Protein AF-0000000080390796 (afdb_homodimer)

Structure (mmCIF, N/CA/C/O backbone):
data_AF-0000000080390796-model_v1
#
loop_
_entity.id
_entity.type
_entity.pdbx_description
1 polymer 'Nicotinic acid mononucleotide adenylyltransferase'
#
loop_
_atom_site.group_PDB
_atom_site.id
_atom_site.type_symbol
_atom_site.label_atom_id
_atom_site.label_alt_id
_atom_site.label_comp_id
_atom_site.label_asym_id
_atom_site.label_entity_id
_atom_site.label_seq_id
_atom_site.pdbx_PDB_ins_code
_atom_site.Cartn_x
_atom_site.Cartn_y
_atom_site.Cartn_z
_atom_site.occupancy
_atom_site.B_iso_or_equiv
_atom_site.auth_seq_id
_atom_site.auth_comp_id
_atom_site.auth_asym_id
_atom_site.auth_atom_id
_atom_site.pdbx_PDB_model_num
ATOM 1 N N . MET A 1 1 ? 29.656 5.441 10.047 1 86.12 1 MET A N 1
ATOM 2 C CA . MET A 1 1 ? 28.234 5.262 9.781 1 86.12 1 MET A CA 1
ATOM 3 C C . MET A 1 1 ? 27.703 4.027 10.492 1 86.12 1 MET A C 1
ATOM 5 O O . MET A 1 1 ? 26.578 4.035 10.992 1 86.12 1 MET A O 1
ATOM 9 N N . LYS A 1 2 ? 28.516 3.082 10.734 1 88.88 2 LYS A N 1
ATOM 10 C CA . LYS A 1 2 ? 28.094 1.852 11.398 1 88.88 2 LYS A CA 1
ATOM 11 C C . LYS A 1 2 ? 27.641 2.125 12.828 1 88.88 2 LYS A C 1
ATOM 13 O O . LYS A 1 2 ? 26.625 1.586 13.281 1 88.88 2 LYS A O 1
ATOM 18 N N . ASP A 1 3 ? 28.344 2.965 13.508 1 91.62 3 ASP A N 1
ATOM 19 C CA . ASP A 1 3 ? 28 3.297 14.883 1 91.62 3 ASP A CA 1
ATOM 20 C C . ASP A 1 3 ? 26.641 3.996 14.961 1 91.62 3 ASP A C 1
ATOM 22 O O . ASP A 1 3 ? 25.859 3.729 15.867 1 91.62 3 ASP A O 1
ATOM 26 N N . LYS A 1 4 ? 26.391 4.891 14.047 1 93.38 4 LYS A N 1
ATOM 27 C CA . LYS A 1 4 ? 25.109 5.59 13.992 1 93.38 4 LYS A CA 1
ATOM 28 C C . LYS A 1 4 ? 23.969 4.617 13.758 1 93.38 4 LYS A C 1
ATOM 30 O O . LYS A 1 4 ? 22.922 4.707 14.414 1 93.38 4 LYS A O 1
ATOM 35 N N . ILE A 1 5 ? 24.188 3.729 12.883 1 95 5 ILE A N 1
ATOM 36 C CA . ILE A 1 5 ? 23.172 2.75 12.531 1 95 5 ILE A CA 1
ATOM 37 C C . ILE A 1 5 ? 22.891 1.852 13.734 1 95 5 ILE A C 1
ATOM 39 O O . ILE A 1 5 ? 21.719 1.544 14.023 1 95 5 ILE A O 1
ATOM 43 N N . THR A 1 6 ? 23.953 1.432 14.422 1 94.5 6 THR A N 1
ATOM 44 C CA . THR A 1 6 ? 23.797 0.632 15.625 1 94.5 6 THR A CA 1
ATOM 45 C C . THR A 1 6 ? 22.969 1.386 16.672 1 94.5 6 THR A C 1
ATOM 47 O O . THR A 1 6 ? 22.078 0.806 17.297 1 94.5 6 THR A O 1
ATOM 50 N N . ASP A 1 7 ? 23.266 2.641 16.812 1 95.81 7 ASP A N 1
ATOM 51 C CA . ASP A 1 7 ? 22.531 3.473 17.75 1 95.81 7 ASP A CA 1
ATOM 52 C C . ASP A 1 7 ? 21.062 3.588 17.344 1 95.81 7 ASP A C 1
ATOM 54 O O . ASP A 1 7 ? 20.172 3.598 18.203 1 95.81 7 ASP A O 1
ATOM 58 N N . ILE A 1 8 ? 20.781 3.752 16.062 1 96.56 8 ILE A N 1
ATOM 59 C CA . ILE A 1 8 ? 19.406 3.811 15.555 1 96.56 8 ILE A CA 1
ATOM 60 C C . ILE A 1 8 ? 18.656 2.539 15.945 1 96.56 8 ILE A C 1
ATOM 62 O O . ILE A 1 8 ? 17.562 2.604 16.484 1 96.56 8 ILE A O 1
ATOM 66 N N . HIS A 1 9 ? 19.297 1.37 15.781 1 96.06 9 HIS A N 1
ATOM 67 C CA . HIS A 1 9 ? 18.641 0.089 16.031 1 96.06 9 HIS A CA 1
ATOM 68 C C . HIS A 1 9 ? 18.469 -0.163 17.516 1 96.06 9 HIS A C 1
ATOM 70 O O . HIS A 1 9 ? 17.641 -0.98 17.922 1 96.06 9 HIS A O 1
ATOM 76 N N . GLN A 1 10 ? 19.219 0.519 18.344 1 95.69 10 GLN A N 1
ATOM 77 C CA . GLN A 1 10 ? 19.125 0.366 19.797 1 95.69 10 GLN A CA 1
ATOM 78 C C . GLN A 1 10 ? 18.062 1.3 20.375 1 95.69 10 GLN A C 1
ATOM 80 O O . GLN A 1 10 ? 17.688 1.165 21.531 1 95.69 10 GLN A O 1
ATOM 85 N N . SER A 1 11 ? 17.641 2.246 19.609 1 96.12 11 SER A N 1
ATOM 86 C CA . SER A 1 11 ? 16.594 3.154 20.062 1 96.12 11 SER A CA 1
ATOM 87 C C . SER A 1 11 ? 15.234 2.461 20.109 1 96.12 11 SER A C 1
ATOM 89 O O . SER A 1 11 ? 15.055 1.407 19.484 1 96.12 11 SER A O 1
ATOM 91 N N . PRO A 1 12 ? 14.273 2.982 20.828 1 95.56 12 PRO A N 1
ATOM 92 C CA . PRO A 1 12 ? 12.961 2.35 20.922 1 95.56 12 PRO A CA 1
ATOM 93 C C . PRO A 1 12 ? 12.07 2.633 19.719 1 95.56 12 PRO A C 1
ATOM 95 O O . PRO A 1 12 ? 10.961 2.105 19.625 1 95.56 12 PRO A O 1
ATOM 98 N N . PHE A 1 13 ? 12.539 3.402 18.797 1 97.25 13 PHE A N 1
ATOM 99 C CA . PHE A 1 13 ? 11.688 3.873 17.703 1 97.25 13 PHE A CA 1
ATOM 100 C C . PHE A 1 13 ? 11.633 2.848 16.578 1 97.25 13 PHE A C 1
ATOM 102 O O . PHE A 1 13 ? 12.641 2.225 16.25 1 97.25 13 PHE A O 1
ATOM 109 N N . ARG A 1 14 ? 10.5 2.605 16.047 1 98 14 ARG A N 1
ATOM 110 C CA . ARG A 1 14 ? 10.258 1.878 14.812 1 98 14 ARG A CA 1
ATOM 111 C C . ARG A 1 14 ? 9.727 2.809 13.727 1 98 14 ARG A C 1
ATOM 113 O O . ARG A 1 14 ? 9.094 3.824 14.023 1 98 14 ARG A O 1
ATOM 120 N N . MET A 1 15 ? 10.008 2.504 12.453 1 98.5 15 MET A N 1
ATOM 121 C CA . MET A 1 15 ? 9.68 3.547 11.484 1 98.5 15 MET A CA 1
ATOM 122 C C . MET A 1 15 ? 9.289 2.941 10.141 1 98.5 15 MET A C 1
ATOM 124 O O . MET A 1 15 ? 9.594 1.778 9.867 1 98.5 15 MET A O 1
ATOM 128 N N . VAL A 1 16 ? 8.531 3.623 9.375 1 98.81 16 VAL A N 1
ATOM 129 C CA . VAL A 1 16 ? 8.273 3.414 7.957 1 98.81 16 VAL A CA 1
ATOM 130 C C . VAL A 1 16 ? 8.945 4.516 7.141 1 98.81 16 VAL A C 1
ATOM 132 O O . VAL A 1 16 ? 8.859 5.695 7.488 1 98.81 16 VAL A O 1
ATOM 135 N N . LEU A 1 17 ? 9.68 4.129 6.086 1 98.75 17 LEU A N 1
ATOM 136 C CA . LEU A 1 17 ? 10.398 5.062 5.223 1 98.75 17 LEU A CA 1
ATOM 137 C C . LEU A 1 17 ? 9.719 5.172 3.859 1 98.75 17 LEU A C 1
ATOM 139 O O . LEU A 1 17 ? 9.367 4.156 3.254 1 98.75 17 LEU A O 1
ATOM 143 N N . ALA A 1 18 ? 9.469 6.328 3.451 1 98.75 18 ALA A N 1
ATOM 144 C CA . ALA A 1 18 ? 9.078 6.617 2.074 1 98.75 18 ALA A CA 1
ATOM 145 C C . ALA A 1 18 ? 10.094 7.531 1.395 1 98.75 18 ALA A C 1
ATOM 147 O O . ALA A 1 18 ? 10.25 8.695 1.781 1 98.75 18 ALA A O 1
ATOM 148 N N . ILE A 1 19 ? 10.828 7.02 0.422 1 98.38 19 ILE A N 1
ATOM 149 C CA . ILE A 1 19 ? 11.914 7.754 -0.21 1 98.38 19 ILE A CA 1
ATOM 150 C C . ILE A 1 19 ? 11.742 7.734 -1.727 1 98.38 19 ILE A C 1
ATOM 152 O O . ILE A 1 19 ? 11.492 6.68 -2.314 1 98.38 19 ILE A O 1
ATOM 156 N N . THR A 1 20 ? 11.883 8.867 -2.367 1 96.5 20 THR A N 1
ATOM 157 C CA . THR A 1 20 ? 11.781 8.875 -3.822 1 96.5 20 THR A CA 1
ATOM 158 C C . THR A 1 20 ? 12.703 9.938 -4.422 1 96.5 20 THR A C 1
ATOM 160 O O . THR A 1 20 ? 13.125 10.867 -3.732 1 96.5 20 THR A O 1
ATOM 163 N N . GLY A 1 21 ? 13.102 9.758 -5.625 1 92.75 21 GLY A N 1
ATOM 164 C CA . GLY A 1 21 ? 13.906 10.711 -6.371 1 92.75 21 GLY A CA 1
ATOM 165 C C . GLY A 1 21 ? 15.398 10.57 -6.109 1 92.75 21 GLY A C 1
ATOM 166 O O . GLY A 1 21 ? 16.219 11.062 -6.887 1 92.75 21 GLY A O 1
ATOM 167 N N . GLY A 1 22 ? 15.766 9.992 -5.082 1 91.5 22 GLY A N 1
ATOM 168 C CA . GLY A 1 22 ? 17.141 9.805 -4.668 1 91.5 22 GLY A CA 1
ATOM 169 C C . GLY A 1 22 ? 17.281 9.375 -3.221 1 91.5 22 GLY A C 1
ATOM 170 O O . GLY A 1 22 ? 16.312 9.422 -2.461 1 91.5 22 GLY A O 1
ATOM 171 N N . GLY A 1 23 ? 18.5 8.914 -2.883 1 93.5 23 GLY A N 1
ATOM 172 C CA . GLY A 1 23 ? 18.781 8.578 -1.497 1 93.5 23 GLY A CA 1
ATOM 173 C C . GLY A 1 23 ? 18.312 7.188 -1.108 1 93.5 23 GLY A C 1
ATOM 174 O O . GLY A 1 23 ? 18.312 6.836 0.073 1 93.5 23 GLY A O 1
ATOM 175 N N . THR A 1 24 ? 17.891 6.418 -2.061 1 94.31 24 THR A N 1
ATOM 176 C CA . THR A 1 24 ? 17.328 5.102 -1.775 1 94.31 24 THR A CA 1
ATOM 177 C C . THR A 1 24 ? 18.391 4.176 -1.187 1 94.31 24 THR A C 1
ATOM 179 O O . THR A 1 24 ? 18.062 3.164 -0.564 1 94.31 24 THR A O 1
ATOM 182 N N . GLU A 1 25 ? 19.672 4.504 -1.34 1 94.31 25 GLU A N 1
ATOM 183 C CA . GLU A 1 25 ? 20.75 3.725 -0.76 1 94.31 25 GLU A CA 1
ATOM 184 C C . GLU A 1 25 ? 20.688 3.73 0.764 1 94.31 25 GLU A C 1
ATOM 186 O O . GLU A 1 25 ? 21.266 2.865 1.42 1 94.31 25 GLU A O 1
ATOM 191 N N . ALA A 1 26 ? 20.016 4.73 1.289 1 96 26 ALA A N 1
ATOM 192 C CA . ALA A 1 26 ? 19.859 4.824 2.738 1 96 26 ALA A CA 1
ATOM 193 C C . ALA A 1 26 ? 19.188 3.574 3.299 1 96 26 ALA A C 1
ATOM 195 O O . ALA A 1 26 ? 19.516 3.131 4.402 1 96 26 ALA A O 1
ATOM 196 N N . ILE A 1 27 ? 18.281 2.99 2.562 1 96.44 27 ILE A N 1
ATOM 197 C CA . ILE A 1 27 ? 17.547 1.804 3.008 1 96.44 27 ILE A CA 1
ATOM 198 C C . ILE A 1 27 ? 18.531 0.637 3.162 1 96.44 27 ILE A C 1
ATOM 200 O O . ILE A 1 27 ? 18.547 -0.031 4.199 1 96.44 27 ILE A O 1
ATOM 204 N N . GLY A 1 28 ? 19.344 0.444 2.121 1 94.25 28 GLY A N 1
ATOM 205 C CA . GLY A 1 28 ? 20.328 -0.625 2.172 1 94.25 28 GLY A CA 1
ATOM 206 C C . GLY A 1 28 ? 21.328 -0.453 3.289 1 94.25 28 GLY A C 1
ATOM 207 O O . GLY A 1 28 ? 21.688 -1.422 3.963 1 94.25 28 GLY A O 1
ATOM 208 N N . GLU A 1 29 ? 21.781 0.741 3.488 1 94.31 29 GLU A N 1
ATOM 209 C CA . GLU A 1 29 ? 22.75 1.026 4.547 1 94.31 29 GLU A CA 1
ATOM 210 C C . GLU A 1 29 ? 22.141 0.767 5.926 1 94.31 29 GLU A C 1
ATOM 212 O O . GLU A 1 29 ? 22.812 0.218 6.805 1 94.31 29 GLU A O 1
ATOM 217 N N . LEU A 1 30 ? 20.953 1.188 6.086 1 95.44 30 LEU A N 1
ATOM 218 C CA . LEU A 1 30 ? 20.266 1.019 7.355 1 95.44 30 LEU A CA 1
ATOM 219 C C . LEU A 1 30 ? 20.156 -0.457 7.727 1 95.44 30 LEU A C 1
ATOM 221 O O . LEU A 1 30 ? 20.219 -0.809 8.906 1 95.44 30 LEU A O 1
ATOM 225 N N . LEU A 1 31 ? 20.062 -1.331 6.734 1 93.75 31 LEU A N 1
ATOM 226 C CA . LEU A 1 31 ? 19.766 -2.738 6.98 1 93.75 31 LEU A CA 1
ATOM 227 C C . LEU A 1 31 ? 21.016 -3.592 6.824 1 93.75 31 LEU A C 1
ATOM 229 O O . LEU A 1 31 ? 20.984 -4.801 7.062 1 93.75 31 LEU A O 1
ATOM 233 N N . ARG A 1 32 ? 22.109 -2.98 6.453 1 90.81 32 ARG A N 1
ATOM 234 C CA . ARG A 1 32 ? 23.328 -3.66 6.039 1 90.81 32 ARG A CA 1
ATOM 235 C C . ARG A 1 32 ? 23.922 -4.477 7.184 1 90.81 32 ARG A C 1
ATOM 237 O O . ARG A 1 32 ? 24.469 -5.559 6.965 1 90.81 32 ARG A O 1
ATOM 244 N N . HIS A 1 33 ? 23.781 -4.043 8.43 1 87.94 33 HIS A N 1
ATOM 245 C CA . HIS A 1 33 ? 24.547 -4.613 9.531 1 87.94 33 HIS A CA 1
ATOM 246 C C . HIS A 1 33 ? 23.672 -5.488 10.414 1 87.94 33 HIS A C 1
ATOM 248 O O . HIS A 1 33 ? 24.094 -5.93 11.484 1 87.94 33 HIS A O 1
ATOM 254 N N . GLY A 1 34 ? 22.484 -5.715 10.047 1 85.88 34 GLY A N 1
ATOM 255 C CA . GLY A 1 34 ? 21.594 -6.52 10.859 1 85.88 34 GLY A CA 1
ATOM 256 C C . GLY A 1 34 ? 20.797 -5.703 11.859 1 85.88 34 GLY A C 1
ATOM 257 O O . GLY A 1 34 ? 20.984 -4.492 11.969 1 85.88 34 GLY A O 1
ATOM 258 N N . ARG A 1 35 ? 19.797 -6.352 12.5 1 89.19 35 ARG A N 1
ATOM 259 C CA . ARG A 1 35 ? 18.938 -5.77 13.523 1 89.19 35 ARG A CA 1
ATOM 260 C C . ARG A 1 35 ? 17.922 -4.797 12.914 1 89.19 35 ARG A C 1
ATOM 262 O O . ARG A 1 35 ? 17.328 -3.996 13.625 1 89.19 35 ARG A O 1
ATOM 269 N N . GLY A 1 36 ? 17.828 -4.812 11.625 1 91.69 36 GLY A N 1
ATOM 270 C CA . GLY A 1 36 ? 16.875 -3.941 10.953 1 91.69 36 GLY A CA 1
ATOM 271 C C . GLY A 1 36 ? 15.445 -4.129 11.438 1 91.69 36 GLY A C 1
ATOM 272 O O . GLY A 1 36 ? 14.648 -3.197 11.406 1 91.69 36 GLY A O 1
ATOM 273 N N . SER A 1 37 ? 15.141 -5.297 12.031 1 91.38 37 SER A N 1
ATOM 274 C CA . SER A 1 37 ? 13.789 -5.625 12.477 1 91.38 37 SER A CA 1
ATOM 275 C C . SER A 1 37 ? 13.414 -4.832 13.727 1 91.38 37 SER A C 1
ATOM 277 O O . SER A 1 37 ? 12.234 -4.707 14.055 1 91.38 37 SER A O 1
ATOM 279 N N . ASP A 1 38 ? 14.383 -4.316 14.406 1 94.06 38 ASP A N 1
ATOM 280 C CA . ASP A 1 38 ? 14.133 -3.512 15.602 1 94.06 38 ASP A CA 1
ATOM 281 C C . ASP A 1 38 ? 13.648 -2.113 15.234 1 94.06 38 ASP A C 1
ATOM 283 O O . ASP A 1 38 ? 13.109 -1.396 16.078 1 94.06 38 ASP A O 1
ATOM 287 N N . THR A 1 39 ? 13.875 -1.765 13.953 1 96.69 39 THR A N 1
ATOM 288 C CA . THR A 1 39 ? 13.664 -0.364 13.602 1 96.69 39 THR A CA 1
ATOM 289 C C . THR A 1 39 ? 12.719 -0.238 12.414 1 96.69 39 THR A C 1
ATOM 291 O O . THR A 1 39 ? 11.719 0.481 12.484 1 96.69 39 THR A O 1
ATOM 294 N N . LEU A 1 40 ? 13.039 -0.936 11.328 1 97.94 40 LEU A N 1
ATOM 295 C CA . LEU A 1 40 ? 12.32 -0.711 10.078 1 97.94 40 LEU A CA 1
ATOM 296 C C . LEU A 1 40 ? 11.102 -1.629 9.977 1 97.94 40 LEU A C 1
ATOM 298 O O . LEU A 1 40 ? 11.242 -2.854 10.016 1 97.94 40 LEU A O 1
ATOM 302 N N . LEU A 1 41 ? 9.906 -1.023 9.883 1 98.19 41 LEU A N 1
ATOM 303 C CA . LEU A 1 41 ? 8.688 -1.777 9.625 1 98.19 41 LEU A CA 1
ATOM 304 C C . LEU A 1 41 ? 8.5 -2.018 8.133 1 98.19 41 LEU A C 1
ATOM 306 O O . LEU A 1 41 ? 8.211 -3.141 7.711 1 98.19 41 LEU A O 1
ATOM 310 N N . GLU A 1 42 ? 8.695 -1.018 7.422 1 98.56 42 GLU A N 1
ATOM 311 C CA . GLU A 1 42 ? 8.484 -1.035 5.98 1 98.56 42 GLU A CA 1
ATOM 312 C C . GLU A 1 42 ? 9.188 0.141 5.305 1 98.56 42 GLU A C 1
ATOM 314 O O . GLU A 1 42 ? 9.297 1.221 5.887 1 98.56 42 GLU A O 1
ATOM 319 N N . ALA A 1 43 ? 9.75 -0.03 4.172 1 98.69 43 ALA A N 1
ATOM 320 C CA . ALA A 1 43 ? 10.219 1.054 3.314 1 98.69 43 ALA A CA 1
ATOM 321 C C . ALA A 1 43 ? 9.555 1.003 1.945 1 98.69 43 ALA A C 1
ATOM 323 O O . ALA A 1 43 ? 9.352 -0.077 1.385 1 98.69 43 ALA A O 1
ATOM 324 N N . ILE A 1 44 ? 9.172 2.111 1.458 1 98.62 44 ILE A N 1
ATOM 325 C CA . ILE A 1 44 ? 8.57 2.189 0.135 1 98.62 44 ILE A CA 1
ATOM 326 C C . ILE A 1 44 ? 9.289 3.242 -0.703 1 98.62 44 ILE A C 1
ATOM 328 O O . ILE A 1 44 ? 9.68 4.293 -0.189 1 98.62 44 ILE A O 1
ATOM 332 N N . VAL A 1 45 ? 9.562 2.941 -1.915 1 98.38 45 VAL A N 1
ATOM 333 C CA . VAL A 1 45 ? 10.133 3.846 -2.91 1 98.38 45 VAL A CA 1
ATOM 334 C C . VAL A 1 45 ? 9.117 4.078 -4.031 1 98.38 45 VAL A C 1
ATOM 336 O O . VAL A 1 45 ? 9.156 3.398 -5.062 1 98.38 45 VAL A O 1
ATOM 339 N N . PRO A 1 46 ? 8.227 5 -3.807 1 98.25 46 PRO A N 1
ATOM 340 C CA . PRO A 1 46 ? 7.246 5.316 -4.848 1 98.25 46 PRO A CA 1
ATOM 341 C C . PRO A 1 46 ? 7.855 6.094 -6.016 1 98.25 46 PRO A C 1
ATOM 343 O O . PRO A 1 46 ? 7.594 7.289 -6.168 1 98.25 46 PRO A O 1
ATOM 346 N N . TYR A 1 47 ? 8.492 5.422 -6.887 1 96.44 47 TYR A N 1
ATOM 347 C CA . TYR A 1 47 ? 9.383 6.066 -7.84 1 96.44 47 TYR A CA 1
ATOM 348 C C . TYR A 1 47 ? 8.602 6.66 -9.008 1 96.44 47 TYR A C 1
ATOM 350 O O . TYR A 1 47 ? 8.992 7.691 -9.562 1 96.44 47 TYR A O 1
ATOM 358 N N . SER A 1 48 ? 7.527 6.051 -9.5 1 96.38 48 SER A N 1
ATOM 359 C CA . SER A 1 48 ? 6.691 6.613 -10.555 1 96.38 48 SER A CA 1
ATOM 360 C C . SER A 1 48 ? 5.766 7.695 -10.008 1 96.38 48 SER A C 1
ATOM 362 O O . SER A 1 48 ? 5.465 7.719 -8.812 1 96.38 48 SER A O 1
ATOM 364 N N . LYS A 1 49 ? 5.324 8.586 -10.906 1 96.12 49 LYS A N 1
ATOM 365 C CA . LYS A 1 49 ? 4.395 9.633 -10.5 1 96.12 49 LYS A CA 1
ATOM 366 C C . LYS A 1 49 ? 3.104 9.039 -9.945 1 96.12 49 LYS A C 1
ATOM 368 O O . LYS A 1 49 ? 2.564 9.531 -8.953 1 96.12 49 LYS A O 1
ATOM 373 N N . GLU A 1 50 ? 2.643 7.973 -10.547 1 96.31 50 GLU A N 1
ATOM 374 C CA . GLU A 1 50 ? 1.396 7.328 -10.141 1 96.31 50 GLU A CA 1
ATOM 375 C C . GLU A 1 50 ? 1.515 6.727 -8.742 1 96.31 50 GLU A C 1
ATOM 377 O O . GLU A 1 50 ? 0.578 6.809 -7.945 1 96.31 50 GLU A O 1
ATOM 382 N N . SER A 1 51 ? 2.648 6.145 -8.484 1 97.69 51 SER A N 1
ATOM 383 C CA . SER A 1 51 ? 2.891 5.566 -7.168 1 97.69 51 SER A CA 1
ATOM 384 C C . SER A 1 51 ? 2.922 6.641 -6.086 1 97.69 51 SER A C 1
ATOM 386 O O . SER A 1 51 ? 2.312 6.48 -5.027 1 97.69 51 SER A O 1
ATOM 388 N N . LEU A 1 52 ? 3.604 7.723 -6.383 1 97.31 52 LEU A N 1
ATOM 389 C CA . LEU A 1 52 ? 3.691 8.82 -5.43 1 97.31 52 LEU A CA 1
ATOM 390 C C . LEU A 1 52 ? 2.322 9.453 -5.203 1 97.31 52 LEU A C 1
ATOM 392 O O . LEU A 1 52 ? 1.949 9.742 -4.062 1 97.31 52 LEU A O 1
ATOM 396 N N . HIS A 1 53 ? 1.582 9.68 -6.34 1 96.62 53 HIS A N 1
ATOM 397 C CA . HIS A 1 53 ? 0.238 10.234 -6.234 1 96.62 53 HIS A CA 1
ATOM 398 C C . HIS A 1 53 ? -0.63 9.398 -5.297 1 96.62 53 HIS A C 1
ATOM 400 O O . HIS A 1 53 ? -1.365 9.945 -4.473 1 96.62 53 HIS A O 1
ATOM 406 N N . GLU A 1 54 ? -0.558 8.156 -5.422 1 95.12 54 GLU A N 1
ATOM 407 C CA . GLU A 1 54 ? -1.358 7.266 -4.59 1 95.12 54 GLU A CA 1
ATOM 408 C C . GLU A 1 54 ? -0.899 7.312 -3.135 1 95.12 54 GLU A C 1
ATOM 410 O O . GLU A 1 54 ? -1.723 7.297 -2.217 1 95.12 54 GLU A O 1
ATOM 415 N N . LEU A 1 55 ? 0.397 7.328 -2.934 1 96.44 55 LEU A N 1
ATOM 416 C CA . LEU A 1 55 ? 0.937 7.355 -1.579 1 96.44 55 LEU A CA 1
ATOM 417 C C . LEU A 1 55 ? 0.435 8.578 -0.819 1 96.44 55 LEU A C 1
ATOM 419 O O . LEU A 1 55 ? 0.035 8.477 0.342 1 96.44 55 LEU A O 1
ATOM 423 N N . ILE A 1 56 ? 0.406 9.71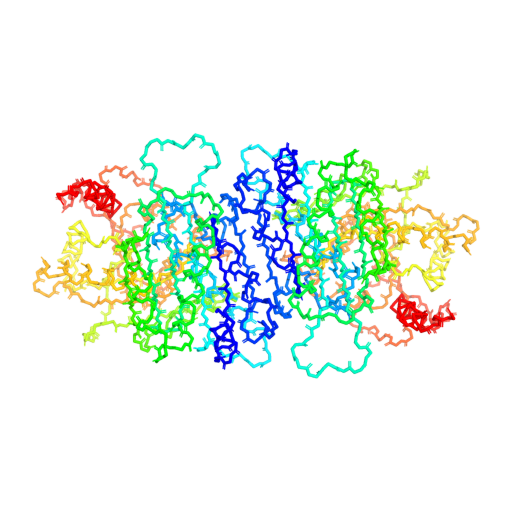9 -1.523 1 96.12 56 ILE A N 1
ATOM 424 C CA . ILE A 1 56 ? 0.085 10.945 -0.793 1 96.12 56 ILE A CA 1
ATOM 425 C C . ILE A 1 56 ? -1.341 11.383 -1.119 1 96.12 56 ILE A C 1
ATOM 427 O O . ILE A 1 56 ? -1.784 12.445 -0.689 1 96.12 56 ILE A O 1
ATOM 431 N N . GLY A 1 57 ? -2.072 10.664 -2.02 1 92.06 57 GLY A N 1
ATOM 432 C CA . GLY A 1 57 ? -3.494 10.844 -2.258 1 92.06 57 GLY A CA 1
ATOM 433 C C . GLY A 1 57 ? -3.799 11.984 -3.213 1 92.06 57 GLY A C 1
ATOM 434 O O . GLY A 1 57 ? -4.953 12.391 -3.355 1 92.06 57 GLY A O 1
ATOM 435 N N . LYS A 1 58 ? -2.783 12.609 -3.814 1 90.88 58 LYS A N 1
ATOM 436 C CA . LYS A 1 58 ? -2.967 13.742 -4.715 1 90.88 58 LYS A CA 1
ATOM 437 C C . LYS A 1 58 ? -1.752 13.93 -5.617 1 90.88 58 LYS A C 1
ATOM 439 O O . LYS A 1 58 ? -0.685 13.367 -5.355 1 90.88 58 LYS A O 1
ATOM 444 N N . LYS A 1 59 ? -1.978 14.664 -6.66 1 92.5 59 LYS A N 1
ATOM 445 C CA . LYS A 1 59 ? -0.848 15.195 -7.414 1 92.5 59 LYS A CA 1
ATOM 446 C C . LYS A 1 59 ? -0.206 16.375 -6.688 1 92.5 59 LYS A C 1
ATOM 448 O O . LYS A 1 59 ? -0.869 17.375 -6.414 1 92.5 59 LYS A O 1
ATOM 453 N N . PRO A 1 60 ? 1.021 16.266 -6.328 1 92.94 60 PRO A N 1
ATOM 454 C CA . PRO A 1 60 ? 1.647 17.375 -5.625 1 92.94 60 PRO A CA 1
ATOM 455 C C . PRO A 1 60 ? 1.892 18.578 -6.535 1 92.94 60 PRO A C 1
ATOM 457 O O . PRO A 1 60 ? 2.021 18.422 -7.75 1 92.94 60 PRO A O 1
ATOM 460 N N . ASP A 1 61 ? 1.913 19.766 -5.918 1 87.81 61 ASP A N 1
ATOM 461 C CA . ASP A 1 61 ? 2.258 20.969 -6.668 1 87.81 61 ASP A CA 1
ATOM 462 C C . ASP A 1 61 ? 3.686 20.891 -7.203 1 87.81 61 ASP A C 1
ATOM 464 O O . ASP A 1 61 ? 3.961 21.328 -8.32 1 87.81 61 ASP A O 1
ATOM 468 N N . SER A 1 62 ? 4.52 20.375 -6.332 1 91.62 62 SER A N 1
ATOM 469 C CA . SER A 1 62 ? 5.91 20.094 -6.676 1 91.62 62 SER A CA 1
ATOM 470 C C . SER A 1 62 ? 6.34 18.719 -6.148 1 91.62 62 SER A C 1
ATOM 472 O O . SER A 1 62 ? 6.117 18.406 -4.98 1 91.62 62 SER A O 1
ATOM 474 N N . TYR A 1 63 ? 6.969 17.984 -6.977 1 93.75 63 TYR A N 1
ATOM 475 C CA . TYR A 1 63 ? 7.355 16.625 -6.594 1 93.75 63 TYR A CA 1
ATOM 476 C C . TYR A 1 63 ? 8.492 16.656 -5.578 1 93.75 63 TYR A C 1
ATOM 478 O O . TYR A 1 63 ? 8.648 15.719 -4.789 1 93.75 63 TYR A O 1
ATOM 486 N N . VAL A 1 64 ? 9.305 17.703 -5.691 1 95.06 64 VAL A N 1
ATOM 487 C CA . VAL A 1 64 ? 10.406 17.875 -4.758 1 95.06 64 VAL A CA 1
ATOM 488 C C . VAL A 1 64 ? 10.219 19.156 -3.953 1 95.06 64 VAL A C 1
ATOM 490 O O . VAL A 1 64 ? 10.508 20.25 -4.438 1 95.06 64 VAL A O 1
ATOM 493 N N . SER A 1 65 ? 9.719 19.047 -2.773 1 94.81 65 SER A N 1
ATOM 494 C CA . SER A 1 65 ? 9.43 20.172 -1.9 1 94.81 65 SER A CA 1
ATOM 495 C C . SER A 1 65 ? 9.266 19.734 -0.451 1 94.81 65 SER A C 1
ATOM 497 O O . SER A 1 65 ? 9.117 18.547 -0.176 1 94.81 65 SER A O 1
ATOM 499 N N . ALA A 1 66 ? 9.344 20.688 0.395 1 96.44 66 ALA A N 1
ATOM 500 C CA . ALA A 1 66 ? 9.102 20.422 1.812 1 96.44 66 ALA A CA 1
ATOM 501 C C . ALA A 1 66 ? 7.691 19.891 2.039 1 96.44 66 ALA A C 1
ATOM 503 O O . ALA A 1 66 ? 7.488 18.984 2.855 1 96.44 66 ALA A O 1
ATOM 504 N N . GLU A 1 67 ? 6.746 20.406 1.328 1 95 67 GLU A N 1
ATOM 505 C CA . GLU A 1 67 ? 5.352 20 1.464 1 95 67 GLU A CA 1
ATOM 506 C C . GLU A 1 67 ? 5.164 18.531 1.071 1 95 67 GLU A C 1
ATOM 508 O O . GLU A 1 67 ? 4.52 17.766 1.794 1 95 67 GLU A O 1
ATOM 513 N N . THR A 1 68 ? 5.73 18.156 -0.065 1 96.94 68 THR A N 1
ATOM 514 C CA . THR A 1 68 ? 5.621 16.781 -0.523 1 96.94 68 THR A CA 1
ATOM 515 C C . THR A 1 68 ? 6.289 15.828 0.466 1 96.94 68 THR A C 1
ATOM 517 O O . THR A 1 68 ? 5.746 14.758 0.772 1 96.94 68 THR A O 1
ATOM 520 N N . ALA A 1 69 ? 7.43 16.234 0.982 1 98.38 69 ALA A N 1
ATOM 521 C CA . ALA A 1 69 ? 8.117 15.414 1.979 1 98.38 69 ALA A CA 1
ATOM 522 C C . ALA A 1 69 ? 7.246 15.203 3.213 1 98.38 69 ALA A C 1
ATOM 524 O O . ALA A 1 69 ? 7.18 14.094 3.748 1 98.38 69 ALA A O 1
ATOM 525 N N . LYS A 1 70 ? 6.59 16.219 3.641 1 98.12 70 LYS A N 1
ATOM 526 C CA . LYS A 1 70 ? 5.73 16.125 4.82 1 98.12 70 LYS A CA 1
ATOM 527 C C . LYS A 1 70 ? 4.52 15.242 4.547 1 98.12 70 LYS A C 1
ATOM 529 O O . LYS A 1 70 ? 4.117 14.453 5.406 1 98.12 70 LYS A O 1
ATOM 534 N N . ASP A 1 71 ? 3.967 15.414 3.354 1 97.62 71 ASP A N 1
ATOM 535 C CA . ASP A 1 71 ? 2.863 14.539 2.971 1 97.62 71 ASP A CA 1
ATOM 536 C C . ASP A 1 71 ? 3.291 13.07 3 1 97.62 71 ASP A C 1
ATOM 538 O O . ASP A 1 71 ? 2.553 12.219 3.49 1 97.62 71 ASP A O 1
ATOM 542 N N . MET A 1 72 ? 4.449 12.836 2.467 1 98.5 72 MET A N 1
ATOM 543 C CA . MET A 1 72 ? 4.984 11.477 2.459 1 98.5 72 MET A CA 1
ATOM 544 C C . MET A 1 72 ? 5.219 10.969 3.879 1 98.5 72 MET A C 1
ATOM 546 O O . MET A 1 72 ? 4.902 9.82 4.195 1 98.5 72 MET A O 1
ATOM 550 N N . ALA A 1 73 ? 5.758 11.82 4.723 1 98.75 73 ALA A N 1
ATOM 551 C CA . ALA A 1 73 ? 6.02 11.461 6.113 1 98.75 73 ALA A CA 1
ATOM 552 C C . ALA A 1 73 ? 4.727 11.109 6.844 1 98.75 73 ALA A C 1
ATOM 554 O O . ALA A 1 73 ? 4.68 10.141 7.605 1 98.75 73 ALA A O 1
ATOM 555 N N . MET A 1 74 ? 3.727 11.898 6.625 1 98.19 74 MET A N 1
ATOM 556 C CA . MET A 1 74 ? 2.438 11.648 7.262 1 98.19 74 MET A CA 1
ATOM 557 C C . MET A 1 74 ? 1.846 10.328 6.785 1 98.19 74 MET A C 1
ATOM 559 O O . MET A 1 74 ? 1.316 9.555 7.586 1 98.19 74 MET A O 1
ATOM 563 N N . SER A 1 75 ? 1.93 10.062 5.492 1 97.62 75 SER A N 1
ATOM 564 C CA . SER A 1 75 ? 1.465 8.789 4.957 1 97.62 75 SER A CA 1
ATOM 565 C C . SER A 1 75 ? 2.238 7.621 5.562 1 97.62 75 SER A C 1
ATOM 567 O O . SER A 1 75 ? 1.655 6.586 5.891 1 97.62 75 SER A O 1
ATOM 569 N N . ALA A 1 76 ? 3.541 7.812 5.668 1 98.56 76 ALA A N 1
ATOM 570 C CA . ALA A 1 76 ? 4.387 6.785 6.27 1 98.56 76 ALA A CA 1
ATOM 571 C C . ALA A 1 76 ? 4.023 6.562 7.734 1 98.56 76 ALA A C 1
ATOM 573 O O . ALA A 1 76 ? 4.004 5.426 8.211 1 98.56 76 ALA A O 1
ATOM 574 N N . TYR A 1 77 ? 3.748 7.645 8.469 1 98.5 77 TYR A N 1
ATOM 575 C CA . TYR A 1 77 ? 3.359 7.539 9.867 1 98.5 77 TYR A CA 1
ATOM 576 C C . TYR A 1 77 ? 2.045 6.781 10.016 1 98.5 77 TYR A C 1
ATOM 578 O O . TYR A 1 77 ? 1.918 5.91 10.875 1 98.5 77 TYR A O 1
ATOM 586 N N . ARG A 1 78 ? 1.092 7.137 9.18 1 97.31 78 ARG A N 1
ATOM 587 C CA . ARG A 1 78 ? -0.172 6.406 9.164 1 97.31 78 ARG A CA 1
ATOM 588 C C . ARG A 1 78 ? 0.056 4.918 8.938 1 97.31 78 ARG A C 1
ATOM 590 O O . ARG A 1 78 ? -0.55 4.082 9.609 1 97.31 78 ARG A O 1
ATOM 597 N N . ARG A 1 79 ? 0.885 4.605 7.98 1 97.88 79 ARG A N 1
ATOM 598 C CA . ARG A 1 79 ? 1.228 3.217 7.68 1 97.88 79 ARG A CA 1
ATOM 599 C C . ARG A 1 79 ? 1.865 2.539 8.891 1 97.88 79 ARG A C 1
ATOM 601 O O . ARG A 1 79 ? 1.561 1.383 9.188 1 97.88 79 ARG A O 1
ATOM 608 N N . ALA A 1 80 ? 2.771 3.227 9.555 1 98.44 80 ALA A N 1
ATOM 609 C CA . ALA A 1 80 ? 3.416 2.691 10.75 1 98.44 80 ALA A CA 1
ATOM 610 C C . ALA A 1 80 ? 2.385 2.352 11.828 1 98.44 80 ALA A C 1
ATOM 612 O O . ALA A 1 80 ? 2.457 1.292 12.453 1 98.44 80 ALA A O 1
ATOM 613 N N . LEU A 1 81 ? 1.453 3.26 12.023 1 97.62 81 LEU A N 1
ATOM 614 C CA . LEU A 1 81 ? 0.396 3.043 13 1 97.62 81 LEU A CA 1
ATOM 615 C C . LEU A 1 81 ? -0.433 1.813 12.648 1 97.62 81 LEU A C 1
ATOM 617 O O . LEU A 1 81 ? -0.781 1.019 13.523 1 97.62 81 LEU A O 1
ATOM 621 N N . LEU A 1 82 ? -0.734 1.7 11.391 1 97.12 82 LEU A N 1
ATOM 622 C CA . LEU A 1 82 ? -1.51 0.551 10.938 1 97.12 82 LEU A CA 1
ATOM 623 C C . LEU A 1 82 ? -0.771 -0.752 11.227 1 97.12 82 LEU A C 1
ATOM 625 O O . LEU A 1 82 ? -1.351 -1.688 11.781 1 97.12 82 LEU A O 1
ATOM 629 N N . LEU A 1 83 ? 0.498 -0.836 10.82 1 97.56 83 LEU A N 1
ATOM 630 C CA . LEU A 1 83 ? 1.295 -2.041 11.023 1 97.56 83 LEU A CA 1
ATOM 631 C C . LEU A 1 83 ? 1.455 -2.342 12.516 1 97.56 83 LEU A C 1
ATOM 633 O O . LEU A 1 83 ? 1.381 -3.5 12.93 1 97.56 83 LEU A O 1
ATOM 637 N N . ASP A 1 84 ? 1.644 -1.31 13.258 1 96.5 84 ASP A N 1
ATOM 638 C CA . ASP A 1 84 ? 1.799 -1.452 14.703 1 96.5 84 ASP A CA 1
ATOM 639 C C . ASP A 1 84 ? 0.537 -2.035 15.336 1 96.5 84 ASP A C 1
ATOM 641 O O . ASP A 1 84 ? 0.618 -2.852 16.25 1 96.5 84 ASP A O 1
ATOM 645 N N . SER A 1 85 ? -0.626 -1.582 14.875 1 95.25 85 SER A N 1
ATOM 646 C CA . SER A 1 85 ? -1.9 -2.02 15.438 1 95.25 85 SER A CA 1
ATOM 647 C C . SER A 1 85 ? -2.113 -3.514 15.227 1 95.25 85 SER A C 1
ATOM 649 O O . SER A 1 85 ? -2.945 -4.129 15.898 1 95.25 85 SER A O 1
ATOM 651 N N . ARG A 1 86 ? -1.368 -4.137 14.312 1 94 86 ARG A N 1
ATOM 652 C CA . ARG A 1 86 ? -1.521 -5.551 13.984 1 94 86 ARG A CA 1
ATOM 653 C C . ARG A 1 86 ? -0.57 -6.41 14.812 1 94 86 ARG A C 1
ATOM 655 O O . ARG A 1 86 ? -0.602 -7.641 14.727 1 94 86 ARG A O 1
ATOM 662 N N . THR A 1 87 ? 0.26 -5.762 15.562 1 92.62 87 THR A N 1
ATOM 663 C CA . THR A 1 87 ? 1.171 -6.488 16.438 1 92.62 87 THR A CA 1
ATOM 664 C C . THR A 1 87 ? 0.495 -6.828 17.766 1 92.62 87 THR A C 1
ATOM 666 O O . THR A 1 87 ? -0.576 -6.301 18.062 1 92.62 87 THR A O 1
ATOM 669 N N . GLU A 1 88 ? 1.081 -7.742 18.531 1 89.75 88 GLU A N 1
ATOM 670 C CA . GLU A 1 88 ? 0.543 -8.141 19.828 1 89.75 88 GLU A CA 1
ATOM 671 C C . GLU A 1 88 ? 0.641 -7.004 20.844 1 89.75 88 GLU A C 1
ATOM 673 O O . GLU A 1 88 ? -0.25 -6.832 21.672 1 89.75 88 GLU A O 1
ATOM 678 N N . LYS A 1 89 ? 1.736 -6.316 20.781 1 90.81 89 LYS A N 1
ATOM 679 C CA . LYS A 1 89 ? 1.939 -5.188 21.703 1 90.81 89 LYS A CA 1
ATOM 680 C C . LYS A 1 89 ? 2.172 -3.895 20.922 1 90.81 89 LYS A C 1
ATOM 682 O O . LYS A 1 89 ? 3.314 -3.533 20.641 1 90.81 89 LYS A O 1
ATOM 687 N N . ALA A 1 90 ? 1.106 -3.156 20.75 1 91.75 90 ALA A N 1
ATOM 688 C CA . ALA A 1 90 ? 1.197 -1.905 20 1 91.75 90 ALA A CA 1
ATOM 689 C C . ALA A 1 90 ? 1.853 -0.811 20.828 1 91.75 90 ALA A C 1
ATOM 691 O O . ALA A 1 90 ? 1.59 -0.695 22.031 1 91.75 90 ALA A O 1
ATOM 692 N N . GLU A 1 91 ? 2.76 -0.034 20.312 1 94.44 91 GLU A N 1
ATOM 693 C CA . GLU A 1 91 ? 3.43 1.108 20.922 1 94.44 91 GLU A CA 1
ATOM 694 C C . GLU A 1 91 ? 3.381 2.332 20.016 1 94.44 91 GLU A C 1
ATOM 696 O O . GLU A 1 91 ? 4.418 2.785 19.516 1 94.44 91 GLU A O 1
ATOM 701 N N . PRO A 1 92 ? 2.275 2.975 19.938 1 94.06 92 PRO A N 1
ATOM 702 C CA . PRO A 1 92 ? 2.092 4.055 18.953 1 94.06 92 PRO A CA 1
ATOM 703 C C . PRO A 1 92 ? 2.961 5.273 19.266 1 94.06 92 PRO A C 1
ATOM 705 O O . PRO A 1 92 ? 3.203 6.102 18.375 1 94.06 92 PRO A O 1
ATOM 708 N N . LEU A 1 93 ? 3.457 5.445 20.5 1 95 93 LEU A N 1
ATOM 709 C CA . LEU A 1 93 ? 4.23 6.621 20.891 1 95 93 LEU A CA 1
ATOM 710 C C . LEU A 1 93 ? 5.664 6.523 20.375 1 95 93 LEU A C 1
ATOM 712 O O . LEU A 1 93 ? 6.395 7.516 20.359 1 95 93 LEU A O 1
ATOM 716 N N . ASN A 1 94 ? 6.109 5.336 19.938 1 96.88 94 ASN A N 1
ATOM 717 C CA . ASN A 1 94 ? 7.48 5.129 19.484 1 96.88 94 ASN A CA 1
ATOM 718 C C . ASN A 1 94 ? 7.543 4.875 17.984 1 96.88 94 ASN A C 1
ATOM 720 O O . ASN A 1 94 ? 8.367 4.086 17.516 1 96.88 94 ASN A O 1
ATOM 724 N N . LEU A 1 95 ? 6.641 5.426 17.266 1 98.25 95 LEU A N 1
ATOM 725 C CA . LEU A 1 95 ? 6.617 5.262 15.812 1 98.25 95 LEU A CA 1
ATOM 726 C C . LEU A 1 95 ? 7.004 6.559 15.109 1 98.25 95 LEU A C 1
ATOM 728 O O . LEU A 1 95 ? 6.68 7.648 15.594 1 98.25 95 LEU A O 1
ATOM 732 N N . ILE A 1 96 ? 7.699 6.438 14.023 1 98.56 96 ILE A N 1
ATOM 733 C CA . ILE A 1 96 ? 8.078 7.59 13.219 1 98.56 96 ILE A CA 1
ATOM 734 C C . ILE A 1 96 ? 7.789 7.301 11.742 1 98.56 96 ILE A C 1
ATOM 736 O O . ILE A 1 96 ? 8.094 6.215 11.242 1 98.56 96 ILE A O 1
ATOM 740 N N . GLY A 1 97 ? 7.094 8.172 11.047 1 98.75 97 GLY A N 1
ATOM 741 C CA . GLY A 1 97 ? 7.016 8.18 9.602 1 98.75 97 GLY A CA 1
ATOM 742 C C . GLY A 1 97 ? 8.008 9.133 8.953 1 98.75 97 GLY A C 1
ATOM 743 O O . GLY A 1 97 ? 8.125 10.289 9.375 1 98.75 97 GLY A O 1
ATOM 744 N N . ILE A 1 98 ? 8.727 8.664 7.961 1 98.81 98 ILE A N 1
ATOM 745 C CA . ILE A 1 98 ? 9.734 9.492 7.309 1 98.81 98 ILE A CA 1
ATOM 746 C C . ILE A 1 98 ? 9.414 9.617 5.82 1 98.81 98 ILE A C 1
ATOM 748 O O . ILE A 1 98 ? 9.086 8.625 5.168 1 98.81 98 ILE A O 1
ATOM 752 N N . GLY A 1 99 ? 9.445 10.82 5.324 1 98.81 99 GLY A N 1
ATOM 753 C CA . GLY A 1 99 ? 9.281 11.117 3.91 1 98.81 99 GLY A CA 1
ATOM 754 C C . GLY A 1 99 ? 10.445 11.898 3.322 1 98.81 99 GLY A C 1
ATOM 755 O O . GLY A 1 99 ? 10.852 12.922 3.873 1 98.81 99 GLY A O 1
ATOM 756 N N . VAL A 1 100 ? 11.023 11.383 2.209 1 98.56 100 VAL A N 1
ATOM 757 C CA . VAL A 1 100 ? 12.156 12.047 1.566 1 98.56 100 VAL A CA 1
ATOM 758 C C . VAL A 1 100 ? 11.891 12.18 0.068 1 98.56 100 VAL A C 1
ATOM 760 O O . VAL A 1 100 ? 11.492 11.219 -0.588 1 98.56 100 VAL A O 1
ATOM 763 N N . THR A 1 101 ? 12.07 13.305 -0.453 1 97.56 101 THR A N 1
ATOM 764 C CA . THR A 1 101 ? 12 13.539 -1.891 1 97.56 101 THR A CA 1
ATOM 765 C C . THR A 1 101 ? 13.219 14.328 -2.369 1 97.56 101 THR A C 1
ATOM 767 O O . THR A 1 101 ? 13.695 15.219 -1.674 1 97.56 101 THR A O 1
ATOM 770 N N . CYS A 1 102 ? 13.742 13.93 -3.506 1 94.56 102 CYS A N 1
ATOM 771 C CA . CYS A 1 102 ? 15.016 14.461 -3.982 1 94.56 102 CYS A CA 1
ATOM 772 C C . CYS A 1 102 ? 14.945 14.789 -5.469 1 94.56 102 CYS A C 1
ATOM 774 O O . CYS A 1 102 ? 14.195 14.156 -6.215 1 94.56 102 CYS A O 1
ATOM 776 N N . LYS A 1 103 ? 15.625 15.773 -5.789 1 91 103 LYS A N 1
ATOM 777 C CA . LYS A 1 103 ? 15.992 16.094 -7.164 1 91 103 LYS A CA 1
ATOM 778 C C . LYS A 1 103 ? 17.516 16.094 -7.34 1 91 103 LYS A C 1
ATOM 780 O O . LYS A 1 103 ? 18.203 17 -6.875 1 91 103 LYS A O 1
ATOM 785 N N . LEU A 1 104 ? 18.016 15.062 -8 1 89.38 104 LEU A N 1
ATOM 786 C CA . LEU A 1 104 ? 19.453 14.914 -8.148 1 89.38 104 LEU A CA 1
ATOM 787 C C . LEU A 1 104 ? 19.875 15.094 -9.602 1 89.38 104 LEU A C 1
ATOM 789 O O . LEU A 1 104 ? 19.031 15.32 -10.477 1 89.38 104 LEU A O 1
ATOM 793 N N . ALA A 1 105 ? 21.125 15.07 -9.781 1 81.62 105 ALA A N 1
ATOM 794 C CA . ALA A 1 105 ? 21.688 15.266 -11.117 1 81.62 105 ALA A CA 1
ATOM 795 C C . ALA A 1 105 ? 21.203 14.18 -12.078 1 81.62 105 ALA A C 1
ATOM 797 O O . ALA A 1 105 ? 20.969 13.039 -11.672 1 81.62 105 ALA A O 1
ATOM 798 N N . LYS A 1 106 ? 20.938 14.664 -13.336 1 75.69 106 LYS A N 1
ATOM 799 C CA . LYS A 1 106 ? 20.547 13.727 -14.391 1 75.69 106 LYS A CA 1
ATOM 800 C C . LYS A 1 106 ? 21.75 13.297 -15.219 1 75.69 106 LYS A C 1
ATOM 802 O O . LYS A 1 106 ? 22.734 14.031 -15.312 1 75.69 106 LYS A O 1
ATOM 807 N N . GLN A 1 107 ? 21.578 11.969 -15.617 1 67.38 107 GLN A N 1
ATOM 808 C CA . GLN A 1 107 ? 22.609 11.547 -16.562 1 67.38 107 GLN A CA 1
ATOM 809 C C . GLN A 1 107 ? 22.484 12.289 -17.891 1 67.38 107 GLN A C 1
ATOM 811 O O . GLN A 1 107 ? 21.391 12.375 -18.453 1 67.38 107 GLN A O 1
ATOM 816 N N . GLY A 1 108 ? 23.516 12.883 -18.281 1 63.53 108 GLY A N 1
ATOM 817 C CA . GLY A 1 108 ? 23.547 13.602 -19.531 1 63.53 108 GLY A CA 1
ATOM 818 C C . GLY A 1 108 ? 23.375 15.102 -19.375 1 63.53 108 GLY A C 1
ATOM 819 O O . GLY A 1 108 ? 23.859 15.68 -18.406 1 63.53 108 GLY A O 1
ATOM 820 N N . ASP A 1 109 ? 22.594 15.758 -20.438 1 63.78 109 ASP A N 1
ATOM 821 C CA . ASP A 1 109 ? 22.453 17.203 -20.5 1 63.78 109 ASP A CA 1
ATOM 822 C C . ASP A 1 109 ? 21.391 17.703 -19.531 1 63.78 109 ASP A C 1
ATOM 824 O O . ASP A 1 109 ? 20.25 17.25 -19.562 1 63.78 109 ASP A O 1
ATOM 828 N N . GLU A 1 110 ? 21.906 18.219 -18.547 1 70.44 110 GLU A N 1
ATOM 829 C CA . GLU A 1 110 ? 20.953 18.844 -17.641 1 70.44 110 GLU A CA 1
ATOM 830 C C . GLU A 1 110 ? 20.719 20.312 -18 1 70.44 110 GLU A C 1
ATOM 832 O O . GLU A 1 110 ? 21.656 21 -18.438 1 70.44 110 GLU A O 1
ATOM 837 N N . ARG A 1 111 ? 19.484 20.656 -18.016 1 62.09 111 ARG A N 1
ATOM 838 C CA . ARG A 1 111 ? 19.156 22.047 -18.281 1 62.09 111 ARG A CA 1
ATOM 839 C C . ARG A 1 111 ? 19.969 22.969 -17.375 1 62.09 111 ARG A C 1
ATOM 841 O O . ARG A 1 111 ? 20.188 22.656 -16.203 1 62.09 111 ARG A O 1
ATOM 848 N N . GLU A 1 112 ? 20.359 24 -17.969 1 64.56 112 GLU A N 1
ATOM 849 C CA . GLU A 1 112 ? 21.078 25.016 -17.203 1 64.56 112 GLU A CA 1
ATOM 850 C C . GLU A 1 112 ? 20.203 25.562 -16.078 1 64.56 112 GLU A C 1
ATOM 852 O O . GLU A 1 112 ? 19.016 25.828 -16.266 1 64.56 112 GLU A O 1
ATOM 857 N N . GLY A 1 113 ? 20.688 25.453 -14.742 1 64.19 113 GLY A N 1
ATOM 858 C CA . GLY A 1 113 ? 20 26.094 -13.625 1 64.19 113 GLY A CA 1
ATOM 859 C C . GLY A 1 113 ? 19.188 25.109 -12.805 1 64.19 113 GLY A C 1
ATOM 860 O O . GLY A 1 113 ? 18.516 25.5 -11.844 1 64.19 113 GLY A O 1
ATOM 861 N N . ARG A 1 114 ? 19.297 23.875 -13.203 1 75.81 114 ARG A N 1
ATOM 862 C CA . ARG A 1 114 ? 18.562 22.891 -12.406 1 75.81 114 ARG A CA 1
ATOM 863 C C . ARG A 1 114 ? 19.172 22.75 -11.016 1 75.81 114 ARG A C 1
ATOM 865 O O . ARG A 1 114 ? 20.359 22.484 -10.875 1 75.81 114 ARG A O 1
ATOM 872 N N . GLN A 1 115 ? 18.328 23.078 -10.008 1 81.25 115 GLN A N 1
ATOM 873 C CA . GLN A 1 115 ? 18.781 22.953 -8.625 1 81.25 115 GLN A CA 1
ATOM 874 C C . GLN A 1 115 ? 18.578 21.547 -8.102 1 81.25 115 GLN A C 1
ATOM 876 O O . GLN A 1 115 ? 17.562 20.906 -8.375 1 81.25 115 GLN A O 1
ATOM 881 N N . HIS A 1 116 ? 19.688 21.047 -7.543 1 90.25 116 HIS A N 1
ATOM 882 C CA . HIS A 1 116 ? 19.609 19.75 -6.871 1 90.25 116 HIS A CA 1
ATOM 883 C C . HIS A 1 116 ? 19.281 19.922 -5.391 1 90.25 116 HIS A C 1
ATOM 885 O O . HIS A 1 116 ? 19.984 20.625 -4.668 1 90.25 116 HIS A O 1
ATOM 891 N N . GLU A 1 117 ? 18.172 19.328 -4.992 1 92.88 117 GLU A N 1
ATOM 892 C CA . GLU A 1 117 ? 17.656 19.547 -3.641 1 92.88 117 GLU A CA 1
ATOM 893 C C . GLU A 1 117 ? 17.156 18.234 -3.029 1 92.88 117 GLU A C 1
ATOM 895 O O . GLU A 1 117 ? 16.734 17.328 -3.748 1 92.88 117 GLU A O 1
ATOM 900 N N . VAL A 1 118 ? 17.266 18.203 -1.704 1 94.94 118 VAL A N 1
ATOM 901 C CA . VAL A 1 118 ? 16.734 17.078 -0.928 1 94.94 118 VAL A CA 1
ATOM 902 C C . VAL A 1 118 ? 15.883 17.625 0.223 1 94.94 118 VAL A C 1
ATOM 904 O O . VAL A 1 118 ? 16.266 18.578 0.892 1 94.94 118 VAL A O 1
ATOM 907 N N . TYR A 1 119 ? 14.742 17.094 0.367 1 96.81 119 TYR A N 1
ATOM 908 C CA . TYR A 1 119 ? 13.883 17.422 1.497 1 96.81 119 TYR A CA 1
ATOM 909 C C . TYR A 1 119 ? 13.594 16.188 2.34 1 96.81 119 TYR A C 1
ATOM 911 O O . TYR A 1 119 ? 13.219 15.141 1.809 1 96.81 119 TYR A O 1
ATOM 919 N N . PHE A 1 120 ? 13.828 16.281 3.646 1 97.94 120 PHE A N 1
ATOM 920 C CA . PHE A 1 120 ? 13.586 15.258 4.648 1 97.94 120 PHE A CA 1
ATOM 921 C C . PHE A 1 120 ? 12.523 15.711 5.645 1 97.94 120 PHE A C 1
ATOM 923 O O . PHE A 1 120 ? 12.641 16.781 6.238 1 97.94 120 PHE A O 1
ATOM 930 N N . ALA A 1 121 ? 11.453 14.891 5.805 1 98.69 121 ALA A N 1
ATOM 931 C CA . ALA A 1 121 ? 10.422 15.195 6.793 1 98.69 121 ALA A CA 1
ATOM 932 C C . ALA A 1 121 ? 10.148 13.984 7.684 1 98.69 121 ALA A C 1
ATOM 934 O O . ALA A 1 121 ? 10.328 12.836 7.258 1 98.69 121 ALA A O 1
ATOM 935 N N . SER A 1 122 ? 9.789 14.227 8.898 1 98.69 122 SER A N 1
ATOM 936 C CA . SER A 1 122 ? 9.398 13.172 9.828 1 98.69 122 SER A CA 1
ATOM 937 C C . SER A 1 122 ? 8.117 13.523 10.562 1 98.69 122 SER A C 1
ATOM 939 O O . SER A 1 122 ? 7.832 14.703 10.797 1 98.69 122 SER A O 1
ATOM 941 N N . GLN A 1 123 ? 7.297 12.594 10.836 1 98.69 123 GLN A N 1
ATOM 942 C CA . GLN A 1 123 ? 6.094 12.719 11.656 1 98.69 123 GLN A CA 1
ATOM 943 C C . GLN A 1 123 ? 6.09 11.703 12.789 1 98.69 123 GLN A C 1
ATOM 945 O O . GLN A 1 123 ? 6.336 10.516 12.57 1 98.69 123 GLN A O 1
ATOM 950 N N . SER A 1 124 ? 5.988 12.086 13.977 1 97.88 124 SER A N 1
ATOM 951 C CA . SER A 1 124 ? 5.785 11.25 15.148 1 97.88 124 SER A CA 1
ATOM 952 C C . SER A 1 124 ? 4.559 11.695 15.938 1 97.88 124 SER A C 1
ATOM 954 O O . SER A 1 124 ? 3.814 12.57 15.5 1 97.88 124 SER A O 1
ATOM 956 N N . TYR A 1 125 ? 4.34 11.062 17.078 1 97.25 125 TYR A N 1
ATOM 957 C CA . TYR A 1 125 ? 3.166 11.359 17.891 1 97.25 125 TYR A CA 1
ATOM 958 C C . TYR A 1 125 ? 3.156 12.828 18.312 1 97.25 125 TYR A C 1
ATOM 960 O O . TYR A 1 125 ? 2.123 13.492 18.234 1 97.25 125 TYR A O 1
ATOM 968 N N . HIS A 1 126 ? 4.297 13.391 18.594 1 95.75 126 HIS A N 1
ATOM 969 C CA . HIS A 1 126 ? 4.297 14.711 19.219 1 95.75 126 HIS A CA 1
ATOM 970 C C . HIS A 1 126 ? 4.957 15.742 18.312 1 95.75 126 HIS A C 1
ATOM 972 O O . HIS A 1 126 ? 4.887 16.938 18.578 1 95.75 126 HIS A O 1
ATOM 978 N N . LYS A 1 127 ? 5.547 15.211 17.219 1 97.12 127 LYS A N 1
ATOM 979 C CA . LYS A 1 127 ? 6.43 16.172 16.547 1 97.12 127 LYS A CA 1
ATOM 980 C C . LYS A 1 127 ? 6.426 15.953 15.039 1 97.12 127 LYS A C 1
ATOM 982 O O . LYS A 1 127 ? 6.383 14.812 14.57 1 97.12 127 LYS A O 1
ATOM 987 N N . THR A 1 128 ? 6.422 17.062 14.305 1 98.25 128 THR A N 1
ATOM 988 C CA . THR A 1 128 ? 6.715 17.094 12.875 1 98.25 128 THR A CA 1
ATOM 989 C C . THR A 1 128 ? 8.008 17.844 12.609 1 98.25 128 THR A C 1
ATOM 991 O O . THR A 1 128 ? 8.258 18.891 13.211 1 98.25 128 THR A O 1
ATOM 994 N N . THR A 1 129 ? 8.906 17.328 11.789 1 97.62 129 THR A N 1
ATOM 995 C CA . THR A 1 129 ? 10.125 18.016 11.375 1 97.62 129 THR A CA 1
ATOM 996 C C . THR A 1 129 ? 10.25 18.031 9.859 1 97.62 129 THR A C 1
ATOM 998 O O . THR A 1 129 ? 9.719 17.141 9.172 1 97.62 129 THR A O 1
ATOM 1001 N N . VAL A 1 130 ? 10.891 19.031 9.32 1 97.38 130 VAL A N 1
ATOM 1002 C CA . VAL A 1 130 ? 11.219 19.094 7.902 1 97.38 130 VAL A CA 1
ATOM 1003 C C . VAL A 1 130 ? 12.547 19.812 7.703 1 97.38 130 VAL A C 1
ATOM 1005 O O . VAL A 1 130 ? 12.828 20.797 8.391 1 97.38 130 VAL A O 1
ATOM 1008 N N . SER A 1 131 ? 13.391 19.266 6.969 1 95.12 131 SER A N 1
ATOM 1009 C CA . SER A 1 131 ? 14.672 19.844 6.598 1 95.12 131 SER A CA 1
ATOM 1010 C C . SER A 1 131 ? 14.938 19.703 5.105 1 95.12 131 SER A C 1
ATOM 1012 O O . SER A 1 131 ? 14.578 18.688 4.5 1 95.12 131 SER A O 1
ATOM 1014 N N . GLY A 1 132 ? 15.453 20.734 4.543 1 93.69 132 GLY A N 1
ATOM 1015 C CA . GLY A 1 132 ? 15.797 20.734 3.129 1 93.69 132 GLY A CA 1
ATOM 1016 C C . GLY A 1 132 ? 17.172 21.297 2.852 1 93.69 132 GLY A C 1
ATOM 1017 O O . GLY A 1 132 ? 17.594 22.281 3.479 1 93.69 132 GLY A O 1
ATOM 1018 N N . VAL A 1 133 ? 17.938 20.688 1.979 1 90.88 133 VAL A N 1
ATOM 1019 C CA . VAL A 1 133 ? 19.281 21.156 1.617 1 90.88 133 VAL A CA 1
ATOM 1020 C C . VAL A 1 133 ? 19.406 21.219 0.097 1 90.88 133 VAL A C 1
ATOM 1022 O O . VAL A 1 133 ? 18.766 20.453 -0.623 1 90.88 133 VAL A O 1
ATOM 1025 N N . SER A 1 134 ? 20.109 22.141 -0.358 1 89.69 134 SER A N 1
ATOM 1026 C CA . SER A 1 134 ? 20.453 22.266 -1.769 1 89.69 134 SER A CA 1
ATOM 1027 C C . SER A 1 134 ? 21.922 21.969 -2.002 1 89.69 134 SER A C 1
ATOM 1029 O O . SER A 1 134 ? 22.781 22.312 -1.182 1 89.69 134 SER A O 1
ATOM 1031 N N . PHE A 1 135 ? 22.172 21.297 -3.131 1 86.06 135 PHE A N 1
ATOM 1032 C CA . PHE A 1 135 ? 23.547 21 -3.482 1 86.06 135 PHE A CA 1
ATOM 1033 C C . PHE A 1 135 ? 24.203 22.188 -4.164 1 86.06 135 PHE A C 1
ATOM 1035 O O . PHE A 1 135 ? 23.625 22.797 -5.062 1 86.06 135 PHE A O 1
ATOM 1042 N N . GLU A 1 136 ? 25.375 22.703 -3.703 1 76 136 GLU A N 1
ATOM 1043 C CA . GLU A 1 136 ? 26.094 23.844 -4.262 1 76 136 GLU A CA 1
ATOM 1044 C C . GLU A 1 136 ? 26.906 23.438 -5.48 1 76 136 GLU A C 1
ATOM 1046 O O . GLU A 1 136 ? 27.047 24.203 -6.434 1 76 136 GLU A O 1
ATOM 1051 N N . LYS A 1 137 ? 27.578 22.328 -5.309 1 68.44 137 LYS A N 1
ATOM 1052 C CA . LYS A 1 137 ? 28.438 21.906 -6.418 1 68.44 137 LYS A CA 1
ATOM 1053 C C . LYS A 1 137 ? 27.75 20.828 -7.258 1 68.44 137 LYS A C 1
ATOM 1055 O O . LYS A 1 137 ? 27.062 19.953 -6.723 1 68.44 137 LYS A O 1
ATOM 1060 N N . LYS A 1 138 ? 27.984 21.047 -8.555 1 66.81 138 LYS A N 1
ATOM 1061 C CA . LYS A 1 138 ? 27.484 20.062 -9.5 1 66.81 138 LYS A CA 1
ATOM 1062 C C . LYS A 1 138 ? 28.281 18.766 -9.406 1 66.81 138 LYS A C 1
ATOM 1064 O O . LYS A 1 138 ? 29.5 18.766 -9.508 1 66.81 138 LYS A O 1
ATOM 1069 N N . GLY A 1 139 ? 27.891 17.828 -8.625 1 77.12 139 GLY A N 1
ATOM 1070 C CA . GLY A 1 139 ? 28.484 16.5 -8.602 1 77.12 139 GLY A CA 1
ATOM 1071 C C . GLY A 1 139 ? 27.75 15.5 -9.461 1 77.12 139 GLY A C 1
ATOM 1072 O O . GLY A 1 139 ? 26.688 15.82 -10.023 1 77.12 139 GLY A O 1
ATOM 1073 N N . SER A 1 140 ? 28.484 14.414 -9.625 1 83.06 140 SER A N 1
ATOM 1074 C CA . SER A 1 140 ? 27.844 13.352 -10.398 1 83.06 140 SER A CA 1
ATOM 1075 C C . SER A 1 140 ? 26.609 12.812 -9.68 1 83.06 140 SER A C 1
ATOM 1077 O O . SER A 1 140 ? 26.453 13.023 -8.477 1 83.06 140 SER A O 1
ATOM 1079 N N . ARG A 1 141 ? 25.766 12.25 -10.398 1 85.38 141 ARG A N 1
ATOM 1080 C CA . ARG A 1 141 ? 24.578 11.609 -9.859 1 85.38 141 ARG A CA 1
ATOM 1081 C C . ARG A 1 141 ? 24.938 10.617 -8.758 1 85.38 141 ARG A C 1
ATOM 1083 O O . ARG A 1 141 ? 24.266 10.57 -7.719 1 85.38 141 ARG A O 1
ATOM 1090 N N . GLU A 1 142 ? 25.969 9.852 -8.875 1 86.56 142 GLU A N 1
ATOM 1091 C CA . GLU A 1 142 ? 26.406 8.852 -7.914 1 86.56 142 GLU A CA 1
ATOM 1092 C C . GLU A 1 142 ? 26.859 9.492 -6.609 1 86.56 142 GLU A C 1
ATOM 1094 O O . GLU A 1 142 ? 26.547 9.016 -5.523 1 86.56 142 GLU A O 1
ATOM 1099 N N . GLU A 1 143 ? 27.562 10.523 -6.781 1 87.12 143 GLU A N 1
ATOM 1100 C CA . GLU A 1 143 ? 28.047 11.25 -5.609 1 87.12 143 GLU A CA 1
ATOM 1101 C C . GLU A 1 143 ? 26.891 11.852 -4.812 1 87.12 143 GLU A C 1
ATOM 1103 O O . GLU A 1 143 ? 26.859 11.75 -3.584 1 87.12 143 GLU A O 1
ATOM 1108 N N . GLN A 1 144 ? 26 12.445 -5.516 1 88.88 144 GLN A N 1
ATOM 1109 C CA . GLN A 1 144 ? 24.875 13.078 -4.859 1 88.88 144 GLN A CA 1
ATOM 1110 C C . GLN A 1 144 ? 23.984 12.047 -4.172 1 88.88 144 GLN A C 1
ATOM 1112 O O . GLN A 1 144 ? 23.406 12.312 -3.117 1 88.88 144 GLN A O 1
ATOM 1117 N N . GLU A 1 145 ? 23.875 10.828 -4.762 1 90.56 145 GLU A N 1
ATOM 1118 C CA . GLU A 1 145 ? 23.141 9.727 -4.141 1 90.56 145 GLU A CA 1
ATOM 1119 C C . GLU A 1 145 ? 23.734 9.359 -2.785 1 90.56 145 GLU A C 1
ATOM 1121 O O . GLU A 1 145 ? 23.016 9.18 -1.807 1 90.56 145 GLU A O 1
ATOM 1126 N N . SER A 1 146 ? 25 9.25 -2.746 1 89.31 146 SER A N 1
ATOM 1127 C CA . SER A 1 146 ? 25.688 8.883 -1.518 1 89.31 146 SER A CA 1
ATOM 1128 C C . SER A 1 146 ? 25.531 9.961 -0.452 1 89.31 146 SER A C 1
ATOM 1130 O O . SER A 1 146 ? 25.281 9.656 0.715 1 89.31 146 SER A O 1
ATOM 1132 N N . ILE A 1 147 ? 25.703 11.195 -0.865 1 89.5 147 ILE A N 1
ATOM 1133 C CA . ILE A 1 147 ? 25.562 12.32 0.05 1 89.5 147 ILE A CA 1
ATOM 1134 C C . ILE A 1 147 ? 24.156 12.367 0.617 1 89.5 147 ILE A C 1
ATOM 1136 O O . ILE A 1 147 ? 23.969 12.578 1.817 1 89.5 147 ILE A O 1
ATOM 1140 N N . THR A 1 148 ? 23.188 12.164 -0.239 1 92.44 148 THR A N 1
ATOM 1141 C CA . THR A 1 148 ? 21.781 12.18 0.167 1 92.44 148 THR A CA 1
ATOM 1142 C C . THR A 1 148 ? 21.484 11.055 1.149 1 92.44 148 THR A C 1
ATOM 1144 O O . THR A 1 148 ? 20.812 11.258 2.16 1 92.44 148 THR A O 1
ATOM 1147 N N . ALA A 1 149 ? 21.984 9.844 0.854 1 94.12 149 ALA A N 1
ATOM 1148 C CA . ALA A 1 149 ? 21.797 8.711 1.754 1 94.12 149 ALA A CA 1
ATOM 1149 C C . ALA A 1 149 ? 22.359 9.008 3.141 1 94.12 149 ALA A C 1
ATOM 1151 O O . ALA A 1 149 ? 21.719 8.727 4.152 1 94.12 149 ALA A O 1
ATOM 1152 N N . ASN A 1 150 ? 23.531 9.602 3.145 1 92.25 150 ASN A N 1
ATOM 1153 C CA . ASN A 1 150 ? 24.172 9.969 4.41 1 92.25 150 ASN A CA 1
ATOM 1154 C C . ASN A 1 150 ? 23.344 11.023 5.152 1 92.25 150 ASN A C 1
ATOM 1156 O O . ASN A 1 150 ? 23.219 10.969 6.375 1 92.25 150 ASN A O 1
ATOM 1160 N N . PHE A 1 151 ? 22.891 11.992 4.375 1 92.44 151 PHE A N 1
ATOM 1161 C CA . PHE A 1 151 ? 22.047 13.031 4.945 1 92.44 151 PHE A CA 1
ATOM 1162 C C . PHE A 1 151 ? 20.828 12.422 5.621 1 92.44 151 PHE A C 1
ATOM 1164 O O . PHE A 1 151 ? 20.5 12.773 6.758 1 92.44 151 PHE A O 1
ATOM 1171 N N . ILE A 1 152 ? 20.141 11.484 4.984 1 95.94 152 ILE A N 1
ATOM 1172 C CA . ILE A 1 152 ? 18.938 10.82 5.477 1 95.94 152 ILE A CA 1
ATOM 1173 C C . ILE A 1 152 ? 19.266 10.055 6.762 1 95.94 152 ILE A C 1
ATOM 1175 O O . ILE A 1 152 ? 18.547 10.188 7.762 1 95.94 152 ILE A O 1
ATOM 1179 N N . LEU A 1 153 ? 20.344 9.312 6.762 1 96.12 153 LEU A N 1
ATOM 1180 C CA . LEU A 1 153 ? 20.703 8.484 7.91 1 96.12 153 LEU A CA 1
ATOM 1181 C C . LEU A 1 153 ? 21.078 9.352 9.102 1 96.12 153 LEU A C 1
ATOM 1183 O O . LEU A 1 153 ? 20.781 9.008 10.25 1 96.12 153 LEU A O 1
ATOM 1187 N N . ASN A 1 154 ? 21.75 10.445 8.859 1 94.12 154 ASN A N 1
ATOM 1188 C CA . ASN A 1 154 ? 22.078 11.375 9.93 1 94.12 154 ASN A CA 1
ATOM 1189 C C . ASN A 1 154 ? 20.828 11.953 10.578 1 94.12 154 ASN A C 1
ATOM 1191 O O . ASN A 1 154 ? 20.766 12.094 11.805 1 94.12 154 ASN A O 1
ATOM 1195 N N . ARG A 1 155 ? 19.906 12.344 9.75 1 95.06 155 ARG A N 1
ATOM 1196 C CA . ARG A 1 155 ? 18.656 12.883 10.266 1 95.06 155 ARG A CA 1
ATOM 1197 C C . ARG A 1 155 ? 17.906 11.844 11.086 1 95.06 155 ARG A C 1
ATOM 1199 O O . ARG A 1 155 ? 17.328 12.156 12.133 1 95.06 155 ARG A O 1
ATOM 1206 N N . ILE A 1 156 ? 17.891 10.586 10.625 1 97 156 ILE A N 1
ATOM 1207 C CA . ILE A 1 156 ? 17.25 9.5 11.359 1 97 156 ILE A CA 1
ATOM 1208 C C . ILE A 1 156 ? 17.938 9.305 12.703 1 97 156 ILE A C 1
ATOM 1210 O O . ILE A 1 156 ? 17.266 9.156 13.734 1 97 156 ILE A O 1
ATOM 1214 N N . ALA A 1 157 ? 19.281 9.328 12.672 1 96.31 157 ALA A N 1
ATOM 1215 C CA . ALA A 1 157 ? 20.047 9.18 13.906 1 96.31 157 ALA A CA 1
ATOM 1216 C C . ALA A 1 157 ? 19.703 10.289 14.898 1 96.31 157 ALA A C 1
ATOM 1218 O O . ALA A 1 157 ? 19.547 10.031 16.094 1 96.31 157 ALA A O 1
ATOM 1219 N N . SER A 1 158 ? 19.562 11.477 14.398 1 94.56 158 SER A N 1
ATOM 1220 C CA . SER A 1 158 ? 19.219 12.625 15.242 1 94.56 158 SER A CA 1
ATOM 1221 C C . SER A 1 158 ? 17.844 12.461 15.859 1 94.56 158 SER A C 1
ATOM 1223 O O . SER A 1 158 ? 17.609 12.906 16.984 1 94.56 158 SER A O 1
ATOM 1225 N N . LEU A 1 159 ? 16.906 11.891 15.188 1 95.12 159 LEU A N 1
ATOM 1226 C CA . LEU A 1 159 ? 15.562 11.648 15.703 1 95.12 159 LEU A CA 1
ATOM 1227 C C . LEU A 1 159 ? 15.578 10.586 16.797 1 95.12 159 LEU A C 1
ATOM 1229 O O . LEU A 1 159 ? 14.883 10.711 17.797 1 95.12 159 LEU A O 1
ATOM 1233 N N . CYS A 1 160 ? 16.406 9.555 16.594 1 95.44 160 CYS A N 1
ATOM 1234 C CA . CYS A 1 160 ? 16.422 8.398 17.484 1 95.44 160 CYS A CA 1
ATOM 1235 C C . CYS A 1 160 ? 17.234 8.68 18.75 1 95.44 160 CYS A C 1
ATOM 1237 O O . CYS A 1 160 ? 16.922 8.164 19.812 1 95.44 160 CYS A O 1
ATOM 1239 N N . LYS A 1 161 ? 18.297 9.492 18.594 1 94.44 161 LYS A N 1
ATOM 1240 C CA . LYS A 1 161 ? 19.156 9.867 19.719 1 94.44 161 LYS A CA 1
ATOM 1241 C C . LYS A 1 161 ? 19.578 11.336 19.625 1 94.44 161 LYS A C 1
ATOM 1243 O O . LYS A 1 161 ? 20.75 11.641 19.375 1 94.44 161 LYS A O 1
ATOM 1248 N N . PRO A 1 162 ? 18.672 12.18 19.969 1 91.5 162 PRO A N 1
ATOM 1249 C CA . PRO A 1 162 ? 18.953 13.609 19.797 1 91.5 162 PRO A CA 1
ATOM 1250 C C . PRO A 1 162 ? 20.109 14.086 20.688 1 91.5 162 PRO A C 1
ATOM 1252 O O . PRO A 1 162 ? 20.859 14.984 20.297 1 91.5 162 PRO A O 1
ATOM 1255 N N . GLU A 1 163 ? 20.266 13.555 21.875 1 91.25 163 GLU A N 1
ATOM 1256 C CA . GLU A 1 163 ? 21.312 13.992 22.797 1 91.25 163 GLU A CA 1
ATOM 1257 C C . GLU A 1 163 ? 22.703 13.781 22.203 1 91.25 163 GLU A C 1
ATOM 1259 O O . GLU A 1 163 ? 23.625 14.547 22.469 1 91.25 163 GLU A O 1
ATOM 1264 N N . LYS A 1 164 ? 22.781 12.844 21.312 1 91.62 164 LYS A N 1
ATOM 1265 C CA . LYS A 1 164 ? 24.094 12.484 20.766 1 91.62 164 LYS A CA 1
ATOM 1266 C C . LYS A 1 164 ? 24.297 13.094 19.391 1 91.62 164 LYS A C 1
ATOM 1268 O O . LYS A 1 164 ? 25.406 13.484 19.031 1 91.62 164 LYS A O 1
ATOM 1273 N N . TYR A 1 165 ? 23.203 13.203 18.531 1 90.75 165 TYR A N 1
ATOM 1274 C CA . TYR A 1 165 ? 23.406 13.453 17.109 1 90.75 165 TYR A CA 1
ATOM 1275 C C . TYR A 1 165 ? 22.75 14.758 16.688 1 90.75 165 TYR A C 1
ATOM 1277 O O . TYR A 1 165 ? 22.891 15.188 15.539 1 90.75 165 TYR A O 1
ATOM 1285 N N . ALA A 1 166 ? 22.062 15.406 17.531 1 80.25 166 ALA A N 1
ATOM 1286 C CA . ALA A 1 166 ? 21.344 16.609 17.141 1 80.25 166 ALA A CA 1
ATOM 1287 C C . ALA A 1 166 ? 22.297 17.703 16.688 1 80.25 166 ALA A C 1
ATOM 1289 O O . ALA A 1 166 ? 22.047 18.391 15.688 1 80.25 166 ALA A O 1
ATOM 1290 N N . LYS A 1 167 ? 23.406 17.922 17.375 1 75.5 167 LYS A N 1
ATOM 1291 C CA . LYS A 1 167 ? 24.391 18.953 17.047 1 75.5 167 LYS A CA 1
ATOM 1292 C C . LYS A 1 167 ? 25.094 18.609 15.734 1 75.5 167 LYS A C 1
ATOM 1294 O O . LYS A 1 167 ? 25.375 19.5 14.93 1 75.5 167 LYS A O 1
ATOM 1299 N N . ASP A 1 168 ? 25.328 17.328 15.477 1 66.62 168 ASP A N 1
ATOM 1300 C CA . ASP A 1 168 ? 26.016 16.859 14.281 1 66.62 168 ASP A CA 1
ATOM 1301 C C . ASP A 1 168 ? 25.188 17.109 13.031 1 66.62 168 ASP A C 1
ATOM 1303 O O . ASP A 1 168 ? 25.703 17.516 11.992 1 66.62 168 ASP A O 1
ATOM 1307 N N . ALA A 1 169 ? 23.922 16.891 13.125 1 62.09 169 ALA A N 1
ATOM 1308 C CA . ALA A 1 169 ? 23.031 17.016 11.969 1 62.09 169 ALA A CA 1
ATOM 1309 C C . ALA A 1 169 ? 23.016 18.438 11.445 1 62.09 169 ALA A C 1
ATOM 1311 O O . ALA A 1 169 ? 23.031 18.656 10.234 1 62.09 169 ALA A O 1
ATOM 1312 N N . ASN A 1 170 ? 23.141 19.344 12.281 1 57.91 170 ASN A N 1
ATOM 1313 C CA . ASN A 1 170 ? 23.156 20.75 11.922 1 57.91 170 ASN A CA 1
ATOM 1314 C C . ASN A 1 170 ? 24.484 21.156 11.289 1 57.91 170 ASN A C 1
ATOM 1316 O O . ASN A 1 170 ? 24.516 21.938 10.336 1 57.91 170 ASN A O 1
ATOM 1320 N N . LEU A 1 171 ? 25.469 20.578 11.812 1 52.94 171 LEU A N 1
ATOM 1321 C CA . LEU A 1 171 ? 26.812 20.938 11.367 1 52.94 171 LEU A CA 1
ATOM 1322 C C . LEU A 1 171 ? 27.125 20.312 10.008 1 52.94 171 LEU A C 1
ATOM 1324 O O . LEU A 1 171 ? 27.812 20.906 9.18 1 52.94 171 LEU A O 1
ATOM 1328 N N . GLU A 1 172 ? 26.672 19.156 9.867 1 56.28 172 GLU A N 1
ATOM 1329 C CA . GLU A 1 172 ? 26.984 18.422 8.641 1 56.28 172 GLU A CA 1
ATOM 1330 C C . GLU A 1 172 ? 26.188 18.984 7.461 1 56.28 172 GLU A C 1
ATOM 1332 O O . GLU A 1 172 ? 26.578 18.797 6.305 1 56.28 172 GLU A O 1
ATOM 1337 N N . ASP A 1 173 ? 25.156 19.656 7.691 1 53.09 173 ASP A N 1
ATOM 1338 C CA . ASP A 1 173 ? 24.312 20.188 6.617 1 53.09 173 ASP A CA 1
ATOM 1339 C C . ASP A 1 173 ? 24.969 21.391 5.949 1 53.09 173 ASP A C 1
ATOM 1341 O O . ASP A 1 173 ? 24.672 21.703 4.797 1 53.09 173 ASP A O 1
ATOM 1345 N N . ASN A 1 174 ? 25.938 22 6.711 1 52.22 174 ASN A N 1
ATOM 1346 C CA . ASN A 1 174 ? 26.672 23.125 6.137 1 52.22 174 ASN A CA 1
ATOM 1347 C C . ASN A 1 174 ? 28.047 22.703 5.641 1 52.22 174 ASN A C 1
ATOM 1349 O O . ASN A 1 174 ? 29.062 22.984 6.293 1 52.22 174 ASN A O 1
ATOM 1353 N N . THR A 1 175 ? 27.969 21.641 4.891 1 58.5 175 THR A N 1
ATOM 1354 C CA . THR A 1 175 ? 29.281 21.391 4.305 1 58.5 175 THR A CA 1
ATOM 1355 C C . THR A 1 175 ? 29.484 22.25 3.062 1 58.5 175 THR A C 1
ATOM 1357 O O . THR A 1 175 ? 28.531 22.844 2.547 1 58.5 175 THR A O 1
ATOM 1360 N N . LYS A 1 176 ? 30.734 22.609 2.689 1 60.88 176 LYS A N 1
ATOM 1361 C CA . LYS A 1 176 ? 31.109 23.344 1.487 1 60.88 176 LYS A CA 1
ATOM 1362 C C . LYS A 1 176 ? 30.25 22.938 0.299 1 60.88 176 LYS A C 1
ATOM 1364 O O . LYS A 1 176 ? 30.078 23.688 -0.656 1 60.88 176 LYS A O 1
ATOM 1369 N N . ASP A 1 177 ? 29.453 21.797 0.497 1 71.06 177 ASP A N 1
ATOM 1370 C CA . ASP A 1 177 ? 28.812 21.25 -0.696 1 71.06 177 ASP A CA 1
ATOM 1371 C C . ASP A 1 177 ? 27.297 21.391 -0.626 1 71.06 177 ASP A C 1
ATOM 1373 O O . ASP A 1 177 ? 26.609 21.156 -1.614 1 71.06 177 ASP A O 1
ATOM 1377 N N . ARG A 1 178 ? 26.766 21.906 0.595 1 79.38 178 ARG A N 1
ATOM 1378 C CA . ARG A 1 178 ? 25.328 21.969 0.729 1 79.38 178 ARG A CA 1
ATOM 1379 C C . ARG A 1 178 ? 24.906 23.234 1.474 1 79.38 178 ARG A C 1
ATOM 1381 O O . ARG A 1 178 ? 25.625 23.719 2.344 1 79.38 178 ARG A O 1
ATOM 1388 N N . THR A 1 179 ? 23.797 23.734 1.068 1 81.62 179 THR A N 1
ATOM 1389 C CA . THR A 1 179 ? 23.203 24.875 1.753 1 81.62 179 THR A CA 1
ATOM 1390 C C . THR A 1 179 ? 21.828 24.516 2.312 1 81.62 179 THR A C 1
ATOM 1392 O O . THR A 1 179 ? 21 23.906 1.615 1 81.62 179 THR A O 1
ATOM 1395 N N . LEU A 1 180 ? 21.656 24.828 3.518 1 84.25 180 LEU A N 1
ATOM 1396 C CA . LEU A 1 180 ? 20.359 24.594 4.16 1 84.25 180 LEU A CA 1
ATOM 1397 C C . LEU A 1 180 ? 19.297 25.516 3.598 1 84.25 180 LEU A C 1
ATOM 1399 O O . LEU A 1 180 ? 19.5 26.734 3.525 1 84.25 180 LEU A O 1
ATOM 1403 N N . ILE A 1 181 ? 18.234 24.938 3.188 1 84 181 ILE A N 1
ATOM 1404 C CA . ILE A 1 181 ? 17.109 25.672 2.617 1 84 181 ILE A CA 1
ATOM 1405 C C . ILE A 1 181 ? 16.031 25.891 3.682 1 84 181 ILE A C 1
ATOM 1407 O O . ILE A 1 181 ? 15.477 26.984 3.801 1 84 181 ILE A O 1
ATOM 1411 N N . ILE A 1 182 ? 15.773 24.891 4.395 1 89.38 182 ILE A N 1
ATOM 1412 C CA . ILE A 1 182 ? 14.703 24.922 5.383 1 89.38 182 ILE A CA 1
ATOM 1413 C C . ILE A 1 182 ? 15.016 23.969 6.527 1 89.38 182 ILE A C 1
ATOM 1415 O O . ILE A 1 182 ? 15.578 22.891 6.312 1 89.38 182 ILE A O 1
ATOM 1419 N N . ASP A 1 183 ? 14.773 24.297 7.703 1 92.75 183 ASP A N 1
ATOM 1420 C CA . ASP A 1 183 ? 14.859 23.484 8.914 1 92.75 183 ASP A CA 1
ATOM 1421 C C . ASP A 1 183 ? 13.812 23.906 9.938 1 92.75 183 ASP A C 1
ATOM 1423 O O . ASP A 1 183 ? 14.031 24.875 10.688 1 92.75 183 ASP A O 1
ATOM 1427 N N . LYS A 1 184 ? 12.742 23.234 9.922 1 94.94 184 LYS A N 1
ATOM 1428 C CA . LYS A 1 184 ? 11.625 23.594 10.789 1 94.94 184 LYS A CA 1
ATOM 1429 C C . LYS A 1 184 ? 11.164 22.391 11.602 1 94.94 184 LYS A C 1
ATOM 1431 O O . LYS A 1 184 ? 11.227 21.25 11.133 1 94.94 184 LYS A O 1
ATOM 1436 N N . GLU A 1 185 ? 10.766 22.547 12.789 1 95.81 185 GLU A N 1
ATOM 1437 C CA . GLU A 1 185 ? 10.164 21.531 13.648 1 95.81 185 GLU A CA 1
ATOM 1438 C C . GLU A 1 185 ? 9.047 22.125 14.5 1 95.81 185 GLU A C 1
ATOM 1440 O O . GLU A 1 185 ? 9.109 23.281 14.898 1 95.81 185 GLU A O 1
ATOM 1445 N N . THR A 1 186 ? 8 21.406 14.688 1 97.25 186 THR A N 1
ATOM 1446 C CA . THR A 1 186 ? 6.887 21.812 15.531 1 97.25 186 THR A CA 1
ATOM 1447 C C . THR A 1 186 ? 6.418 20.656 16.422 1 97.25 186 THR A C 1
ATOM 1449 O O . THR A 1 186 ? 6.27 19.531 15.945 1 97.25 186 THR A O 1
ATOM 1452 N N . GLU A 1 187 ? 6.215 20.938 17.672 1 96.5 187 GLU A N 1
ATOM 1453 C CA . GLU A 1 187 ? 5.648 19.984 18.609 1 96.5 187 GLU A CA 1
ATOM 1454 C C . GLU A 1 187 ? 4.188 20.312 18.922 1 96.5 187 GLU A C 1
ATOM 1456 O O . GLU A 1 187 ? 3.818 21.484 19.031 1 96.5 187 GLU A O 1
ATOM 1461 N N . ALA A 1 188 ? 3.408 19.328 18.969 1 95.25 188 ALA A N 1
ATOM 1462 C CA . ALA A 1 188 ? 1.997 19.5 19.312 1 95.25 188 ALA A CA 1
ATOM 1463 C C . ALA A 1 188 ? 1.741 19.203 20.781 1 95.25 188 ALA A C 1
ATOM 1465 O O . ALA A 1 188 ? 2.471 18.438 21.406 1 95.25 188 ALA A O 1
ATOM 1466 N N . ASP A 1 189 ? 0.707 19.875 21.328 1 93.94 189 ASP A N 1
ATOM 1467 C CA . ASP A 1 189 ? 0.305 19.594 22.703 1 93.94 189 ASP A CA 1
ATOM 1468 C C . ASP A 1 189 ? -0.424 18.25 22.797 1 93.94 189 ASP A C 1
ATOM 1470 O O . ASP A 1 189 ? -0.698 17.609 21.781 1 93.94 189 ASP A O 1
ATOM 1474 N N . GLY A 1 190 ? -0.706 17.828 23.984 1 94.06 190 GLY A N 1
ATOM 1475 C CA . GLY A 1 190 ? -1.271 16.516 24.219 1 94.06 190 GLY A CA 1
ATOM 1476 C C . GLY A 1 190 ? -2.617 16.312 23.562 1 94.06 190 GLY A C 1
ATOM 1477 O O . GLY A 1 190 ? -2.865 15.258 22.969 1 94.06 190 GLY A O 1
ATOM 1478 N N . GLU A 1 191 ? -3.471 17.281 23.625 1 94.56 191 GLU A N 1
ATOM 1479 C CA . GLU A 1 191 ? -4.812 17.156 23.047 1 94.56 191 GLU A CA 1
ATOM 1480 C C . GLU A 1 191 ? -4.762 17.062 21.531 1 94.56 191 GLU A C 1
ATOM 1482 O O . GLU A 1 191 ? -5.469 16.25 20.922 1 94.56 191 GLU A O 1
ATOM 1487 N N . THR A 1 192 ? -3.947 17.891 20.984 1 95.38 192 THR A N 1
ATOM 1488 C CA . THR A 1 192 ? -3.797 17.906 19.547 1 95.38 192 THR A CA 1
ATOM 1489 C C . THR A 1 192 ? -3.182 16.609 19.047 1 95.38 192 THR A C 1
ATOM 1491 O O . THR A 1 192 ? -3.629 16.031 18.047 1 95.38 192 THR A O 1
ATOM 1494 N N . SER A 1 193 ? -2.186 16.125 19.781 1 96.56 193 SER A N 1
ATOM 1495 C CA . SER A 1 193 ? -1.534 14.867 19.406 1 96.56 193 SER A CA 1
ATOM 1496 C C . SER A 1 193 ? -2.502 13.695 19.5 1 96.56 193 SER A C 1
ATOM 1498 O O . SER A 1 193 ? -2.506 12.82 18.625 1 96.56 193 SER A O 1
ATOM 1500 N N . LYS A 1 194 ? -3.285 13.727 20.531 1 95.69 194 LYS A N 1
ATOM 1501 C CA . LYS A 1 194 ? -4.293 12.688 20.688 1 95.69 194 LYS A CA 1
ATOM 1502 C C . LYS A 1 194 ? -5.324 12.734 19.578 1 95.69 194 LYS A C 1
ATOM 1504 O O . LYS A 1 194 ? -5.746 11.688 19.062 1 95.69 194 LYS A O 1
ATOM 1509 N N . LEU A 1 195 ? -5.727 13.914 19.188 1 95.75 195 LEU A N 1
ATOM 1510 C CA . LEU A 1 195 ? -6.684 14.078 18.109 1 95.75 195 LEU A CA 1
ATOM 1511 C C . LEU A 1 195 ? -6.125 13.531 16.797 1 95.75 195 LEU A C 1
ATOM 1513 O O . LEU A 1 195 ? -6.836 12.859 16.047 1 95.75 195 LEU A O 1
ATOM 1517 N N . LEU A 1 196 ? -4.891 13.859 16.531 1 95.06 196 LEU A N 1
ATOM 1518 C CA . LEU A 1 196 ? -4.27 13.359 15.312 1 95.06 196 LEU A CA 1
ATOM 1519 C C . LEU A 1 196 ? -4.207 11.836 15.312 1 95.06 196 LEU A C 1
ATOM 1521 O O . LEU A 1 196 ? -4.539 11.195 14.312 1 95.06 196 LEU A O 1
ATOM 1525 N N . LEU A 1 197 ? -3.795 11.258 16.438 1 95.12 197 LEU A N 1
ATOM 1526 C CA . LEU A 1 197 ? -3.734 9.805 16.562 1 95.12 197 LEU A CA 1
ATOM 1527 C C . LEU A 1 197 ? -5.098 9.18 16.281 1 95.12 197 LEU A C 1
ATOM 1529 O O . LEU A 1 197 ? -5.203 8.242 15.492 1 95.12 197 LEU A O 1
ATOM 1533 N N . ASN A 1 198 ? -6.098 9.734 16.891 1 93.38 198 ASN A N 1
ATOM 1534 C CA . ASN A 1 198 ? -7.453 9.219 16.703 1 93.38 198 ASN A CA 1
ATOM 1535 C C . ASN A 1 198 ? -7.906 9.359 15.25 1 93.38 198 ASN A C 1
ATOM 1537 O O . ASN A 1 198 ? -8.617 8.5 14.734 1 93.38 198 ASN A O 1
ATOM 1541 N N . THR A 1 199 ? -7.527 10.461 14.688 1 93.31 199 THR A N 1
ATOM 1542 C CA . THR A 1 199 ? -7.848 10.711 13.289 1 93.31 199 THR A CA 1
ATOM 1543 C C . THR A 1 199 ? -7.258 9.625 12.391 1 93.31 199 THR A C 1
ATOM 1545 O O . THR A 1 199 ? -7.965 9.023 11.578 1 93.31 199 THR A O 1
ATOM 1548 N N . LEU A 1 200 ? -6.016 9.305 12.594 1 94.12 200 LEU A N 1
ATOM 1549 C CA . LEU A 1 200 ? -5.309 8.336 11.766 1 94.12 200 LEU A CA 1
ATOM 1550 C C . LEU A 1 200 ? -5.836 6.926 12.016 1 94.12 200 LEU A C 1
ATOM 1552 O O . LEU A 1 200 ? -5.988 6.141 11.078 1 94.12 200 LEU A O 1
ATOM 1556 N N . GLU A 1 201 ? -6.141 6.637 13.203 1 91.88 201 GLU A N 1
ATOM 1557 C CA . GLU A 1 201 ? -6.719 5.336 13.531 1 91.88 201 GLU A CA 1
ATOM 1558 C C . GLU A 1 201 ? -8.094 5.168 12.891 1 91.88 201 GLU A C 1
ATOM 1560 O O . GLU A 1 201 ? -8.453 4.074 12.453 1 91.88 201 GLU A O 1
ATOM 1565 N N . SER A 1 202 ? -8.844 6.25 12.867 1 90.25 202 SER A N 1
ATOM 1566 C CA . SER A 1 202 ? -10.156 6.23 12.227 1 90.25 202 SER A CA 1
ATOM 1567 C C . SER A 1 202 ? -10.039 5.953 10.734 1 90.25 202 SER A C 1
ATOM 1569 O O . SER A 1 202 ? -10.797 5.156 10.18 1 90.25 202 SER A O 1
ATOM 1571 N N . ILE A 1 203 ? -9.117 6.574 10.164 1 88.38 203 ILE A N 1
ATOM 1572 C CA . ILE A 1 203 ? -8.883 6.379 8.742 1 88.38 203 ILE A CA 1
ATOM 1573 C C . ILE A 1 203 ? -8.492 4.926 8.477 1 88.38 203 ILE A C 1
ATOM 1575 O O . ILE A 1 203 ? -9.008 4.293 7.551 1 88.38 203 ILE A O 1
ATOM 1579 N N . ASN A 1 204 ? -7.66 4.352 9.266 1 90 204 ASN A N 1
ATOM 1580 C CA . ASN A 1 204 ? -7.164 2.99 9.094 1 90 204 ASN A CA 1
ATOM 1581 C C . ASN A 1 204 ? -8.273 1.961 9.305 1 90 204 ASN A C 1
ATOM 1583 O O . ASN A 1 204 ? -8.328 0.947 8.609 1 90 204 ASN A O 1
ATOM 1587 N N . SER A 1 205 ? -9.164 2.236 10.211 1 88 205 SER A N 1
ATOM 1588 C CA . SER A 1 205 ? -10.195 1.265 10.562 1 88 205 SER A CA 1
ATOM 1589 C C . SER A 1 205 ? -11.445 1.456 9.711 1 88 205 SER A C 1
ATOM 1591 O O . SER A 1 205 ? -12.297 0.565 9.633 1 88 205 SER A O 1
ATOM 1593 N N . GLY A 1 206 ? -11.602 2.619 9.188 1 83.38 206 GLY A N 1
ATOM 1594 C CA . GLY A 1 206 ? -12.82 2.939 8.453 1 83.38 206 GLY A CA 1
ATOM 1595 C C . GLY A 1 206 ? -13.977 3.328 9.359 1 83.38 206 GLY A C 1
ATOM 1596 O O . GLY A 1 206 ? -15.102 3.521 8.891 1 83.38 206 GLY A O 1
ATOM 1597 N N . LYS A 1 207 ? -13.75 3.346 10.688 1 82.56 207 LYS A N 1
ATOM 1598 C CA . LYS A 1 207 ? -14.766 3.738 11.664 1 82.56 207 LYS A CA 1
ATOM 1599 C C . LYS A 1 207 ? -14.5 5.145 12.203 1 82.56 207 LYS A C 1
ATOM 1601 O O . LYS A 1 207 ? -13.57 5.348 12.984 1 82.56 207 LYS A O 1
ATOM 1606 N N . ASN A 1 208 ? -15.273 6.055 11.75 1 80.19 208 ASN A N 1
ATOM 1607 C CA . ASN A 1 208 ? -15.047 7.445 12.117 1 80.19 208 ASN A CA 1
ATOM 1608 C C . ASN A 1 208 ? -15.828 7.836 13.359 1 80.19 208 ASN A C 1
ATOM 1610 O O . ASN A 1 208 ? -17.016 7.52 13.477 1 80.19 208 ASN A O 1
ATOM 1614 N N . SER A 1 209 ? -15.164 8.336 14.344 1 88.75 209 SER A N 1
ATOM 1615 C CA . SER A 1 209 ? -15.75 8.969 15.516 1 88.75 209 SER A CA 1
ATOM 1616 C C . SER A 1 209 ? -15.414 10.453 15.562 1 88.75 209 SER A C 1
ATOM 1618 O O . SER A 1 209 ? -14.297 10.828 15.922 1 88.75 209 SER A O 1
ATOM 1620 N N . PRO A 1 210 ? -16.422 11.234 15.32 1 93.12 210 PRO A N 1
ATOM 1621 C CA . PRO A 1 210 ? -16.125 12.672 15.289 1 93.12 210 PRO A CA 1
ATOM 1622 C C . PRO A 1 210 ? -15.641 13.203 16.641 1 93.12 210 PRO A C 1
ATOM 1624 O O . PRO A 1 210 ? -16.234 12.898 17.672 1 93.12 210 PRO A O 1
ATOM 1627 N N . GLN A 1 211 ? -14.523 13.914 16.625 1 95.06 211 GLN A N 1
ATOM 1628 C CA . GLN A 1 211 ? -13.922 14.539 17.797 1 95.06 211 GLN A CA 1
ATOM 1629 C C . GLN A 1 211 ? -13.445 15.953 17.484 1 95.06 211 GLN A C 1
ATOM 1631 O O . GLN A 1 211 ? -13.141 16.266 16.328 1 95.06 211 GLN A O 1
ATOM 1636 N N . LYS A 1 212 ? -13.406 16.797 18.547 1 94.12 212 LYS A N 1
ATOM 1637 C CA . LYS A 1 212 ? -12.898 18.156 18.375 1 94.12 212 LYS A CA 1
ATOM 1638 C C . LYS A 1 212 ? -12.078 18.594 19.594 1 94.12 212 LYS A C 1
ATOM 1640 O O . LYS A 1 212 ? -12.227 18.031 20.688 1 94.12 212 LYS A O 1
ATOM 1645 N N . VAL A 1 213 ? -11.195 19.484 19.391 1 93.62 213 VAL A N 1
ATOM 1646 C CA . VAL A 1 213 ? -10.383 20.141 20.406 1 93.62 213 VAL A CA 1
ATOM 1647 C C . VAL A 1 213 ? -10.547 21.656 20.312 1 93.62 213 VAL A C 1
ATOM 1649 O O . VAL A 1 213 ? -10.477 22.219 19.219 1 93.62 213 VAL A O 1
ATOM 1652 N N . ASN A 1 214 ? -10.883 22.25 21.391 1 93.69 214 ASN A N 1
ATOM 1653 C CA . ASN A 1 214 ? -10.984 23.703 21.453 1 93.69 214 ASN A CA 1
ATOM 1654 C C . ASN A 1 214 ? -9.648 24.344 21.812 1 93.69 214 ASN A C 1
ATOM 1656 O O . ASN A 1 214 ? -9.109 24.109 22.891 1 93.69 214 ASN A O 1
ATOM 1660 N N . LEU A 1 215 ? -9.125 25.141 20.891 1 90.62 215 LEU A N 1
ATOM 1661 C CA . LEU A 1 215 ? -7.844 25.797 21.125 1 90.62 215 LEU A CA 1
ATOM 1662 C C . LEU A 1 215 ? -8.031 27.109 21.875 1 90.62 215 LEU A C 1
ATOM 1664 O O . LEU A 1 215 ? -7.059 27.781 22.219 1 90.62 215 LEU A O 1
ATOM 1668 N N . GLY A 1 216 ? -9.305 27.484 21.969 1 83.06 216 GLY A N 1
ATOM 1669 C CA . GLY A 1 216 ? -9.609 28.734 22.641 1 83.06 216 GLY A CA 1
ATOM 1670 C C . GLY A 1 216 ? -9.922 28.562 24.109 1 83.06 216 GLY A C 1
ATOM 1671 O O . GLY A 1 216 ? -9.852 27.453 24.641 1 83.06 216 GLY A O 1
ATOM 1672 N N . LYS A 1 217 ? -10.086 29.75 24.797 1 74.31 217 LYS A N 1
ATOM 1673 C CA . LYS A 1 217 ? -10.32 29.781 26.234 1 74.31 217 LYS A CA 1
ATOM 1674 C C . LYS A 1 217 ? -11.773 30.109 26.547 1 74.31 217 LYS A C 1
ATOM 1676 O O . LYS A 1 217 ? -12.219 29.969 27.688 1 74.31 217 LYS A O 1
ATOM 1681 N N . ASN A 1 218 ? -12.477 30.453 25.422 1 75.19 218 ASN A N 1
ATOM 1682 C CA . ASN A 1 218 ? -13.852 30.875 25.672 1 75.19 218 ASN A CA 1
ATOM 1683 C C . ASN A 1 218 ? -14.797 29.672 25.75 1 75.19 218 ASN A C 1
ATOM 1685 O O . ASN A 1 218 ? -14.648 28.703 25.016 1 75.19 218 ASN A O 1
ATOM 1689 N N . SER A 1 219 ? -15.695 29.719 26.703 1 70.19 219 SER A N 1
ATOM 1690 C CA . SER A 1 219 ? -16.609 28.625 27 1 70.19 219 SER A CA 1
ATOM 1691 C C . SER A 1 219 ? -17.891 28.75 26.188 1 70.19 219 SER A C 1
ATOM 1693 O O . SER A 1 219 ? -18.828 27.969 26.375 1 70.19 219 SER A O 1
ATOM 1695 N N . ASN A 1 220 ? -17.859 29.656 25.281 1 77.25 220 ASN A N 1
ATOM 1696 C CA . ASN A 1 220 ? -19.094 29.844 24.516 1 77.25 220 ASN A CA 1
ATOM 1697 C C . ASN A 1 220 ? -19.438 28.594 23.703 1 77.25 220 ASN A C 1
ATOM 1699 O O . ASN A 1 220 ? -18.547 27.875 23.25 1 77.25 220 ASN A O 1
ATOM 1703 N N . LYS A 1 221 ? -20.797 28.359 23.688 1 85.94 221 LYS A N 1
ATOM 1704 C CA . LYS A 1 221 ? -21.281 27.297 22.812 1 85.94 221 LYS A CA 1
ATOM 1705 C C . LYS A 1 221 ? -21.141 27.703 21.344 1 85.94 221 LYS A C 1
ATOM 1707 O O . LYS A 1 221 ? -21.547 28.797 20.953 1 85.94 221 LYS A O 1
ATOM 1712 N N . PRO A 1 222 ? -20.516 26.891 20.578 1 88.75 222 PRO A N 1
ATOM 1713 C CA . PRO A 1 222 ? -20.406 27.234 19.156 1 88.75 222 PRO A CA 1
ATOM 1714 C C . PRO A 1 222 ? -21.766 27.281 18.453 1 88.75 222 PRO A C 1
ATOM 1716 O O . PRO A 1 222 ? -22.578 26.359 18.609 1 88.75 222 PRO A O 1
ATOM 1719 N N . CYS A 1 223 ? -21.969 28.359 17.719 1 93.31 223 CYS A N 1
ATOM 1720 C CA . CYS A 1 223 ? -23.25 28.547 17.031 1 93.31 223 CYS A CA 1
ATOM 1721 C C . CYS A 1 223 ? -23.016 28.875 15.562 1 93.31 223 CYS A C 1
ATOM 1723 O O . CYS A 1 223 ? -23.797 28.453 14.695 1 93.31 223 CYS A O 1
ATOM 1725 N N . ILE A 1 224 ? -22.047 29.719 15.297 1 96.56 224 ILE A N 1
ATOM 1726 C CA . ILE A 1 224 ? -21.656 30.062 13.93 1 96.56 224 ILE A CA 1
ATOM 1727 C C . ILE A 1 224 ? -20.25 29.562 13.664 1 96.56 224 ILE A C 1
ATOM 1729 O O . ILE A 1 224 ? -19.297 29.938 14.359 1 96.56 224 ILE A O 1
ATOM 1733 N N . ILE A 1 225 ? -20.141 28.734 12.641 1 97.25 225 ILE A N 1
ATOM 1734 C CA . ILE A 1 225 ? -18.875 28.062 12.422 1 97.25 225 ILE A CA 1
ATOM 1735 C C . ILE A 1 225 ? -18.375 28.344 11 1 97.25 225 ILE A C 1
ATOM 1737 O O . ILE A 1 225 ? -19.109 28.141 10.031 1 97.25 225 ILE A O 1
ATOM 1741 N N . MET A 1 226 ? -17.25 28.859 10.891 1 95.88 226 MET A N 1
ATOM 1742 C CA . MET A 1 226 ? -16.547 28.906 9.609 1 95.88 226 MET A CA 1
ATOM 1743 C C . MET A 1 226 ? -15.555 27.75 9.508 1 95.88 226 MET A C 1
ATOM 1745 O O . MET A 1 226 ? -14.5 27.766 10.148 1 95.88 226 MET A O 1
ATOM 1749 N N . SER A 1 227 ? -15.906 26.812 8.664 1 93.5 227 SER A N 1
ATOM 1750 C CA . SER A 1 227 ? -15.047 25.656 8.43 1 93.5 227 SER A CA 1
ATOM 1751 C C . SER A 1 227 ? -14.18 25.859 7.188 1 93.5 227 SER A C 1
ATOM 1753 O O . SER A 1 227 ? -14.672 26.281 6.145 1 93.5 227 SER A O 1
ATOM 1755 N N . GLY A 1 228 ? -12.891 25.641 7.348 1 90.44 228 GLY A N 1
ATOM 1756 C CA . GLY A 1 228 ? -12.008 25.812 6.207 1 90.44 228 GLY A CA 1
ATOM 1757 C C . GLY A 1 228 ? -10.633 25.203 6.422 1 90.44 228 GLY A C 1
ATOM 1758 O O . GLY A 1 228 ? -10.297 24.812 7.539 1 90.44 228 GLY A O 1
ATOM 1759 N N . SER A 1 229 ? -9.891 25.141 5.324 1 89.62 229 SER A N 1
ATOM 1760 C CA . SER A 1 229 ? -8.516 24.656 5.406 1 89.62 229 SER A CA 1
ATOM 1761 C C . SER A 1 229 ? -7.582 25.719 5.973 1 89.62 229 SER A C 1
ATOM 1763 O O . SER A 1 229 ? -6.566 25.406 6.594 1 89.62 229 SER A O 1
ATOM 1765 N N . PHE A 1 230 ? -7.926 27.016 5.73 1 93.88 230 PHE A N 1
ATOM 1766 C CA . PHE A 1 230 ? -7.191 28.188 6.203 1 93.88 230 PHE A CA 1
ATOM 1767 C C . PHE A 1 230 ? -5.699 28.047 5.926 1 93.88 230 PHE A C 1
ATOM 1769 O O . PHE A 1 230 ? -4.875 28.219 6.82 1 93.88 230 PHE A O 1
ATOM 1776 N N . ASN A 1 231 ? -5.418 27.703 4.77 1 90.94 231 ASN A N 1
ATOM 1777 C CA . ASN A 1 231 ? -4.039 27.484 4.34 1 90.94 231 ASN A CA 1
ATOM 1778 C C . ASN A 1 231 ? -3.568 28.578 3.391 1 90.94 231 ASN A C 1
ATOM 1780 O O . ASN A 1 231 ? -3.16 28.297 2.264 1 90.94 231 ASN A O 1
ATOM 1784 N N . PRO A 1 232 ? -3.568 29.812 3.518 1 92.88 232 PRO A N 1
ATOM 1785 C CA . PRO A 1 232 ? -3.848 30.422 4.824 1 92.88 232 PRO A CA 1
ATOM 1786 C C . PRO A 1 232 ? -5.223 31.078 4.891 1 92.88 232 PRO A C 1
ATOM 1788 O O . PRO A 1 232 ? -5.941 31.109 3.889 1 92.88 232 PRO A O 1
ATOM 1791 N N . CYS A 1 233 ? -5.574 31.484 6.062 1 93.5 233 CYS A N 1
ATOM 1792 C CA . CYS A 1 233 ? -6.707 32.375 6.234 1 93.5 233 CYS A CA 1
ATOM 1793 C C . CYS A 1 233 ? -6.445 33.719 5.562 1 93.5 233 CYS A C 1
ATOM 1795 O O . CYS A 1 233 ? -5.309 34.188 5.52 1 93.5 233 CYS A O 1
ATOM 1797 N N . HIS A 1 234 ? -7.473 34.312 4.992 1 90.44 234 HIS A N 1
ATOM 1798 C CA . HIS A 1 234 ? -7.297 35.594 4.277 1 90.44 234 HIS A CA 1
ATOM 1799 C C . HIS A 1 234 ? -8.508 36.5 4.457 1 90.44 234 HIS A C 1
ATOM 1801 O O . HIS A 1 234 ? -9.453 36.125 5.168 1 90.44 234 HIS A O 1
ATOM 1807 N N . LYS A 1 235 ? -8.445 37.594 3.816 1 88.81 235 LYS A N 1
ATOM 1808 C CA . LYS A 1 235 ? -9.383 38.688 4.059 1 88.81 235 LYS A CA 1
ATOM 1809 C C . LYS A 1 235 ? -10.812 38.25 3.734 1 88.81 235 LYS A C 1
ATOM 1811 O O . LYS A 1 235 ? -11.75 38.688 4.418 1 88.81 235 LYS A O 1
ATOM 1816 N N . ASN A 1 236 ? -11.008 37.531 2.684 1 88.69 236 ASN A N 1
ATOM 1817 C CA . ASN A 1 236 ? -12.359 37.125 2.309 1 88.69 236 ASN A CA 1
ATOM 1818 C C . ASN A 1 236 ? -13.008 36.25 3.381 1 88.69 236 ASN A C 1
ATOM 1820 O O . ASN A 1 236 ? -14.219 36.312 3.596 1 88.69 236 ASN A O 1
ATOM 1824 N N . HIS A 1 237 ? -12.219 35.438 4.02 1 91.5 237 HIS A N 1
ATOM 1825 C CA . HIS A 1 237 ? -12.734 34.656 5.141 1 91.5 237 HIS A CA 1
ATOM 1826 C C . HIS A 1 237 ? -13.266 35.562 6.242 1 91.5 237 HIS A C 1
ATOM 1828 O O . HIS A 1 237 ? -14.344 35.312 6.785 1 91.5 237 HIS A O 1
ATOM 1834 N N . ILE A 1 238 ? -12.531 36.594 6.453 1 91.19 238 ILE A N 1
ATOM 1835 C CA . ILE A 1 238 ? -12.859 37.5 7.535 1 91.19 238 ILE A CA 1
ATOM 1836 C C . ILE A 1 238 ? -14.133 38.281 7.191 1 91.19 238 ILE A C 1
ATOM 1838 O O . ILE A 1 238 ? -15 38.469 8.047 1 91.19 238 ILE A O 1
ATOM 1842 N N . GLU A 1 239 ? -14.164 38.656 5.996 1 89.81 239 GLU A N 1
ATOM 1843 C CA . GLU A 1 239 ? -15.352 39.406 5.559 1 89.81 239 GLU A CA 1
ATOM 1844 C C . GLU A 1 239 ? -16.609 38.531 5.699 1 89.81 239 GLU A C 1
ATOM 1846 O O . GLU A 1 239 ? -17.641 39.031 6.184 1 89.81 239 GLU A O 1
ATOM 1851 N N . MET A 1 240 ? -16.547 37.344 5.316 1 92.12 240 MET A N 1
ATOM 1852 C CA . MET A 1 240 ? -17.672 36.406 5.457 1 92.12 240 MET A CA 1
ATOM 1853 C C . MET A 1 240 ? -18.047 36.219 6.922 1 92.12 240 MET A C 1
ATOM 1855 O O . MET A 1 240 ? -19.219 36.25 7.277 1 92.12 240 MET A O 1
ATOM 1859 N N . ALA A 1 241 ? -17.047 36.031 7.699 1 93.94 241 ALA A N 1
ATOM 1860 C CA . ALA A 1 241 ? -17.266 35.812 9.125 1 93.94 241 ALA A CA 1
ATOM 1861 C C . ALA A 1 241 ? -17.922 37.031 9.781 1 93.94 241 ALA A C 1
ATOM 1863 O O . ALA A 1 241 ? -18.828 36.906 10.602 1 93.94 241 ALA A O 1
ATOM 1864 N N . MET A 1 242 ? -17.5 38.188 9.367 1 92.25 242 MET A N 1
ATOM 1865 C CA . MET A 1 242 ? -18.047 39.438 9.938 1 92.25 242 MET A CA 1
ATOM 1866 C C . MET A 1 242 ? -19.516 39.594 9.562 1 92.25 242 MET A C 1
ATOM 1868 O O . MET A 1 242 ? -20.328 39.969 10.406 1 92.25 242 MET A O 1
ATOM 1872 N N . ILE A 1 243 ? -19.781 39.375 8.367 1 91.31 243 ILE A N 1
ATOM 1873 C CA . ILE A 1 243 ? -21.156 39.469 7.898 1 91.31 243 ILE A CA 1
ATOM 1874 C C . ILE A 1 243 ? -22.047 38.469 8.648 1 91.31 243 ILE A C 1
ATOM 1876 O O . ILE A 1 243 ? -23.141 38.812 9.086 1 91.31 243 ILE A O 1
ATOM 1880 N N . ALA A 1 244 ? -21.562 37.281 8.789 1 93.94 244 ALA A N 1
ATOM 1881 C CA . ALA A 1 244 ? -22.312 36.281 9.516 1 93.94 244 ALA A CA 1
ATOM 1882 C C . ALA A 1 244 ? -22.516 36.656 10.977 1 93.94 244 ALA A C 1
ATOM 1884 O O . ALA A 1 244 ? -23.594 36.469 11.531 1 93.94 244 ALA A O 1
ATOM 1885 N N . SER A 1 245 ? -21.453 37.094 11.602 1 93.75 245 SER A N 1
ATOM 1886 C CA . SER A 1 245 ? -21.531 37.531 12.992 1 93.75 245 SER A CA 1
ATOM 1887 C C . SER A 1 245 ? -22.578 38.625 13.18 1 93.75 245 SER A C 1
ATOM 1889 O O . SER A 1 245 ? -23.344 38.625 14.148 1 93.75 245 SER A O 1
ATOM 1891 N N . GLU A 1 246 ? -22.594 39.562 12.32 1 91.44 246 GLU A N 1
ATOM 1892 C CA . GLU A 1 246 ? -23.547 40.656 12.367 1 91.44 246 GLU A CA 1
ATOM 1893 C C . GLU A 1 246 ? -24.969 40.156 12.164 1 91.44 246 GLU A C 1
ATOM 1895 O O . GLU A 1 246 ? -25.891 40.562 12.867 1 91.44 246 GLU A O 1
ATOM 1900 N N . LYS A 1 247 ? -25.141 39.375 11.258 1 91.56 247 LYS A N 1
ATOM 1901 C CA . LYS A 1 247 ? -26.453 38.844 10.914 1 91.56 247 LYS A CA 1
ATOM 1902 C C . LYS A 1 247 ? -27.062 38.094 12.102 1 91.56 247 LYS A C 1
ATOM 1904 O O . LYS A 1 247 ? -28.266 38.25 12.375 1 91.56 247 LYS A O 1
ATOM 1909 N N . TYR A 1 248 ? -26.219 37.312 12.805 1 93.19 248 TYR A N 1
ATOM 1910 C CA . TYR A 1 248 ? -26.766 36.438 13.836 1 93.19 248 TYR A CA 1
ATOM 1911 C C . TYR A 1 248 ? -26.469 37 15.227 1 93.19 248 TYR A C 1
ATOM 1913 O O . TYR A 1 248 ? -26.984 36.5 16.219 1 93.19 248 TYR A O 1
ATOM 1921 N N . GLY A 1 249 ? -25.672 37.969 15.383 1 91.5 249 GLY A N 1
ATOM 1922 C CA . GLY A 1 249 ? -25.359 38.594 16.656 1 91.5 249 GLY A CA 1
ATOM 1923 C C . GLY A 1 249 ? -24.531 37.719 17.578 1 91.5 249 GLY A C 1
ATOM 1924 O O . GLY A 1 249 ? -24.734 37.75 18.797 1 91.5 249 GLY A O 1
ATOM 1925 N N . MET A 1 250 ? -23.766 36.906 17.031 1 93 250 MET A N 1
ATOM 1926 C CA . MET A 1 250 ? -22.938 35.969 17.781 1 93 250 MET A CA 1
ATOM 1927 C C . MET A 1 250 ? -21.531 35.875 17.203 1 93 250 MET A C 1
ATOM 1929 O O . MET A 1 250 ? -21.328 36.188 16.031 1 93 250 MET A O 1
ATOM 1933 N N . PRO A 1 251 ? -20.578 35.5 18.016 1 94.12 251 PRO A N 1
ATOM 1934 C CA . PRO A 1 251 ? -19.234 35.344 17.484 1 94.12 251 PRO A CA 1
ATOM 1935 C C . PRO A 1 251 ? -19.125 34.125 16.531 1 94.12 251 PRO A C 1
ATOM 1937 O O . PRO A 1 251 ? -19.891 33.188 16.656 1 94.12 251 PRO A O 1
ATOM 1940 N N . VAL A 1 252 ? -18.141 34.219 15.641 1 95.69 252 VAL A N 1
ATOM 1941 C CA . VAL A 1 252 ? -17.906 33.125 14.68 1 95.69 252 VAL A CA 1
ATOM 1942 C C . VAL A 1 252 ? -16.734 32.281 15.148 1 95.69 252 VAL A C 1
ATOM 1944 O O . VAL A 1 252 ? -15.656 32.781 15.445 1 95.69 252 VAL A O 1
ATOM 1947 N N . ASP A 1 253 ? -16.969 31.016 15.312 1 96.12 253 ASP A N 1
ATOM 1948 C CA . ASP A 1 253 ? -15.906 30.062 15.586 1 96.12 253 ASP A CA 1
ATOM 1949 C C . ASP A 1 253 ? -15.297 29.531 14.289 1 96.12 253 ASP A C 1
ATOM 1951 O O . ASP A 1 253 ? -15.992 29.406 13.281 1 96.12 253 ASP A O 1
ATOM 1955 N N . PHE A 1 254 ? -14.008 29.266 14.352 1 96.19 254 PHE A N 1
ATOM 1956 C CA . PHE A 1 254 ? -13.289 28.719 13.211 1 96.19 254 PHE A CA 1
ATOM 1957 C C . PHE A 1 254 ? -12.938 27.25 13.438 1 96.19 254 PHE A C 1
ATOM 1959 O O . PHE A 1 254 ? -12.531 26.875 14.539 1 96.19 254 PHE A O 1
ATOM 1966 N N . GLU A 1 255 ? -13.164 26.469 12.43 1 96.38 255 GLU A N 1
ATOM 1967 C CA . GLU A 1 255 ? -12.891 25.047 12.562 1 96.38 255 GLU A CA 1
ATOM 1968 C C . GLU A 1 255 ? -11.953 24.562 11.469 1 96.38 255 GLU A C 1
ATOM 1970 O O . GLU A 1 255 ? -12.172 24.828 10.289 1 96.38 255 GLU A O 1
ATOM 1975 N N . ILE A 1 256 ? -10.875 23.875 11.875 1 95.94 256 ILE A N 1
ATOM 1976 C CA . ILE A 1 256 ? -9.914 23.234 10.977 1 95.94 256 ILE A CA 1
ATOM 1977 C C . ILE A 1 256 ? -9.961 21.719 11.164 1 95.94 256 ILE A C 1
ATOM 1979 O O . ILE A 1 256 ? -9.766 21.219 12.281 1 95.94 256 ILE A O 1
ATOM 1983 N N . SER A 1 257 ? -10.242 21.031 10.102 1 94.75 257 SER A N 1
ATOM 1984 C CA . SER A 1 257 ? -10.203 19.578 10.18 1 94.75 257 SER A CA 1
ATOM 1985 C C . SER A 1 257 ? -8.805 19.031 9.906 1 94.75 257 SER A C 1
ATOM 1987 O O . SER A 1 257 ? -8.195 19.375 8.883 1 94.75 257 SER A O 1
ATOM 1989 N N . LEU A 1 258 ? -8.359 18.172 10.797 1 94.69 258 LEU A N 1
ATOM 1990 C CA . LEU A 1 258 ? -7.07 17.531 10.562 1 94.69 258 LEU A CA 1
ATOM 1991 C C . LEU A 1 258 ? -7.156 16.547 9.398 1 94.69 258 LEU A C 1
ATOM 1993 O O . LEU A 1 258 ? -6.172 16.344 8.688 1 94.69 258 LEU A O 1
ATOM 1997 N N . ALA A 1 259 ? -8.258 15.969 9.305 1 91.31 259 ALA A N 1
ATOM 1998 C CA . ALA A 1 259 ? -8.469 14.969 8.266 1 91.31 259 ALA A CA 1
ATOM 1999 C C . ALA A 1 259 ? -8.961 15.609 6.973 1 91.31 259 ALA A C 1
ATOM 2001 O O . ALA A 1 259 ? -9.609 16.656 7 1 91.31 259 ALA A O 1
ATOM 2002 N N . ASN A 1 260 ? -8.586 15.055 5.918 1 82.5 260 ASN A N 1
ATOM 2003 C CA . ASN A 1 260 ? -9.078 15.367 4.582 1 82.5 260 ASN A CA 1
ATOM 2004 C C . ASN A 1 260 ? -9.523 14.109 3.836 1 82.5 260 ASN A C 1
ATOM 2006 O O . ASN A 1 260 ? -9.062 13.008 4.137 1 82.5 260 ASN A O 1
ATOM 2010 N N . VAL A 1 261 ? -10.445 14.172 2.924 1 72.69 261 VAL A N 1
ATOM 2011 C CA . VAL A 1 261 ? -11.008 13.023 2.227 1 72.69 261 VAL A CA 1
ATOM 2012 C C . VAL A 1 261 ? -9.945 12.406 1.312 1 72.69 261 VAL A C 1
ATOM 2014 O O . VAL A 1 261 ? -9.797 11.188 1.255 1 72.69 261 VAL A O 1
ATOM 2017 N N . ASP A 1 262 ? -9.172 13.109 0.726 1 73.62 262 ASP A N 1
ATOM 2018 C CA . ASP A 1 262 ? -8.352 12.57 -0.351 1 73.62 262 ASP A CA 1
ATOM 2019 C C . ASP A 1 262 ? -6.863 12.797 -0.072 1 73.62 262 ASP A C 1
ATOM 2021 O O . ASP A 1 262 ? -6.016 12.469 -0.906 1 73.62 262 ASP A O 1
ATOM 2025 N N . LYS A 1 263 ? -6.566 13.359 1.071 1 81.62 263 LYS A N 1
ATOM 2026 C CA . LYS A 1 263 ? -5.18 13.703 1.378 1 81.62 263 LYS A CA 1
ATOM 2027 C C . LYS A 1 263 ? -4.805 13.258 2.789 1 81.62 263 LYS A C 1
ATOM 2029 O O . LYS A 1 263 ? -5.676 13 3.617 1 81.62 263 LYS A O 1
ATOM 2034 N N . PRO A 1 264 ? -3.459 13.125 2.93 1 88.81 264 PRO A N 1
ATOM 2035 C CA . PRO A 1 264 ? -3.053 12.828 4.305 1 88.81 264 PRO A CA 1
ATOM 2036 C C . PRO A 1 264 ? -3.459 13.93 5.289 1 88.81 264 PRO A C 1
ATOM 2038 O O . PRO A 1 264 ? -3.646 15.078 4.891 1 88.81 264 PRO A O 1
ATOM 2041 N N . PRO A 1 265 ? -3.645 13.586 6.52 1 93.38 265 PRO A N 1
ATOM 2042 C CA . PRO A 1 265 ? -3.979 14.594 7.527 1 93.38 265 PRO A CA 1
ATOM 2043 C C . PRO A 1 265 ? -2.932 15.703 7.621 1 93.38 265 PRO A C 1
ATOM 2045 O O . PRO A 1 265 ? -1.801 15.531 7.164 1 93.38 265 PRO A O 1
ATOM 2048 N N . ILE A 1 266 ? -3.32 16.719 8.211 1 95.19 266 ILE A N 1
ATOM 2049 C CA . ILE A 1 266 ? -2.463 17.891 8.344 1 95.19 266 ILE A CA 1
ATOM 2050 C C . ILE A 1 266 ? -1.377 17.625 9.383 1 95.19 266 ILE A C 1
ATOM 2052 O O . ILE A 1 266 ? -1.667 17.156 10.484 1 95.19 266 ILE A O 1
ATOM 2056 N N . ASP A 1 267 ? -0.131 17.891 9.039 1 96.94 267 ASP A N 1
ATOM 2057 C CA . ASP A 1 267 ? 0.971 17.734 9.984 1 96.94 267 ASP A CA 1
ATOM 2058 C C . ASP A 1 267 ? 1.031 18.922 10.938 1 96.94 267 ASP A C 1
ATOM 2060 O O . ASP A 1 267 ? 0.339 19.922 10.742 1 96.94 267 ASP A O 1
ATOM 2064 N N . TYR A 1 268 ? 1.9 18.906 11.961 1 97.62 268 TYR A N 1
ATOM 2065 C CA . TYR A 1 268 ? 1.904 19.906 13.023 1 97.62 268 TYR A CA 1
ATOM 2066 C C . TYR A 1 268 ? 2.479 21.234 12.539 1 97.62 268 TYR A C 1
ATOM 2068 O O . TYR A 1 268 ? 2.084 22.297 13.008 1 97.62 268 TYR A O 1
ATOM 2076 N N . ILE A 1 269 ? 3.404 21.188 11.648 1 97 269 ILE A N 1
ATOM 2077 C CA . ILE A 1 269 ? 3.965 22.422 11.102 1 97 269 ILE A CA 1
ATOM 2078 C C . ILE A 1 269 ? 2.891 23.172 10.32 1 97 269 ILE A C 1
ATOM 2080 O O . ILE A 1 269 ? 2.656 24.359 10.562 1 97 269 ILE A O 1
ATOM 2084 N N . SER A 1 270 ? 2.25 22.484 9.43 1 95.88 270 SER A N 1
ATOM 2085 C CA . SER A 1 270 ? 1.183 23.078 8.625 1 95.88 270 SER A CA 1
ATOM 2086 C C . SER A 1 270 ? 0.024 23.531 9.508 1 95.88 270 SER A C 1
ATOM 2088 O O . SER A 1 270 ? -0.568 24.594 9.258 1 95.88 270 SER A O 1
ATOM 2090 N N . LEU A 1 271 ? -0.294 22.766 10.469 1 96.25 271 LEU A N 1
ATOM 2091 C CA . LEU A 1 271 ? -1.369 23.109 11.391 1 96.25 271 LEU A CA 1
ATOM 2092 C C . LEU A 1 271 ? -1.055 24.422 12.109 1 96.25 271 LEU A C 1
ATOM 2094 O O . LEU A 1 271 ? -1.906 25.312 12.195 1 96.25 271 LEU A O 1
ATOM 2098 N N . LYS A 1 272 ? 0.102 24.469 12.633 1 96.31 272 LYS A N 1
ATOM 2099 C CA . LYS A 1 272 ? 0.515 25.688 13.328 1 96.31 272 LYS A CA 1
ATOM 2100 C C . LYS A 1 272 ? 0.407 26.906 12.414 1 96.31 272 LYS A C 1
ATOM 2102 O O . LYS A 1 272 ? -0.046 27.969 12.844 1 96.31 272 LYS A O 1
ATOM 2107 N N . GLU A 1 273 ? 0.85 26.75 11.203 1 95 273 GLU A N 1
ATOM 2108 C CA . GLU A 1 273 ? 0.78 27.844 10.234 1 95 273 GLU A CA 1
ATOM 2109 C C . GLU A 1 273 ? -0.665 28.266 9.984 1 95 273 GLU A C 1
ATOM 2111 O O . GLU A 1 273 ? -0.962 29.453 9.898 1 95 273 GLU A O 1
ATOM 2116 N N . ARG A 1 274 ? -1.536 27.328 9.875 1 95.12 274 ARG A N 1
ATOM 2117 C CA . ARG A 1 274 ? -2.953 27.594 9.648 1 95.12 274 ARG A CA 1
ATOM 2118 C C . ARG A 1 274 ? -3.58 28.281 10.852 1 95.12 274 ARG A C 1
ATOM 2120 O O . ARG A 1 274 ? -4.273 29.297 10.695 1 95.12 274 ARG A O 1
ATOM 2127 N N . VAL A 1 275 ? -3.301 27.766 12 1 95.94 275 VAL A N 1
ATOM 2128 C CA . VAL A 1 275 ? -3.844 28.328 13.234 1 95.94 275 VAL A CA 1
ATOM 2129 C C . VAL A 1 275 ? -3.332 29.75 13.414 1 95.94 275 VAL A C 1
ATOM 2131 O O . VAL A 1 275 ? -4.102 30.656 13.742 1 95.94 275 VAL A O 1
ATOM 2134 N N . ASP A 1 276 ? -2.051 29.938 13.156 1 95.19 276 ASP A N 1
ATOM 2135 C CA . ASP A 1 276 ? -1.456 31.266 13.273 1 95.19 276 ASP A CA 1
ATOM 2136 C 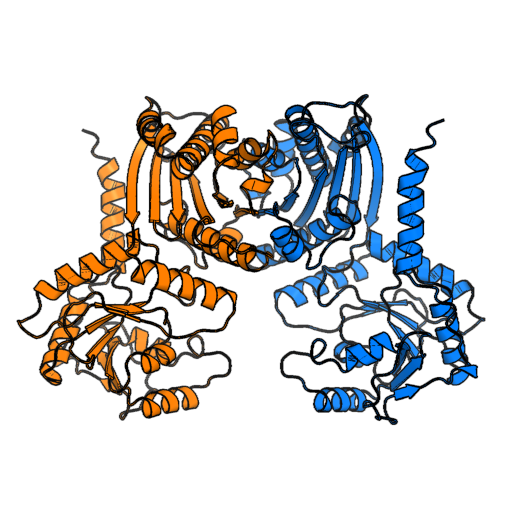C . ASP A 1 276 ? -2.1 32.25 12.289 1 95.19 276 ASP A C 1
ATOM 2138 O O . ASP A 1 276 ? -2.346 33.406 12.625 1 95.19 276 ASP A O 1
ATOM 2142 N N . SER A 1 277 ? -2.348 31.766 11.109 1 94.81 277 SER A N 1
ATOM 2143 C CA . SER A 1 277 ? -2.973 32.625 10.109 1 94.81 277 SER A CA 1
ATOM 2144 C C . SER A 1 277 ? -4.379 33.031 10.539 1 94.81 277 SER A C 1
ATOM 2146 O O . SER A 1 277 ? -4.785 34.188 10.328 1 94.81 277 SER A O 1
ATOM 2148 N N . VAL A 1 278 ? -5.121 32.156 11.117 1 95.12 278 VAL A N 1
ATOM 2149 C CA . VAL A 1 278 ? -6.457 32.438 11.617 1 95.12 278 VAL A CA 1
ATOM 2150 C C . VAL A 1 278 ? -6.363 33.469 12.758 1 95.12 278 VAL A C 1
ATOM 2152 O O . VAL A 1 278 ? -7.129 34.438 12.797 1 95.12 278 VAL A O 1
ATOM 2155 N N . ARG A 1 279 ? -5.41 33.281 13.617 1 94.19 279 ARG A N 1
ATOM 2156 C CA . ARG A 1 279 ? -5.23 34.156 14.758 1 94.19 279 ARG A CA 1
ATOM 2157 C C . ARG A 1 279 ? -4.91 35.562 14.312 1 94.19 279 ARG A C 1
ATOM 2159 O O . ARG A 1 279 ? -5.387 36.531 14.914 1 94.19 279 ARG A O 1
ATOM 2166 N N . VAL A 1 280 ? -4.168 35.625 13.312 1 93.12 280 VAL A N 1
ATOM 2167 C CA . VAL A 1 280 ? -3.822 36.906 12.773 1 93.12 280 VAL A CA 1
ATOM 2168 C C . VAL A 1 280 ? -5.059 37.562 12.141 1 93.12 280 VAL A C 1
ATOM 2170 O O . VAL A 1 280 ? -5.344 38.75 12.383 1 93.12 280 VAL A O 1
ATOM 2173 N N . CYS A 1 281 ? -5.797 36.781 11.422 1 91.56 281 CYS A N 1
ATOM 2174 C CA . CYS A 1 281 ? -6.953 37.281 10.68 1 91.56 281 CYS A CA 1
ATOM 2175 C C . CYS A 1 281 ? -8.07 37.688 11.633 1 91.56 281 CYS A C 1
ATOM 2177 O O . CYS A 1 281 ? -8.766 38.688 11.383 1 91.56 281 CYS A O 1
ATOM 2179 N N . ILE A 1 282 ? -8.227 37 12.68 1 90.75 282 ILE A N 1
ATOM 2180 C CA . ILE A 1 282 ? -9.344 37.25 13.578 1 90.75 282 ILE A CA 1
ATOM 2181 C C . ILE A 1 282 ? -9.117 38.594 14.305 1 90.75 282 ILE A C 1
ATOM 2183 O O . ILE A 1 282 ? -10.07 39.188 14.812 1 90.75 282 ILE A O 1
ATOM 2187 N N . GLN A 1 283 ? -7.867 39.031 14.367 1 89.81 283 GLN A N 1
ATOM 2188 C CA . GLN A 1 283 ? -7.562 40.312 14.977 1 89.81 283 GLN A CA 1
ATOM 2189 C C . GLN A 1 283 ? -8.188 41.469 14.18 1 89.81 283 GLN A C 1
ATOM 2191 O O . GLN A 1 283 ? -8.445 42.531 14.727 1 89.81 283 GLN A O 1
ATOM 2196 N N . ASP A 1 284 ? -8.414 41.188 12.969 1 88.56 284 ASP A N 1
ATOM 2197 C CA . ASP A 1 284 ? -8.992 42.219 12.102 1 88.56 284 ASP A CA 1
ATOM 2198 C C . ASP A 1 284 ? -10.516 42.219 12.203 1 88.56 284 ASP A C 1
ATOM 2200 O O . ASP A 1 284 ? -11.18 43.094 11.625 1 88.56 284 ASP A O 1
ATOM 2204 N N . MET A 1 285 ? -10.945 41.312 13 1 87.88 285 MET A N 1
ATOM 2205 C CA . MET A 1 285 ? -12.391 41.25 13.188 1 87.88 285 MET A CA 1
ATOM 2206 C C . MET A 1 285 ? -12.836 42.156 14.336 1 87.88 285 MET A C 1
ATOM 2208 O O . MET A 1 285 ? -12.062 42.438 15.25 1 87.88 285 MET A O 1
ATOM 2212 N N . GLY A 1 286 ? -14.047 42.781 14.203 1 80 286 GLY A N 1
ATOM 2213 C CA . GLY A 1 286 ? -14.57 43.625 15.258 1 80 286 GLY A CA 1
ATOM 2214 C C . GLY A 1 286 ? -14.641 42.906 16.609 1 80 286 GLY A C 1
ATOM 2215 O O . GLY A 1 286 ? -14.695 41.688 16.672 1 80 286 GLY A O 1
ATOM 2216 N N . LYS A 1 287 ? -14.547 43.688 17.688 1 80.75 287 LYS A N 1
ATOM 2217 C CA . LYS A 1 287 ? -14.625 43.156 19.047 1 80.75 287 LYS A CA 1
ATOM 2218 C C . LYS A 1 287 ? -15.867 42.281 19.219 1 80.75 287 LYS A C 1
ATOM 2220 O O . LYS A 1 287 ? -16.969 42.688 18.844 1 80.75 287 LYS A O 1
ATOM 2225 N N . GLY A 1 288 ? -15.75 41.062 19.594 1 83.06 288 GLY A N 1
ATOM 2226 C CA . GLY A 1 288 ? -16.875 40.188 19.891 1 83.06 288 GLY A CA 1
ATOM 2227 C C . GLY A 1 288 ? -17.297 39.344 18.703 1 83.06 288 GLY A C 1
ATOM 2228 O O . GLY A 1 288 ? -18.125 38.438 18.844 1 83.06 288 GLY A O 1
ATOM 2229 N N . SER A 1 289 ? -16.656 39.562 17.594 1 89.75 289 SER A N 1
ATOM 2230 C CA . SER A 1 289 ? -17.094 38.844 16.391 1 89.75 289 SER A CA 1
ATOM 2231 C C . SER A 1 289 ? -16.344 37.531 16.234 1 89.75 289 SER A C 1
ATOM 2233 O O . SER A 1 289 ? -16.797 36.625 15.516 1 89.75 289 SER A O 1
ATOM 2235 N N . ALA A 1 290 ? -15.219 37.469 16.828 1 90.88 290 ALA A N 1
ATOM 2236 C CA . ALA A 1 290 ? -14.414 36.281 16.703 1 90.88 290 ALA A CA 1
ATOM 2237 C C . ALA A 1 290 ? -14.609 35.344 17.906 1 90.88 290 ALA A C 1
ATOM 2239 O O . ALA A 1 290 ? -14.625 35.812 19.047 1 90.88 290 ALA A O 1
ATOM 2240 N N . GLY A 1 291 ? -14.836 34.094 17.609 1 92.06 291 GLY A N 1
ATOM 2241 C CA . GLY A 1 291 ? -14.938 33.062 18.656 1 92.06 291 GLY A CA 1
ATOM 2242 C C . GLY A 1 291 ? -13.664 32.25 18.812 1 92.06 291 GLY A C 1
ATOM 2243 O O . GLY A 1 291 ? -12.57 32.812 18.906 1 92.06 291 GLY A O 1
ATOM 2244 N N . ASN A 1 292 ? -13.867 30.953 18.969 1 94.38 292 ASN A N 1
ATOM 2245 C CA . ASN A 1 292 ? -12.75 30.047 19.219 1 94.38 292 ASN A CA 1
ATOM 2246 C C . ASN A 1 292 ? -12.273 29.391 17.938 1 94.38 292 ASN A C 1
ATOM 2248 O O . ASN A 1 292 ? -12.906 29.531 16.875 1 94.38 292 ASN A O 1
ATOM 2252 N N . ILE A 1 293 ? -11.109 28.797 18.047 1 95.62 293 ILE A N 1
ATOM 2253 C CA . ILE A 1 293 ? -10.594 27.938 16.984 1 95.62 293 ILE A CA 1
ATOM 2254 C C . ILE A 1 293 ? -10.719 26.484 17.406 1 95.62 293 ILE A C 1
ATOM 2256 O O . ILE A 1 293 ? -10.258 26.094 18.484 1 95.62 293 ILE A O 1
ATOM 2260 N N . TYR A 1 294 ? -11.375 25.719 16.578 1 96.19 294 TYR A N 1
ATOM 2261 C CA . TYR A 1 294 ? -11.562 24.297 16.844 1 96.19 294 TYR A CA 1
ATOM 2262 C C . TYR A 1 294 ? -10.781 23.453 15.852 1 96.19 294 TYR A C 1
ATOM 2264 O O . TYR A 1 294 ? -10.719 23.781 14.656 1 96.19 294 TYR A O 1
ATOM 2272 N N . LEU A 1 295 ? -10.172 22.422 16.391 1 96.81 295 LEU A N 1
ATOM 2273 C CA . LEU A 1 295 ? -9.648 21.359 15.562 1 96.81 295 LEU A CA 1
ATOM 2274 C C . LEU A 1 295 ? -10.57 20.141 15.578 1 96.81 295 LEU A C 1
ATOM 2276 O O . LEU A 1 295 ? -11.125 19.797 16.625 1 96.81 295 LEU A O 1
ATOM 2280 N N . SER A 1 296 ? -10.766 19.562 14.438 1 96.38 296 SER A N 1
ATOM 2281 C CA . SER A 1 296 ? -11.609 18.375 14.375 1 96.38 296 SER A CA 1
ATOM 2282 C C . SER A 1 296 ? -10.969 17.297 13.508 1 96.38 296 SER A C 1
ATOM 2284 O O . SER A 1 296 ? -9.938 17.531 12.875 1 96.38 296 SER A O 1
ATOM 2286 N N . ASN A 1 297 ? -11.531 16.078 13.539 1 94.19 297 ASN A N 1
ATOM 2287 C CA . ASN A 1 297 ? -11.133 14.992 12.648 1 94.19 297 ASN A CA 1
ATOM 2288 C C . ASN A 1 297 ? -12.195 14.711 11.594 1 94.19 297 ASN A C 1
ATOM 2290 O O . ASN A 1 297 ? -12.297 13.594 11.086 1 94.19 297 ASN A O 1
ATOM 2294 N N . SER A 1 298 ? -12.977 15.719 11.312 1 91.44 298 SER A N 1
ATOM 2295 C CA . SER A 1 298 ? -14.172 15.531 10.5 1 91.44 298 SER A CA 1
ATOM 2296 C C . SER A 1 298 ? -14.07 16.297 9.18 1 91.44 298 SER A C 1
ATOM 2298 O O . SER A 1 298 ? -14.438 17.469 9.109 1 91.44 298 SER A O 1
ATOM 2300 N N . PRO A 1 299 ? -13.734 15.523 8.164 1 88.19 299 PRO A N 1
ATOM 2301 C CA . PRO A 1 299 ? -13.648 16.219 6.871 1 88.19 299 PRO A CA 1
ATOM 2302 C C . PRO A 1 299 ? -15.016 16.453 6.238 1 88.19 299 PRO A C 1
ATOM 2304 O O . PRO A 1 299 ? -15.172 17.375 5.426 1 88.19 299 PRO A O 1
ATOM 2307 N N . LEU A 1 300 ? -16.031 15.773 6.609 1 88.69 300 LEU A N 1
ATOM 2308 C CA . LEU A 1 300 ? -17.375 15.875 6.023 1 88.69 300 LEU A CA 1
ATOM 2309 C C . LEU A 1 300 ? -18.297 16.688 6.918 1 88.69 300 LEU A C 1
ATOM 2311 O O . LEU A 1 300 ? -18.234 16.578 8.148 1 88.69 300 LEU A O 1
ATOM 2315 N N . PHE A 1 301 ? -19.172 17.391 6.273 1 90.81 301 PHE A N 1
ATOM 2316 C CA . PHE A 1 301 ? -20.094 18.234 7.031 1 90.81 301 PHE A CA 1
ATOM 2317 C C . PHE A 1 301 ? -21.078 17.375 7.824 1 90.81 301 PHE A C 1
ATOM 2319 O O . PHE A 1 301 ? -21.562 17.797 8.875 1 90.81 301 PHE A O 1
ATOM 2326 N N . ALA A 1 302 ? -21.344 16.141 7.344 1 89.69 302 ALA A N 1
ATOM 2327 C CA . ALA A 1 302 ? -22.188 15.242 8.109 1 89.69 302 ALA A CA 1
ATOM 2328 C C . ALA A 1 302 ? -21.594 14.969 9.492 1 89.69 302 ALA A C 1
ATOM 2330 O O . ALA A 1 302 ? -22.328 14.898 10.484 1 89.69 302 ALA A O 1
ATOM 2331 N N . ASP A 1 303 ? -20.344 14.812 9.516 1 92.38 303 ASP A N 1
ATOM 2332 C CA . ASP A 1 303 ? -19.656 14.586 10.781 1 92.38 303 ASP A CA 1
ATOM 2333 C C . ASP A 1 303 ? -19.562 15.875 11.586 1 92.38 303 ASP A C 1
ATOM 2335 O O . ASP A 1 303 ? -19.656 15.859 12.812 1 92.38 303 ASP A O 1
ATOM 2339 N N . LYS A 1 304 ? -19.391 16.984 10.906 1 94.25 304 LYS A N 1
ATOM 2340 C CA . LYS A 1 304 ? -19.312 18.266 11.594 1 94.25 304 LYS A CA 1
ATOM 2341 C C . LYS A 1 304 ? -20.641 18.609 12.273 1 94.25 304 LYS A C 1
ATOM 2343 O O . LYS A 1 304 ? -20.656 19.266 13.32 1 94.25 304 LYS A O 1
ATOM 2348 N N . ALA A 1 305 ? -21.688 18.125 11.664 1 94.44 305 ALA A N 1
ATOM 2349 C CA . ALA A 1 305 ? -23.016 18.344 12.25 1 94.44 305 ALA A CA 1
ATOM 2350 C C . ALA A 1 305 ? -23.109 17.719 13.633 1 94.44 305 ALA A C 1
ATOM 2352 O O . ALA A 1 305 ? -23.734 18.281 14.539 1 94.44 305 ALA A O 1
ATOM 2353 N N . ILE A 1 306 ? -22.5 16.609 13.75 1 95.12 306 ILE A N 1
ATOM 2354 C CA . ILE A 1 306 ? -22.5 15.898 15.023 1 95.12 306 ILE A CA 1
ATOM 2355 C C . ILE A 1 306 ? -21.688 16.672 16.047 1 95.12 306 ILE A C 1
ATOM 2357 O O . ILE A 1 306 ? -22.062 16.766 17.219 1 95.12 306 ILE A O 1
ATOM 2361 N N . LEU A 1 307 ? -20.625 17.281 15.656 1 95.69 307 LEU A N 1
ATOM 2362 C CA . LEU A 1 307 ? -19.703 18 16.547 1 95.69 307 LEU A CA 1
ATOM 2363 C C . LEU A 1 307 ? -20.281 19.344 16.953 1 95.69 307 LEU A C 1
ATOM 2365 O O . LEU A 1 307 ? -19.984 19.844 18.047 1 95.69 307 LEU A O 1
ATOM 2369 N N . PHE A 1 308 ? -21.031 19.938 16.031 1 96.62 308 PHE A N 1
ATOM 2370 C CA . PHE A 1 308 ? -21.547 21.281 16.25 1 96.62 308 PHE A CA 1
ATOM 2371 C C . PHE A 1 308 ? -23.047 21.344 16 1 96.62 308 PHE A C 1
ATOM 2373 O O . PHE A 1 308 ? -23.5 22.078 15.125 1 96.62 308 PHE A O 1
ATOM 2380 N N . PRO A 1 309 ? -23.828 20.641 16.844 1 96.31 309 PRO A N 1
ATOM 2381 C CA . PRO A 1 309 ? -25.281 20.719 16.641 1 96.31 309 PRO A CA 1
ATOM 2382 C C . PRO A 1 309 ? -25.828 22.125 16.844 1 96.31 309 PRO A C 1
ATOM 2384 O O . PRO A 1 309 ? -25.219 22.953 17.531 1 96.31 309 PRO A O 1
ATOM 2387 N N . ASP A 1 310 ? -26.938 22.453 16.234 1 96.19 310 ASP A N 1
ATOM 2388 C CA . ASP A 1 310 ? -27.625 23.734 16.344 1 96.19 310 ASP A CA 1
ATOM 2389 C C . ASP A 1 310 ? -26.766 24.875 15.82 1 96.19 310 ASP A C 1
ATOM 2391 O O . ASP A 1 310 ? -26.766 25.969 16.391 1 96.19 310 ASP A O 1
ATOM 2395 N N . SER A 1 311 ? -25.953 24.578 14.734 1 96.62 311 SER A N 1
ATOM 2396 C CA . SER A 1 311 ? -25.016 25.578 14.258 1 96.62 311 SER A CA 1
ATOM 2397 C C . SER A 1 311 ? -25.328 26 12.82 1 96.62 311 SER A C 1
ATOM 2399 O O . SER A 1 311 ? -26.016 25.266 12.094 1 96.62 311 SER A O 1
ATOM 2401 N N . VAL A 1 312 ? -24.828 27.156 12.508 1 96.31 312 VAL A N 1
ATOM 2402 C CA . VAL A 1 312 ? -24.797 27.672 11.133 1 96.31 312 VAL A CA 1
ATOM 2403 C C . VAL A 1 312 ? -23.375 27.594 10.586 1 96.31 312 VAL A C 1
ATOM 2405 O O . VAL A 1 312 ? -22.453 28.172 11.172 1 96.31 312 VAL A O 1
ATOM 2408 N N . PHE A 1 313 ? -23.25 26.891 9.492 1 96.69 313 PHE A N 1
ATOM 2409 C CA . PHE A 1 313 ? -21.938 26.828 8.836 1 96.69 313 PHE A CA 1
ATOM 2410 C C . PHE A 1 313 ? -21.844 27.859 7.727 1 96.69 313 PHE A C 1
ATOM 2412 O O . PHE A 1 313 ? -22.75 28 6.906 1 96.69 313 PHE A O 1
ATOM 2419 N N . ILE A 1 314 ? -20.75 28.578 7.742 1 95.12 314 ILE A N 1
ATOM 2420 C CA . ILE A 1 314 ? -20.453 29.531 6.684 1 95.12 314 ILE A CA 1
ATOM 2421 C C . ILE A 1 314 ? -19.703 28.844 5.547 1 95.12 314 ILE A C 1
ATOM 2423 O O . ILE A 1 314 ? -18.609 28.312 5.75 1 95.12 314 ILE A O 1
ATOM 2427 N N . ILE A 1 315 ? -20.25 28.844 4.316 1 89.69 315 ILE A N 1
ATOM 2428 C CA . ILE A 1 315 ? -19.578 28.156 3.219 1 89.69 315 ILE A CA 1
ATOM 2429 C C . ILE A 1 315 ? -19.688 29 1.948 1 89.69 315 ILE A C 1
ATOM 2431 O O . ILE A 1 315 ? -20.5 29.922 1.862 1 89.69 315 ILE A O 1
ATOM 2435 N N . GLY A 1 316 ? -18.719 28.781 1.071 1 84.94 316 GLY A N 1
ATOM 2436 C CA . GLY A 1 316 ? -18.812 29.344 -0.269 1 84.94 316 GLY A CA 1
ATOM 2437 C C . GLY A 1 316 ? -19.625 28.484 -1.213 1 84.94 316 GLY A C 1
ATOM 2438 O O . GLY A 1 316 ? -19.969 27.344 -0.888 1 84.94 316 GLY A O 1
ATOM 2439 N N . THR A 1 317 ? -19.875 29.016 -2.342 1 80.19 317 THR A N 1
ATOM 2440 C CA . THR A 1 317 ? -20.656 28.328 -3.354 1 80.19 317 THR A CA 1
ATOM 2441 C C . THR A 1 317 ? -19.953 27.047 -3.801 1 80.19 317 THR A C 1
ATOM 2443 O O . THR A 1 317 ? -20.609 26.047 -4.102 1 80.19 317 THR A O 1
ATOM 2446 N N . ASP A 1 318 ? -18.656 27.109 -3.848 1 77.12 318 ASP A N 1
ATOM 2447 C CA . ASP A 1 318 ? -17.891 25.938 -4.246 1 77.12 318 ASP A CA 1
ATOM 2448 C C . ASP A 1 318 ? -18.109 24.781 -3.266 1 77.12 318 ASP A C 1
ATOM 2450 O O . ASP A 1 318 ? -18.234 23.625 -3.674 1 77.12 318 ASP A O 1
ATOM 2454 N N . THR A 1 319 ? -18.078 25.062 -2.031 1 82.06 319 THR A N 1
ATOM 2455 C CA . THR A 1 319 ? -18.297 24.062 -0.997 1 82.06 319 THR A CA 1
ATOM 2456 C C . THR A 1 319 ? -19.734 23.547 -1.038 1 82.06 319 THR A C 1
ATOM 2458 O O . THR A 1 319 ? -19.984 22.344 -0.842 1 82.06 319 THR A O 1
ATOM 2461 N N . LEU A 1 320 ? -20.641 24.453 -1.287 1 79.88 320 LEU A N 1
ATOM 2462 C CA . LEU A 1 320 ? -22.047 24.047 -1.409 1 79.88 320 LEU A CA 1
ATOM 2463 C C . LEU A 1 320 ? -22.219 23.031 -2.535 1 79.88 320 LEU A C 1
ATOM 2465 O O . LEU A 1 320 ? -22.922 22.031 -2.375 1 79.88 320 LEU A O 1
ATOM 2469 N N . ASN A 1 321 ? -21.578 23.328 -3.627 1 76.62 321 ASN A N 1
ATOM 2470 C CA . ASN A 1 321 ? -21.656 22.422 -4.77 1 76.62 321 ASN A CA 1
ATOM 2471 C C . ASN A 1 321 ? -21.078 21.047 -4.445 1 76.62 321 ASN A C 1
ATOM 2473 O O . ASN A 1 321 ? -21.594 20.031 -4.91 1 76.62 321 ASN A O 1
ATOM 2477 N N . ARG A 1 322 ? -20.047 21.062 -3.652 1 76.81 322 ARG A N 1
ATOM 2478 C CA . ARG A 1 322 ? -19.406 19.812 -3.264 1 76.81 322 ARG A CA 1
ATOM 2479 C C . ARG A 1 322 ? -20.266 19.047 -2.246 1 76.81 322 ARG A C 1
ATOM 2481 O O . ARG A 1 322 ? -20.281 17.812 -2.238 1 76.81 322 ARG A O 1
ATOM 2488 N N . LEU A 1 323 ? -20.875 19.719 -1.399 1 77.62 323 LEU A N 1
ATOM 2489 C CA . LEU A 1 323 ? -21.719 19.141 -0.359 1 77.62 323 LEU A CA 1
ATOM 2490 C C . LEU A 1 323 ? -22.812 18.266 -0.968 1 77.62 323 LEU A C 1
ATOM 2492 O O . LEU A 1 323 ? -23.156 17.234 -0.414 1 77.62 323 LEU A O 1
ATOM 2496 N N . PHE A 1 324 ? -23.266 18.672 -2.02 1 72.31 324 PHE A N 1
ATOM 2497 C CA . PHE A 1 324 ? -24.375 17.938 -2.602 1 72.31 324 PHE A CA 1
ATOM 2498 C C . PHE A 1 324 ? -23.906 17.094 -3.777 1 72.31 324 PHE A C 1
ATOM 2500 O O . PHE A 1 324 ? -24.719 16.625 -4.586 1 72.31 324 PHE A O 1
ATOM 2507 N N . ASN A 1 325 ? -22.625 17.062 -3.799 1 68.75 325 ASN A N 1
ATOM 2508 C CA . ASN A 1 325 ? -21.984 16.078 -4.68 1 68.75 325 ASN A CA 1
ATOM 2509 C C . ASN A 1 325 ? -21.812 14.734 -3.984 1 68.75 325 ASN A C 1
ATOM 2511 O O . ASN A 1 325 ? -21.266 14.664 -2.881 1 68.75 325 ASN A O 1
ATOM 2515 N N . VAL A 1 326 ? -22.219 13.703 -4.629 1 60.09 326 VAL A N 1
ATOM 2516 C CA . VAL A 1 326 ? -22.328 12.352 -4.082 1 60.09 326 VAL A CA 1
ATOM 2517 C C . VAL A 1 326 ? -20.969 11.891 -3.578 1 60.09 326 VAL A C 1
ATOM 2519 O O . VAL A 1 326 ? -20.875 11.133 -2.609 1 60.09 326 VAL A O 1
ATOM 2522 N N . ASN A 1 327 ? -19.844 12.414 -4.117 1 57.78 327 ASN A N 1
ATOM 2523 C CA . ASN A 1 327 ? -18.5 12 -3.756 1 57.78 327 ASN A CA 1
ATOM 2524 C C . ASN A 1 327 ? -18.172 12.383 -2.316 1 57.78 327 ASN A C 1
ATOM 2526 O O . ASN A 1 327 ? -17.219 11.852 -1.735 1 57.78 327 ASN A O 1
ATOM 2530 N N . TYR A 1 328 ? -19.031 13.18 -1.823 1 60.19 328 TYR A N 1
ATOM 2531 C CA . TYR A 1 328 ? -18.719 13.688 -0.492 1 60.19 328 TYR A CA 1
ATOM 2532 C C . TYR A 1 328 ? -19.719 13.172 0.535 1 60.19 328 TYR A C 1
ATOM 2534 O O . TYR A 1 328 ? -19.828 13.734 1.63 1 60.19 328 TYR A O 1
ATOM 2542 N N . TYR A 1 329 ? -20.438 12.094 0.04 1 64.81 329 TYR A N 1
ATOM 2543 C CA . TYR A 1 329 ? -21.359 11.453 0.966 1 64.81 329 TYR A CA 1
ATOM 2544 C C . TYR A 1 329 ? -20.703 10.273 1.67 1 64.81 329 TYR A C 1
ATOM 2546 O O . TYR A 1 329 ? -19.734 9.695 1.157 1 64.81 329 TYR A O 1
ATOM 2554 N N . ARG A 1 330 ? -21.172 10.016 2.785 1 65.62 330 ARG A N 1
ATOM 2555 C CA . ARG A 1 330 ? -20.781 8.766 3.432 1 65.62 330 ARG A CA 1
ATOM 2556 C C . ARG A 1 330 ? -21.203 7.559 2.607 1 65.62 330 ARG A C 1
ATOM 2558 O O . ARG A 1 330 ? -22.141 7.652 1.805 1 65.62 330 ARG A O 1
ATOM 2565 N N . GLU A 1 331 ? -20.453 6.512 2.826 1 60.38 331 GLU A N 1
ATOM 2566 C CA . GLU A 1 331 ? -20.812 5.289 2.109 1 60.38 331 GLU A CA 1
ATOM 2567 C C . GLU A 1 331 ? -22.281 4.918 2.35 1 60.38 331 GLU A C 1
ATOM 2569 O O . GLU A 1 331 ? -22.734 4.871 3.494 1 60.38 331 GLU A O 1
ATOM 2574 N N . GLY A 1 332 ? -23.016 4.754 1.355 1 64.62 332 GLY A N 1
ATOM 2575 C CA . GLY A 1 332 ? -24.406 4.316 1.449 1 64.62 332 GLY A CA 1
ATOM 2576 C C . GLY A 1 332 ? -25.375 5.465 1.624 1 64.62 332 GLY A C 1
ATOM 2577 O O . GLY A 1 332 ? -26.594 5.258 1.64 1 64.62 332 GLY A O 1
ATOM 2578 N N . GLU A 1 333 ? -24.828 6.703 1.759 1 69.75 333 GLU A N 1
ATOM 2579 C CA . GLU A 1 333 ? -25.688 7.855 2.002 1 69.75 333 GLU A CA 1
ATOM 2580 C C . GLU A 1 333 ? -26.141 8.492 0.691 1 69.75 333 GLU A C 1
ATOM 2582 O O . GLU A 1 333 ? -25.422 8.438 -0.311 1 69.75 333 GLU A O 1
ATOM 2587 N N . ASP A 1 334 ? -27.391 8.984 0.703 1 78.31 334 ASP A N 1
ATOM 2588 C CA . ASP A 1 334 ? -27.891 9.758 -0.426 1 78.31 334 ASP A CA 1
ATOM 2589 C C . ASP A 1 334 ? -28.266 11.18 0.004 1 78.31 334 ASP A C 1
ATOM 2591 O O . ASP A 1 334 ? -28.078 11.547 1.167 1 78.31 334 ASP A O 1
ATOM 2595 N N . MET A 1 335 ? -28.672 12.016 -0.931 1 80.06 335 MET A N 1
ATOM 2596 C CA . MET A 1 335 ? -28.922 13.43 -0.689 1 80.06 335 MET A CA 1
ATOM 2597 C C . MET A 1 335 ? -30.016 13.617 0.357 1 80.06 335 MET A C 1
ATOM 2599 O O . MET A 1 335 ? -29.891 14.453 1.255 1 80.06 335 MET A O 1
ATOM 2603 N N . GLN A 1 336 ? -31.047 12.82 0.263 1 82.75 336 GLN A N 1
ATOM 2604 C CA . GLN A 1 336 ? -32.156 12.961 1.196 1 82.75 336 GLN A CA 1
ATOM 2605 C C . GLN A 1 336 ? -31.719 12.609 2.619 1 82.75 336 GLN A C 1
ATOM 2607 O O . GLN A 1 336 ? -32.062 13.312 3.568 1 82.75 336 GLN A O 1
ATOM 2612 N N . SER A 1 337 ? -30.938 11.562 2.703 1 85.5 337 SER A N 1
ATOM 2613 C CA . SER A 1 337 ? -30.469 11.164 4.027 1 85.5 337 SER A CA 1
ATOM 2614 C C . SER A 1 337 ? -29.547 12.227 4.625 1 85.5 337 SER A C 1
ATOM 2616 O O . SER A 1 337 ? -29.547 12.43 5.84 1 85.5 337 SER A O 1
ATOM 2618 N N . LEU A 1 338 ? -28.844 12.875 3.771 1 86.62 338 LEU A N 1
ATOM 2619 C CA . LEU A 1 338 ? -27.938 13.93 4.227 1 86.62 338 LEU A CA 1
ATOM 2620 C C . LEU A 1 338 ? -28.734 15.133 4.73 1 86.62 338 LEU A C 1
ATOM 2622 O O . LEU A 1 338 ? -28.406 15.703 5.777 1 86.62 338 LEU A O 1
ATOM 2626 N N . ILE A 1 339 ? -29.766 15.469 4.043 1 87.19 339 ILE A N 1
ATOM 2627 C CA . ILE A 1 339 ? -30.625 16.578 4.422 1 87.19 339 ILE A CA 1
ATOM 2628 C C . ILE A 1 339 ? -31.312 16.266 5.754 1 87.19 339 ILE A C 1
ATOM 2630 O O . ILE A 1 339 ? -31.359 17.125 6.645 1 87.19 339 ILE A O 1
ATOM 2634 N N . ASP A 1 340 ? -31.734 15.031 5.836 1 91 340 ASP A N 1
ATOM 2635 C CA . ASP A 1 340 ? -32.375 14.617 7.078 1 91 340 ASP A CA 1
ATOM 2636 C C . ASP A 1 340 ? -31.391 14.672 8.25 1 91 340 ASP A C 1
ATOM 2638 O O . ASP A 1 340 ? -31.766 15.023 9.367 1 91 340 ASP A O 1
ATOM 2642 N N . HIS A 1 341 ? -30.266 14.328 7.926 1 91.88 341 HIS A N 1
ATOM 2643 C CA . HIS A 1 341 ? -29.203 14.383 8.93 1 91.88 341 HIS A CA 1
ATOM 2644 C C . HIS A 1 341 ? -28.969 15.812 9.406 1 91.88 341 HIS A C 1
ATOM 2646 O O . HIS A 1 341 ? -28.859 16.062 10.609 1 91.88 341 HIS A O 1
ATOM 2652 N N . PHE A 1 342 ? -28.953 16.766 8.516 1 92.31 342 PHE A N 1
ATOM 2653 C CA . PHE A 1 342 ? -28.734 18.172 8.859 1 92.31 342 PHE A CA 1
ATOM 2654 C C . PHE A 1 342 ? -29.906 18.703 9.664 1 92.31 342 PHE A C 1
ATOM 2656 O O . PHE A 1 342 ? -29.719 19.484 10.609 1 92.31 342 PHE A O 1
ATOM 2663 N N . ARG A 1 343 ? -31.094 18.234 9.367 1 93.56 343 ARG A N 1
ATOM 2664 C CA . ARG A 1 343 ? -32.281 18.656 10.117 1 93.56 343 ARG A CA 1
ATOM 2665 C C . ARG A 1 343 ? -32.25 18.078 11.531 1 93.56 343 ARG A C 1
ATOM 2667 O O . ARG A 1 343 ? -32.625 18.781 12.484 1 93.56 343 ARG A O 1
ATOM 2674 N N . LYS A 1 344 ? -31.844 16.875 11.547 1 95.31 344 LYS A N 1
ATOM 2675 C CA . LYS A 1 344 ? -31.766 16.203 12.844 1 95.31 344 LYS A CA 1
ATOM 2676 C C . LYS A 1 344 ? -30.875 16.969 13.82 1 95.31 344 LYS A C 1
ATOM 2678 O O . LYS A 1 344 ? -31.203 17.078 15 1 95.31 344 LYS A O 1
ATOM 2683 N N . TYR A 1 345 ? -29.828 17.5 13.32 1 96 345 TYR A N 1
ATOM 2684 C CA . TYR A 1 345 ? -28.875 18.203 14.18 1 96 345 TYR A CA 1
ATOM 2685 C C . TYR A 1 345 ? -29.109 19.719 14.117 1 96 345 TYR A C 1
ATOM 2687 O O . TYR A 1 345 ? -28.328 20.484 14.672 1 96 345 TYR A O 1
ATOM 2695 N N . ASN A 1 346 ? -30.141 20.156 13.438 1 95.81 346 ASN A N 1
ATOM 2696 C CA . ASN A 1 346 ? -30.531 21.547 13.297 1 95.81 346 ASN A CA 1
ATOM 2697 C C . ASN A 1 346 ? -29.391 22.391 12.711 1 95.81 346 ASN A C 1
ATOM 2699 O O . ASN A 1 346 ? -29.016 23.406 13.281 1 95.81 346 ASN A O 1
ATOM 2703 N N . ILE A 1 347 ? -28.844 21.875 11.586 1 95.25 347 ILE A N 1
ATOM 2704 C CA . ILE A 1 347 ? -27.734 22.531 10.906 1 95.25 347 ILE A CA 1
ATOM 2705 C C . ILE A 1 347 ? -28.266 23.438 9.797 1 95.25 347 ILE A C 1
ATOM 2707 O O . ILE A 1 347 ? -29.203 23.062 9.078 1 95.25 347 ILE A O 1
ATOM 2711 N N . ARG A 1 348 ? -27.719 24.562 9.664 1 94 348 ARG A N 1
ATOM 2712 C CA . ARG A 1 348 ? -27.969 25.484 8.555 1 94 348 ARG A CA 1
ATOM 2713 C C . ARG A 1 348 ? -26.672 25.906 7.887 1 94 348 ARG A C 1
ATOM 2715 O O . ARG A 1 348 ? -25.609 25.828 8.492 1 94 348 ARG A O 1
ATOM 2722 N N . PHE A 1 349 ? -26.828 26.359 6.594 1 93.56 349 PHE A N 1
ATOM 2723 C CA . PHE A 1 349 ? -25.688 26.844 5.844 1 93.56 349 PHE A CA 1
ATOM 2724 C C . PHE A 1 349 ? -25.922 28.266 5.367 1 93.56 349 PHE A C 1
ATOM 2726 O O . PHE A 1 349 ? -26.938 28.562 4.746 1 93.56 349 PHE A O 1
ATOM 2733 N N . LEU A 1 350 ? -25.031 29.141 5.781 1 93 350 LEU A N 1
ATOM 2734 C CA . LEU A 1 350 ? -24.969 30.469 5.207 1 93 350 LEU A CA 1
ATOM 2735 C C . LEU A 1 350 ? -24 30.516 4.027 1 93 350 LEU A C 1
ATOM 2737 O O . LEU A 1 350 ? -22.781 30.359 4.203 1 93 350 LEU A O 1
ATOM 2741 N N . VAL A 1 351 ? -24.5 30.781 2.818 1 90.12 351 VAL A N 1
ATOM 2742 C CA . VAL A 1 351 ? -23.734 30.594 1.595 1 90.12 351 VAL A CA 1
ATOM 2743 C C . VAL A 1 351 ? -23.344 31.938 1.006 1 90.12 351 VAL A C 1
ATOM 2745 O O . VAL A 1 351 ? -24.203 32.812 0.8 1 90.12 351 VAL A O 1
ATOM 2748 N N . PHE A 1 352 ? -22.094 32.062 0.801 1 88.38 352 PHE A N 1
ATOM 2749 C CA . PHE A 1 352 ? -21.578 33.25 0.165 1 88.38 352 PHE A CA 1
ATOM 2750 C C . PHE A 1 352 ? -21.188 33 -1.284 1 88.38 352 PHE A C 1
ATOM 2752 O O . PHE A 1 352 ? -20.484 32.031 -1.569 1 88.38 352 PHE A O 1
ATOM 2759 N N . ARG A 1 353 ? -21.688 33.75 -2.168 1 79.06 353 ARG A N 1
ATOM 2760 C CA . ARG A 1 353 ? -21.422 33.562 -3.588 1 79.06 353 ARG A CA 1
ATOM 2761 C C . ARG A 1 353 ? -20.031 34.094 -3.949 1 79.06 353 ARG A C 1
ATOM 2763 O O . ARG A 1 353 ? -19.625 35.156 -3.498 1 79.06 353 ARG A O 1
ATOM 2770 N N . ARG A 1 354 ? -19.328 33.188 -4.621 1 69.94 354 ARG A N 1
ATOM 2771 C CA . ARG A 1 354 ? -18.031 33.594 -5.133 1 69.94 354 ARG A CA 1
ATOM 2772 C C . ARG A 1 354 ? -18.156 34.156 -6.551 1 69.94 354 ARG A C 1
ATOM 2774 O O . ARG A 1 354 ? -19.078 33.812 -7.281 1 69.94 354 ARG A O 1
ATOM 2781 N N . LYS A 1 355 ? -17.484 35.219 -6.941 1 61.53 355 LYS A N 1
ATOM 2782 C CA . LYS A 1 355 ? -17.547 35.875 -8.234 1 61.53 355 LYS A CA 1
ATOM 2783 C C . LYS A 1 355 ? -17.75 34.875 -9.367 1 61.53 355 LYS A C 1
ATOM 2785 O O . LYS A 1 355 ? -18.594 35.094 -10.25 1 61.53 355 LYS A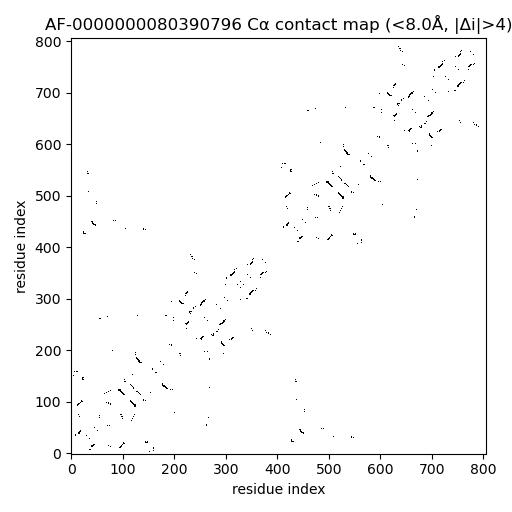 O 1
ATOM 2790 N N . ASP A 1 356 ? -17.016 33.812 -9.461 1 59.94 356 ASP A N 1
ATOM 2791 C CA . ASP A 1 356 ? -17.016 32.969 -10.648 1 59.94 356 ASP A CA 1
ATOM 2792 C C . ASP A 1 356 ? -17.703 31.641 -10.367 1 59.94 356 ASP A C 1
ATOM 2794 O O . ASP A 1 356 ? -17.656 30.719 -11.195 1 59.94 356 ASP A O 1
ATOM 2798 N N . ALA A 1 357 ? -18.438 31.656 -9.219 1 60.75 357 ALA A N 1
ATOM 2799 C CA . ALA A 1 357 ? -19 30.344 -8.961 1 60.75 357 ALA A CA 1
ATOM 2800 C C . ALA A 1 357 ? -20.516 30.344 -9.141 1 60.75 357 ALA A C 1
ATOM 2802 O O . ALA A 1 357 ? -21.203 31.234 -8.641 1 60.75 357 ALA A O 1
ATOM 2803 N N . GLN A 1 358 ? -21.031 29.641 -10.18 1 59.06 358 GLN A N 1
ATOM 2804 C CA . GLN A 1 358 ? -22.469 29.469 -10.359 1 59.06 358 GLN A CA 1
ATOM 2805 C C . GLN A 1 358 ? -23.016 28.422 -9.391 1 59.06 358 GLN A C 1
ATOM 2807 O O . GLN A 1 358 ? -22.375 27.406 -9.141 1 59.06 358 GLN A O 1
ATOM 2812 N N . ILE A 1 359 ? -23.953 28.812 -8.531 1 58.94 359 ILE A N 1
ATOM 2813 C CA . ILE A 1 359 ? -24.641 27.844 -7.68 1 58.94 359 ILE A CA 1
ATOM 2814 C C . ILE A 1 359 ? -25.344 26.812 -8.547 1 58.94 359 ILE A C 1
ATOM 2816 O O . ILE A 1 359 ? -26.016 27.156 -9.516 1 58.94 359 ILE A O 1
ATOM 2820 N N . CYS A 1 360 ? -24.891 25.656 -8.461 1 54.09 360 CYS A N 1
ATOM 2821 C CA . CYS A 1 360 ? -25.688 24.656 -9.156 1 54.09 360 CYS A CA 1
ATOM 2822 C C . CYS A 1 360 ? -27.156 24.719 -8.711 1 54.09 360 CYS A C 1
ATOM 2824 O O . CYS A 1 360 ? -27.438 24.797 -7.516 1 54.09 360 CYS A O 1
ATOM 2826 N N . ILE A 1 361 ? -28.094 25.312 -9.508 1 50.5 361 ILE A N 1
ATOM 2827 C CA . ILE A 1 361 ? -29.5 25.688 -9.523 1 50.5 361 ILE A CA 1
ATOM 2828 C C . ILE A 1 361 ? -30.297 24.766 -8.609 1 50.5 361 ILE A C 1
ATOM 2830 O O . ILE A 1 361 ? -31.219 25.203 -7.914 1 50.5 361 ILE A O 1
ATOM 2834 N N . GLU A 1 362 ? -30.062 23.469 -8.594 1 54.47 362 GLU A N 1
ATOM 2835 C CA . GLU A 1 362 ? -31.109 22.562 -8.125 1 54.47 362 GLU A CA 1
ATOM 2836 C C . GLU A 1 362 ? -31.094 22.453 -6.602 1 54.47 362 GLU A C 1
ATOM 2838 O O . GLU A 1 362 ? -31.891 21.719 -6.02 1 54.47 362 GLU A O 1
ATOM 2843 N N . ILE A 1 363 ? -30.266 23.25 -5.977 1 58.25 363 ILE A N 1
ATOM 2844 C CA . ILE A 1 363 ? -30.266 23.016 -4.539 1 58.25 363 ILE A CA 1
ATOM 2845 C C . ILE A 1 363 ? -31.203 23.984 -3.85 1 58.25 363 ILE A C 1
ATOM 2847 O O . ILE A 1 363 ? -30.828 25.125 -3.557 1 58.25 363 ILE A O 1
ATOM 2851 N N . ASP A 1 364 ? -32.5 23.891 -4.039 1 62.5 364 ASP A N 1
ATOM 2852 C CA . ASP A 1 364 ? -33.469 24.75 -3.387 1 62.5 364 ASP A CA 1
ATOM 2853 C C . ASP A 1 364 ? -34 24.125 -2.098 1 62.5 364 ASP A C 1
ATOM 2855 O O . ASP A 1 364 ? -35.094 23.562 -2.072 1 62.5 364 ASP A O 1
ATOM 2859 N N . ILE A 1 365 ? -33.062 24.125 -1.109 1 73.38 365 ILE A N 1
ATOM 2860 C CA . ILE A 1 365 ? -33.5 23.703 0.221 1 73.38 365 ILE A CA 1
ATOM 2861 C C . ILE A 1 365 ? -33.406 24.875 1.192 1 73.38 365 ILE A C 1
ATOM 2863 O O . ILE A 1 365 ? -32.469 24.953 2.002 1 73.38 365 ILE A O 1
ATOM 2867 N N . PRO A 1 366 ? -34.406 25.719 1.265 1 73.44 366 PRO A N 1
ATOM 2868 C CA . PRO A 1 366 ? -34.344 26.984 1.988 1 73.44 366 PRO A CA 1
ATOM 2869 C C . PRO A 1 366 ? -34.25 26.797 3.5 1 73.44 366 PRO A C 1
ATOM 2871 O O . PRO A 1 366 ? -33.75 27.688 4.203 1 73.44 366 PRO A O 1
ATOM 2874 N N . ASP A 1 367 ? -34.719 25.719 3.93 1 82.44 367 ASP A N 1
ATOM 2875 C CA . ASP A 1 367 ? -34.688 25.531 5.375 1 82.44 367 ASP A CA 1
ATOM 2876 C C . ASP A 1 367 ? -33.281 25.188 5.848 1 82.44 367 ASP A C 1
ATOM 2878 O O . ASP A 1 367 ? -32.969 25.281 7.039 1 82.44 367 ASP A O 1
ATOM 2882 N N . ILE A 1 368 ? -32.375 24.938 4.945 1 87.19 368 ILE A N 1
ATOM 2883 C CA . ILE A 1 368 ? -31.031 24.531 5.312 1 87.19 368 ILE A CA 1
ATOM 2884 C C . ILE A 1 368 ? -30.016 25.531 4.785 1 87.19 368 ILE A C 1
ATOM 2886 O O . ILE A 1 368 ? -29 25.797 5.422 1 87.19 368 ILE A O 1
ATOM 2890 N N . CYS A 1 369 ? -30.391 26.156 3.674 1 87.94 369 CYS A N 1
ATOM 2891 C CA . CYS A 1 369 ? -29.422 27.031 3.029 1 87.94 369 CYS A CA 1
ATOM 2892 C C . CYS A 1 369 ? -29.953 28.453 2.955 1 87.94 369 CYS A C 1
ATOM 2894 O O . CYS A 1 369 ? -31.078 28.688 2.527 1 87.94 369 CYS A O 1
ATOM 2896 N N . ASP A 1 370 ? -29.203 29.359 3.438 1 87.44 370 ASP A N 1
ATOM 2897 C CA . ASP A 1 370 ? -29.438 30.797 3.301 1 87.44 370 ASP A CA 1
ATOM 2898 C C . ASP A 1 370 ? -28.375 31.453 2.434 1 87.44 370 ASP A C 1
ATOM 2900 O O . ASP A 1 370 ? -27.203 31.5 2.814 1 87.44 370 ASP A O 1
ATOM 2904 N N . ILE A 1 371 ? -28.75 32 1.342 1 83.69 371 ILE A N 1
ATOM 2905 C CA . ILE A 1 371 ? -27.797 32.594 0.398 1 83.69 371 ILE A CA 1
ATOM 2906 C C . ILE A 1 371 ? -27.672 34.094 0.654 1 83.69 371 ILE A C 1
ATOM 2908 O O . ILE A 1 371 ? -28.672 34.812 0.687 1 83.69 371 ILE A O 1
ATOM 2912 N N . VAL A 1 372 ? -26.469 34.469 0.834 1 83.44 372 VAL A N 1
ATOM 2913 C CA . VAL A 1 372 ? -26.188 35.875 1.061 1 83.44 372 VAL A CA 1
ATOM 2914 C C . VAL A 1 372 ? -26.172 36.625 -0.274 1 83.44 372 VAL A C 1
ATOM 2916 O O . VAL A 1 372 ? -25.609 36.125 -1.257 1 83.44 372 VAL A O 1
ATOM 2919 N N . SER A 1 373 ? -26.828 37.75 -0.321 1 74.62 373 SER A N 1
ATOM 2920 C CA . SER A 1 373 ? -26.969 38.531 -1.541 1 74.62 373 SER A CA 1
ATOM 2921 C C . SER A 1 373 ? -25.625 39.125 -1.972 1 74.62 373 SER A C 1
ATOM 2923 O O . SER A 1 373 ? -24.75 39.344 -1.14 1 74.62 373 SER A O 1
ATOM 2925 N N . TYR A 1 374 ? -25.484 39.344 -3.219 1 68.75 374 TYR A N 1
ATOM 2926 C CA . TYR A 1 374 ? -24.281 39.938 -3.807 1 68.75 374 TYR A CA 1
ATOM 2927 C C . TYR A 1 374 ? -24 41.312 -3.246 1 68.75 374 TYR A C 1
ATOM 2929 O O . TYR A 1 374 ? -22.844 41.75 -3.178 1 68.75 374 TYR A O 1
ATOM 2937 N N . ASP A 1 375 ? -24.969 41.969 -2.889 1 69.25 375 ASP A N 1
ATOM 2938 C CA . ASP A 1 375 ? -24.828 43.344 -2.41 1 69.25 375 ASP A CA 1
ATOM 2939 C C . ASP A 1 375 ? -24.141 43.375 -1.051 1 69.25 375 ASP A C 1
ATOM 2941 O O . ASP A 1 375 ? -23.531 44.406 -0.685 1 69.25 375 ASP A O 1
ATOM 2945 N N . CYS A 1 376 ? -24.156 42.344 -0.429 1 68.88 376 CYS A N 1
ATOM 2946 C CA . CYS A 1 376 ? -23.625 42.281 0.933 1 68.88 376 CYS A CA 1
ATOM 2947 C C . CYS A 1 376 ? -22.188 41.812 0.949 1 68.88 376 CYS A C 1
ATOM 2949 O O . CYS A 1 376 ? -21.438 42.125 1.875 1 68.88 376 CYS A O 1
ATOM 2951 N N . TYR A 1 377 ? -21.844 41.125 -0.021 1 75.44 377 TYR A N 1
ATOM 2952 C CA . TYR A 1 377 ? -20.516 40.5 -0.05 1 75.44 377 TYR A CA 1
ATOM 2953 C C . TYR A 1 377 ? -19.969 40.469 -1.469 1 75.44 377 TYR A C 1
ATOM 2955 O O . TYR A 1 377 ? -20.625 39.969 -2.385 1 75.44 377 TYR A O 1
ATOM 2963 N N . ASN A 1 378 ? -18.812 41.188 -1.634 1 68.5 378 ASN A N 1
ATOM 2964 C CA . ASN A 1 378 ? -18.156 41.125 -2.939 1 68.5 378 ASN A CA 1
ATOM 2965 C C . ASN A 1 378 ? -16.812 40.438 -2.871 1 68.5 378 ASN A C 1
ATOM 2967 O O . ASN A 1 378 ? -15.859 40.969 -2.279 1 68.5 378 ASN A O 1
ATOM 2971 N N . ASP A 1 379 ? -16.75 39.312 -3.426 1 73.31 379 ASP A N 1
ATOM 2972 C CA . ASP A 1 379 ? -15.523 38.531 -3.502 1 73.31 379 ASP A CA 1
ATOM 2973 C C . ASP A 1 379 ? -14.508 39.188 -4.438 1 73.31 379 ASP A C 1
ATOM 2975 O O . ASP A 1 379 ? -14.766 39.312 -5.637 1 73.31 379 ASP A O 1
ATOM 2979 N N . ASP A 1 380 ? -13.359 39.656 -3.979 1 73.62 380 ASP A N 1
ATOM 2980 C CA . ASP A 1 380 ? -12.383 40.375 -4.805 1 73.62 380 ASP A CA 1
ATOM 2981 C C . ASP A 1 380 ? -11.453 39.375 -5.516 1 73.62 380 ASP A C 1
ATOM 2983 O O . ASP A 1 380 ? -10.492 39.781 -6.172 1 73.62 380 ASP A O 1
ATOM 2987 N N . GLY A 1 381 ? -11.617 38.125 -5.266 1 73 381 GLY A N 1
ATOM 2988 C CA . GLY A 1 381 ? -10.844 37.125 -5.98 1 73 381 GLY A CA 1
ATOM 2989 C C . GLY A 1 381 ? -9.672 36.594 -5.18 1 73 381 GLY A C 1
ATOM 2990 O O . GLY A 1 381 ? -8.961 35.688 -5.637 1 73 381 GLY A O 1
ATOM 2991 N N . THR A 1 382 ? -9.438 37.156 -4 1 77.44 382 THR A N 1
ATOM 2992 C CA . THR A 1 382 ? -8.375 36.656 -3.145 1 77.44 382 THR A CA 1
ATOM 2993 C C . THR A 1 382 ? -8.641 35.188 -2.738 1 77.44 382 THR A C 1
ATOM 2995 O O . THR A 1 382 ? -9.766 34.844 -2.402 1 77.44 382 THR A O 1
ATOM 2998 N N . SER A 1 383 ? -7.605 34.281 -2.879 1 76.62 383 SER A N 1
ATOM 2999 C CA . SER A 1 383 ? -7.723 32.875 -2.486 1 76.62 383 SER A CA 1
ATOM 3000 C C . SER A 1 383 ? -6.438 32.375 -1.84 1 76.62 383 SER A C 1
ATOM 3002 O O . SER A 1 383 ? -5.363 32.938 -2.059 1 76.62 383 SER A O 1
ATOM 3004 N N . SER A 1 384 ? -6.633 31.406 -0.994 1 80.06 384 SER A N 1
ATOM 3005 C CA . SER A 1 384 ? -5.477 30.797 -0.352 1 80.06 384 SER A CA 1
ATOM 3006 C C . SER A 1 384 ? -4.484 30.266 -1.386 1 80.06 384 SER A C 1
ATOM 3008 O O . SER A 1 384 ? -3.271 30.359 -1.194 1 80.06 384 SER A O 1
ATOM 3010 N N . THR A 1 385 ? -4.953 29.703 -2.438 1 74.88 385 THR A N 1
ATOM 3011 C CA . THR A 1 385 ? -4.117 29.172 -3.51 1 74.88 385 THR A CA 1
ATOM 3012 C C . THR A 1 385 ? -3.254 30.281 -4.109 1 74.88 385 THR A C 1
ATOM 3014 O O . THR A 1 385 ? -2.047 30.109 -4.297 1 74.88 385 THR A O 1
ATOM 3017 N N . LYS A 1 386 ? -3.912 31.391 -4.402 1 77.12 386 LYS A N 1
ATOM 3018 C CA . LYS A 1 386 ? -3.188 32.531 -4.973 1 77.12 386 LYS A CA 1
ATOM 3019 C C . LYS A 1 386 ? -2.088 33 -4.027 1 77.12 386 LYS A C 1
ATOM 3021 O O . LYS A 1 386 ? -0.977 33.312 -4.465 1 77.12 386 LYS A O 1
ATOM 3026 N N . ILE A 1 387 ? -2.375 33.031 -2.797 1 77.94 387 ILE A N 1
ATOM 3027 C CA . ILE A 1 387 ? -1.426 33.5 -1.788 1 77.94 387 ILE A CA 1
ATOM 3028 C C . ILE A 1 387 ? -0.236 32.531 -1.729 1 77.94 387 ILE A C 1
ATOM 3030 O O . ILE A 1 387 ? 0.917 32.969 -1.697 1 77.94 387 ILE A O 1
ATOM 3034 N N . ARG A 1 388 ? -0.509 31.281 -1.753 1 74.44 388 ARG A N 1
ATOM 3035 C CA . ARG A 1 388 ? 0.559 30.297 -1.713 1 74.44 388 ARG A CA 1
ATOM 3036 C C . ARG A 1 388 ? 1.43 30.375 -2.963 1 74.44 388 ARG A C 1
ATOM 3038 O O . ARG A 1 388 ? 2.654 30.266 -2.879 1 74.44 388 ARG A O 1
ATOM 3045 N N . ASN A 1 389 ? 0.801 30.547 -4.082 1 76.38 389 ASN A N 1
ATOM 3046 C CA . ASN A 1 389 ? 1.532 30.641 -5.344 1 76.38 389 ASN A CA 1
ATOM 3047 C C . ASN A 1 389 ? 2.455 31.859 -5.359 1 76.38 389 ASN A C 1
ATOM 3049 O O . ASN A 1 389 ? 3.559 31.797 -5.902 1 76.38 389 ASN A O 1
ATOM 3053 N N . GLU A 1 390 ? 1.986 32.906 -4.805 1 73.94 390 GLU A N 1
ATOM 3054 C CA . GLU A 1 390 ? 2.787 34.125 -4.715 1 73.94 390 GLU A CA 1
ATOM 3055 C C . GLU A 1 390 ? 3.977 33.938 -3.779 1 73.94 390 GLU A C 1
ATOM 3057 O O . GLU A 1 390 ? 5.078 34.438 -4.062 1 73.94 390 GLU A O 1
ATOM 3062 N N . ARG A 1 391 ? 3.785 33.219 -2.762 1 71.75 391 ARG A N 1
ATOM 3063 C CA . ARG A 1 391 ? 4.859 32.938 -1.812 1 71.75 391 ARG A CA 1
ATOM 3064 C C . ARG A 1 391 ? 5.91 32 -2.428 1 71.75 391 ARG A C 1
ATOM 3066 O O . ARG A 1 391 ? 7.109 32.188 -2.197 1 71.75 391 ARG A O 1
ATOM 3073 N N . ASN A 1 392 ? 5.434 31 -3.074 1 66.44 392 ASN A N 1
ATOM 3074 C CA . ASN A 1 392 ? 6.34 30.062 -3.729 1 66.44 392 ASN A CA 1
ATOM 3075 C C . ASN A 1 392 ? 7.156 30.75 -4.82 1 66.44 392 ASN A C 1
ATOM 3077 O O . ASN A 1 392 ? 8.32 30.406 -5.039 1 66.44 392 ASN A O 1
ATOM 3081 N N . ALA A 1 393 ? 6.582 31.688 -5.562 1 58.69 393 ALA A N 1
ATOM 3082 C CA . ALA A 1 393 ? 7.273 32.438 -6.605 1 58.69 393 ALA A CA 1
ATOM 3083 C C . ALA A 1 393 ? 8.367 33.312 -6.016 1 58.69 393 ALA A C 1
ATOM 3085 O O . ALA A 1 393 ? 9.453 33.438 -6.59 1 58.69 393 ALA A O 1
ATOM 3086 N N . VAL A 1 394 ? 8.148 33.875 -4.836 1 52.62 394 VAL A N 1
ATOM 3087 C CA . VAL A 1 394 ? 9.148 34.719 -4.184 1 52.62 394 VAL A CA 1
ATOM 3088 C C . VAL A 1 394 ? 10.281 33.844 -3.635 1 52.62 394 VAL A C 1
ATOM 3090 O O . VAL A 1 394 ? 11.453 34.219 -3.717 1 52.62 394 VAL A O 1
ATOM 3093 N N . SER A 1 395 ? 9.922 32.688 -3.1 1 53.44 395 SER A N 1
ATOM 3094 C CA . SER A 1 395 ? 10.953 31.781 -2.594 1 53.44 395 SER A CA 1
ATOM 3095 C C . SER A 1 395 ? 11.82 31.234 -3.725 1 53.44 395 SER A C 1
ATOM 3097 O O . SER A 1 395 ? 13.031 31.078 -3.561 1 53.44 395 SER A O 1
ATOM 3099 N N . ASN A 1 396 ? 11.203 30.969 -4.816 1 50.12 396 ASN A N 1
ATOM 3100 C CA . ASN A 1 396 ? 11.977 30.531 -5.973 1 50.12 396 ASN A CA 1
ATOM 3101 C C . ASN A 1 396 ? 12.812 31.672 -6.555 1 50.12 396 ASN A C 1
ATOM 3103 O O . ASN A 1 396 ? 13.906 31.453 -7.062 1 50.12 396 ASN A O 1
ATOM 3107 N N . ASN A 1 397 ? 12.266 32.938 -6.559 1 43.34 397 ASN A N 1
ATOM 3108 C CA . ASN A 1 397 ? 13 34.094 -7.066 1 43.34 397 ASN A CA 1
ATOM 3109 C C . ASN A 1 397 ? 14.047 34.594 -6.066 1 43.34 397 ASN A C 1
ATOM 3111 O O . ASN A 1 397 ? 14.969 35.312 -6.434 1 43.34 397 ASN A O 1
ATOM 3115 N N . SER A 1 398 ? 13.844 34.562 -4.832 1 37.28 398 SER A N 1
ATOM 3116 C CA . SER A 1 398 ? 14.828 35.062 -3.873 1 37.28 398 SER A CA 1
ATOM 3117 C C . SER A 1 398 ? 16.094 34.219 -3.916 1 37.28 398 SER A C 1
ATOM 3119 O O . SER A 1 398 ? 17.109 34.562 -3.309 1 37.28 398 SER A O 1
ATOM 3121 N N . THR A 1 399 ? 16.062 33.062 -4.359 1 35.34 399 THR A N 1
ATOM 3122 C CA . THR A 1 399 ? 17.344 32.375 -4.488 1 35.34 399 THR A CA 1
ATOM 3123 C C . THR A 1 399 ? 18.156 32.969 -5.629 1 35.34 399 THR A C 1
ATOM 3125 O O . THR A 1 399 ? 19.281 32.5 -5.902 1 35.34 399 THR A O 1
ATOM 3128 N N . GLY A 1 400 ? 17.578 33.906 -6.379 1 29.94 400 GLY A N 1
ATOM 3129 C CA . GLY A 1 400 ? 18.453 34.562 -7.336 1 29.94 400 GLY A CA 1
ATOM 3130 C C . GLY A 1 400 ? 19.391 35.562 -6.688 1 29.94 400 GLY A C 1
ATOM 3131 O O . GLY A 1 400 ? 20.312 36.062 -7.336 1 29.94 400 GLY A O 1
ATOM 3132 N N . ILE A 1 401 ? 18.828 36.406 -5.688 1 27.36 401 ILE A N 1
ATOM 3133 C CA . ILE A 1 401 ? 19.703 37.531 -5.336 1 27.36 401 ILE A CA 1
ATOM 3134 C C . ILE A 1 401 ? 20.766 37.062 -4.348 1 27.36 401 ILE A C 1
ATOM 3136 O O . ILE A 1 401 ? 20.484 36.875 -3.158 1 27.36 401 ILE A O 1
ATOM 3140 N N . VAL A 1 402 ? 21.516 36.031 -4.648 1 24.39 402 VAL A N 1
ATOM 3141 C CA . VAL A 1 402 ? 22.844 36.062 -4.039 1 24.39 402 VAL A CA 1
ATOM 3142 C C . VAL A 1 402 ? 23.562 37.344 -4.414 1 24.39 402 VAL A C 1
ATOM 3144 O O . VAL A 1 402 ? 23.828 37.594 -5.59 1 24.39 402 VAL A O 1
ATOM 3147 N N . TYR A 1 403 ? 23.359 38.375 -3.656 1 19.95 403 TYR A N 1
ATOM 3148 C CA . TYR A 1 403 ? 24.5 39.281 -3.547 1 19.95 403 TYR A CA 1
ATOM 3149 C C . TYR A 1 403 ? 25.688 38.562 -2.904 1 19.95 403 TYR A C 1
ATOM 3151 O O . TYR A 1 403 ? 25.5 37.719 -2.025 1 19.95 403 TYR A O 1
ATOM 3159 N N . MET B 1 1 ? 28.875 -3.57 -13.242 1 86.06 1 MET B N 1
ATOM 3160 C CA . MET B 1 1 ? 27.484 -3.494 -12.828 1 86.06 1 MET B CA 1
ATOM 3161 C C . MET B 1 1 ? 26.781 -2.309 -13.484 1 86.06 1 MET B C 1
ATOM 3163 O O . MET B 1 1 ? 25.609 -2.402 -13.867 1 86.06 1 MET B O 1
ATOM 3167 N N . LYS B 1 2 ? 27.516 -1.302 -13.828 1 88.31 2 LYS B N 1
ATOM 3168 C CA . LYS B 1 2 ? 26.922 -0.11 -14.438 1 88.31 2 LYS B CA 1
ATOM 3169 C C . LYS B 1 2 ? 26.359 -0.421 -15.82 1 88.31 2 LYS B C 1
ATOM 3171 O O . LYS B 1 2 ? 25.266 0.041 -16.172 1 88.31 2 LYS B O 1
ATOM 3176 N N . ASP B 1 3 ? 27.047 -1.219 -16.547 1 91.44 3 ASP B N 1
ATOM 3177 C CA . ASP B 1 3 ? 26.594 -1.581 -17.891 1 91.44 3 ASP B CA 1
ATOM 3178 C C . ASP B 1 3 ? 25.297 -2.385 -17.828 1 91.44 3 ASP B C 1
ATOM 3180 O O . ASP B 1 3 ? 24.406 -2.186 -18.656 1 91.44 3 ASP B O 1
ATOM 3184 N N . LYS B 1 4 ? 25.219 -3.287 -16.906 1 93.25 4 LYS B N 1
ATOM 3185 C CA . LYS B 1 4 ? 24 -4.086 -16.719 1 93.25 4 LYS B CA 1
ATOM 3186 C C . LYS B 1 4 ? 22.812 -3.201 -16.375 1 93.25 4 LYS B C 1
ATOM 3188 O O . LYS B 1 4 ? 21.719 -3.375 -16.922 1 93.25 4 LYS B O 1
ATOM 3193 N N . ILE B 1 5 ? 23.047 -2.297 -15.516 1 95.06 5 ILE B N 1
ATOM 3194 C CA . ILE B 1 5 ? 22 -1.401 -15.062 1 95.06 5 ILE B CA 1
ATOM 3195 C C . ILE B 1 5 ? 21.531 -0.532 -16.234 1 95.06 5 ILE B C 1
ATOM 3197 O O . ILE B 1 5 ? 20.328 -0.318 -16.406 1 95.06 5 ILE B O 1
ATOM 3201 N N . THR B 1 6 ? 22.484 -0.032 -17.016 1 94.44 6 THR B N 1
ATOM 3202 C CA . THR B 1 6 ? 22.141 0.746 -18.203 1 94.44 6 THR B CA 1
ATOM 3203 C C . THR B 1 6 ? 21.281 -0.073 -19.156 1 94.44 6 THR B C 1
ATOM 3205 O O . THR B 1 6 ? 20.297 0.433 -19.703 1 94.44 6 THR B O 1
ATOM 3208 N N . ASP B 1 7 ? 21.656 -1.298 -19.344 1 95.81 7 ASP B N 1
ATOM 3209 C CA . ASP B 1 7 ? 20.906 -2.189 -20.203 1 95.81 7 ASP B CA 1
ATOM 3210 C C . ASP B 1 7 ? 19.5 -2.416 -19.672 1 95.81 7 ASP B C 1
ATOM 3212 O O . ASP B 1 7 ? 18.531 -2.494 -20.438 1 95.81 7 ASP B O 1
ATOM 3216 N N . ILE B 1 8 ? 19.359 -2.598 -18.359 1 96.56 8 ILE B N 1
ATOM 3217 C CA . ILE B 1 8 ? 18.047 -2.76 -17.719 1 96.56 8 ILE B CA 1
ATOM 3218 C C . ILE B 1 8 ? 17.172 -1.552 -18.031 1 96.56 8 ILE B C 1
ATOM 3220 O O . ILE B 1 8 ? 16.031 -1.703 -18.469 1 96.56 8 ILE B O 1
ATOM 3224 N N . HIS B 1 9 ? 17.734 -0.33 -17.922 1 96.06 9 HIS B N 1
ATOM 3225 C CA . HIS B 1 9 ? 16.953 0.896 -18.094 1 96.06 9 HIS B CA 1
ATOM 3226 C C . HIS B 1 9 ? 16.609 1.13 -19.562 1 96.06 9 HIS B C 1
ATOM 3228 O O . HIS B 1 9 ? 15.688 1.879 -19.875 1 96.06 9 HIS B O 1
ATOM 3234 N N . GLN B 1 10 ? 17.328 0.501 -20.453 1 95.62 10 GLN B N 1
ATOM 3235 C CA . GLN B 1 10 ? 17.078 0.64 -21.891 1 95.62 10 GLN B CA 1
ATOM 3236 C C . GLN B 1 10 ? 16.047 -0.373 -22.375 1 95.62 10 GLN B C 1
ATOM 3238 O O . GLN B 1 10 ? 15.539 -0.269 -23.484 1 95.62 10 GLN B O 1
ATOM 3243 N N . SER B 1 11 ? 15.773 -1.347 -21.578 1 96 11 SER B N 1
ATOM 3244 C CA . SER B 1 11 ? 14.766 -2.338 -21.922 1 96 11 SER B CA 1
ATOM 3245 C C . SER B 1 11 ? 13.359 -1.752 -21.828 1 96 11 SER B C 1
ATOM 3247 O O . SER B 1 11 ? 13.156 -0.712 -21.203 1 96 11 SER B O 1
ATOM 3249 N N . PRO B 1 12 ? 12.383 -2.357 -22.453 1 95.5 12 PRO B N 1
ATOM 3250 C CA . PRO B 1 12 ? 11.016 -1.828 -22.422 1 95.5 12 PRO B CA 1
ATOM 3251 C C . PRO B 1 12 ? 10.273 -2.178 -21.141 1 95.5 12 PRO B C 1
ATOM 3253 O O . PRO B 1 12 ? 9.133 -1.735 -20.938 1 95.5 12 PRO B O 1
ATOM 3256 N N . PHE B 1 13 ? 10.891 -2.906 -20.266 1 97.19 13 PHE B N 1
ATOM 3257 C CA . PHE B 1 13 ? 10.18 -3.436 -19.109 1 97.19 13 PHE B CA 1
ATOM 3258 C C . PHE B 1 13 ? 10.156 -2.412 -17.984 1 97.19 13 PHE B C 1
ATOM 3260 O O . PHE B 1 13 ? 11.141 -1.711 -17.75 1 97.19 13 PHE B O 1
ATOM 3267 N N . ARG B 1 14 ? 9.07 -2.258 -17.344 1 97.94 14 ARG B N 1
ATOM 3268 C CA . ARG B 1 14 ? 8.891 -1.547 -16.078 1 97.94 14 ARG B CA 1
ATOM 3269 C C . ARG B 1 14 ? 8.539 -2.512 -14.953 1 97.94 14 ARG B C 1
ATOM 3271 O O . ARG B 1 14 ? 7.961 -3.572 -15.188 1 97.94 14 ARG B O 1
ATOM 3278 N N . MET B 1 15 ? 8.922 -2.182 -13.719 1 98.5 15 MET B N 1
ATOM 3279 C CA . MET B 1 15 ? 8.773 -3.242 -12.727 1 98.5 15 MET B CA 1
ATOM 3280 C C . MET B 1 15 ? 8.469 -2.662 -11.352 1 98.5 15 MET B C 1
ATOM 3282 O O . MET B 1 15 ? 8.703 -1.477 -11.109 1 98.5 15 MET B O 1
ATOM 3286 N N . VAL B 1 16 ? 7.84 -3.404 -10.516 1 98.81 16 VAL B N 1
ATOM 3287 C CA . VAL B 1 16 ? 7.703 -3.209 -9.078 1 98.81 16 VAL B CA 1
ATOM 3288 C C . VAL B 1 16 ? 8.539 -4.25 -8.336 1 98.81 16 VAL B C 1
ATOM 3290 O O . VAL B 1 16 ? 8.516 -5.434 -8.68 1 98.81 16 VAL B O 1
ATOM 3293 N N . LEU B 1 17 ? 9.344 -3.799 -7.348 1 98.75 17 LEU B N 1
ATOM 3294 C CA . LEU B 1 17 ? 10.203 -4.676 -6.562 1 98.75 17 LEU B CA 1
ATOM 3295 C C . LEU B 1 17 ? 9.672 -4.828 -5.141 1 98.75 17 LEU B C 1
ATOM 3297 O O . LEU B 1 17 ? 9.297 -3.844 -4.5 1 98.75 17 LEU B O 1
ATOM 3301 N N . ALA B 1 18 ? 9.562 -6 -4.715 1 98.75 18 ALA B N 1
ATOM 3302 C CA . ALA B 1 18 ? 9.328 -6.312 -3.307 1 98.75 18 ALA B CA 1
ATOM 3303 C C . ALA B 1 18 ? 10.477 -7.141 -2.734 1 98.75 18 ALA B C 1
ATOM 3305 O O . ALA B 1 18 ? 10.68 -8.289 -3.139 1 98.75 18 ALA B O 1
ATOM 3306 N N . ILE B 1 19 ? 11.25 -6.562 -1.839 1 98.38 19 ILE B N 1
ATOM 3307 C CA . ILE B 1 19 ? 12.453 -7.211 -1.319 1 98.38 19 ILE B CA 1
ATOM 3308 C C . ILE B 1 19 ? 12.43 -7.195 0.208 1 98.38 19 ILE B C 1
ATOM 3310 O O . ILE B 1 19 ? 12.164 -6.16 0.821 1 98.38 19 ILE B O 1
ATOM 3314 N N . THR B 1 20 ? 12.719 -8.312 0.829 1 96.44 20 THR B N 1
ATOM 3315 C CA . THR B 1 20 ? 12.758 -8.328 2.287 1 96.44 20 THR B CA 1
ATOM 3316 C C . THR B 1 20 ? 13.812 -9.312 2.791 1 96.44 20 THR B C 1
ATOM 3318 O O . THR B 1 20 ? 14.219 -10.219 2.066 1 96.44 20 THR B O 1
ATOM 3321 N N . GLY B 1 21 ? 14.312 -9.086 3.953 1 92.69 21 GLY B N 1
ATOM 3322 C CA . GLY B 1 21 ? 15.258 -9.969 4.617 1 92.69 21 GLY B CA 1
ATOM 3323 C C . GLY B 1 21 ? 16.703 -9.727 4.207 1 92.69 21 GLY B C 1
ATOM 3324 O O . GLY B 1 21 ? 17.625 -10.164 4.895 1 92.69 21 GLY B O 1
ATOM 3325 N N . GLY B 1 22 ? 16.922 -9.125 3.162 1 91.44 22 GLY B N 1
ATOM 3326 C CA . GLY B 1 22 ? 18.234 -8.836 2.615 1 91.44 22 GLY B CA 1
ATOM 3327 C C . GLY B 1 22 ? 18.203 -8.406 1.161 1 91.44 22 GLY B C 1
ATOM 3328 O O . GLY B 1 22 ? 17.172 -8.531 0.498 1 91.44 22 GLY B O 1
ATOM 3329 N N . GLY B 1 23 ? 19.328 -7.848 0.701 1 93.44 23 GLY B N 1
ATOM 3330 C CA . GLY B 1 23 ? 19.453 -7.496 -0.705 1 93.44 23 GLY B CA 1
ATOM 3331 C C . GLY B 1 23 ? 18.844 -6.148 -1.04 1 93.44 23 GLY B C 1
ATOM 3332 O O . GLY B 1 23 ? 18.703 -5.801 -2.215 1 93.44 23 GLY B O 1
ATOM 3333 N N . THR B 1 24 ? 18.453 -5.41 -0.044 1 94.25 24 THR B N 1
ATOM 3334 C CA . THR B 1 24 ? 17.766 -4.141 -0.267 1 94.25 24 THR B CA 1
ATOM 3335 C C . THR B 1 24 ? 18.688 -3.139 -0.954 1 94.25 24 THR B C 1
ATOM 3337 O O . THR B 1 24 ? 18.219 -2.16 -1.541 1 94.25 24 THR B O 1
ATOM 3340 N N . GLU B 1 25 ? 20 -3.363 -0.922 1 94.31 25 GLU B N 1
ATOM 3341 C CA . GLU B 1 25 ? 20.953 -2.502 -1.604 1 94.31 25 GLU B CA 1
ATOM 3342 C C . GLU B 1 25 ? 20.734 -2.521 -3.113 1 94.31 25 GLU B C 1
ATOM 3344 O O . GLU B 1 25 ? 21.188 -1.618 -3.822 1 94.31 25 GLU B O 1
ATOM 3349 N N . ALA B 1 26 ? 20.109 -3.58 -3.578 1 96.06 26 ALA B N 1
ATOM 3350 C CA . ALA B 1 26 ? 19.812 -3.693 -5.004 1 96.06 26 ALA B CA 1
ATOM 3351 C C . ALA B 1 26 ? 19 -2.5 -5.496 1 96.06 26 ALA B C 1
ATOM 3353 O O . ALA B 1 26 ? 19.188 -2.037 -6.625 1 96.06 26 ALA B O 1
ATOM 3354 N N . ILE B 1 27 ? 18.109 -1.984 -4.668 1 96.44 27 ILE B N 1
ATOM 3355 C CA . ILE B 1 27 ? 17.266 -0.859 -5.039 1 96.44 27 ILE B CA 1
ATOM 3356 C C . ILE B 1 27 ? 18.125 0.38 -5.281 1 96.44 27 ILE B C 1
ATOM 3358 O O . ILE B 1 27 ? 17.984 1.044 -6.312 1 96.44 27 ILE B O 1
ATOM 3362 N N . GLY B 1 28 ? 19.016 0.641 -4.324 1 94.25 28 GLY B N 1
ATOM 3363 C CA . GLY B 1 28 ? 19.906 1.784 -4.465 1 94.25 28 GLY B CA 1
ATOM 3364 C C . GLY B 1 28 ? 20.812 1.686 -5.676 1 94.25 28 GLY B C 1
ATOM 3365 O O . GLY B 1 28 ? 21.031 2.676 -6.375 1 94.25 28 GLY B O 1
ATOM 3366 N N . GLU B 1 29 ? 21.328 0.525 -5.918 1 94.38 29 GLU B N 1
ATOM 3367 C CA . GLU B 1 29 ? 22.203 0.31 -7.066 1 94.38 29 GLU B CA 1
ATOM 3368 C C . GLU B 1 29 ? 21.453 0.517 -8.383 1 94.38 29 GLU B C 1
ATOM 3370 O O . GLU B 1 29 ? 22 1.113 -9.32 1 94.38 29 GLU B O 1
ATOM 3375 N N . LEU B 1 30 ? 20.297 0.008 -8.422 1 95.5 30 LEU B N 1
ATOM 3376 C CA . LEU B 1 30 ? 19.469 0.116 -9.617 1 95.5 30 LEU B CA 1
ATOM 3377 C C . LEU B 1 30 ? 19.219 1.577 -9.977 1 95.5 30 LEU B C 1
ATOM 3379 O O . LEU B 1 30 ? 19.125 1.927 -11.156 1 95.5 30 LEU B O 1
ATOM 3383 N N . LEU B 1 31 ? 19.141 2.447 -8.977 1 93.81 31 LEU B N 1
ATOM 3384 C CA . LEU B 1 31 ? 18.719 3.828 -9.188 1 93.81 31 LEU B CA 1
ATOM 3385 C C . LEU B 1 31 ? 19.922 4.773 -9.156 1 93.81 31 LEU B C 1
ATOM 3387 O O . LEU B 1 31 ? 19.766 5.977 -9.375 1 93.81 31 LEU B O 1
ATOM 3391 N N . ARG B 1 32 ? 21.078 4.242 -8.898 1 90.88 32 ARG B N 1
ATOM 3392 C CA . ARG B 1 32 ? 22.281 5.012 -8.602 1 90.88 32 ARG B CA 1
ATOM 3393 C C . ARG B 1 32 ? 22.688 5.871 -9.789 1 90.88 32 ARG B C 1
ATOM 3395 O O . ARG B 1 32 ? 23.188 6.988 -9.609 1 90.88 32 ARG B O 1
ATOM 3402 N N . HIS B 1 33 ? 22.469 5.438 -11.016 1 88.19 33 HIS B N 1
ATOM 3403 C CA . HIS B 1 33 ? 23.078 6.066 -12.188 1 88.19 33 HIS B CA 1
ATOM 3404 C C . HIS B 1 33 ? 22.047 6.867 -12.977 1 88.19 33 HIS B C 1
ATOM 3406 O O . HIS B 1 33 ? 22.328 7.332 -14.086 1 88.19 33 HIS B O 1
ATOM 3412 N N . GLY B 1 34 ? 20.891 7.008 -12.492 1 86.06 34 GLY B N 1
ATOM 3413 C CA . GLY B 1 34 ? 19.859 7.738 -13.219 1 86.06 34 GLY B CA 1
ATOM 3414 C C . GLY B 1 34 ? 19.047 6.855 -14.133 1 86.06 34 GLY B C 1
ATOM 3415 O O . GLY B 1 34 ? 19.312 5.66 -14.258 1 86.06 34 GLY B O 1
ATOM 3416 N N . ARG B 1 35 ? 17.938 7.418 -14.68 1 89.25 35 ARG B N 1
ATOM 3417 C CA . ARG B 1 35 ? 17.031 6.77 -15.617 1 89.25 35 ARG B CA 1
ATOM 3418 C C . ARG B 1 35 ? 16.156 5.723 -14.914 1 89.25 35 ARG B C 1
ATOM 3420 O O . ARG B 1 35 ? 15.555 4.871 -15.57 1 89.25 35 ARG B O 1
ATOM 3427 N N . GLY B 1 36 ? 16.188 5.727 -13.625 1 91.81 36 GLY B N 1
ATOM 3428 C CA . GLY B 1 36 ? 15.383 4.785 -12.875 1 91.81 36 GLY B CA 1
ATOM 3429 C C . GLY B 1 36 ? 13.906 4.859 -13.219 1 91.81 36 GLY B C 1
ATOM 3430 O O . GLY B 1 36 ? 13.188 3.863 -13.102 1 91.81 36 GLY B O 1
ATOM 3431 N N . SER B 1 37 ? 13.453 5.992 -13.758 1 91.38 37 SER B N 1
ATOM 3432 C CA . SER B 1 37 ? 12.039 6.211 -14.07 1 91.38 37 SER B CA 1
ATOM 3433 C C . SER B 1 37 ? 11.609 5.387 -15.281 1 91.38 37 SER B C 1
ATOM 3435 O O . SER B 1 37 ? 10.414 5.164 -15.492 1 91.38 37 SER B O 1
ATOM 3437 N N . ASP B 1 38 ? 12.547 4.945 -16.062 1 94.06 38 ASP B N 1
ATOM 3438 C CA . ASP B 1 38 ? 12.242 4.121 -17.234 1 94.06 38 ASP B CA 1
ATOM 3439 C C . ASP B 1 38 ? 11.906 2.691 -16.812 1 94.06 38 ASP B C 1
ATOM 3441 O O . ASP B 1 38 ? 11.344 1.932 -17.609 1 94.06 38 ASP B O 1
ATOM 3445 N N . THR B 1 39 ? 12.281 2.371 -15.562 1 96.69 39 THR B N 1
ATOM 3446 C CA . THR B 1 39 ? 12.203 0.958 -15.203 1 96.69 39 THR B CA 1
ATOM 3447 C C . THR B 1 39 ? 11.398 0.766 -13.93 1 96.69 39 THR B C 1
ATOM 3449 O O . THR B 1 39 ? 10.453 -0.032 -13.898 1 96.69 39 THR B O 1
ATOM 3452 N N . LEU B 1 40 ? 11.773 1.49 -12.875 1 97.94 40 LEU B N 1
ATOM 3453 C CA . LEU B 1 40 ? 11.195 1.217 -11.562 1 97.94 40 LEU B CA 1
ATOM 3454 C C . LEU B 1 40 ? 9.93 2.037 -11.344 1 97.94 40 LEU B C 1
ATOM 3456 O O . LEU B 1 40 ? 9.969 3.268 -11.383 1 97.94 40 LEU B O 1
ATOM 3460 N N . LEU B 1 41 ? 8.797 1.344 -11.133 1 98.19 41 LEU B N 1
ATOM 3461 C CA . LEU B 1 41 ? 7.547 2 -10.758 1 98.19 41 LEU B CA 1
ATOM 3462 C C . LEU B 1 41 ? 7.492 2.23 -9.25 1 98.19 41 LEU B C 1
ATOM 3464 O O . LEU B 1 41 ? 7.16 3.33 -8.797 1 98.19 41 LEU B O 1
ATOM 3468 N N . GLU B 1 42 ? 7.828 1.243 -8.562 1 98.62 42 GLU B N 1
ATOM 3469 C CA . GLU B 1 42 ? 7.762 1.252 -7.105 1 98.62 42 GLU B CA 1
ATOM 3470 C C . GLU B 1 42 ? 8.617 0.137 -6.508 1 98.62 42 GLU B C 1
ATOM 3472 O O . GLU B 1 42 ? 8.75 -0.934 -7.105 1 98.62 42 GLU B O 1
ATOM 3477 N N . ALA B 1 43 ? 9.266 0.354 -5.438 1 98.69 43 ALA B N 1
ATOM 3478 C CA . ALA B 1 43 ? 9.906 -0.686 -4.633 1 98.69 43 ALA B CA 1
ATOM 3479 C C . ALA B 1 43 ? 9.367 -0.683 -3.205 1 98.69 43 ALA B C 1
ATOM 3481 O O . ALA B 1 43 ? 9.141 0.381 -2.623 1 98.69 43 ALA B O 1
ATOM 3482 N N . ILE B 1 44 ? 9.125 -1.806 -2.691 1 98.62 44 ILE B N 1
ATOM 3483 C CA . ILE B 1 44 ? 8.656 -1.928 -1.316 1 98.62 44 ILE B CA 1
ATOM 3484 C C . ILE B 1 44 ? 9.539 -2.918 -0.556 1 98.62 44 ILE B C 1
ATOM 3486 O O . ILE B 1 44 ? 9.961 -3.936 -1.11 1 98.62 44 ILE B O 1
ATOM 3490 N N . VAL B 1 45 ? 9.898 -2.592 0.622 1 98.38 45 VAL B N 1
ATOM 3491 C CA . VAL B 1 45 ? 10.633 -3.445 1.554 1 98.38 45 VAL B CA 1
ATOM 3492 C C . VAL B 1 45 ? 9.758 -3.752 2.768 1 98.38 45 VAL B C 1
ATOM 3494 O O . VAL B 1 45 ? 9.836 -3.064 3.789 1 98.38 45 VAL B O 1
ATOM 3497 N N . PRO B 1 46 ? 8.914 -4.746 2.631 1 98.25 46 PRO B N 1
ATOM 3498 C CA . PRO B 1 46 ? 8.07 -5.133 3.76 1 98.25 46 PRO B CA 1
ATOM 3499 C C . PRO B 1 46 ? 8.844 -5.855 4.859 1 98.25 46 PRO B C 1
ATOM 3501 O O . PRO B 1 46 ? 8.695 -7.066 5.031 1 98.25 46 PRO B O 1
ATOM 3504 N N . TYR B 1 47 ? 9.508 -5.125 5.672 1 96.44 47 TYR B N 1
ATOM 3505 C CA . TYR B 1 47 ? 10.539 -5.699 6.531 1 96.44 47 TYR B CA 1
ATOM 3506 C C . TYR B 1 47 ? 9.922 -6.348 7.762 1 96.44 47 TYR B C 1
ATOM 3508 O O . TYR B 1 47 ? 10.445 -7.344 8.273 1 96.44 47 TYR B O 1
ATOM 3516 N N . SER B 1 48 ? 8.852 -5.824 8.359 1 96.38 48 SER B N 1
ATOM 3517 C CA . SER B 1 48 ? 8.172 -6.449 9.492 1 96.38 48 SER B CA 1
ATOM 3518 C C . SER B 1 48 ? 7.285 -7.602 9.031 1 96.38 48 SER B C 1
ATOM 3520 O O . SER B 1 48 ? 6.875 -7.652 7.871 1 96.38 48 SER B O 1
ATOM 3522 N N . LYS B 1 49 ? 7.004 -8.523 9.969 1 96.12 49 LYS B N 1
ATOM 3523 C CA . LYS B 1 49 ? 6.121 -9.641 9.648 1 96.12 49 LYS B CA 1
ATOM 3524 C C . LYS B 1 49 ? 4.738 -9.148 9.234 1 96.12 49 LYS B C 1
ATOM 3526 O O . LYS B 1 49 ? 4.145 -9.68 8.289 1 96.12 49 LYS B O 1
ATOM 3531 N N . GLU B 1 50 ? 4.27 -8.117 9.875 1 96.38 50 GLU B N 1
ATOM 3532 C CA . GLU B 1 50 ? 2.941 -7.574 9.594 1 96.38 50 GLU B CA 1
ATOM 3533 C C . GLU B 1 50 ? 2.877 -6.969 8.195 1 96.38 50 GLU B C 1
ATOM 3535 O O . GLU B 1 50 ? 1.876 -7.125 7.492 1 96.38 50 GLU B O 1
ATOM 3540 N N . SER B 1 51 ? 3.928 -6.301 7.832 1 97.69 51 SER B N 1
ATOM 3541 C CA . SER B 1 51 ? 3.994 -5.707 6.5 1 97.69 51 SER B CA 1
ATOM 3542 C C . SER B 1 51 ? 4.004 -6.781 5.418 1 97.69 51 SER B C 1
ATOM 3544 O O . SER B 1 51 ? 3.281 -6.676 4.426 1 97.69 51 SER B O 1
ATOM 3546 N N . LEU B 1 52 ? 4.789 -7.801 5.645 1 97.31 52 LEU B N 1
ATOM 3547 C CA . LEU B 1 52 ? 4.867 -8.898 4.68 1 97.31 52 LEU B CA 1
ATOM 3548 C C . LEU B 1 52 ? 3.539 -9.633 4.586 1 97.31 52 LEU B C 1
ATOM 3550 O O . LEU B 1 52 ? 3.08 -9.953 3.486 1 97.31 52 LEU B O 1
ATOM 3554 N N . HIS B 1 53 ? 2.938 -9.914 5.789 1 96.62 53 HIS B N 1
ATOM 3555 C CA . HIS B 1 53 ? 1.638 -10.57 5.809 1 96.62 53 HIS B CA 1
ATOM 3556 C C . HIS B 1 53 ? 0.62 -9.812 4.965 1 96.62 53 HIS B C 1
ATOM 3558 O O . HIS B 1 53 ? -0.149 -10.414 4.215 1 96.62 53 HIS B O 1
ATOM 3564 N N . GLU B 1 54 ? 0.607 -8.57 5.086 1 95.12 54 GLU B N 1
ATOM 3565 C CA . GLU B 1 54 ? -0.338 -7.75 4.336 1 95.12 54 GLU B CA 1
ATOM 3566 C C . GLU B 1 54 ? -0.019 -7.766 2.844 1 95.12 54 GLU B C 1
ATOM 3568 O O . GLU B 1 54 ? -0.926 -7.82 2.01 1 95.12 54 GLU B O 1
ATOM 3573 N N . LEU B 1 55 ? 1.247 -7.676 2.51 1 96.44 55 LEU B N 1
ATOM 3574 C CA . LEU B 1 55 ? 1.655 -7.672 1.11 1 96.44 55 LEU B CA 1
ATOM 3575 C C . LEU B 1 55 ? 1.18 -8.93 0.399 1 96.44 55 LEU B C 1
ATOM 3577 O O . LEU B 1 55 ? 0.666 -8.867 -0.72 1 96.44 55 LEU B O 1
ATOM 3581 N N . ILE B 1 56 ? 1.304 -10.062 1.097 1 96.06 56 ILE B N 1
ATOM 3582 C CA . ILE B 1 56 ? 1.011 -11.305 0.397 1 96.06 56 ILE B CA 1
ATOM 3583 C C . ILE B 1 56 ? -0.338 -11.852 0.858 1 96.06 56 ILE B C 1
ATOM 3585 O O . ILE B 1 56 ? -0.734 -12.953 0.469 1 96.06 56 ILE B O 1
ATOM 3589 N N . GLY B 1 57 ? -1.028 -11.203 1.829 1 92 57 GLY B N 1
ATOM 3590 C CA . GLY B 1 57 ? -2.402 -11.492 2.203 1 92 57 GLY B CA 1
ATOM 3591 C C . GLY B 1 57 ? -2.521 -12.648 3.18 1 92 57 GLY B C 1
ATOM 3592 O O . GLY B 1 57 ? -3.621 -13.148 3.428 1 92 57 GLY B O 1
ATOM 3593 N N . LYS B 1 58 ? -1.409 -13.18 3.682 1 90.75 58 LYS B N 1
ATOM 3594 C CA . LYS B 1 58 ? -1.413 -14.32 4.594 1 90.75 58 LYS B CA 1
ATOM 3595 C C . LYS B 1 58 ? -0.103 -14.406 5.371 1 90.75 58 LYS B C 1
ATOM 3597 O O . LYS B 1 58 ? 0.885 -13.766 5.008 1 90.75 58 LYS B O 1
ATOM 3602 N N . LYS B 1 59 ? -0.168 -15.156 6.426 1 92.56 59 LYS B N 1
ATOM 3603 C CA . LYS B 1 59 ? 1.069 -15.586 7.066 1 92.56 59 LYS B CA 1
ATOM 3604 C C . LYS B 1 59 ? 1.729 -16.719 6.281 1 92.56 59 LYS B C 1
ATOM 3606 O O . LYS B 1 59 ? 1.124 -17.766 6.07 1 92.56 59 LYS B O 1
ATOM 3611 N N . PRO B 1 60 ? 2.904 -16.516 5.789 1 92.88 60 PRO B N 1
ATOM 3612 C CA . PRO B 1 60 ? 3.545 -17.578 5.023 1 92.88 60 PRO B CA 1
ATOM 3613 C C . PRO B 1 60 ? 3.967 -18.766 5.902 1 92.88 60 PRO B C 1
ATOM 3615 O O . PRO B 1 60 ? 4.207 -18.594 7.098 1 92.88 60 PRO B O 1
ATOM 3618 N N . ASP B 1 61 ? 4.031 -19.938 5.277 1 87.56 61 ASP B N 1
ATOM 3619 C CA . ASP B 1 61 ? 4.535 -21.109 5.988 1 87.56 61 ASP B CA 1
ATOM 3620 C C . ASP B 1 61 ? 6 -20.922 6.387 1 87.56 61 ASP B C 1
ATOM 3622 O O . ASP B 1 61 ? 6.41 -21.328 7.469 1 87.56 61 ASP B O 1
ATOM 3626 N N . SER B 1 62 ? 6.707 -20.344 5.445 1 91.62 62 SER B N 1
ATOM 3627 C CA . SER B 1 62 ? 8.094 -19.953 5.652 1 91.62 62 SER B CA 1
ATOM 3628 C C . SER B 1 62 ? 8.367 -18.562 5.094 1 91.62 62 SER B C 1
ATOM 3630 O O . SER B 1 62 ? 8.008 -18.266 3.953 1 91.62 62 SER B O 1
ATOM 3632 N N . TYR B 1 63 ? 9 -17.766 5.859 1 93.69 63 TYR B N 1
ATOM 3633 C CA . TYR B 1 63 ? 9.242 -16.391 5.449 1 93.69 63 TYR B CA 1
ATOM 3634 C C . TYR B 1 63 ? 10.273 -16.328 4.332 1 93.69 63 TYR B C 1
ATOM 3636 O O . TYR B 1 63 ? 10.289 -15.383 3.539 1 93.69 63 TYR B O 1
ATOM 3644 N N . VAL B 1 64 ? 11.172 -17.312 4.359 1 95.06 64 VAL B N 1
ATOM 3645 C CA . VAL B 1 64 ? 12.195 -17.406 3.318 1 95.06 64 VAL B CA 1
ATOM 3646 C C . VAL B 1 64 ? 12.023 -18.703 2.533 1 95.06 64 VAL B C 1
ATOM 3648 O O . VAL B 1 64 ? 12.453 -19.766 2.986 1 95.06 64 VAL B O 1
ATOM 3651 N N . SER B 1 65 ? 11.406 -18.625 1.415 1 94.81 65 SER B N 1
ATOM 3652 C CA . SER B 1 65 ? 11.133 -19.781 0.571 1 94.81 65 SER B CA 1
ATOM 3653 C C . SER B 1 65 ? 10.797 -19.359 -0.854 1 94.81 65 SER B C 1
ATOM 3655 O O . SER B 1 65 ? 10.516 -18.188 -1.11 1 94.81 65 SER B O 1
ATOM 3657 N N . ALA B 1 66 ? 10.859 -20.312 -1.711 1 96.38 66 ALA B N 1
ATOM 3658 C CA . ALA B 1 66 ? 10.461 -20.062 -3.098 1 96.38 66 ALA B CA 1
ATOM 3659 C C . ALA B 1 66 ? 9 -19.641 -3.186 1 96.38 66 ALA B C 1
ATOM 3661 O O . ALA B 1 66 ? 8.648 -18.766 -3.975 1 96.38 66 ALA B O 1
ATOM 3662 N N . GLU B 1 67 ? 8.172 -20.234 -2.391 1 94.94 67 GLU B N 1
ATOM 3663 C CA . GLU B 1 67 ? 6.742 -19.938 -2.389 1 94.94 67 GLU B CA 1
ATOM 3664 C C . GLU B 1 67 ? 6.48 -18.484 -1.973 1 94.94 67 GLU B C 1
ATOM 3666 O O . GLU B 1 67 ? 5.707 -17.781 -2.625 1 94.94 67 GLU B O 1
ATOM 3671 N N . THR B 1 68 ? 7.125 -18.062 -0.9 1 96.88 68 THR B N 1
ATOM 3672 C CA . THR B 1 68 ? 6.957 -16.703 -0.427 1 96.88 68 THR B CA 1
ATOM 3673 C C . THR B 1 68 ? 7.445 -15.703 -1.473 1 96.88 68 THR B C 1
ATOM 3675 O O . THR B 1 68 ? 6.793 -14.688 -1.718 1 96.88 68 THR B O 1
ATOM 3678 N N . ALA B 1 69 ? 8.555 -16.016 -2.098 1 98.38 69 ALA B N 1
ATOM 3679 C CA . ALA B 1 69 ? 9.078 -15.156 -3.154 1 98.38 69 ALA B CA 1
ATOM 3680 C C . ALA B 1 69 ? 8.078 -15.016 -4.293 1 98.38 69 ALA B C 1
ATOM 3682 O O . ALA B 1 69 ? 7.863 -13.914 -4.812 1 98.38 69 ALA B O 1
ATOM 3683 N N . LYS B 1 70 ? 7.465 -16.078 -4.656 1 98.06 70 LYS B N 1
ATOM 3684 C CA . LYS B 1 70 ? 6.488 -16.062 -5.746 1 98.06 70 LYS B CA 1
ATOM 3685 C C . LYS B 1 70 ? 5.246 -15.266 -5.352 1 98.06 70 LYS B C 1
ATOM 3687 O O . LYS B 1 70 ? 4.699 -14.516 -6.164 1 98.06 70 LYS B O 1
ATOM 3692 N N . ASP B 1 71 ? 4.82 -15.477 -4.121 1 97.56 71 ASP B N 1
ATOM 3693 C CA . ASP B 1 71 ? 3.693 -14.695 -3.629 1 97.56 71 ASP B CA 1
ATOM 3694 C C . ASP B 1 71 ? 3.998 -13.195 -3.695 1 97.56 71 ASP B C 1
ATOM 3696 O O . ASP B 1 71 ? 3.15 -12.406 -4.109 1 97.56 71 ASP B O 1
ATOM 3700 N N . MET B 1 72 ? 5.191 -12.875 -3.271 1 98.44 72 MET B N 1
ATOM 3701 C CA . MET B 1 72 ? 5.617 -11.477 -3.309 1 98.44 72 MET B CA 1
ATOM 3702 C C . MET B 1 72 ? 5.672 -10.961 -4.742 1 98.44 72 MET B C 1
ATOM 3704 O O . MET B 1 72 ? 5.238 -9.844 -5.02 1 98.44 72 MET B O 1
ATOM 3708 N N . ALA B 1 73 ? 6.18 -11.773 -5.633 1 98.69 73 ALA B N 1
ATOM 3709 C CA . ALA B 1 73 ? 6.281 -11.391 -7.043 1 98.69 73 ALA B CA 1
ATOM 3710 C C . ALA B 1 73 ? 4.898 -11.148 -7.641 1 98.69 73 ALA B C 1
ATOM 3712 O O . ALA B 1 73 ? 4.703 -10.188 -8.391 1 98.69 73 ALA B O 1
ATOM 3713 N N . MET B 1 74 ? 3.986 -12.008 -7.332 1 98.19 74 MET B N 1
ATOM 3714 C CA . MET B 1 74 ? 2.625 -11.867 -7.836 1 98.19 74 MET B CA 1
ATOM 3715 C C . MET B 1 74 ? 1.981 -10.586 -7.305 1 98.19 74 MET B C 1
ATOM 3717 O O . MET B 1 74 ? 1.317 -9.867 -8.047 1 98.19 74 MET B O 1
ATOM 3721 N N . SER B 1 75 ? 2.176 -10.32 -6.027 1 97.56 75 SER B N 1
ATOM 3722 C CA . SER B 1 75 ? 1.668 -9.078 -5.441 1 97.56 75 SER B CA 1
ATOM 3723 C C . SER B 1 75 ? 2.287 -7.859 -6.109 1 97.56 75 SER B C 1
ATOM 3725 O O . SER B 1 75 ? 1.595 -6.875 -6.375 1 97.56 75 SER B O 1
ATOM 3727 N N . ALA B 1 76 ? 3.582 -7.949 -6.348 1 98.56 76 ALA B N 1
ATOM 3728 C CA . ALA B 1 76 ? 4.285 -6.863 -7.023 1 98.56 76 ALA B CA 1
ATOM 3729 C C . ALA B 1 76 ? 3.764 -6.672 -8.445 1 98.56 76 ALA B C 1
ATOM 3731 O O . ALA B 1 76 ? 3.613 -5.543 -8.914 1 98.56 76 ALA B O 1
ATOM 3732 N N . TYR B 1 77 ? 3.504 -7.766 -9.148 1 98.5 77 TYR B N 1
ATOM 3733 C CA . TYR B 1 77 ? 2.973 -7.699 -10.5 1 98.5 77 TYR B CA 1
ATOM 3734 C C . TYR B 1 77 ? 1.597 -7.047 -10.516 1 98.5 77 TYR B C 1
ATOM 3736 O O . TYR B 1 77 ? 1.317 -6.191 -11.367 1 98.5 77 TYR B O 1
ATOM 3744 N N . ARG B 1 78 ? 0.758 -7.473 -9.609 1 97.31 78 ARG B N 1
ATOM 3745 C CA . ARG B 1 78 ? -0.552 -6.844 -9.469 1 97.31 78 ARG B CA 1
ATOM 3746 C C . ARG B 1 78 ? -0.421 -5.34 -9.258 1 97.31 78 ARG B C 1
ATOM 3748 O O . ARG B 1 78 ? -1.153 -4.555 -9.867 1 97.31 78 ARG B O 1
ATOM 3755 N N . ARG B 1 79 ? 0.472 -4.961 -8.383 1 97.81 79 ARG B N 1
ATOM 3756 C CA . ARG B 1 79 ? 0.735 -3.553 -8.117 1 97.81 79 ARG B CA 1
ATOM 3757 C C . ARG B 1 79 ? 1.198 -2.83 -9.375 1 97.81 79 ARG B C 1
ATOM 3759 O O . ARG B 1 79 ? 0.777 -1.703 -9.641 1 97.81 79 ARG B O 1
ATOM 3766 N N . ALA B 1 80 ? 2.082 -3.447 -10.125 1 98.38 80 ALA B N 1
ATOM 3767 C CA . ALA B 1 80 ? 2.564 -2.869 -11.375 1 98.38 80 ALA B CA 1
ATOM 3768 C C . ALA B 1 80 ? 1.411 -2.615 -12.344 1 98.38 80 ALA B C 1
ATOM 3770 O O . ALA B 1 80 ? 1.341 -1.558 -12.977 1 98.38 80 ALA B O 1
ATOM 3771 N N . LEU B 1 81 ? 0.536 -3.598 -12.453 1 97.56 81 LEU B N 1
ATOM 3772 C CA . LEU B 1 81 ? -0.626 -3.469 -13.32 1 97.56 81 LEU B CA 1
ATOM 3773 C C . LEU B 1 81 ? -1.509 -2.307 -12.883 1 97.56 81 LEU B C 1
ATOM 3775 O O . LEU B 1 81 ? -2 -1.544 -13.719 1 97.56 81 LEU B O 1
ATOM 3779 N N . LEU B 1 82 ? -1.697 -2.207 -11.609 1 97.12 82 LEU B N 1
ATOM 3780 C CA . LEU B 1 82 ? -2.51 -1.118 -11.078 1 97.12 82 LEU B CA 1
ATOM 3781 C C . LEU B 1 82 ? -1.907 0.236 -11.43 1 97.12 82 LEU B C 1
ATOM 3783 O O . LEU B 1 82 ? -2.607 1.121 -11.93 1 97.12 82 LEU B O 1
ATOM 3787 N N . LEU B 1 83 ? -0.611 0.422 -11.156 1 97.62 83 LEU B N 1
ATOM 3788 C CA . LEU B 1 83 ? 0.067 1.684 -11.43 1 97.62 83 LEU B CA 1
ATOM 3789 C C . LEU B 1 83 ? 0.059 1.988 -12.922 1 97.62 83 LEU B C 1
ATOM 3791 O O . LEU B 1 83 ? -0.144 3.137 -13.328 1 97.62 83 LEU B O 1
ATOM 3795 N N . ASP B 1 84 ? 0.253 0.974 -13.688 1 96.5 84 ASP B N 1
ATOM 3796 C CA . ASP B 1 84 ? 0.256 1.121 -15.141 1 96.5 84 ASP B CA 1
ATOM 3797 C C . ASP B 1 84 ? -1.104 1.598 -15.648 1 96.5 84 ASP B C 1
ATOM 3799 O O . ASP B 1 84 ? -1.177 2.414 -16.562 1 96.5 84 ASP B O 1
ATOM 3803 N N . SER B 1 85 ? -2.182 1.06 -15.07 1 95.25 85 SER B N 1
ATOM 3804 C CA . SER B 1 85 ? -3.535 1.391 -15.5 1 95.25 85 SER B CA 1
ATOM 3805 C C . SER B 1 85 ? -3.844 2.867 -15.273 1 95.25 85 SER B C 1
ATOM 3807 O O . SER B 1 85 ? -4.781 3.41 -15.859 1 95.25 85 SER B O 1
ATOM 3809 N N . ARG B 1 86 ? -3.07 3.547 -14.438 1 94.12 86 ARG B N 1
ATOM 3810 C CA . ARG B 1 86 ? -3.301 4.945 -14.094 1 94.12 86 ARG B CA 1
ATOM 3811 C C . ARG B 1 86 ? -2.508 5.871 -15.008 1 94.12 86 ARG B C 1
ATOM 3813 O O . ARG B 1 86 ? -2.629 7.098 -14.914 1 94.12 86 ARG B O 1
ATOM 3820 N N . THR B 1 87 ? -1.704 5.281 -15.836 1 92.69 87 THR B N 1
ATOM 3821 C CA . THR B 1 87 ? -0.944 6.078 -16.797 1 92.69 87 THR B CA 1
ATOM 3822 C C . THR B 1 87 ? -1.773 6.352 -18.047 1 92.69 87 THR B C 1
ATOM 3824 O O . THR B 1 87 ? -2.826 5.742 -18.25 1 92.69 87 THR B O 1
ATOM 3827 N N . GLU B 1 88 ? -1.341 7.309 -18.875 1 89.81 88 GLU B N 1
ATOM 3828 C CA . GLU B 1 88 ? -2.037 7.66 -20.109 1 89.81 88 GLU B CA 1
ATOM 3829 C C . GLU B 1 88 ? -1.955 6.527 -21.125 1 89.81 88 GLU B C 1
ATOM 3831 O O . GLU B 1 88 ? -2.916 6.27 -21.859 1 89.81 88 GLU B O 1
ATOM 3836 N N . LYS B 1 89 ? -0.805 5.914 -21.172 1 90.75 89 LYS B N 1
ATOM 3837 C CA . LYS B 1 89 ? -0.61 4.801 -22.094 1 90.75 89 LYS B CA 1
ATOM 3838 C C . LYS B 1 89 ? -0.2 3.533 -21.344 1 90.75 89 LYS B C 1
ATOM 3840 O O . LYS B 1 89 ? 0.991 3.271 -21.172 1 90.75 89 LYS B O 1
ATOM 3845 N N . ALA B 1 90 ? -1.18 2.725 -21.078 1 91.81 90 ALA B N 1
ATOM 3846 C CA . ALA B 1 90 ? -0.917 1.489 -20.359 1 91.81 90 ALA B CA 1
ATOM 3847 C C . ALA B 1 90 ? -0.261 0.446 -21.25 1 91.81 90 ALA B C 1
ATOM 3849 O O . ALA B 1 90 ? -0.628 0.308 -22.422 1 91.81 90 ALA B O 1
ATOM 3850 N N . GLU B 1 91 ? 0.76 -0.248 -20.828 1 94.44 91 GLU B N 1
ATOM 3851 C CA . GLU B 1 91 ? 1.457 -1.337 -21.5 1 94.44 91 GLU B CA 1
ATOM 3852 C C . GLU B 1 91 ? 1.595 -2.555 -20.594 1 94.44 91 GLU B C 1
ATOM 3854 O O . GLU B 1 91 ? 2.705 -2.924 -20.203 1 94.44 91 GLU B O 1
ATOM 3859 N N . PRO B 1 92 ? 0.547 -3.287 -20.406 1 94 92 PRO B N 1
ATOM 3860 C CA . PRO B 1 92 ? 0.547 -4.375 -19.422 1 94 92 PRO B CA 1
ATOM 3861 C C . PRO B 1 92 ? 1.479 -5.52 -19.812 1 94 92 PRO B C 1
ATOM 3863 O O . PRO B 1 92 ? 1.867 -6.32 -18.953 1 94 92 PRO B O 1
ATOM 3866 N N . LEU B 1 93 ? 1.872 -5.66 -21.094 1 94.94 93 LEU B N 1
ATOM 3867 C CA . LEU B 1 93 ? 2.695 -6.77 -21.562 1 94.94 93 LEU B CA 1
ATOM 3868 C C . LEU B 1 93 ? 4.156 -6.559 -21.172 1 94.94 93 LEU B C 1
ATOM 3870 O O . LEU B 1 93 ? 4.961 -7.492 -21.25 1 94.94 93 LEU B O 1
ATOM 3874 N N . ASN B 1 94 ? 4.551 -5.34 -20.797 1 96.81 94 ASN B N 1
ATOM 3875 C CA . ASN B 1 94 ? 5.938 -5.023 -20.484 1 96.81 94 ASN B CA 1
ATOM 3876 C C . ASN B 1 94 ? 6.125 -4.762 -18.984 1 96.81 94 ASN B C 1
ATOM 3878 O O . ASN B 1 94 ? 6.926 -3.908 -18.594 1 96.81 94 ASN B O 1
ATOM 3882 N N . LEU B 1 95 ? 5.34 -5.383 -18.188 1 98.25 95 LEU B N 1
ATOM 3883 C CA . LEU B 1 95 ? 5.441 -5.211 -16.734 1 98.25 95 LEU B CA 1
ATOM 3884 C C . LEU B 1 95 ? 5.996 -6.473 -16.078 1 98.25 95 LEU B C 1
ATOM 3886 O O . LEU B 1 95 ? 5.715 -7.586 -16.531 1 98.25 95 LEU B O 1
ATOM 3890 N N . ILE B 1 96 ? 6.781 -6.289 -15.07 1 98.56 96 ILE B N 1
ATOM 3891 C CA . ILE B 1 96 ? 7.328 -7.402 -14.305 1 98.56 96 ILE B CA 1
ATOM 3892 C C . ILE B 1 96 ? 7.164 -7.129 -12.812 1 98.56 96 ILE B C 1
ATOM 3894 O O . ILE B 1 96 ? 7.426 -6.02 -12.344 1 98.56 96 ILE B O 1
ATOM 3898 N N . GLY B 1 97 ? 6.609 -8.055 -12.055 1 98.75 97 GLY B N 1
ATOM 3899 C CA . GLY B 1 97 ? 6.68 -8.055 -10.602 1 98.75 97 GLY B CA 1
ATOM 3900 C C . GLY B 1 97 ? 7.797 -8.93 -10.062 1 98.75 97 GLY B C 1
ATOM 3901 O O . GLY B 1 97 ? 7.965 -10.07 -10.492 1 98.75 97 GLY B O 1
ATOM 3902 N N . ILE B 1 98 ? 8.57 -8.398 -9.141 1 98.81 98 ILE B N 1
ATOM 3903 C CA . ILE B 1 98 ? 9.695 -9.148 -8.594 1 98.81 98 ILE B CA 1
ATOM 3904 C C . ILE B 1 98 ? 9.539 -9.289 -7.082 1 98.81 98 ILE B C 1
ATOM 3906 O O . ILE B 1 98 ? 9.195 -8.32 -6.395 1 98.81 98 ILE B O 1
ATOM 3910 N N . GLY B 1 99 ? 9.711 -10.484 -6.594 1 98.81 99 GLY B N 1
ATOM 3911 C CA . GLY B 1 99 ? 9.703 -10.789 -5.172 1 98.81 99 GLY B CA 1
ATOM 3912 C C . GLY B 1 99 ? 10.977 -11.477 -4.703 1 98.81 99 GLY B C 1
ATOM 3913 O O . GLY B 1 99 ? 11.406 -12.469 -5.297 1 98.81 99 GLY B O 1
ATOM 3914 N N . VAL B 1 100 ? 11.617 -10.914 -3.646 1 98.56 100 VAL B N 1
ATOM 3915 C CA . VAL B 1 100 ? 12.852 -11.477 -3.121 1 98.56 100 VAL B CA 1
ATOM 3916 C C . VAL B 1 100 ? 12.742 -11.633 -1.605 1 98.56 100 VAL B C 1
ATOM 3918 O O . VAL B 1 100 ? 12.336 -10.703 -0.908 1 98.56 100 VAL B O 1
ATOM 3921 N N . THR B 1 101 ? 13.062 -12.727 -1.108 1 97.5 101 THR B N 1
ATOM 3922 C CA . THR B 1 101 ? 13.148 -12.969 0.327 1 97.5 101 THR B CA 1
ATOM 3923 C C . THR B 1 101 ? 14.469 -13.648 0.682 1 97.5 101 THR B C 1
ATOM 3925 O O . THR B 1 101 ? 14.945 -14.508 -0.061 1 97.5 101 THR B O 1
ATOM 3928 N N . CYS B 1 102 ? 15.07 -13.219 1.769 1 94.5 102 CYS B N 1
ATOM 3929 C CA . CYS B 1 102 ? 16.422 -13.641 2.117 1 94.5 102 CYS B CA 1
ATOM 3930 C C . CYS B 1 102 ? 16.516 -13.969 3.602 1 94.5 102 CYS B C 1
ATOM 3932 O O . CYS B 1 102 ? 15.805 -13.398 4.422 1 94.5 102 CYS B O 1
ATOM 3934 N N . LYS B 1 103 ? 17.297 -14.898 3.846 1 91.06 103 LYS B N 1
ATOM 3935 C CA . LYS B 1 103 ? 17.812 -15.195 5.176 1 91.06 103 LYS B CA 1
ATOM 3936 C C . LYS B 1 103 ? 19.344 -15.062 5.207 1 91.06 103 LYS B C 1
ATOM 3938 O O . LYS B 1 103 ? 20.047 -15.922 4.684 1 91.06 103 LYS B O 1
ATOM 3943 N N . LEU B 1 104 ? 19.828 -14 5.812 1 89.44 104 LEU B N 1
ATOM 3944 C CA . LEU B 1 104 ? 21.266 -13.727 5.824 1 89.44 104 LEU B CA 1
ATOM 3945 C C . LEU B 1 104 ? 21.828 -13.875 7.23 1 89.44 104 LEU B C 1
ATOM 3947 O O . LEU B 1 104 ? 21.094 -14.164 8.18 1 89.44 104 LEU B O 1
ATOM 3951 N N . ALA B 1 105 ? 23.109 -13.75 7.293 1 81.88 105 ALA B N 1
ATOM 3952 C CA . ALA B 1 105 ? 23.812 -13.898 8.562 1 81.88 105 ALA B CA 1
ATOM 3953 C C . ALA B 1 105 ? 23.344 -12.852 9.57 1 81.88 105 ALA B C 1
ATOM 3955 O O . ALA B 1 105 ? 22.984 -11.734 9.203 1 81.88 105 ALA B O 1
ATOM 3956 N N . LYS B 1 106 ? 23.203 -13.344 10.828 1 75.94 106 LYS B N 1
ATOM 3957 C CA . LYS B 1 106 ? 22.844 -12.438 11.922 1 75.94 106 LYS B CA 1
ATOM 3958 C C . LYS B 1 106 ? 24.094 -11.906 12.625 1 75.94 106 LYS B C 1
ATOM 3960 O O . LYS B 1 106 ? 25.141 -12.555 12.617 1 75.94 106 LYS B O 1
ATOM 3965 N N . GLN B 1 107 ? 23.875 -10.617 13.055 1 66.94 107 GLN B N 1
ATOM 3966 C CA . GLN B 1 107 ? 24.953 -10.117 13.891 1 66.94 107 GLN B CA 1
ATOM 3967 C C . GLN B 1 107 ? 25.016 -10.859 15.219 1 66.94 107 GLN B C 1
ATOM 3969 O O . GLN B 1 107 ? 24 -11.039 15.891 1 66.94 107 GLN B O 1
ATOM 3974 N N . GLY B 1 108 ? 26.109 -11.344 15.508 1 63.28 108 GLY B N 1
ATOM 3975 C CA . GLY B 1 108 ? 26.328 -12.062 16.75 1 63.28 108 GLY B CA 1
ATOM 3976 C C . GLY B 1 108 ? 26.281 -13.57 16.594 1 63.28 108 GLY B C 1
ATOM 3977 O O . GLY B 1 108 ? 26.719 -14.102 15.57 1 63.28 108 GLY B O 1
ATOM 3978 N N . ASP B 1 109 ? 25.688 -14.289 17.734 1 63.41 109 ASP B N 1
ATOM 3979 C CA . ASP B 1 109 ? 25.703 -15.75 17.781 1 63.41 109 ASP B CA 1
ATOM 3980 C C . ASP B 1 109 ? 24.562 -16.344 16.953 1 63.41 109 ASP B C 1
ATOM 3982 O O . ASP B 1 109 ? 23.406 -15.984 17.125 1 63.41 109 ASP B O 1
ATOM 3986 N N . GLU B 1 110 ? 25 -16.781 15.883 1 70.56 110 GLU B N 1
ATOM 3987 C CA . GLU B 1 110 ? 24 -17.484 15.078 1 70.56 110 GLU B CA 1
ATOM 3988 C C . GLU B 1 110 ? 23.938 -18.969 15.469 1 70.56 110 GLU B C 1
ATOM 3990 O O . GLU B 1 110 ? 24.953 -19.578 15.812 1 70.56 110 GLU B O 1
ATOM 3995 N N . ARG B 1 111 ? 22.734 -19.406 15.617 1 62.09 111 ARG B N 1
ATOM 3996 C CA . ARG B 1 111 ? 22.547 -20.828 15.906 1 62.09 111 ARG B CA 1
ATOM 3997 C C . ARG B 1 111 ? 23.328 -21.688 14.922 1 62.09 111 ARG B C 1
ATOM 3999 O O . ARG B 1 111 ? 23.406 -21.375 13.734 1 62.09 111 ARG B O 1
ATOM 4006 N N . GLU B 1 112 ? 23.859 -22.688 15.461 1 64.25 112 GLU B N 1
ATOM 4007 C CA . GLU B 1 112 ? 24.562 -23.656 14.625 1 64.25 112 GLU B CA 1
ATOM 4008 C C . GLU B 1 112 ? 23.625 -24.266 13.594 1 64.25 112 GLU B C 1
ATOM 4010 O O . GLU B 1 112 ? 22.484 -24.609 13.906 1 64.25 112 GLU B O 1
ATOM 4015 N N . GLY B 1 113 ? 23.969 -24.141 12.219 1 64 113 GLY B N 1
ATOM 4016 C CA . GLY B 1 113 ? 23.219 -24.812 11.18 1 64 113 GLY B CA 1
ATOM 4017 C C . GLY B 1 113 ? 22.266 -23.891 10.445 1 64 113 GLY B C 1
ATOM 4018 O O . GLY B 1 113 ? 21.531 -24.344 9.555 1 64 113 GLY B O 1
ATOM 4019 N N . ARG B 1 114 ? 22.312 -22.656 10.844 1 76 114 ARG B N 1
ATOM 4020 C CA . ARG B 1 114 ? 21.422 -21.734 10.125 1 76 114 ARG B CA 1
ATOM 4021 C C . ARG B 1 114 ? 21.891 -21.547 8.68 1 76 114 ARG B C 1
ATOM 4023 O O . ARG B 1 114 ? 23.031 -21.203 8.43 1 76 114 ARG B O 1
ATOM 4030 N N . GLN B 1 115 ? 20.984 -21.953 7.762 1 81.25 115 GLN B N 1
ATOM 4031 C CA . GLN B 1 115 ? 21.281 -21.797 6.344 1 81.25 115 GLN B CA 1
ATOM 4032 C C . GLN B 1 115 ? 20.922 -20.406 5.848 1 81.25 115 GLN B C 1
ATOM 4034 O O . GLN B 1 115 ? 19.875 -19.875 6.211 1 81.25 115 GLN B O 1
ATOM 4039 N N . HIS B 1 116 ? 21.922 -19.812 5.191 1 90.38 116 HIS B N 1
ATOM 4040 C CA . HIS B 1 116 ? 21.688 -18.531 4.527 1 90.38 116 HIS B CA 1
ATOM 4041 C C . HIS B 1 116 ? 21.219 -18.734 3.088 1 90.38 116 HIS B C 1
ATOM 4043 O O . HIS B 1 116 ? 21.906 -19.406 2.303 1 90.38 116 HIS B O 1
ATOM 4049 N N . GLU B 1 117 ? 20.031 -18.234 2.793 1 92.88 117 GLU B N 1
ATOM 4050 C CA . GLU B 1 117 ? 19.422 -18.5 1.495 1 92.88 117 GLU B CA 1
ATOM 4051 C C . GLU B 1 117 ? 18.75 -17.25 0.938 1 92.88 117 GLU B C 1
ATOM 4053 O O . GLU B 1 117 ? 18.344 -16.375 1.698 1 92.88 117 GLU B O 1
ATOM 4058 N N . VAL B 1 118 ? 18.734 -17.203 -0.388 1 94.88 118 VAL B N 1
ATOM 4059 C CA . VAL B 1 118 ? 18.031 -16.141 -1.104 1 94.88 118 VAL B CA 1
ATOM 4060 C C . VAL B 1 118 ? 17.125 -16.75 -2.17 1 94.88 118 VAL B C 1
ATOM 4062 O O . VAL B 1 118 ? 17.516 -17.672 -2.879 1 94.88 118 VAL B O 1
ATOM 4065 N N . TYR B 1 119 ? 15.938 -16.297 -2.211 1 96.81 119 TYR B N 1
ATOM 4066 C CA . TYR B 1 119 ? 14.992 -16.703 -3.254 1 96.81 119 TYR B CA 1
ATOM 4067 C C . TYR B 1 119 ? 14.531 -15.5 -4.062 1 96.81 119 TYR B C 1
ATOM 4069 O O . TYR B 1 119 ? 14.133 -14.484 -3.494 1 96.81 119 TYR B O 1
ATOM 4077 N N . PHE B 1 120 ? 14.633 -15.594 -5.363 1 97.94 120 PHE B N 1
ATOM 4078 C CA . PHE B 1 120 ? 14.219 -14.586 -6.336 1 97.94 120 PHE B CA 1
ATOM 4079 C C . PHE B 1 120 ? 13.102 -15.125 -7.227 1 97.94 120 PHE B C 1
ATOM 4081 O O . PHE B 1 120 ? 13.242 -16.188 -7.828 1 97.94 120 PHE B O 1
ATOM 4088 N N . ALA B 1 121 ? 11.977 -14.398 -7.281 1 98.69 121 ALA B N 1
ATOM 4089 C CA . ALA B 1 121 ? 10.883 -14.781 -8.164 1 98.69 121 ALA B CA 1
ATOM 4090 C C . ALA B 1 121 ? 10.422 -13.602 -9.023 1 98.69 121 ALA B C 1
ATOM 4092 O O . ALA B 1 121 ? 10.555 -12.445 -8.609 1 98.69 121 ALA B O 1
ATOM 4093 N N . SER B 1 122 ? 9.977 -13.875 -10.195 1 98.69 122 SER B N 1
ATOM 4094 C CA . SER B 1 122 ? 9.414 -12.852 -11.07 1 98.69 122 SER B CA 1
ATOM 4095 C C . SER B 1 122 ? 8.094 -13.312 -11.688 1 98.69 122 SER B C 1
ATOM 4097 O O . SER B 1 122 ? 7.887 -14.508 -11.891 1 98.69 122 SER B O 1
ATOM 4099 N N . GLN B 1 123 ? 7.18 -12.453 -11.883 1 98.62 123 GLN B N 1
ATOM 4100 C CA . GLN B 1 123 ? 5.914 -12.672 -12.578 1 98.62 123 GLN B CA 1
ATOM 4101 C C . GLN B 1 123 ? 5.727 -11.656 -13.711 1 98.62 123 GLN B C 1
ATOM 4103 O O . GLN B 1 123 ? 5.898 -10.453 -13.508 1 98.62 123 GLN B O 1
ATOM 4108 N N . SER B 1 124 ? 5.539 -12.055 -14.875 1 97.88 124 SER B N 1
ATOM 4109 C CA . SER B 1 124 ? 5.156 -11.242 -16.031 1 97.88 124 SER B CA 1
ATOM 4110 C C . SER B 1 124 ? 3.9 -11.781 -16.703 1 97.88 124 SER B C 1
ATOM 4112 O O . SER B 1 124 ? 3.273 -12.719 -16.188 1 97.88 124 SER B O 1
ATOM 4114 N N . TYR B 1 125 ? 3.521 -11.18 -17.797 1 97.19 125 TYR B N 1
ATOM 4115 C CA . TYR B 1 125 ? 2.301 -11.57 -18.484 1 97.19 125 TYR B CA 1
ATOM 4116 C C . TYR B 1 125 ? 2.359 -13.031 -18.922 1 97.19 125 TYR B C 1
ATOM 4118 O O . TYR B 1 125 ? 1.392 -13.773 -18.734 1 97.19 125 TYR B O 1
ATOM 4126 N N . HIS B 1 126 ? 3.504 -13.508 -19.312 1 95.75 126 HIS B N 1
ATOM 4127 C CA . HIS B 1 126 ? 3.543 -14.828 -19.938 1 95.75 126 HIS B CA 1
ATOM 4128 C C . HIS B 1 126 ? 4.367 -15.805 -19.109 1 95.75 126 HIS B C 1
ATOM 4130 O O . HIS B 1 126 ? 4.363 -17.016 -19.375 1 95.75 126 HIS B O 1
ATOM 4136 N N . LYS B 1 127 ? 5.012 -15.227 -18.078 1 97.12 127 LYS B N 1
ATOM 4137 C CA . LYS B 1 127 ? 6.031 -16.109 -17.5 1 97.12 127 LYS B CA 1
ATOM 4138 C C . LYS B 1 127 ? 6.152 -15.891 -15.992 1 97.12 127 LYS B C 1
ATOM 4140 O O . LYS B 1 127 ? 6.062 -14.758 -15.516 1 97.12 127 LYS B O 1
ATOM 4145 N N . THR B 1 128 ? 6.312 -16.984 -15.273 1 98.19 128 THR B N 1
ATOM 4146 C CA . THR B 1 128 ? 6.742 -16.984 -13.875 1 98.19 128 THR B CA 1
ATOM 4147 C C . THR B 1 128 ? 8.109 -17.641 -13.734 1 98.19 128 THR B C 1
ATOM 4149 O O . THR B 1 128 ? 8.383 -18.656 -14.367 1 98.19 128 THR B O 1
ATOM 4152 N N . THR B 1 129 ? 9.055 -17.031 -13 1 97.56 129 THR B N 1
ATOM 4153 C CA . THR B 1 129 ? 10.352 -17.625 -12.711 1 97.56 129 THR B CA 1
ATOM 4154 C C . THR B 1 129 ? 10.625 -17.625 -11.211 1 97.56 129 THR B C 1
ATOM 4156 O O . THR B 1 129 ? 10.094 -16.781 -10.477 1 97.56 129 THR B O 1
ATOM 4159 N N . VAL B 1 130 ? 11.383 -18.578 -10.734 1 97.31 130 VAL B N 1
ATOM 4160 C CA . VAL B 1 130 ? 11.852 -18.609 -9.352 1 97.31 130 VAL B CA 1
ATOM 4161 C C . VAL B 1 130 ? 13.242 -19.234 -9.289 1 97.31 130 VAL B C 1
ATOM 4163 O O . VAL B 1 130 ? 13.531 -20.188 -10 1 97.31 130 VAL B O 1
ATOM 4166 N N . SER B 1 131 ? 14.117 -18.594 -8.641 1 95.19 131 SER B N 1
ATOM 4167 C CA . SER B 1 131 ? 15.469 -19.078 -8.398 1 95.19 131 SER B CA 1
ATOM 4168 C C . SER B 1 131 ? 15.867 -18.906 -6.938 1 95.19 131 SER B C 1
ATOM 4170 O O . SER B 1 131 ? 15.484 -17.922 -6.301 1 95.19 131 SER B O 1
ATOM 4172 N N . GLY B 1 132 ? 16.516 -19.906 -6.43 1 93.75 132 GLY B N 1
ATOM 4173 C CA . GLY B 1 132 ? 17 -19.859 -5.062 1 93.75 132 GLY B CA 1
ATOM 4174 C C . GLY B 1 132 ? 18.438 -20.328 -4.922 1 93.75 132 GLY B C 1
ATOM 4175 O O . GLY B 1 132 ? 18.859 -21.266 -5.59 1 93.75 132 GLY B O 1
ATOM 4176 N N . VAL B 1 133 ? 19.234 -19.641 -4.133 1 90.88 133 VAL B N 1
ATOM 4177 C CA . VAL B 1 133 ? 20.641 -20 -3.902 1 90.88 133 VAL B CA 1
ATOM 4178 C C . VAL B 1 133 ? 20.922 -20.047 -2.402 1 90.88 133 VAL B C 1
ATOM 4180 O O . VAL B 1 133 ? 20.297 -19.328 -1.623 1 90.88 133 VAL B O 1
ATOM 4183 N N . SER B 1 134 ? 21.734 -20.922 -2.018 1 89.75 134 SER B N 1
ATOM 4184 C CA . SER B 1 134 ? 22.234 -21.031 -0.649 1 89.75 134 SER B CA 1
ATOM 4185 C C . SER B 1 134 ? 23.688 -20.594 -0.561 1 89.75 134 SER B C 1
ATOM 4187 O O . SER B 1 134 ? 24.484 -20.891 -1.462 1 89.75 134 SER B O 1
ATOM 4189 N N . PHE B 1 135 ? 23.984 -19.891 0.546 1 86.12 135 PHE B N 1
ATOM 4190 C CA . PHE B 1 135 ? 25.359 -19.484 0.76 1 86.12 135 PHE B CA 1
ATOM 4191 C C . PHE B 1 135 ? 26.172 -20.625 1.363 1 86.12 135 PHE B C 1
ATOM 4193 O O . PHE B 1 135 ? 25.734 -21.281 2.307 1 86.12 135 PHE B O 1
ATOM 4200 N N . GLU B 1 136 ? 27.344 -21.031 0.789 1 76.06 136 GLU B N 1
ATOM 4201 C CA . GLU B 1 136 ? 28.188 -22.109 1.268 1 76.06 136 GLU B CA 1
ATOM 4202 C C . GLU B 1 136 ? 29.094 -21.641 2.4 1 76.06 136 GLU B C 1
ATOM 4204 O O . GLU B 1 136 ? 29.391 -22.406 3.33 1 76.06 136 GLU B O 1
ATOM 4209 N N . LYS B 1 137 ? 29.641 -20.484 2.18 1 68.38 137 LYS B N 1
ATOM 4210 C CA . LYS B 1 137 ? 30.562 -20 3.203 1 68.38 137 LYS B CA 1
ATOM 4211 C C . LYS B 1 137 ? 29.875 -18.969 4.113 1 68.38 137 LYS B C 1
ATOM 4213 O O . LYS B 1 137 ? 29.078 -18.156 3.652 1 68.38 137 LYS B O 1
ATOM 4218 N N . LYS B 1 138 ? 30.266 -19.188 5.371 1 66.81 138 LYS B N 1
ATOM 4219 C CA . LYS B 1 138 ? 29.781 -18.234 6.371 1 66.81 138 LYS B CA 1
ATOM 4220 C C . LYS B 1 138 ? 30.438 -16.875 6.207 1 66.81 138 LYS B C 1
ATOM 4222 O O . LYS B 1 138 ? 31.672 -16.766 6.199 1 66.81 138 LYS B O 1
ATOM 4227 N N . GLY B 1 139 ? 29.922 -15.961 5.469 1 77 139 GLY B N 1
ATOM 4228 C CA . GLY B 1 139 ? 30.391 -14.594 5.391 1 77 139 GLY B CA 1
ATOM 4229 C C . GLY B 1 139 ? 29.656 -13.648 6.324 1 77 139 GLY B C 1
ATOM 4230 O O . GLY B 1 139 ? 28.688 -14.047 6.98 1 77 139 GLY B O 1
ATOM 4231 N N . SER B 1 140 ? 30.328 -12.508 6.426 1 82.94 140 SER B N 1
ATOM 4232 C CA . SER B 1 140 ? 29.688 -11.5 7.262 1 82.94 140 SER B CA 1
ATOM 4233 C C . SER B 1 140 ? 28.344 -11.062 6.668 1 82.94 140 SER B C 1
ATOM 4235 O O . SER B 1 140 ? 28.078 -11.289 5.484 1 82.94 140 SER B O 1
ATOM 4237 N N . ARG B 1 141 ? 27.531 -10.57 7.465 1 85.38 141 ARG B N 1
ATOM 4238 C CA . ARG B 1 141 ? 26.234 -10.031 7.047 1 85.38 141 ARG B CA 1
ATOM 4239 C C . ARG B 1 141 ? 26.406 -9.016 5.918 1 85.38 141 ARG B C 1
ATOM 4241 O O . ARG B 1 141 ? 25.656 -9.023 4.949 1 85.38 141 ARG B O 1
ATOM 4248 N N . GLU B 1 142 ? 27.391 -8.164 5.949 1 86.62 142 GLU B N 1
ATOM 4249 C CA . GLU B 1 142 ? 27.656 -7.137 4.953 1 86.62 142 GLU B CA 1
ATOM 4250 C C . GLU B 1 142 ? 28.031 -7.75 3.607 1 86.62 142 GLU B C 1
ATOM 4252 O O . GLU B 1 142 ? 27.562 -7.301 2.559 1 86.62 142 GLU B O 1
ATOM 4257 N N . GLU B 1 143 ? 28.828 -8.719 3.697 1 87.19 143 GLU B N 1
ATOM 4258 C CA . GLU B 1 143 ? 29.25 -9.406 2.48 1 87.19 143 GLU B CA 1
ATOM 4259 C C . GLU B 1 143 ? 28.078 -10.102 1.8 1 87.19 143 GLU B C 1
ATOM 4261 O O . GLU B 1 143 ? 27.922 -10.008 0.581 1 87.19 143 GLU B O 1
ATOM 4266 N N . GLN B 1 144 ? 27.312 -10.773 2.58 1 88.88 144 GLN B N 1
ATOM 4267 C CA . GLN B 1 144 ? 26.172 -11.492 2.033 1 88.88 144 GLN B CA 1
ATOM 4268 C C . GLN B 1 144 ? 25.141 -10.531 1.441 1 88.88 144 GLN B C 1
ATOM 4270 O O . GLN B 1 144 ? 24.484 -10.852 0.445 1 88.88 144 GLN B O 1
ATOM 4275 N N . GLU B 1 145 ? 25 -9.328 2.047 1 90.56 145 GLU B N 1
ATOM 4276 C CA . GLU B 1 145 ? 24.125 -8.289 1.501 1 90.56 145 GLU B CA 1
ATOM 4277 C C . GLU B 1 145 ? 24.562 -7.883 0.098 1 90.56 145 GLU B C 1
ATOM 4279 O O . GLU B 1 145 ? 23.734 -7.762 -0.806 1 90.56 145 GLU B O 1
ATOM 4284 N N . SER B 1 146 ? 25.797 -7.672 -0.065 1 89.44 146 SER B N 1
ATOM 4285 C CA . SER B 1 146 ? 26.344 -7.258 -1.354 1 89.44 146 SER B CA 1
ATOM 4286 C C . SER B 1 146 ? 26.172 -8.352 -2.404 1 89.44 146 SER B C 1
ATOM 4288 O O . SER B 1 146 ? 25.781 -8.07 -3.539 1 89.44 146 SER B O 1
ATOM 4290 N N . ILE B 1 147 ? 26.453 -9.562 -2.016 1 89.5 147 ILE B N 1
ATOM 4291 C CA . ILE B 1 147 ? 26.328 -10.703 -2.92 1 89.5 147 ILE B CA 1
ATOM 4292 C C . ILE B 1 147 ? 24.875 -10.859 -3.346 1 89.5 147 ILE B C 1
ATOM 4294 O O . ILE B 1 147 ? 24.578 -11.086 -4.523 1 89.5 147 ILE B O 1
ATOM 4298 N N . THR B 1 148 ? 23.984 -10.734 -2.395 1 92.44 148 THR B N 1
ATOM 4299 C CA . THR B 1 148 ? 22.547 -10.859 -2.66 1 92.44 148 THR B CA 1
ATOM 4300 C C . THR B 1 148 ? 22.078 -9.766 -3.607 1 92.44 148 THR B C 1
ATOM 4302 O O . THR B 1 148 ? 21.328 -10.031 -4.551 1 92.44 148 THR B O 1
ATOM 4305 N N . ALA B 1 149 ? 22.516 -8.516 -3.357 1 94.06 149 ALA B N 1
ATOM 4306 C CA . ALA B 1 149 ? 22.141 -7.41 -4.23 1 94.06 149 ALA B CA 1
ATOM 4307 C C . ALA B 1 149 ? 22.594 -7.668 -5.664 1 94.06 149 ALA B C 1
ATOM 4309 O O . ALA B 1 149 ? 21.828 -7.441 -6.609 1 94.06 149 ALA B O 1
ATOM 4310 N N . ASN B 1 150 ? 23.797 -8.164 -5.793 1 92.31 150 ASN B N 1
ATOM 4311 C CA . ASN B 1 150 ? 24.328 -8.492 -7.109 1 92.31 150 ASN B CA 1
ATOM 4312 C C . ASN B 1 150 ? 23.531 -9.609 -7.773 1 92.31 150 ASN B C 1
ATOM 4314 O O . ASN B 1 150 ? 23.281 -9.57 -8.977 1 92.31 150 ASN B O 1
ATOM 4318 N N . PHE B 1 151 ? 23.234 -10.609 -6.961 1 92.44 151 PHE B N 1
ATOM 4319 C CA . PHE B 1 151 ? 22.422 -11.711 -7.449 1 92.44 151 PHE B CA 1
ATOM 4320 C C . PHE B 1 151 ? 21.094 -11.203 -8 1 92.44 151 PHE B C 1
ATOM 4322 O O . PHE B 1 151 ? 20.688 -11.586 -9.102 1 92.44 151 PHE B O 1
ATOM 4329 N N . ILE B 1 152 ? 20.406 -10.312 -7.293 1 95.88 152 ILE B N 1
ATOM 4330 C CA . ILE B 1 152 ? 19.109 -9.75 -7.664 1 95.88 152 ILE B CA 1
ATOM 4331 C C . ILE B 1 152 ? 19.25 -8.969 -8.969 1 95.88 152 ILE B C 1
ATOM 4333 O O . ILE B 1 152 ? 18.453 -9.164 -9.898 1 95.88 152 ILE B O 1
ATOM 4337 N N . LEU B 1 153 ? 20.266 -8.148 -9.086 1 96.12 153 LEU B N 1
ATOM 4338 C CA . LEU B 1 153 ? 20.453 -7.301 -10.258 1 96.12 153 LEU B CA 1
ATOM 4339 C C . LEU B 1 153 ? 20.766 -8.141 -11.484 1 96.12 153 LEU B C 1
ATOM 4341 O O . LEU B 1 153 ? 20.328 -7.824 -12.594 1 96.12 153 LEU B O 1
ATOM 4345 N N . ASN B 1 154 ? 21.547 -9.172 -11.297 1 94.12 154 ASN B N 1
ATOM 4346 C CA . ASN B 1 154 ? 21.844 -10.078 -12.398 1 94.12 154 ASN B CA 1
ATOM 4347 C C . ASN B 1 154 ? 20.578 -10.758 -12.922 1 94.12 154 ASN B C 1
ATOM 4349 O O . ASN B 1 154 ? 20.406 -10.898 -14.133 1 94.12 154 ASN B O 1
ATOM 4353 N N . ARG B 1 155 ? 19.766 -11.219 -12.023 1 95.12 155 ARG B N 1
ATOM 4354 C CA . ARG B 1 155 ? 18.516 -11.852 -12.414 1 95.12 155 ARG B CA 1
ATOM 4355 C C . ARG B 1 155 ? 17.609 -10.875 -13.156 1 95.12 155 ARG B C 1
ATOM 4357 O O . ARG B 1 155 ? 16.969 -11.234 -14.141 1 95.12 155 ARG B O 1
ATOM 4364 N N . ILE B 1 156 ? 17.547 -9.617 -12.688 1 97 156 ILE B N 1
ATOM 4365 C CA . ILE B 1 156 ? 16.75 -8.594 -13.352 1 97 156 ILE B CA 1
ATOM 4366 C C . ILE B 1 156 ? 17.297 -8.344 -14.758 1 97 156 ILE B C 1
ATOM 4368 O O . ILE B 1 156 ? 16.516 -8.258 -15.719 1 97 156 ILE B O 1
ATOM 4372 N N . ALA B 1 157 ? 18.641 -8.266 -14.852 1 96.31 157 ALA B N 1
ATOM 4373 C CA . ALA B 1 157 ? 19.25 -8.062 -16.156 1 96.31 157 ALA B CA 1
ATOM 4374 C C . ALA B 1 157 ? 18.906 -9.203 -17.109 1 96.31 157 ALA B C 1
ATOM 4376 O O . ALA B 1 157 ? 18.609 -8.961 -18.281 1 96.31 157 ALA B O 1
ATOM 4377 N N . SER B 1 158 ? 18.906 -10.398 -16.609 1 94.5 158 SER B N 1
ATOM 4378 C CA . SER B 1 158 ? 18.578 -11.57 -17.422 1 94.5 158 SER B CA 1
ATOM 4379 C C . SER B 1 158 ? 17.141 -11.523 -17.906 1 94.5 158 SER B C 1
ATOM 4381 O O . SER B 1 158 ? 16.828 -11.984 -19 1 94.5 158 SER B O 1
ATOM 4383 N N . LEU B 1 159 ? 16.219 -11.016 -17.141 1 95.06 159 LEU B N 1
ATOM 4384 C CA . LEU B 1 159 ? 14.82 -10.883 -17.516 1 95.06 159 LEU B CA 1
ATOM 4385 C C . LEU B 1 159 ? 14.656 -9.82 -18.609 1 95.06 159 LEU B C 1
ATOM 4387 O O . LEU B 1 159 ? 13.875 -10 -19.531 1 95.06 159 LEU B O 1
ATOM 4391 N N . CYS B 1 160 ? 15.414 -8.727 -18.484 1 95.38 160 CYS B N 1
ATOM 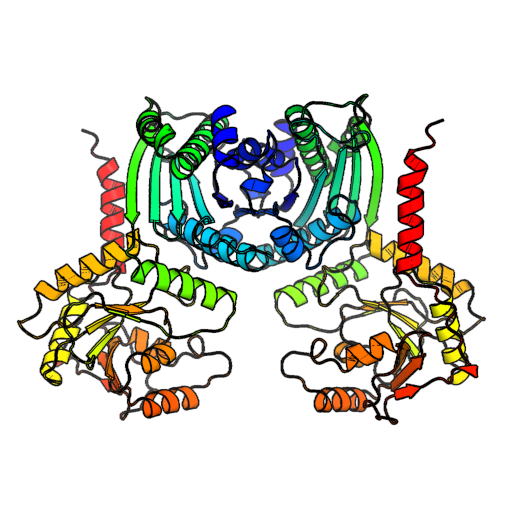4392 C CA . CYS B 1 160 ? 15.258 -7.57 -19.359 1 95.38 160 CYS B CA 1
ATOM 4393 C C . CYS B 1 160 ? 15.961 -7.797 -20.703 1 95.38 160 CYS B C 1
ATOM 4395 O O . CYS B 1 160 ? 15.5 -7.312 -21.734 1 95.38 160 CYS B O 1
ATOM 4397 N N . LYS B 1 161 ? 17.094 -8.531 -20.656 1 94.31 161 LYS B N 1
ATOM 4398 C CA . LYS B 1 161 ? 17.859 -8.836 -21.859 1 94.31 161 LYS B CA 1
ATOM 4399 C C . LYS B 1 161 ? 18.391 -10.266 -21.812 1 94.31 161 LYS B C 1
ATOM 4401 O O . LYS B 1 161 ? 19.609 -10.484 -21.672 1 94.31 161 LYS B O 1
ATOM 4406 N N . PRO B 1 162 ? 17.547 -11.18 -22.062 1 91.31 162 PRO B N 1
ATOM 4407 C CA . PRO B 1 162 ? 17.953 -12.586 -21.938 1 91.31 162 PRO B CA 1
ATOM 4408 C C . PRO B 1 162 ? 19.047 -12.984 -22.922 1 91.31 162 PRO B C 1
ATOM 4410 O O . PRO B 1 162 ? 19.891 -13.82 -22.609 1 91.31 162 PRO B O 1
ATOM 4413 N N . GLU B 1 163 ? 19.062 -12.438 -24.125 1 91.06 163 GLU B N 1
ATOM 4414 C CA . GLU B 1 163 ? 20.031 -12.797 -25.141 1 91.06 163 GLU B CA 1
ATOM 4415 C C . GLU B 1 163 ? 21.453 -12.477 -24.672 1 91.06 163 GLU B C 1
ATOM 4417 O O . GLU B 1 163 ? 22.406 -13.164 -25.047 1 91.06 163 GLU B O 1
ATOM 4422 N N . LYS B 1 164 ? 21.547 -11.539 -23.812 1 91.38 164 LYS B N 1
ATOM 4423 C CA . LYS B 1 164 ? 22.875 -11.078 -23.391 1 91.38 164 LYS B CA 1
ATOM 4424 C C . LYS B 1 164 ? 23.25 -11.664 -22.031 1 91.38 164 LYS B C 1
ATOM 4426 O O . LYS B 1 164 ? 24.422 -11.969 -21.781 1 91.38 164 LYS B O 1
ATOM 4431 N N . TYR B 1 165 ? 22.25 -11.844 -21.078 1 90.56 165 TYR B N 1
ATOM 4432 C CA . TYR B 1 165 ? 22.625 -12.078 -19.688 1 90.56 165 TYR B CA 1
ATOM 4433 C C . TYR B 1 165 ? 22.109 -13.43 -19.203 1 90.56 165 TYR B C 1
ATOM 4435 O O . TYR B 1 165 ? 22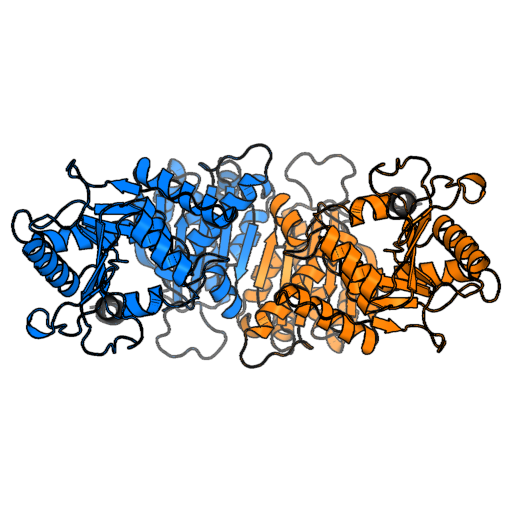.391 -13.852 -18.078 1 90.56 165 TYR B O 1
ATOM 4443 N N . ALA B 1 166 ? 21.391 -14.133 -19.984 1 80.06 166 ALA B N 1
ATOM 4444 C CA . ALA B 1 166 ? 20.797 -15.391 -19.531 1 80.06 166 ALA B CA 1
ATOM 4445 C C . ALA B 1 166 ? 21.875 -16.406 -19.172 1 80.06 166 ALA B C 1
ATOM 4447 O O . ALA B 1 166 ? 21.781 -17.094 -18.156 1 80.06 166 ALA B O 1
ATOM 4448 N N . LYS B 1 167 ? 22.906 -16.531 -19.969 1 75.25 167 LYS B N 1
ATOM 4449 C CA . LYS B 1 167 ? 24 -17.484 -19.734 1 75.25 167 LYS B CA 1
ATOM 4450 C C . LYS B 1 167 ? 24.812 -17.094 -18.5 1 75.25 167 LYS B C 1
ATOM 4452 O O . LYS B 1 167 ? 25.234 -17.953 -17.719 1 75.25 167 LYS B O 1
ATOM 4457 N N . ASP B 1 168 ? 24.969 -15.797 -18.266 1 66.38 168 ASP B N 1
ATOM 4458 C CA . ASP B 1 168 ? 25.734 -15.273 -17.141 1 66.38 168 ASP B CA 1
ATOM 4459 C C . ASP B 1 168 ? 25.047 -15.562 -15.82 1 66.38 168 ASP B C 1
ATOM 4461 O O . ASP B 1 168 ? 25.703 -15.93 -14.836 1 66.38 168 ASP B O 1
ATOM 4465 N N . ALA B 1 169 ? 23.766 -15.43 -15.797 1 61.91 169 ALA B N 1
ATOM 4466 C CA . ALA B 1 169 ? 23.016 -15.625 -14.555 1 61.91 169 ALA B CA 1
ATOM 4467 C C . ALA B 1 169 ? 23.172 -17.047 -14.039 1 61.91 169 ALA B C 1
ATOM 4469 O O . ALA B 1 169 ? 23.312 -17.266 -12.836 1 61.91 169 ALA B O 1
ATOM 4470 N N . ASN B 1 170 ? 23.266 -17.953 -14.883 1 57.78 170 ASN B N 1
ATOM 4471 C CA . ASN B 1 170 ? 23.438 -19.359 -14.531 1 57.78 170 ASN B CA 1
ATOM 4472 C C . ASN B 1 170 ? 24.859 -19.641 -14.031 1 57.78 170 ASN B C 1
ATOM 4474 O O . ASN B 1 170 ? 25.047 -20.422 -13.102 1 57.78 170 ASN B O 1
ATOM 4478 N N . LEU B 1 171 ? 25.734 -18.984 -14.648 1 52.94 171 LEU B N 1
ATOM 4479 C CA . LEU B 1 171 ? 27.141 -19.234 -14.336 1 52.94 171 LEU B CA 1
ATOM 4480 C C . LEU B 1 171 ? 27.531 -18.594 -13.016 1 52.94 171 LEU B C 1
ATOM 4482 O O . LEU B 1 171 ? 28.328 -19.141 -12.258 1 52.94 171 LEU B O 1
ATOM 4486 N N . GLU B 1 172 ? 26.984 -17.469 -12.812 1 56.53 172 GLU B N 1
ATOM 4487 C CA . GLU B 1 172 ? 27.359 -16.719 -11.617 1 56.53 172 GLU B CA 1
ATOM 4488 C C . GLU B 1 172 ? 26.734 -17.344 -10.367 1 56.53 172 GLU B C 1
ATOM 4490 O O . GLU B 1 172 ? 27.203 -17.109 -9.25 1 56.53 172 GLU B O 1
ATOM 4495 N N . ASP B 1 173 ? 25.75 -18.125 -10.508 1 53.09 173 ASP B N 1
ATOM 4496 C CA . ASP B 1 173 ? 25.062 -18.719 -9.367 1 53.09 173 ASP B CA 1
ATOM 4497 C C . ASP B 1 173 ? 25.891 -19.859 -8.766 1 53.09 173 ASP B C 1
ATOM 4499 O O . ASP B 1 173 ? 25.75 -20.172 -7.578 1 53.09 173 ASP B O 1
ATOM 4503 N N . ASN B 1 174 ? 26.828 -20.391 -9.609 1 51.88 174 ASN B N 1
ATOM 4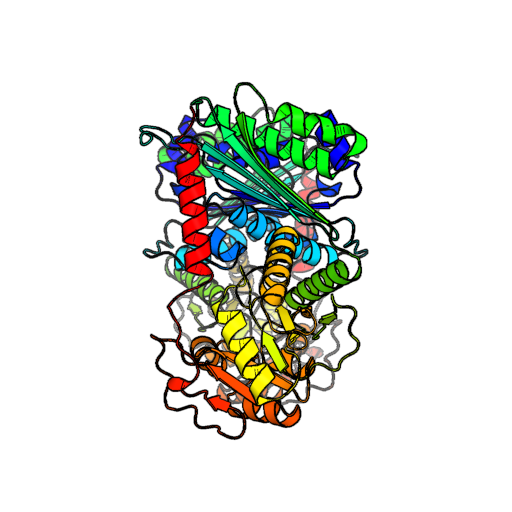504 C CA . ASN B 1 174 ? 27.703 -21.453 -9.109 1 51.88 174 ASN B CA 1
ATOM 4505 C C . ASN B 1 174 ? 29.094 -20.906 -8.75 1 51.88 174 ASN B C 1
ATOM 4507 O O . ASN B 1 174 ? 30.047 -21.094 -9.508 1 51.88 174 ASN B O 1
ATOM 4511 N N . THR B 1 175 ? 28.984 -19.844 -8.008 1 58.69 175 THR B N 1
ATOM 4512 C CA . THR B 1 175 ? 30.328 -19.5 -7.559 1 58.69 175 THR B CA 1
ATOM 4513 C C . THR B 1 175 ? 30.719 -20.328 -6.34 1 58.69 175 THR B C 1
ATOM 4515 O O . THR B 1 175 ? 29.875 -20.984 -5.738 1 58.69 175 THR B O 1
ATOM 4518 N N . LYS B 1 176 ? 32.031 -20.578 -6.086 1 61 176 LYS B N 1
ATOM 4519 C CA . LYS B 1 176 ? 32.594 -21.266 -4.922 1 61 176 LYS B CA 1
ATOM 4520 C C . LYS B 1 176 ? 31.797 -20.906 -3.66 1 61 176 LYS B C 1
ATOM 4522 O O . LYS B 1 176 ? 31.797 -21.672 -2.691 1 61 176 LYS B O 1
ATOM 4527 N N . ASP B 1 177 ? 30.906 -19.859 -3.787 1 71.5 177 ASP B N 1
ATOM 4528 C CA . ASP B 1 177 ? 30.344 -19.344 -2.541 1 71.5 177 ASP B CA 1
ATOM 4529 C C . ASP B 1 177 ? 28.828 -19.594 -2.469 1 71.5 177 ASP B C 1
ATOM 4531 O O . ASP B 1 177 ? 28.219 -19.406 -1.417 1 71.5 177 ASP B O 1
ATOM 4535 N N . ARG B 1 178 ? 28.25 -20.156 -3.629 1 79.69 178 ARG B N 1
ATOM 4536 C CA . ARG B 1 178 ? 26.797 -20.344 -3.625 1 79.69 178 ARG B CA 1
ATOM 4537 C C . ARG B 1 178 ? 26.406 -21.625 -4.332 1 79.69 178 ARG B C 1
ATOM 4539 O O . ARG B 1 178 ? 27.078 -22.062 -5.266 1 79.69 178 ARG B O 1
ATOM 4546 N N . THR B 1 179 ? 25.375 -22.219 -3.824 1 82.69 179 THR B N 1
ATOM 4547 C CA . THR B 1 179 ? 24.812 -23.406 -4.449 1 82.69 179 THR B CA 1
ATOM 4548 C C . THR B 1 179 ? 23.359 -23.172 -4.867 1 82.69 179 THR B C 1
ATOM 4550 O O . THR B 1 179 ? 22.578 -22.625 -4.09 1 82.69 179 THR B O 1
ATOM 4553 N N . LEU B 1 180 ? 23.094 -23.5 -6.047 1 85.56 180 LEU B N 1
ATOM 4554 C CA . LEU B 1 180 ? 21.734 -23.359 -6.559 1 85.56 180 LEU B CA 1
ATOM 4555 C C . LEU B 1 180 ? 20.797 -24.359 -5.891 1 85.56 180 LEU B C 1
ATOM 4557 O O . LEU B 1 180 ? 21.094 -25.562 -5.832 1 85.56 180 LEU B O 1
ATOM 4561 N N . ILE B 1 181 ? 19.734 -23.875 -5.371 1 84.81 181 ILE B N 1
ATOM 4562 C CA . ILE B 1 181 ? 18.734 -24.688 -4.688 1 84.81 181 ILE B CA 1
ATOM 4563 C C . ILE B 1 181 ? 17.578 -25 -5.641 1 84.81 181 ILE B C 1
ATOM 4565 O O . ILE B 1 181 ? 17.094 -26.125 -5.703 1 84.81 181 ILE B O 1
ATOM 4569 N N . ILE B 1 182 ? 17.172 -24.016 -6.328 1 89.94 182 ILE B N 1
ATOM 4570 C CA . ILE B 1 182 ? 16.016 -24.156 -7.207 1 89.94 182 ILE B CA 1
ATOM 4571 C C . ILE B 1 182 ? 16.141 -23.188 -8.375 1 89.94 182 ILE B C 1
ATOM 4573 O O . ILE B 1 182 ? 16.641 -22.062 -8.211 1 89.94 182 ILE B O 1
ATOM 4577 N N . ASP B 1 183 ? 15.805 -23.516 -9.523 1 92.88 183 ASP B N 1
ATOM 4578 C CA . ASP B 1 183 ? 15.711 -22.703 -10.734 1 92.88 183 ASP B CA 1
ATOM 4579 C C . ASP B 1 183 ? 14.602 -23.234 -11.656 1 92.88 183 ASP B C 1
ATOM 4581 O O . ASP B 1 183 ? 14.82 -24.172 -12.422 1 92.88 183 ASP B O 1
ATOM 4585 N N . LYS B 1 184 ? 13.5 -22.641 -11.531 1 94.88 184 LYS B N 1
ATOM 4586 C CA . LYS B 1 184 ? 12.336 -23.078 -12.289 1 94.88 184 LYS B CA 1
ATOM 4587 C C . LYS B 1 184 ? 11.703 -21.906 -13.055 1 94.88 184 LYS B C 1
ATOM 4589 O O . LYS B 1 184 ? 11.734 -20.766 -12.594 1 94.88 184 LYS B O 1
ATOM 4594 N N . GLU B 1 185 ? 11.211 -22.109 -14.188 1 95.75 185 GLU B N 1
ATOM 4595 C CA . GLU B 1 185 ? 10.453 -21.141 -14.984 1 95.75 185 GLU B CA 1
ATOM 4596 C C . GLU B 1 185 ? 9.305 -21.828 -15.727 1 95.75 185 GLU B C 1
ATOM 4598 O O . GLU B 1 185 ? 9.422 -22.984 -16.141 1 95.75 185 GLU B O 1
ATOM 4603 N N . THR B 1 186 ? 8.195 -21.188 -15.812 1 97.19 186 THR B N 1
ATOM 4604 C CA . THR B 1 186 ? 7.039 -21.688 -16.547 1 97.19 186 THR B CA 1
ATOM 4605 C C . THR B 1 186 ? 6.402 -20.578 -17.375 1 97.19 186 THR B C 1
ATOM 4607 O O . THR B 1 186 ? 6.215 -19.469 -16.891 1 97.19 186 THR B O 1
ATOM 4610 N N . GLU B 1 187 ? 6.105 -20.875 -18.609 1 96.44 187 GLU B N 1
ATOM 4611 C CA . GLU B 1 187 ? 5.375 -19.984 -19.5 1 96.44 187 GLU B CA 1
ATOM 4612 C C . GLU B 1 187 ? 3.924 -20.422 -19.656 1 96.44 187 GLU B C 1
ATOM 4614 O O . GLU B 1 187 ? 3.639 -21.625 -19.75 1 96.44 187 GLU B O 1
ATOM 4619 N N . ALA B 1 188 ? 3.059 -19.5 -19.641 1 95.19 188 ALA B N 1
ATOM 4620 C CA . ALA B 1 188 ? 1.643 -19.797 -19.844 1 95.19 188 ALA B CA 1
ATOM 4621 C C . ALA B 1 188 ? 1.224 -19.531 -21.281 1 95.19 188 ALA B C 1
ATOM 4623 O O . ALA B 1 188 ? 1.825 -18.703 -21.969 1 95.19 188 ALA B O 1
ATOM 4624 N N . ASP B 1 189 ? 0.195 -20.266 -21.734 1 93.94 189 ASP B N 1
ATOM 4625 C CA . ASP B 1 189 ? -0.358 -20.016 -23.047 1 93.94 189 ASP B CA 1
ATOM 4626 C C . ASP B 1 189 ? -1.193 -18.734 -23.062 1 93.94 189 ASP B C 1
ATOM 4628 O O . ASP B 1 189 ? -1.421 -18.125 -22.016 1 93.94 189 ASP B O 1
ATOM 4632 N N . GLY B 1 190 ? -1.614 -18.344 -24.219 1 94.12 190 GLY B N 1
ATOM 4633 C CA . GLY B 1 190 ? -2.301 -17.078 -24.406 1 94.12 190 GLY B CA 1
ATOM 4634 C C . GLY B 1 190 ? -3.588 -16.984 -23.609 1 94.12 190 GLY B C 1
ATOM 4635 O O . GLY B 1 190 ? -3.857 -15.945 -22.984 1 94.12 190 GLY B O 1
ATOM 4636 N N . GLU B 1 191 ? -4.371 -18 -23.578 1 94.44 191 GLU B N 1
ATOM 4637 C CA . GLU B 1 191 ? -5.66 -17.969 -22.891 1 94.44 191 GLU B CA 1
ATOM 4638 C C . GLU B 1 191 ? -5.473 -17.875 -21.375 1 94.44 191 GLU B C 1
ATOM 4640 O O . GLU B 1 191 ? -6.176 -17.125 -20.703 1 94.44 191 GLU B O 1
ATOM 4645 N N . THR B 1 192 ? -4.547 -18.641 -20.922 1 95.25 192 THR B N 1
ATOM 4646 C CA . THR B 1 192 ? -4.258 -18.641 -19.5 1 95.25 192 THR B CA 1
ATOM 4647 C C . THR B 1 192 ? -3.699 -17.297 -19.062 1 95.25 192 THR B C 1
ATOM 4649 O O . THR B 1 192 ? -4.09 -16.766 -18.016 1 95.25 192 THR B O 1
ATOM 4652 N N . SER B 1 193 ? -2.814 -16.75 -19.875 1 96.5 193 SER B N 1
ATOM 4653 C CA . SER B 1 193 ? -2.229 -15.445 -19.562 1 96.5 193 SER B CA 1
ATOM 4654 C C . SER B 1 193 ? -3.289 -14.344 -19.562 1 96.5 193 SER B C 1
ATOM 4656 O O . SER B 1 193 ? -3.277 -13.477 -18.688 1 96.5 193 SER B O 1
ATOM 4658 N N . LYS B 1 194 ? -4.168 -14.438 -20.5 1 95.56 194 LYS B N 1
ATOM 4659 C CA . LYS B 1 194 ? -5.262 -13.477 -20.562 1 95.56 194 LYS B CA 1
ATOM 4660 C C . LYS B 1 194 ? -6.176 -13.602 -19.344 1 95.56 194 LYS B C 1
ATOM 4662 O O . LYS B 1 194 ? -6.625 -12.594 -18.797 1 95.56 194 LYS B O 1
ATOM 4667 N N . LEU B 1 195 ? -6.453 -14.812 -18.953 1 95.69 195 LEU B N 1
ATOM 4668 C CA . LEU B 1 195 ? -7.289 -15.047 -17.781 1 95.69 195 LEU B CA 1
ATOM 4669 C C . LEU B 1 195 ? -6.652 -14.453 -16.531 1 95.69 195 LEU B C 1
ATOM 4671 O O . LEU B 1 195 ? -7.336 -13.836 -15.711 1 95.69 195 LEU B O 1
ATOM 4675 N N . LEU B 1 196 ? -5.367 -14.672 -16.391 1 95 196 LEU B N 1
ATOM 4676 C CA . LEU B 1 196 ? -4.676 -14.125 -15.219 1 95 196 LEU B CA 1
ATOM 4677 C C . LEU B 1 196 ? -4.73 -12.602 -15.227 1 95 196 LEU B C 1
ATOM 4679 O O . LEU B 1 196 ? -5.012 -11.984 -14.195 1 95 196 LEU B O 1
ATOM 4683 N N . LEU B 1 197 ? -4.477 -12.008 -16.375 1 95.06 197 LEU B N 1
ATOM 4684 C CA . LEU B 1 197 ? -4.543 -10.555 -16.5 1 95.06 197 LEU B CA 1
ATOM 4685 C C . LEU B 1 197 ? -5.914 -10.031 -16.094 1 95.06 197 LEU B C 1
ATOM 4687 O O . LEU B 1 197 ? -6.02 -9.102 -15.281 1 95.06 197 LEU B O 1
ATOM 4691 N N . ASN B 1 198 ? -6.922 -10.648 -16.594 1 93.25 198 ASN B N 1
ATOM 4692 C CA . ASN B 1 198 ? -8.289 -10.242 -16.266 1 93.25 198 ASN B CA 1
ATOM 4693 C C . ASN B 1 198 ? -8.586 -10.414 -14.781 1 93.25 198 ASN B C 1
ATOM 4695 O O . ASN B 1 198 ? -9.312 -9.609 -14.195 1 93.25 198 ASN B O 1
ATOM 4699 N N . THR B 1 199 ? -8.078 -11.484 -14.266 1 93.31 199 THR B N 1
ATOM 4700 C CA . THR B 1 199 ? -8.242 -11.758 -12.844 1 93.31 199 THR B CA 1
ATOM 4701 C C . THR B 1 199 ? -7.652 -10.617 -12.008 1 93.31 199 THR B C 1
ATOM 4703 O O . THR B 1 199 ? -8.328 -10.086 -11.125 1 93.31 199 THR B O 1
ATOM 4706 N N . LEU B 1 200 ? -6.453 -10.219 -12.328 1 94 200 LEU B N 1
ATOM 4707 C CA . LEU B 1 200 ? -5.75 -9.195 -11.57 1 94 200 LEU B CA 1
ATOM 4708 C C . LEU B 1 200 ? -6.402 -7.828 -11.758 1 94 200 LEU B C 1
ATOM 4710 O O . LEU B 1 200 ? -6.523 -7.055 -10.805 1 94 200 LEU B O 1
ATOM 4714 N N . GLU B 1 201 ? -6.852 -7.559 -12.906 1 91.88 201 GLU B N 1
ATOM 4715 C CA . GLU B 1 201 ? -7.555 -6.305 -13.172 1 91.88 201 GLU B CA 1
ATOM 4716 C C . GLU B 1 201 ? -8.875 -6.242 -12.406 1 91.88 201 GLU B C 1
ATOM 4718 O O . GLU B 1 201 ? -9.273 -5.18 -11.93 1 91.88 201 GLU B O 1
ATOM 4723 N N . SER B 1 202 ? -9.531 -7.375 -12.312 1 90.25 202 SER B N 1
ATOM 4724 C CA . SER B 1 202 ? -10.773 -7.457 -11.555 1 90.25 202 SER B CA 1
ATOM 4725 C C . SER B 1 202 ? -10.531 -7.168 -10.07 1 90.25 202 SER B C 1
ATOM 4727 O O . SER B 1 202 ? -11.297 -6.434 -9.445 1 90.25 202 SER B O 1
ATOM 4729 N N . ILE B 1 203 ? -9.531 -7.719 -9.609 1 88.44 203 ILE B N 1
ATOM 4730 C CA . ILE B 1 203 ? -9.18 -7.5 -8.211 1 88.44 203 ILE B CA 1
ATOM 4731 C C . ILE B 1 203 ? -8.875 -6.023 -7.98 1 88.44 203 ILE B C 1
ATOM 4733 O O . ILE B 1 203 ? -9.352 -5.43 -7.012 1 88.44 203 ILE B O 1
ATOM 4737 N N . ASN B 1 204 ? -8.164 -5.395 -8.836 1 90.06 204 ASN B N 1
ATOM 4738 C CA . ASN B 1 204 ? -7.766 -3.996 -8.703 1 90.06 204 ASN B CA 1
ATOM 4739 C C . ASN B 1 204 ? -8.961 -3.059 -8.805 1 90.06 204 ASN B C 1
ATOM 4741 O O . ASN B 1 204 ? -9.031 -2.053 -8.094 1 90.06 204 ASN B O 1
ATOM 4745 N N . SER B 1 205 ? -9.906 -3.398 -9.625 1 88.06 205 SER B N 1
ATOM 4746 C CA . SER B 1 205 ? -11.039 -2.51 -9.859 1 88.06 205 SER B CA 1
ATOM 4747 C C . SER B 1 205 ? -12.188 -2.797 -8.898 1 88.06 205 SER B C 1
ATOM 4749 O O . SER B 1 205 ? -13.094 -1.979 -8.742 1 88.06 205 SER B O 1
ATOM 4751 N N . GLY B 1 206 ? -12.211 -3.982 -8.375 1 83.56 206 GLY B N 1
ATOM 4752 C CA . GLY B 1 206 ? -13.32 -4.395 -7.527 1 83.56 206 GLY B CA 1
ATOM 4753 C C . GLY B 1 206 ? -14.523 -4.879 -8.312 1 83.56 206 GLY B C 1
ATOM 4754 O O . GLY B 1 206 ? -15.578 -5.156 -7.734 1 83.56 206 GLY B O 1
ATOM 4755 N N . LYS B 1 207 ? -14.398 -4.902 -9.641 1 82.75 207 LYS B N 1
ATOM 4756 C CA . LYS B 1 207 ? -15.469 -5.383 -10.516 1 82.75 207 LYS B CA 1
ATOM 4757 C C . LYS B 1 207 ? -15.133 -6.758 -11.086 1 82.75 207 LYS B C 1
ATOM 4759 O O . LYS B 1 207 ? -14.258 -6.883 -11.945 1 82.75 207 LYS B O 1
ATOM 4764 N N . ASN B 1 208 ? -15.805 -7.719 -10.586 1 80.44 208 ASN B N 1
ATOM 4765 C CA . ASN B 1 208 ? -15.492 -9.078 -10.992 1 80.44 208 ASN B CA 1
ATOM 4766 C C . ASN B 1 208 ? -16.375 -9.539 -12.148 1 80.44 208 ASN B C 1
ATOM 4768 O O . ASN B 1 208 ? -17.594 -9.32 -12.125 1 80.44 208 ASN B O 1
ATOM 4772 N N . SER B 1 209 ? -15.781 -9.961 -13.211 1 88.88 209 SER B N 1
ATOM 4773 C CA . SER B 1 209 ? -16.438 -10.656 -14.312 1 88.88 209 SER B CA 1
ATOM 4774 C C . SER B 1 209 ? -15.992 -12.109 -14.398 1 88.88 209 SER B C 1
ATOM 4776 O O . SER B 1 209 ? -14.891 -12.398 -14.867 1 88.88 209 SER B O 1
ATOM 4778 N N . PRO B 1 210 ? -16.906 -12.977 -14.062 1 93.19 210 PRO B N 1
ATOM 4779 C CA . PRO B 1 210 ? -16.5 -14.383 -14.062 1 93.19 210 PRO B CA 1
ATOM 4780 C C . PRO B 1 210 ? -16.109 -14.883 -15.453 1 93.19 210 PRO B C 1
ATOM 4782 O O . PRO B 1 210 ? -16.812 -14.641 -16.422 1 93.19 210 PRO B O 1
ATOM 4785 N N . GLN B 1 211 ? -14.945 -15.516 -15.562 1 95.12 211 GLN B N 1
ATOM 4786 C CA . GLN B 1 211 ? -14.406 -16.094 -16.781 1 95.12 211 GLN B CA 1
ATOM 4787 C C . GLN B 1 211 ? -13.789 -17.469 -16.531 1 95.12 211 GLN B C 1
ATOM 4789 O O . GLN B 1 211 ? -13.352 -17.75 -15.406 1 95.12 211 GLN B O 1
ATOM 4794 N N . LYS B 1 212 ? -13.797 -18.312 -17.578 1 94.12 212 LYS B N 1
ATOM 4795 C CA . LYS B 1 212 ? -13.164 -19.625 -17.469 1 94.12 212 LYS B CA 1
ATOM 4796 C C . LYS B 1 212 ? -12.43 -20 -18.766 1 94.12 212 LYS B C 1
ATOM 4798 O O . LYS B 1 212 ? -12.734 -19.453 -19.828 1 94.12 212 LYS B O 1
ATOM 4803 N N . VAL B 1 213 ? -11.453 -20.812 -18.656 1 93.75 213 VAL B N 1
ATOM 4804 C CA . VAL B 1 213 ? -10.695 -21.391 -19.75 1 93.75 213 VAL B CA 1
ATOM 4805 C C . VAL B 1 213 ? -10.719 -22.922 -19.641 1 93.75 213 VAL B C 1
ATOM 4807 O O . VAL B 1 213 ? -10.5 -23.469 -18.562 1 93.75 213 VAL B O 1
ATOM 4810 N N . ASN B 1 214 ? -11.109 -23.547 -20.688 1 93.69 214 ASN B N 1
ATOM 4811 C CA . ASN B 1 214 ? -11.102 -25 -20.75 1 93.69 214 ASN B CA 1
ATOM 4812 C C . ASN B 1 214 ? -9.75 -25.531 -21.234 1 93.69 214 ASN B C 1
ATOM 4814 O O . ASN B 1 214 ? -9.336 -25.25 -22.359 1 93.69 214 ASN B O 1
ATOM 4818 N N . LEU B 1 215 ? -9.086 -26.281 -20.375 1 90.75 215 LEU B N 1
ATOM 4819 C CA . LEU B 1 215 ? -7.777 -26.828 -20.734 1 90.75 215 LEU B CA 1
ATOM 4820 C C . LEU B 1 215 ? -7.93 -28.156 -21.469 1 90.75 215 LEU B C 1
ATOM 4822 O O . LEU B 1 215 ? -6.945 -28.719 -21.953 1 90.75 215 LEU B O 1
ATOM 4826 N N . GLY B 1 216 ? -9.156 -28.641 -21.422 1 83.25 216 GLY B N 1
ATOM 4827 C CA . GLY B 1 216 ? -9.43 -29.906 -22.094 1 83.25 216 GLY B CA 1
ATOM 4828 C C . GLY B 1 216 ? -9.945 -29.734 -23.516 1 83.25 216 GLY B C 1
ATOM 4829 O O . GLY B 1 216 ? -10.062 -28.609 -24 1 83.25 216 GLY B O 1
ATOM 4830 N N . LYS B 1 217 ? -10.07 -30.906 -24.234 1 74.62 217 LYS B N 1
ATOM 4831 C CA . LYS B 1 217 ? -10.484 -30.922 -25.625 1 74.62 217 LYS B CA 1
ATOM 4832 C C . LYS B 1 217 ? -11.914 -31.422 -25.766 1 74.62 217 LYS B C 1
ATOM 4834 O O . LYS B 1 217 ? -12.5 -31.344 -26.859 1 74.62 217 LYS B O 1
ATOM 4839 N N . ASN B 1 218 ? -12.453 -31.859 -24.578 1 75.19 218 ASN B N 1
ATOM 4840 C CA . ASN B 1 218 ? -13.789 -32.406 -24.672 1 75.19 218 ASN B CA 1
ATOM 4841 C C . ASN B 1 218 ? -14.859 -31.328 -24.688 1 75.19 218 ASN B C 1
ATOM 4843 O O . ASN B 1 218 ? -14.742 -30.328 -23.984 1 75.19 218 ASN B O 1
ATOM 4847 N N . SER B 1 219 ? -15.82 -31.484 -25.547 1 70.62 219 SER B N 1
ATOM 4848 C CA . SER B 1 219 ? -16.859 -30.484 -25.766 1 70.62 219 SER B CA 1
ATOM 4849 C C . SER B 1 219 ? -18.047 -30.703 -24.828 1 70.62 219 SER B C 1
ATOM 4851 O O . SER B 1 219 ? -19.078 -30.031 -24.938 1 70.62 219 SER B O 1
ATOM 4853 N N . ASN B 1 220 ? -17.844 -31.578 -23.906 1 77.44 220 ASN B N 1
ATOM 4854 C CA . ASN B 1 220 ? -18.969 -31.859 -23.016 1 77.44 220 ASN B CA 1
ATOM 4855 C C . ASN B 1 220 ? -19.344 -30.625 -22.188 1 77.44 220 ASN B C 1
ATOM 4857 O O . ASN B 1 220 ? -18.469 -29.828 -21.844 1 77.44 220 ASN B O 1
ATOM 4861 N N . LYS B 1 221 ? -20.688 -30.5 -22.047 1 86 221 LYS B N 1
ATOM 4862 C CA . LYS B 1 221 ? -21.172 -29.469 -21.125 1 86 221 LYS B CA 1
ATOM 4863 C C . LYS B 1 221 ? -20.859 -29.844 -19.672 1 86 221 LYS B C 1
ATOM 4865 O O . LYS B 1 221 ? -21.156 -30.953 -19.25 1 86 221 LYS B O 1
ATOM 4870 N N . PRO B 1 222 ? -20.25 -28.984 -18.984 1 88.75 222 PRO B N 1
ATOM 4871 C CA . PRO B 1 222 ? -19.969 -29.281 -17.578 1 88.75 222 PRO B CA 1
ATOM 4872 C C . PRO B 1 222 ? -21.234 -29.438 -16.75 1 88.75 222 PRO B C 1
ATOM 4874 O O . PRO B 1 222 ? -22.141 -28.594 -16.812 1 88.75 222 PRO B O 1
ATOM 4877 N N . CYS B 1 223 ? -21.297 -30.531 -16 1 93.25 223 CYS B N 1
ATOM 4878 C CA . CYS B 1 223 ? -22.469 -30.812 -15.188 1 93.25 223 CYS B CA 1
ATOM 4879 C C . CYS B 1 223 ? -22.078 -31.109 -13.742 1 93.25 223 CYS B C 1
ATOM 4881 O O . CYS B 1 223 ? -22.797 -30.75 -12.812 1 93.25 223 CYS B O 1
ATOM 4883 N N . ILE B 1 224 ? -21.031 -31.875 -13.578 1 96.56 224 ILE B N 1
ATOM 4884 C CA . ILE B 1 224 ? -20.484 -32.188 -12.258 1 96.56 224 ILE B CA 1
ATOM 4885 C C . ILE B 1 224 ? -19.094 -31.562 -12.125 1 96.56 224 ILE B C 1
ATOM 4887 O O . ILE B 1 224 ? -18.188 -31.875 -12.906 1 96.56 224 ILE B O 1
ATOM 4891 N N . ILE B 1 225 ? -18.953 -30.719 -11.117 1 97.25 225 ILE B N 1
ATOM 4892 C CA . ILE B 1 225 ? -17.719 -29.953 -11.016 1 97.25 225 ILE B CA 1
ATOM 4893 C C . ILE B 1 225 ? -17.078 -30.188 -9.656 1 97.25 225 ILE B C 1
ATOM 4895 O O . ILE B 1 225 ? -17.734 -30.047 -8.617 1 97.25 225 ILE B O 1
ATOM 4899 N N . MET B 1 226 ? -15.906 -30.609 -9.648 1 95.94 226 MET B N 1
ATOM 4900 C CA . MET B 1 226 ? -15.086 -30.594 -8.445 1 95.94 226 MET B CA 1
ATOM 4901 C C . MET B 1 226 ? -14.18 -29.359 -8.43 1 95.94 226 MET B C 1
ATOM 4903 O O . MET B 1 226 ? -13.203 -29.297 -9.172 1 95.94 226 MET B O 1
ATOM 4907 N N . SER B 1 227 ? -14.531 -28.453 -7.559 1 93.62 227 SER B N 1
ATOM 4908 C CA . SER B 1 227 ? -13.75 -27.234 -7.398 1 93.62 227 SER B CA 1
ATOM 4909 C C . SER B 1 227 ? -12.758 -27.359 -6.246 1 93.62 227 SER B C 1
ATOM 4911 O O . SER B 1 227 ? -13.109 -27.828 -5.164 1 93.62 227 SER B O 1
ATOM 4913 N N . GLY B 1 228 ? -11.5 -27.047 -6.523 1 90.62 228 GLY B N 1
ATOM 4914 C CA . GLY B 1 228 ? -10.5 -27.141 -5.473 1 90.62 228 GLY B CA 1
ATOM 4915 C C . GLY B 1 228 ? -9.203 -26.438 -5.812 1 90.62 228 GLY B C 1
ATOM 4916 O O . GLY B 1 228 ? -9 -26.016 -6.953 1 90.62 228 GLY B O 1
ATOM 4917 N N . SER B 1 229 ? -8.359 -26.297 -4.801 1 89.75 229 SER B N 1
ATOM 4918 C CA . SER B 1 229 ? -7.043 -25.703 -5.008 1 89.75 229 SER B CA 1
ATOM 4919 C C . SER B 1 229 ? -6.09 -26.703 -5.656 1 89.75 229 SER B C 1
ATOM 4921 O O . SER B 1 229 ? -5.164 -26.312 -6.371 1 89.75 229 SER B O 1
ATOM 4923 N N . PHE B 1 230 ? -6.301 -28.016 -5.387 1 93.88 230 PHE B N 1
ATOM 4924 C CA . PHE B 1 230 ? -5.527 -29.125 -5.93 1 93.88 230 PHE B CA 1
ATOM 4925 C C . PHE B 1 230 ? -4.031 -28.859 -5.797 1 93.88 230 PHE B C 1
ATOM 4927 O O . PHE B 1 230 ? -3.285 -28.984 -6.77 1 93.88 230 PHE B O 1
ATOM 4934 N N . ASN B 1 231 ? -3.666 -28.5 -4.676 1 90.88 231 ASN B N 1
ATOM 4935 C CA . ASN B 1 231 ? -2.275 -28.172 -4.379 1 90.88 231 ASN B CA 1
ATOM 4936 C C . ASN B 1 231 ? -1.629 -29.219 -3.484 1 90.88 231 ASN B C 1
ATOM 4938 O O . ASN B 1 231 ? -1.14 -28.906 -2.398 1 90.88 231 ASN B O 1
ATOM 4942 N N . PRO B 1 232 ? -1.545 -30.438 -3.613 1 92.81 232 PRO B N 1
ATOM 4943 C CA . PRO B 1 232 ? -1.899 -31.062 -4.891 1 92.81 232 PRO B CA 1
ATOM 4944 C C . PRO B 1 232 ? -3.221 -31.828 -4.828 1 92.81 232 PRO B C 1
ATOM 4946 O O . PRO B 1 232 ? -3.834 -31.922 -3.764 1 92.81 232 PRO B O 1
ATOM 4949 N N . CYS B 1 233 ? -3.656 -32.281 -5.965 1 93.5 233 CYS B N 1
ATOM 4950 C CA . CYS B 1 233 ? -4.727 -33.25 -6.035 1 93.5 233 CYS B CA 1
ATOM 4951 C C . CYS B 1 233 ? -4.301 -34.562 -5.398 1 93.5 233 CYS B C 1
ATOM 4953 O O . CYS B 1 233 ? -3.129 -34.938 -5.465 1 93.5 233 CYS B O 1
ATOM 4955 N N . HIS B 1 234 ? -5.215 -35.25 -4.73 1 90.44 234 HIS B N 1
ATOM 4956 C CA . HIS B 1 234 ? -4.875 -36.5 -4.043 1 90.44 234 HIS B CA 1
ATOM 4957 C C . HIS B 1 234 ? -6.023 -37.5 -4.113 1 90.44 234 HIS B C 1
ATOM 4959 O O . HIS B 1 234 ? -7.055 -37.219 -4.723 1 90.44 234 HIS B O 1
ATOM 4965 N N . LYS B 1 235 ? -5.82 -38.594 -3.484 1 88.69 235 LYS B N 1
ATOM 4966 C CA . LYS B 1 235 ? -6.68 -39.75 -3.645 1 88.69 235 LYS B CA 1
ATOM 4967 C C . LYS B 1 235 ? -8.102 -39.469 -3.182 1 88.69 235 LYS B C 1
ATOM 4969 O O . LYS B 1 235 ? -9.07 -39.938 -3.773 1 88.69 235 LYS B O 1
ATOM 4974 N N . ASN B 1 236 ? -8.258 -38.719 -2.107 1 88.75 236 ASN B N 1
ATOM 4975 C CA . ASN B 1 236 ? -9.594 -38.438 -1.603 1 88.75 236 ASN B CA 1
ATOM 4976 C C . ASN B 1 236 ? -10.398 -37.594 -2.605 1 88.75 236 ASN B C 1
ATOM 4978 O O . ASN B 1 236 ? -11.617 -37.781 -2.701 1 88.75 236 ASN B O 1
ATOM 4982 N N . HIS B 1 237 ? -9.75 -36.75 -3.316 1 91.5 237 HIS B N 1
ATOM 4983 C CA . HIS B 1 237 ? -10.43 -36 -4.379 1 91.5 237 HIS B CA 1
ATOM 4984 C C . HIS B 1 237 ? -10.992 -36.969 -5.43 1 91.5 237 HIS B C 1
ATOM 4986 O O . HIS B 1 237 ? -12.133 -36.812 -5.867 1 91.5 237 HIS B O 1
ATOM 4992 N N . ILE B 1 238 ? -10.203 -37.938 -5.715 1 91.25 238 ILE B N 1
ATOM 4993 C CA . ILE B 1 238 ? -10.555 -38.875 -6.766 1 91.25 238 ILE B CA 1
ATOM 4994 C C . ILE B 1 238 ? -11.727 -39.75 -6.305 1 91.25 238 ILE B C 1
ATOM 4996 O O . ILE B 1 238 ? -12.656 -40 -7.074 1 91.25 238 ILE B O 1
ATOM 5000 N N . GLU B 1 239 ? -11.609 -40.125 -5.109 1 89.81 239 GLU B N 1
ATOM 5001 C CA . GLU B 1 239 ? -12.688 -40.938 -4.566 1 89.81 239 GLU B CA 1
ATOM 5002 C C . GLU B 1 239 ? -14.016 -40.188 -4.586 1 89.81 239 GLU B C 1
ATOM 5004 O O . GLU B 1 239 ? -15.047 -40.75 -4.973 1 89.81 239 GLU B O 1
ATOM 5009 N N . MET B 1 240 ? -14.023 -39 -4.199 1 92.12 240 MET B N 1
ATOM 5010 C CA . MET B 1 240 ? -15.219 -38.156 -4.23 1 92.12 240 MET B CA 1
ATOM 5011 C C . MET B 1 240 ? -15.742 -38 -5.652 1 92.12 240 MET B C 1
ATOM 5013 O O . MET B 1 240 ? -16.953 -38.125 -5.895 1 92.12 240 MET B O 1
ATOM 5017 N N . ALA B 1 241 ? -14.844 -37.75 -6.531 1 93.94 241 ALA B N 1
ATOM 5018 C CA . ALA B 1 241 ? -15.203 -37.562 -7.93 1 93.94 241 ALA B CA 1
ATOM 5019 C C . ALA B 1 241 ? -15.828 -38.812 -8.516 1 93.94 241 ALA B C 1
ATOM 5021 O O . ALA B 1 241 ? -16.812 -38.75 -9.25 1 93.94 241 ALA B O 1
ATOM 5022 N N . MET B 1 242 ? -15.289 -39.938 -8.148 1 92.19 242 MET B N 1
ATOM 5023 C CA . MET B 1 242 ? -15.781 -41.219 -8.672 1 92.19 242 MET B CA 1
ATOM 5024 C C . MET B 1 242 ? -17.188 -41.5 -8.156 1 92.19 242 MET B C 1
ATOM 5026 O O . MET B 1 242 ? -18.047 -41.938 -8.914 1 92.19 242 MET B O 1
ATOM 5030 N N . ILE B 1 243 ? -17.359 -41.281 -6.938 1 91.38 243 ILE B N 1
ATOM 5031 C CA . ILE B 1 243 ? -18.672 -41.5 -6.336 1 91.38 243 ILE B CA 1
ATOM 5032 C C . ILE B 1 243 ? -19.703 -40.562 -7 1 91.38 243 ILE B C 1
ATOM 5034 O O . ILE B 1 243 ? -20.812 -41 -7.336 1 91.38 243 ILE B O 1
ATOM 5038 N N . ALA B 1 244 ? -19.328 -39.344 -7.188 1 93.94 244 ALA B N 1
ATOM 5039 C CA . ALA B 1 244 ? -20.219 -38.406 -7.832 1 93.94 244 ALA B CA 1
ATOM 5040 C C . ALA B 1 244 ? -20.531 -38.812 -9.273 1 93.94 244 ALA B C 1
ATOM 5042 O O . ALA B 1 244 ? -21.672 -38.719 -9.719 1 93.94 244 ALA B O 1
ATOM 5043 N N . SER B 1 245 ? -19.516 -39.188 -10 1 93.75 245 SER B N 1
ATOM 5044 C CA . SER B 1 245 ? -19.672 -39.625 -11.383 1 93.75 245 SER B CA 1
ATOM 5045 C C . SER B 1 245 ? -20.641 -40.781 -11.469 1 93.75 245 SER B C 1
ATOM 5047 O O . SER B 1 245 ? -21.5 -40.844 -12.359 1 93.75 245 SER B O 1
ATOM 5049 N N . GLU B 1 246 ? -20.5 -41.719 -10.609 1 91.5 246 GLU B N 1
ATOM 5050 C CA . GLU B 1 246 ? -21.359 -42.875 -10.578 1 91.5 246 GLU B CA 1
ATOM 5051 C C . GLU B 1 246 ? -22.797 -42.5 -10.234 1 91.5 246 GLU B C 1
ATOM 5053 O O . GLU B 1 246 ? -23.75 -43 -10.844 1 91.5 246 GLU B O 1
ATOM 5058 N N . LYS B 1 247 ? -22.938 -41.719 -9.305 1 91.69 247 LYS B N 1
ATOM 5059 C CA . LYS B 1 247 ? -24.25 -41.312 -8.836 1 91.69 247 LYS B CA 1
ATOM 5060 C C . LYS B 1 247 ? -25.031 -40.625 -9.953 1 91.69 247 LYS B C 1
ATOM 5062 O O . LYS B 1 247 ? -26.234 -40.844 -10.117 1 91.69 247 LYS B O 1
ATOM 5067 N N . TYR B 1 248 ? -24.328 -39.781 -10.734 1 93.12 248 TYR B N 1
ATOM 5068 C CA . TYR B 1 248 ? -25.031 -38.938 -11.711 1 93.12 248 TYR B CA 1
ATOM 5069 C C . TYR B 1 248 ? -24.828 -39.5 -13.125 1 93.12 248 TYR B C 1
ATOM 5071 O O . TYR B 1 248 ? -25.469 -39 -14.07 1 93.12 248 TYR B O 1
ATOM 5079 N N . GLY B 1 249 ? -23.969 -40.375 -13.359 1 91.44 249 GLY B N 1
ATOM 5080 C CA . GLY B 1 249 ? -23.719 -41 -14.656 1 91.44 249 GLY B CA 1
ATOM 5081 C C . GLY B 1 249 ? -23.062 -40.062 -15.648 1 91.44 249 GLY B C 1
ATOM 5082 O O . GLY B 1 249 ? -23.375 -40.062 -16.844 1 91.44 249 GLY B O 1
ATOM 5083 N N . MET B 1 250 ? -22.312 -39.188 -15.18 1 92.94 250 MET B N 1
ATOM 5084 C CA . MET B 1 250 ? -21.641 -38.188 -16.016 1 92.94 250 MET B CA 1
ATOM 5085 C C . MET B 1 250 ? -20.203 -37.969 -15.562 1 92.94 250 MET B C 1
ATOM 5087 O O . MET B 1 250 ? -19.859 -38.25 -14.414 1 92.94 250 MET B O 1
ATOM 5091 N N . PRO B 1 251 ? -19.359 -37.531 -16.453 1 94.12 251 PRO B N 1
ATOM 5092 C CA . PRO B 1 251 ? -17.984 -37.25 -16.047 1 94.12 251 PRO B CA 1
ATOM 5093 C C . PRO B 1 251 ? -17.875 -36.031 -15.125 1 94.12 251 PRO B C 1
ATOM 5095 O O . PRO B 1 251 ? -18.719 -35.156 -15.164 1 94.12 251 PRO B O 1
ATOM 5098 N N . VAL B 1 252 ? -16.828 -36.031 -14.32 1 95.69 252 VAL B N 1
ATOM 5099 C CA . VAL B 1 252 ? -16.578 -34.938 -13.383 1 95.69 252 VAL B CA 1
ATOM 5100 C C . VAL B 1 252 ? -15.531 -34 -13.961 1 95.69 252 VAL B C 1
ATOM 5102 O O . VAL B 1 252 ? -14.445 -34.406 -14.359 1 95.69 252 VAL B O 1
ATOM 5105 N N . ASP B 1 253 ? -15.875 -32.75 -14.094 1 96.19 253 ASP B N 1
ATOM 5106 C CA . ASP B 1 253 ? -14.914 -31.719 -14.461 1 96.19 253 ASP B CA 1
ATOM 5107 C C . ASP B 1 253 ? -14.234 -31.141 -13.227 1 96.19 253 ASP B C 1
ATOM 5109 O O . ASP B 1 253 ? -14.836 -31.062 -12.156 1 96.19 253 ASP B O 1
ATOM 5113 N N . PHE B 1 254 ? -12.984 -30.766 -13.406 1 96.19 254 PHE B N 1
ATOM 5114 C CA . PHE B 1 254 ? -12.203 -30.172 -12.336 1 96.19 254 PHE B CA 1
ATOM 5115 C C . PHE B 1 254 ? -11.992 -28.688 -12.586 1 96.19 254 PHE B C 1
ATOM 5117 O O . PHE B 1 254 ? -11.734 -28.266 -13.719 1 96.19 254 PHE B O 1
ATOM 5124 N N . GLU B 1 255 ? -12.18 -27.922 -11.555 1 96.44 255 GLU B N 1
ATOM 5125 C CA . GLU B 1 255 ? -12.031 -26.469 -11.711 1 96.44 255 GLU B CA 1
ATOM 5126 C C . GLU B 1 255 ? -11.039 -25.906 -10.703 1 96.44 255 GLU B C 1
ATOM 5128 O O . GLU B 1 255 ? -11.117 -26.203 -9.508 1 96.44 255 GLU B O 1
ATOM 5133 N N . ILE B 1 256 ? -10.07 -25.141 -11.195 1 96 256 ILE B N 1
ATOM 5134 C CA . ILE B 1 256 ? -9.078 -24.422 -10.398 1 96 256 ILE B CA 1
ATOM 5135 C C . ILE B 1 256 ? -9.266 -22.922 -10.578 1 96 256 ILE B C 1
ATOM 5137 O O . ILE B 1 256 ? -9.203 -22.406 -11.695 1 96 256 ILE B O 1
ATOM 5141 N N . SER B 1 257 ? -9.5 -22.234 -9.5 1 94.81 257 SER B N 1
ATOM 5142 C CA . SER B 1 257 ? -9.594 -20.781 -9.578 1 94.81 257 SER B CA 1
ATOM 5143 C C . SER B 1 257 ? -8.219 -20.141 -9.43 1 94.81 257 SER B C 1
ATOM 5145 O O . SER B 1 257 ? -7.492 -20.422 -8.477 1 94.81 257 SER B O 1
ATOM 5147 N N . LEU B 1 258 ? -7.918 -19.25 -10.359 1 94.75 258 LEU B N 1
ATOM 5148 C CA . LEU B 1 258 ? -6.672 -18.516 -10.25 1 94.75 258 LEU B CA 1
ATOM 5149 C C . LEU B 1 258 ? -6.723 -17.531 -9.07 1 94.75 258 LEU B C 1
ATOM 5151 O O . LEU B 1 258 ? -5.699 -17.25 -8.453 1 94.75 258 LEU B O 1
ATOM 5155 N N . ALA B 1 259 ? -7.859 -17.031 -8.875 1 91.38 259 ALA B N 1
ATOM 5156 C CA . ALA B 1 259 ? -8.047 -16.047 -7.816 1 91.38 259 ALA B CA 1
ATOM 5157 C C . ALA B 1 259 ? -8.359 -16.734 -6.484 1 91.38 259 ALA B C 1
ATOM 5159 O O . ALA B 1 259 ? -8.906 -17.828 -6.457 1 91.38 259 ALA B O 1
ATOM 5160 N N . ASN B 1 260 ? -7.93 -16.125 -5.473 1 82.81 260 ASN B N 1
ATOM 5161 C CA . ASN B 1 260 ? -8.25 -16.484 -4.094 1 82.81 260 ASN B CA 1
ATOM 5162 C C . ASN B 1 260 ? -8.727 -15.273 -3.299 1 82.81 260 ASN B C 1
ATOM 5164 O O . ASN B 1 260 ? -8.406 -14.133 -3.641 1 82.81 260 ASN B O 1
ATOM 5168 N N . VAL B 1 261 ? -9.539 -15.414 -2.295 1 72.75 261 VAL B N 1
ATOM 5169 C CA . VAL B 1 261 ? -10.125 -14.312 -1.537 1 72.75 261 VAL B CA 1
ATOM 5170 C C . VAL B 1 261 ? -9.031 -13.617 -0.724 1 72.75 261 VAL B C 1
ATOM 5172 O O . VAL B 1 261 ? -8.984 -12.383 -0.671 1 72.75 261 VAL B O 1
ATOM 5175 N N . ASP B 1 262 ? -8.148 -14.258 -0.215 1 73.75 262 ASP B N 1
ATOM 5176 C CA . ASP B 1 262 ? -7.273 -13.656 0.783 1 73.75 262 ASP B CA 1
ATOM 5177 C C . ASP B 1 262 ? -5.809 -13.75 0.357 1 73.75 262 ASP B C 1
ATOM 5179 O O . ASP B 1 262 ? -4.914 -13.328 1.096 1 73.75 262 ASP B O 1
ATOM 5183 N N . LYS B 1 263 ? -5.574 -14.289 -0.804 1 81.69 263 LYS B N 1
ATOM 5184 C CA . LYS B 1 263 ? -4.199 -14.516 -1.244 1 81.69 263 LYS B CA 1
ATOM 5185 C C . LYS B 1 263 ? -4 -14.047 -2.682 1 81.69 263 LYS B C 1
ATOM 5187 O O . LYS B 1 263 ? -4.969 -13.852 -3.418 1 81.69 263 LYS B O 1
ATOM 5192 N N . PRO B 1 264 ? -2.697 -13.805 -2.953 1 88.75 264 PRO B N 1
ATOM 5193 C CA . PRO B 1 264 ? -2.451 -13.484 -4.359 1 88.75 264 PRO B CA 1
ATOM 5194 C C . PRO B 1 264 ? -2.861 -14.617 -5.305 1 88.75 264 PRO B C 1
ATOM 5196 O O . PRO B 1 264 ? -2.912 -15.773 -4.895 1 88.75 264 PRO B O 1
ATOM 5199 N N . PRO B 1 265 ? -3.199 -14.281 -6.52 1 93.06 265 PRO B N 1
ATOM 5200 C CA . PRO B 1 265 ? -3.547 -15.32 -7.496 1 93.06 265 PRO B CA 1
ATOM 5201 C C . PRO B 1 265 ? -2.43 -16.344 -7.695 1 93.06 265 PRO B C 1
ATOM 5203 O O . PRO B 1 265 ? -1.277 -16.078 -7.344 1 93.06 265 PRO B O 1
ATOM 5206 N N . ILE B 1 266 ? -2.783 -17.391 -8.242 1 94.94 266 ILE B N 1
ATOM 5207 C CA . ILE B 1 266 ? -1.855 -18.5 -8.469 1 94.94 266 ILE B CA 1
ATOM 5208 C C . ILE B 1 266 ? -0.899 -18.141 -9.602 1 94.94 266 ILE B C 1
ATOM 5210 O O . ILE B 1 266 ? -1.331 -17.703 -10.672 1 94.94 266 ILE B O 1
ATOM 5214 N N . ASP B 1 267 ? 0.39 -18.312 -9.391 1 96.88 267 ASP B N 1
ATOM 5215 C CA . ASP B 1 267 ? 1.38 -18.078 -10.438 1 96.88 267 ASP B CA 1
ATOM 5216 C C . ASP B 1 267 ? 1.444 -19.266 -11.398 1 96.88 267 ASP B C 1
ATOM 5218 O O . ASP B 1 267 ? 0.857 -20.312 -11.141 1 96.88 267 ASP B O 1
ATOM 5222 N N . TYR B 1 268 ? 2.201 -19.172 -12.5 1 97.5 268 TYR B N 1
ATOM 5223 C CA . TYR B 1 268 ? 2.182 -20.172 -13.562 1 97.5 268 TYR B CA 1
ATOM 5224 C C . TYR B 1 268 ? 2.904 -21.438 -13.133 1 97.5 268 TYR B C 1
ATOM 5226 O O . TYR B 1 268 ? 2.553 -22.547 -13.57 1 97.5 268 TYR B O 1
ATOM 5234 N N . ILE B 1 269 ? 3.916 -21.328 -12.336 1 97 269 ILE B N 1
ATOM 5235 C CA . ILE B 1 269 ? 4.621 -22.5 -11.852 1 97 269 ILE B CA 1
ATOM 5236 C C . ILE B 1 269 ? 3.689 -23.344 -10.977 1 97 269 ILE B C 1
ATOM 5238 O O . ILE B 1 269 ? 3.527 -24.547 -11.195 1 97 269 ILE B O 1
ATOM 5242 N N . SER B 1 270 ? 3.082 -22.703 -10.023 1 95.88 270 SER B N 1
ATOM 5243 C CA . SER B 1 270 ? 2.148 -23.375 -9.125 1 95.88 270 SER B CA 1
ATOM 5244 C C . SER B 1 270 ? 0.953 -23.938 -9.891 1 95.88 270 SER B C 1
ATOM 5246 O O . SER B 1 270 ? 0.478 -25.031 -9.594 1 95.88 270 SER B O 1
ATOM 5248 N N . LEU B 1 271 ? 0.476 -23.188 -10.82 1 96.12 271 LEU B N 1
ATOM 5249 C CA . LEU B 1 271 ? -0.649 -23.625 -11.633 1 96.12 271 LEU B CA 1
ATOM 5250 C C . LEU B 1 271 ? -0.301 -24.906 -12.383 1 96.12 271 LEU B C 1
ATOM 5252 O O . LEU B 1 271 ? -1.084 -25.859 -12.391 1 96.12 271 LEU B O 1
ATOM 5256 N N . LYS B 1 272 ? 0.806 -24.859 -13.023 1 96.25 272 LYS B N 1
ATOM 5257 C CA . LYS B 1 272 ? 1.245 -26.047 -13.758 1 96.25 272 LYS B CA 1
ATOM 5258 C C . LYS B 1 272 ? 1.32 -27.266 -12.844 1 96.25 272 LYS B C 1
ATOM 5260 O O . LYS B 1 272 ? 0.913 -28.359 -13.227 1 96.25 272 LYS B O 1
ATOM 5265 N N . GLU B 1 273 ? 1.867 -27.078 -11.68 1 94.94 273 GLU B N 1
ATOM 5266 C CA . GLU B 1 273 ? 1.976 -28.172 -10.719 1 94.94 273 GLU B CA 1
ATOM 5267 C C . GLU B 1 273 ? 0.6 -28.703 -10.336 1 94.94 273 GLU B C 1
ATOM 5269 O O . GLU B 1 273 ? 0.406 -29.922 -10.227 1 94.94 273 GLU B O 1
ATOM 5274 N N . ARG B 1 274 ? -0.33 -27.844 -10.133 1 95.06 274 ARG B N 1
ATOM 5275 C CA . ARG B 1 274 ? -1.692 -28.219 -9.773 1 95.06 274 ARG B CA 1
ATOM 5276 C C . ARG B 1 274 ? -2.377 -28.953 -10.906 1 95.06 274 ARG B C 1
ATOM 5278 O O . ARG B 1 274 ? -2.967 -30.016 -10.695 1 95.06 274 ARG B O 1
ATOM 5285 N N . VAL B 1 275 ? -2.258 -28.406 -12.086 1 95.94 275 VAL B N 1
ATOM 5286 C CA . VAL B 1 275 ? -2.869 -29.031 -13.266 1 95.94 275 VAL B CA 1
ATOM 5287 C C . VAL B 1 275 ? -2.268 -30.406 -13.5 1 95.94 275 VAL B C 1
ATOM 5289 O O . VAL B 1 275 ? -2.992 -31.375 -13.758 1 95.94 275 VAL B O 1
ATOM 5292 N N . ASP B 1 276 ? -0.949 -30.484 -13.367 1 95.19 276 ASP B N 1
ATOM 5293 C CA . ASP B 1 276 ? -0.265 -31.766 -13.539 1 95.19 276 ASP B CA 1
ATOM 5294 C C . ASP B 1 276 ? -0.734 -32.781 -12.508 1 95.19 276 ASP B C 1
ATOM 5296 O O . ASP B 1 276 ? -0.922 -33.969 -12.82 1 95.19 276 ASP B O 1
ATOM 5300 N N . SER B 1 277 ? -0.9 -32.344 -11.297 1 94.81 277 SER B N 1
ATOM 5301 C CA . SER B 1 277 ? -1.357 -33.25 -10.242 1 94.81 277 SER B CA 1
ATOM 5302 C C . SER B 1 277 ? -2.76 -33.75 -10.539 1 94.81 277 SER B C 1
ATOM 5304 O O . SER B 1 277 ? -3.055 -34.938 -10.297 1 94.81 277 SER B O 1
ATOM 5306 N N . VAL B 1 278 ? -3.635 -32.938 -11.047 1 95.12 278 VAL B N 1
ATOM 5307 C CA . VAL B 1 278 ? -4.984 -33.344 -11.414 1 95.12 278 VAL B CA 1
ATOM 5308 C C . VAL B 1 278 ? -4.922 -34.344 -12.562 1 95.12 278 VAL B C 1
ATOM 5310 O O . VAL B 1 278 ? -5.605 -35.375 -12.539 1 95.12 278 VAL B O 1
ATOM 5313 N N . ARG B 1 279 ? -4.078 -34.094 -13.508 1 94.12 279 ARG B N 1
ATOM 5314 C CA . ARG B 1 279 ? -3.941 -34.969 -14.672 1 94.12 279 ARG B CA 1
ATOM 5315 C C . ARG B 1 279 ? -3.471 -36.344 -14.266 1 94.12 279 ARG B C 1
ATOM 5317 O O . ARG B 1 279 ? -3.926 -37.344 -14.82 1 94.12 279 ARG B O 1
ATOM 5324 N N . VAL B 1 280 ? -2.621 -36.312 -13.336 1 93 280 VAL B N 1
ATOM 5325 C CA . VAL B 1 280 ? -2.125 -37.594 -12.836 1 93 280 VAL B CA 1
ATOM 5326 C C . VAL B 1 280 ? -3.24 -38.344 -12.094 1 93 280 VAL B C 1
ATOM 5328 O O . VAL B 1 280 ? -3.455 -39.531 -12.312 1 93 280 VAL B O 1
ATOM 5331 N N . CYS B 1 281 ? -3.969 -37.625 -11.305 1 91.38 281 CYS B N 1
ATOM 5332 C CA . CYS B 1 281 ? -5.004 -38.219 -10.461 1 91.38 281 CYS B CA 1
ATOM 5333 C C . CYS B 1 281 ? -6.168 -38.719 -11.297 1 91.38 281 CYS B C 1
ATOM 5335 O O . CYS B 1 281 ? -6.758 -39.75 -10.984 1 91.38 281 CYS B O 1
ATOM 5337 N N . ILE B 1 282 ? -6.484 -38.031 -12.32 1 90.56 282 ILE B N 1
ATOM 5338 C CA . ILE B 1 282 ? -7.656 -38.375 -13.117 1 90.56 282 ILE B CA 1
ATOM 5339 C C . ILE B 1 282 ? -7.402 -39.688 -13.859 1 90.56 282 ILE B C 1
ATOM 5341 O O . ILE B 1 282 ? -8.344 -40.375 -14.289 1 90.56 282 ILE B O 1
ATOM 5345 N N . GLN B 1 283 ? -6.125 -40.031 -14.055 1 89.5 283 GLN B N 1
ATOM 5346 C CA . GLN B 1 283 ? -5.777 -41.312 -14.695 1 89.5 283 GLN B CA 1
ATOM 5347 C C . GLN B 1 283 ? -6.234 -42.5 -13.852 1 89.5 283 GLN B C 1
ATOM 5349 O O . GLN B 1 283 ? -6.449 -43.594 -14.375 1 89.5 283 GLN B O 1
ATOM 5354 N N . ASP B 1 284 ? -6.355 -42.25 -12.609 1 88.5 284 ASP B N 1
ATOM 5355 C CA . ASP B 1 284 ? -6.77 -43.312 -11.695 1 88.5 284 ASP B CA 1
ATOM 5356 C C . ASP B 1 284 ? -8.289 -43.438 -11.656 1 88.5 284 ASP B C 1
ATOM 5358 O O . ASP B 1 284 ? -8.828 -44.344 -11.008 1 88.5 284 ASP B O 1
ATOM 5362 N N . MET B 1 285 ? -8.867 -42.562 -12.398 1 87.5 285 MET B N 1
ATOM 5363 C CA . MET B 1 285 ? -10.32 -42.625 -12.438 1 87.5 285 MET B CA 1
ATOM 5364 C C . MET B 1 285 ? -10.805 -43.531 -13.539 1 87.5 285 MET B C 1
ATOM 5366 O O . MET B 1 285 ? -10.094 -43.781 -14.523 1 87.5 285 MET B O 1
ATOM 5370 N N . GLY B 1 286 ? -11.938 -44.25 -13.312 1 79.88 286 GLY B N 1
ATOM 5371 C CA . GLY B 1 286 ? -12.492 -45.125 -14.32 1 79.88 286 GLY B CA 1
ATOM 5372 C C . GLY B 1 286 ? -12.742 -44.438 -15.648 1 79.88 286 GLY B C 1
ATOM 5373 O O . GLY B 1 286 ? -12.883 -43.219 -15.703 1 79.88 286 GLY B O 1
ATOM 5374 N N . LYS B 1 287 ? -12.703 -45.219 -16.734 1 80.44 287 LYS B N 1
ATOM 5375 C CA . LYS B 1 287 ? -12.961 -44.688 -18.078 1 80.44 287 LYS B CA 1
ATOM 5376 C C . LYS B 1 287 ? -14.273 -43.906 -18.125 1 80.44 287 LYS B C 1
ATOM 5378 O O . LYS B 1 287 ? -15.297 -44.406 -17.641 1 80.44 287 LYS B O 1
ATOM 5383 N N . GLY B 1 288 ? -14.289 -42.719 -18.516 1 82.88 288 GLY B N 1
ATOM 5384 C CA . GLY B 1 288 ? -15.492 -41.906 -18.703 1 82.88 288 GLY B CA 1
ATOM 5385 C C . GLY B 1 288 ? -15.867 -41.094 -17.484 1 82.88 288 GLY B C 1
ATOM 5386 O O . GLY B 1 288 ? -16.797 -40.281 -17.531 1 82.88 288 GLY B O 1
ATOM 5387 N N . SER B 1 289 ? -15.109 -41.25 -16.438 1 89.81 289 SER B N 1
ATOM 5388 C CA . SER B 1 289 ? -15.477 -40.594 -15.188 1 89.81 289 SER B CA 1
ATOM 5389 C C . SER B 1 289 ? -14.82 -39.219 -15.094 1 89.81 289 SER B C 1
ATOM 5391 O O . SER B 1 289 ? -15.273 -38.344 -14.336 1 89.81 289 SER B O 1
ATOM 5393 N N . ALA B 1 290 ? -13.773 -39.062 -15.805 1 90.88 290 ALA B N 1
ATOM 5394 C CA . ALA B 1 290 ? -13.055 -37.812 -15.742 1 90.88 290 ALA B CA 1
ATOM 5395 C C . ALA B 1 290 ? -13.43 -36.906 -16.922 1 90.88 290 ALA B C 1
ATOM 5397 O O . ALA B 1 290 ? -13.523 -37.375 -18.062 1 90.88 290 ALA B O 1
ATOM 5398 N N . GLY B 1 291 ? -13.727 -35.656 -16.609 1 92.06 291 GLY B N 1
ATOM 5399 C CA . GLY B 1 291 ? -14.008 -34.656 -17.625 1 92.06 291 GLY B CA 1
ATOM 5400 C C . GLY B 1 291 ? -12.828 -33.75 -17.906 1 92.06 291 GLY B C 1
ATOM 5401 O O . GLY B 1 291 ? -11.703 -34.219 -18.094 1 92.06 291 GLY B O 1
ATOM 5402 N N . ASN B 1 292 ? -13.141 -32.469 -18.047 1 94.44 292 ASN B N 1
ATOM 5403 C CA . ASN B 1 292 ? -12.133 -31.469 -18.375 1 94.44 292 ASN B CA 1
ATOM 5404 C C . ASN B 1 292 ? -11.594 -30.766 -17.141 1 94.44 292 ASN B C 1
ATOM 5406 O O . ASN B 1 292 ? -12.117 -30.953 -16.031 1 94.44 292 ASN B O 1
ATOM 5410 N N . ILE B 1 293 ? -10.477 -30.094 -17.359 1 95.62 293 ILE B N 1
ATOM 5411 C CA . ILE B 1 293 ? -9.938 -29.188 -16.344 1 95.62 293 ILE B CA 1
ATOM 5412 C C . ILE B 1 293 ? -10.219 -27.734 -16.75 1 95.62 293 ILE B C 1
ATOM 5414 O O . ILE B 1 293 ? -9.883 -27.328 -17.859 1 95.62 293 ILE B O 1
ATOM 5418 N N . TYR B 1 294 ? -10.859 -27.031 -15.867 1 96.19 294 TYR B N 1
ATOM 5419 C CA . TYR B 1 294 ? -11.18 -25.641 -16.109 1 96.19 294 TYR B CA 1
ATOM 5420 C C . TYR B 1 294 ? -10.375 -24.719 -15.18 1 96.19 294 TYR B C 1
ATOM 5422 O O . TYR B 1 294 ? -10.188 -25.047 -14.008 1 96.19 294 TYR B O 1
ATOM 5430 N N . LEU B 1 295 ? -9.914 -23.656 -15.781 1 96.81 295 LEU B N 1
ATOM 5431 C CA . LEU B 1 295 ? -9.391 -22.547 -14.992 1 96.81 295 LEU B CA 1
ATOM 5432 C C . LEU B 1 295 ? -10.406 -21.406 -14.914 1 96.81 295 LEU B C 1
ATOM 5434 O O . LEU B 1 295 ? -11.078 -21.109 -15.906 1 96.81 295 LEU B O 1
ATOM 5438 N N . SER B 1 296 ? -10.547 -20.828 -13.758 1 96.38 296 SER B N 1
ATOM 5439 C CA . SER B 1 296 ? -11.469 -19.719 -13.609 1 96.38 296 SER B CA 1
ATOM 5440 C C . SER B 1 296 ? -10.836 -18.578 -12.805 1 96.38 296 SER B C 1
ATOM 5442 O O . SER B 1 296 ? -9.727 -18.719 -12.289 1 96.38 296 SER B O 1
ATOM 5444 N N . ASN B 1 297 ? -11.508 -17.422 -12.766 1 94.12 297 ASN B N 1
ATOM 5445 C CA . ASN B 1 297 ? -11.102 -16.312 -11.914 1 94.12 297 ASN B CA 1
ATOM 5446 C C . ASN B 1 297 ? -12.078 -16.109 -10.758 1 94.12 297 ASN B C 1
ATOM 5448 O O . ASN B 1 297 ? -12.227 -15 -10.242 1 94.12 297 ASN B O 1
ATOM 5452 N N . SER B 1 298 ? -12.75 -17.156 -10.406 1 91.44 298 SER B N 1
ATOM 5453 C CA . SER B 1 298 ? -13.883 -17.062 -9.484 1 91.44 298 SER B CA 1
ATOM 5454 C C . SER B 1 298 ? -13.602 -17.812 -8.188 1 91.44 298 SER B C 1
ATOM 5456 O O . SER B 1 298 ? -13.891 -19.016 -8.086 1 91.44 298 SER B O 1
ATOM 5458 N N . PRO B 1 299 ? -13.227 -17.031 -7.207 1 88.31 299 PRO B N 1
ATOM 5459 C CA . PRO B 1 299 ? -12.969 -17.719 -5.938 1 88.31 299 PRO B CA 1
ATOM 5460 C C . PRO B 1 299 ? -14.25 -18.062 -5.18 1 88.31 299 PRO B C 1
ATOM 5462 O O . PRO B 1 299 ? -14.258 -18.984 -4.363 1 88.31 299 PRO B O 1
ATOM 5465 N N . LEU B 1 300 ? -15.344 -17.438 -5.445 1 88.88 300 LEU B N 1
ATOM 5466 C CA . LEU B 1 300 ? -16.609 -17.641 -4.742 1 88.88 300 LEU B CA 1
ATOM 5467 C C . LEU B 1 300 ? -17.547 -18.547 -5.547 1 88.88 300 LEU B C 1
ATOM 5469 O O . LEU B 1 300 ? -17.609 -18.438 -6.773 1 88.88 300 LEU B O 1
ATOM 5473 N N . PHE B 1 301 ? -18.297 -19.312 -4.82 1 90.94 301 PHE B N 1
ATOM 5474 C CA . PHE B 1 301 ? -19.219 -20.219 -5.492 1 90.94 301 PHE B CA 1
ATOM 5475 C C . PHE B 1 301 ? -20.328 -19.438 -6.188 1 90.94 301 PHE B C 1
ATOM 5477 O O . PHE B 1 301 ? -20.891 -19.906 -7.184 1 90.94 301 PHE B O 1
ATOM 5484 N N . ALA B 1 302 ? -20.656 -18.25 -5.672 1 90 302 ALA B N 1
ATOM 5485 C CA . ALA B 1 302 ? -21.641 -17.406 -6.355 1 90 302 ALA B CA 1
ATOM 5486 C C . ALA B 1 302 ? -21.203 -17.109 -7.785 1 90 302 ALA B C 1
ATOM 5488 O O . ALA B 1 302 ? -22.016 -17.109 -8.703 1 90 302 ALA B O 1
ATOM 5489 N N . ASP B 1 303 ? -19.969 -16.844 -7.93 1 92.44 303 ASP B N 1
ATOM 5490 C CA . ASP B 1 303 ? -19.422 -16.562 -9.258 1 92.44 303 ASP B CA 1
ATOM 5491 C C . ASP B 1 303 ? -19.297 -17.859 -10.07 1 92.44 303 ASP B C 1
ATOM 5493 O O . ASP B 1 303 ? -19.516 -17.844 -11.281 1 92.44 303 ASP B O 1
ATOM 5497 N N . LYS B 1 304 ? -18.984 -18.938 -9.414 1 94.38 304 LYS B N 1
ATOM 5498 C CA . LYS B 1 304 ? -18.859 -20.219 -10.109 1 94.38 304 LYS B CA 1
ATOM 5499 C C . LYS B 1 304 ? -20.203 -20.672 -10.664 1 94.38 304 LYS B C 1
ATOM 5501 O O . LYS B 1 304 ? -20.266 -21.328 -11.703 1 94.38 304 LYS B O 1
ATOM 5506 N N . ALA B 1 305 ? -21.234 -20.266 -9.945 1 94.5 305 ALA B N 1
ATOM 5507 C CA . ALA B 1 305 ? -22.594 -20.594 -10.406 1 94.5 305 ALA B CA 1
ATOM 5508 C C . ALA B 1 305 ? -22.859 -19.984 -11.773 1 94.5 305 ALA B C 1
ATOM 5510 O O . ALA B 1 305 ? -23.516 -20.594 -12.617 1 94.5 305 ALA B O 1
ATOM 5511 N N . ILE B 1 306 ? -22.359 -18.828 -11.953 1 95.12 306 ILE B N 1
ATOM 5512 C CA . ILE B 1 306 ? -22.547 -18.125 -13.219 1 95.12 306 ILE B CA 1
ATOM 5513 C C . ILE B 1 306 ? -21.766 -18.844 -14.32 1 95.12 306 ILE B C 1
ATOM 5515 O O . ILE B 1 306 ? -22.25 -18.969 -15.445 1 95.12 306 ILE B O 1
ATOM 5519 N N . LEU B 1 307 ? -20.625 -19.359 -14.031 1 95.69 307 LEU B N 1
ATOM 5520 C CA . LEU B 1 307 ? -19.734 -20 -15 1 95.69 307 LEU B CA 1
ATOM 5521 C C . LEU B 1 307 ? -20.234 -21.391 -15.359 1 95.69 307 LEU B C 1
ATOM 5523 O O . LEU B 1 307 ? -20.016 -21.875 -16.469 1 95.69 307 LEU B O 1
ATOM 5527 N N . PHE B 1 308 ? -20.859 -22.031 -14.375 1 96.62 308 PHE B N 1
ATOM 5528 C CA . PHE B 1 308 ? -21.281 -23.422 -14.539 1 96.62 308 PHE B CA 1
ATOM 5529 C C . PHE B 1 308 ? -22.734 -23.594 -14.148 1 96.62 308 PHE B C 1
ATOM 5531 O O . PHE B 1 308 ? -23.047 -24.375 -13.234 1 96.62 308 PHE B O 1
ATOM 5538 N N . PRO B 1 309 ? -23.656 -22.969 -14.922 1 96.31 309 PRO B N 1
ATOM 5539 C CA . PRO B 1 309 ? -25.062 -23.156 -14.586 1 96.31 309 PRO B CA 1
ATOM 5540 C C . PRO B 1 309 ? -25.531 -24.609 -14.734 1 96.31 309 PRO B C 1
ATOM 5542 O O . PRO B 1 309 ? -24.922 -25.375 -15.492 1 96.31 309 PRO B O 1
ATOM 5545 N N . ASP B 1 310 ? -26.516 -25.016 -14.008 1 96.12 310 ASP B N 1
ATOM 5546 C CA . ASP B 1 310 ? -27.125 -26.344 -14.062 1 96.12 310 ASP B CA 1
ATOM 5547 C C . ASP B 1 310 ? -26.141 -27.422 -13.625 1 96.12 310 ASP B C 1
ATOM 5549 O O . ASP B 1 310 ? -26.125 -28.516 -14.188 1 96.12 310 ASP B O 1
ATOM 5553 N N . SER B 1 311 ? -25.25 -27.047 -12.633 1 96.62 311 SER B N 1
ATOM 5554 C CA . SER B 1 311 ? -24.188 -27.969 -12.25 1 96.62 311 SER B CA 1
ATOM 5555 C C . SER B 1 311 ? -24.328 -28.406 -10.789 1 96.62 311 SER B C 1
ATOM 5557 O O . SER B 1 311 ? -25 -27.734 -10 1 96.62 311 SER B O 1
ATOM 5559 N N . VAL B 1 312 ? -23.719 -29.531 -10.531 1 96.31 312 VAL B N 1
ATOM 5560 C CA . VAL B 1 312 ? -23.531 -30.031 -9.172 1 96.31 312 VAL B CA 1
ATOM 5561 C C . VAL B 1 312 ? -22.078 -29.844 -8.758 1 96.31 312 VAL B C 1
ATOM 5563 O O . VAL B 1 312 ? -21.172 -30.344 -9.43 1 96.31 312 VAL B O 1
ATOM 5566 N N . PHE B 1 313 ? -21.891 -29.125 -7.68 1 96.75 313 PHE B N 1
ATOM 5567 C CA . PHE B 1 313 ? -20.547 -28.953 -7.152 1 96.75 313 PHE B CA 1
ATOM 5568 C C . PHE B 1 313 ? -20.25 -29.984 -6.059 1 96.75 313 PHE B C 1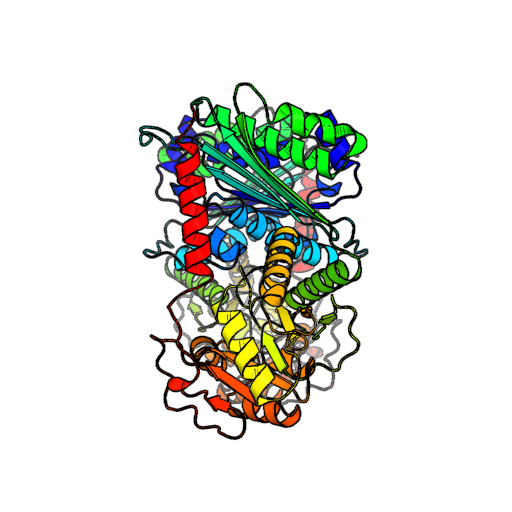
ATOM 5570 O O . PHE B 1 313 ? -21.062 -30.188 -5.156 1 96.75 313 PHE B O 1
ATOM 5577 N N . ILE B 1 314 ? -19.109 -30.594 -6.176 1 95.12 314 ILE B N 1
ATOM 5578 C CA . ILE B 1 314 ? -18.641 -31.531 -5.152 1 95.12 314 ILE B CA 1
ATOM 5579 C C . ILE B 1 314 ? -17.844 -30.766 -4.094 1 95.12 314 ILE B C 1
ATOM 5581 O O . ILE B 1 314 ? -16.828 -30.141 -4.398 1 95.12 314 ILE B O 1
ATOM 5585 N N . ILE B 1 315 ? -18.281 -30.812 -2.82 1 89.69 315 ILE B N 1
ATOM 5586 C CA . ILE B 1 315 ? -17.562 -30.078 -1.79 1 89.69 315 ILE B CA 1
ATOM 5587 C C . ILE B 1 315 ? -17.469 -30.906 -0.518 1 89.69 315 ILE B C 1
ATOM 5589 O O . ILE B 1 315 ? -18.203 -31.891 -0.358 1 89.69 315 ILE B O 1
ATOM 5593 N N . GLY B 1 316 ? -16.453 -30.609 0.258 1 85.12 316 GLY B N 1
ATOM 5594 C CA . GLY B 1 316 ? -16.375 -31.156 1.6 1 85.12 316 GLY B CA 1
ATOM 5595 C C . GLY B 1 316 ? -17.172 -30.359 2.621 1 85.12 316 GLY B C 1
ATOM 5596 O O . GLY B 1 316 ? -17.625 -29.25 2.332 1 85.12 316 GLY B O 1
ATOM 5597 N N . THR B 1 317 ? -17.25 -30.922 3.766 1 80.19 317 THR B N 1
ATOM 5598 C CA . THR B 1 317 ? -18 -30.281 4.848 1 80.19 317 THR B CA 1
ATOM 5599 C C . THR B 1 317 ? -17.344 -28.953 5.23 1 80.19 317 THR B C 1
ATOM 5601 O O . THR B 1 317 ? -18.047 -28 5.598 1 80.19 317 THR B O 1
ATOM 5604 N N . ASP B 1 318 ? -16.031 -28.922 5.152 1 77.25 318 ASP B N 1
ATOM 5605 C CA . ASP B 1 318 ? -15.336 -27.688 5.477 1 77.25 318 ASP B CA 1
ATOM 5606 C C . ASP B 1 318 ? -15.734 -26.562 4.527 1 77.25 318 ASP B C 1
ATOM 5608 O O . ASP B 1 318 ? -15.914 -25.406 4.953 1 77.25 318 ASP B O 1
ATOM 5612 N N . THR B 1 319 ? -15.82 -26.844 3.293 1 82.06 319 THR B N 1
ATOM 5613 C CA . THR B 1 319 ? -16.219 -25.859 2.289 1 82.06 319 THR B CA 1
ATOM 5614 C C . THR B 1 319 ? -17.672 -25.453 2.473 1 82.06 319 THR B C 1
ATOM 5616 O O . THR B 1 319 ? -18.016 -24.281 2.309 1 82.06 319 THR B O 1
ATOM 5619 N N . LEU B 1 320 ? -18.469 -26.422 2.807 1 79.94 320 LEU B N 1
ATOM 5620 C CA . LEU B 1 320 ? -19.875 -26.125 3.062 1 79.94 320 LEU B CA 1
ATOM 5621 C C . LEU B 1 320 ? -20.016 -25.125 4.203 1 79.94 320 LEU B C 1
ATOM 5623 O O . LEU B 1 320 ? -20.812 -24.188 4.113 1 79.94 320 LEU B O 1
ATOM 5627 N N . ASN B 1 321 ? -19.25 -25.359 5.223 1 76.5 321 ASN B N 1
ATOM 5628 C CA . ASN B 1 321 ? -19.297 -24.453 6.375 1 76.5 321 ASN B CA 1
ATOM 5629 C C . ASN B 1 321 ? -18.859 -23.047 5.996 1 76.5 321 ASN B C 1
ATOM 5631 O O . ASN B 1 321 ? -19.406 -22.062 6.504 1 76.5 321 ASN B O 1
ATOM 5635 N N . ARG B 1 322 ? -17.922 -22.984 5.105 1 76.81 322 ARG B N 1
ATOM 5636 C CA . ARG B 1 322 ? -17.422 -21.688 4.66 1 76.81 322 ARG B CA 1
ATOM 5637 C C . ARG B 1 322 ? -18.422 -21 3.734 1 76.81 322 ARG B C 1
ATOM 5639 O O . ARG B 1 322 ? -18.531 -19.766 3.727 1 76.81 322 ARG B O 1
ATOM 5646 N N . LEU B 1 323 ? -19.047 -21.719 2.961 1 77.75 323 LEU B N 1
ATOM 5647 C CA . LEU B 1 323 ? -20.031 -21.219 2.012 1 77.75 323 LEU B CA 1
ATOM 5648 C C . LEU B 1 323 ? -21.125 -20.438 2.73 1 77.75 323 LEU B C 1
ATOM 5650 O O . LEU B 1 323 ? -21.609 -19.422 2.217 1 77.75 323 LEU B O 1
ATOM 5654 N N . PHE B 1 324 ? -21.438 -20.875 3.816 1 72.38 324 PHE B N 1
ATOM 5655 C CA . PHE B 1 324 ? -22.531 -20.203 4.508 1 72.38 324 PHE B CA 1
ATOM 5656 C C . PHE B 1 324 ? -22.016 -19.328 5.633 1 72.38 324 PHE B C 1
ATOM 5658 O O . PHE B 1 324 ? -22.766 -18.922 6.527 1 72.38 324 PHE B O 1
ATOM 5665 N N . ASN B 1 325 ? -20.734 -19.172 5.527 1 68.81 325 ASN B N 1
ATOM 5666 C CA . ASN B 1 325 ? -20.094 -18.141 6.34 1 68.81 325 ASN B CA 1
ATOM 5667 C C . ASN B 1 325 ? -20.094 -16.797 5.629 1 68.81 325 ASN B C 1
ATOM 5669 O O . ASN B 1 325 ? -19.672 -16.703 4.477 1 68.81 325 ASN B O 1
ATOM 5673 N N . VAL B 1 326 ? -20.5 -15.789 6.312 1 60.66 326 VAL B N 1
ATOM 5674 C CA . VAL B 1 326 ? -20.766 -14.453 5.773 1 60.66 326 VAL B CA 1
ATOM 5675 C C . VAL B 1 326 ? -19.484 -13.906 5.129 1 60.66 326 VAL B C 1
ATOM 5677 O O . VAL B 1 326 ? -19.562 -13.156 4.152 1 60.66 326 VAL B O 1
ATOM 5680 N N . ASN B 1 327 ? -18.297 -14.344 5.555 1 57.53 327 ASN B N 1
ATOM 5681 C CA . ASN B 1 327 ? -17.016 -13.844 5.047 1 57.53 327 ASN B CA 1
ATOM 5682 C C . ASN B 1 327 ? -16.812 -14.219 3.582 1 57.53 327 ASN B C 1
ATOM 5684 O O . ASN B 1 327 ? -15.977 -13.625 2.898 1 57.53 327 ASN B O 1
ATOM 5688 N N . TYR B 1 328 ? -17.656 -15.062 3.189 1 60.72 328 TYR B N 1
ATOM 5689 C CA . TYR B 1 328 ? -17.453 -15.562 1.835 1 60.72 328 TYR B CA 1
ATOM 5690 C C . TYR B 1 328 ? -18.594 -15.141 0.918 1 60.72 328 TYR B C 1
ATOM 5692 O O . TYR B 1 328 ? -18.781 -15.711 -0.159 1 60.72 328 TYR B O 1
ATOM 5700 N N . TYR B 1 329 ? -19.328 -14.094 1.471 1 65.25 329 TYR B N 1
ATOM 5701 C CA . TYR B 1 329 ? -20.391 -13.523 0.648 1 65.25 329 TYR B CA 1
ATOM 5702 C C . TYR B 1 329 ? -19.906 -12.305 -0.122 1 65.25 329 TYR B C 1
ATOM 5704 O O . TYR B 1 329 ? -18.938 -11.656 0.287 1 65.25 329 TYR B O 1
ATOM 5712 N N . ARG B 1 330 ? -20.5 -12.109 -1.183 1 66.62 330 ARG B N 1
ATOM 5713 C CA . ARG B 1 330 ? -20.266 -10.844 -1.871 1 66.62 330 ARG B CA 1
ATOM 5714 C C . ARG B 1 330 ? -20.703 -9.664 -1.016 1 66.62 330 ARG B C 1
ATOM 5716 O O . ARG B 1 330 ? -21.547 -9.812 -0.127 1 66.62 330 ARG B O 1
ATOM 5723 N N . GLU B 1 331 ? -20.062 -8.555 -1.314 1 60.69 331 GLU B N 1
ATOM 5724 C CA . GLU B 1 331 ? -20.438 -7.359 -0.57 1 60.69 331 GLU B CA 1
ATOM 5725 C C . GLU B 1 331 ? -21.938 -7.094 -0.661 1 60.69 331 GLU B C 1
ATOM 5727 O O . GLU B 1 331 ? -22.516 -7.09 -1.755 1 60.69 331 GLU B O 1
ATOM 5732 N N . GLY B 1 332 ? -22.594 -6.977 0.401 1 64.94 332 GLY B N 1
ATOM 5733 C CA . GLY B 1 332 ? -24.016 -6.648 0.45 1 64.94 332 GLY B CA 1
ATOM 5734 C C . GLY B 1 332 ? -24.906 -7.867 0.377 1 64.94 332 GLY B C 1
ATOM 5735 O O . GLY B 1 332 ? -26.141 -7.75 0.489 1 64.94 332 GLY B O 1
ATOM 5736 N N . GLU B 1 333 ? -24.297 -9.062 0.191 1 70 333 GLU B N 1
ATOM 5737 C CA . GLU B 1 333 ? -25.078 -10.273 0.034 1 70 333 GLU B CA 1
ATOM 5738 C C . GLU B 1 333 ? -25.359 -10.938 1.383 1 70 333 GLU B C 1
ATOM 5740 O O . GLU B 1 333 ? -24.547 -10.812 2.312 1 70 333 GLU B O 1
ATOM 5745 N N . ASP B 1 334 ? -26.562 -11.508 1.502 1 78.19 334 ASP B N 1
ATOM 5746 C CA . ASP B 1 334 ? -26.891 -12.312 2.674 1 78.19 334 ASP B CA 1
ATOM 5747 C C . ASP B 1 334 ? -27.188 -13.758 2.281 1 78.19 334 ASP B C 1
ATOM 5749 O O . ASP B 1 334 ? -27.094 -14.117 1.105 1 78.19 334 ASP B O 1
ATOM 5753 N N . MET B 1 335 ? -27.438 -14.625 3.254 1 79.94 335 MET B N 1
ATOM 5754 C CA . MET B 1 335 ? -27.594 -16.062 3.035 1 79.94 335 MET B CA 1
ATOM 5755 C C . MET B 1 335 ? -28.766 -16.344 2.1 1 79.94 335 MET B C 1
ATOM 5757 O O . MET B 1 335 ? -28.672 -17.172 1.195 1 79.94 335 MET B O 1
ATOM 5761 N N . GLN B 1 336 ? -29.844 -15.633 2.295 1 82.75 336 GLN B N 1
ATOM 5762 C CA . GLN B 1 336 ? -31.031 -15.867 1.472 1 82.75 336 GLN B CA 1
ATOM 5763 C C . GLN B 1 336 ? -30.766 -15.492 0.016 1 82.75 336 GLN B C 1
ATOM 5765 O O . GLN B 1 336 ? -31.141 -16.234 -0.898 1 82.75 336 GLN B O 1
ATOM 5770 N N . SER B 1 337 ? -30.078 -14.391 -0.148 1 85.69 337 SER B N 1
ATOM 5771 C CA . SER B 1 337 ? -29.766 -13.969 -1.509 1 85.69 337 SER B CA 1
ATOM 5772 C C . SER B 1 337 ? -28.828 -14.953 -2.191 1 85.69 337 SER B C 1
ATOM 5774 O O . SER B 1 337 ? -28.922 -15.172 -3.402 1 85.69 337 SER B O 1
ATOM 5776 N N . LEU B 1 338 ? -27.984 -15.539 -1.41 1 86.69 338 LEU B N 1
ATOM 5777 C CA . LEU B 1 338 ? -27.047 -16.531 -1.948 1 86.69 338 LEU B CA 1
ATOM 5778 C C . LEU B 1 338 ? -27.797 -17.797 -2.377 1 86.69 338 LEU B C 1
ATOM 5780 O O . LEU B 1 338 ? -27.531 -18.328 -3.455 1 86.69 338 LEU B O 1
ATOM 5784 N N . ILE B 1 339 ? -28.719 -18.203 -1.592 1 87.25 339 ILE B N 1
ATOM 5785 C CA . ILE B 1 339 ? -29.531 -19.375 -1.89 1 87.25 339 ILE B CA 1
ATOM 5786 C C . ILE B 1 339 ? -30.359 -19.141 -3.148 1 87.25 339 ILE B C 1
ATOM 5788 O O . ILE B 1 339 ? -30.422 -20 -4.031 1 87.25 339 ILE B O 1
ATOM 5792 N N . ASP B 1 340 ? -30.875 -17.938 -3.191 1 91 340 ASP B N 1
ATOM 5793 C CA . ASP B 1 340 ? -31.672 -17.578 -4.367 1 91 340 ASP B CA 1
ATOM 5794 C C . ASP B 1 340 ? -30.812 -17.562 -5.625 1 91 340 ASP B C 1
ATOM 5796 O O . ASP B 1 340 ? -31.266 -17.953 -6.703 1 91 340 ASP B O 1
ATOM 5800 N N . HIS B 1 341 ? -29.688 -17.141 -5.414 1 91.94 341 HIS B N 1
ATOM 5801 C CA . HIS B 1 341 ? -28.734 -17.109 -6.516 1 91.94 341 HIS B CA 1
ATOM 5802 C C . HIS B 1 341 ? -28.422 -18.516 -7.008 1 91.94 341 HIS B C 1
ATOM 5804 O O . HIS B 1 341 ? -28.406 -18.766 -8.219 1 91.94 341 HIS B O 1
ATOM 5810 N N . PHE B 1 342 ? -28.234 -19.469 -6.129 1 92.38 342 PHE B N 1
ATOM 5811 C CA . PHE B 1 342 ? -27.953 -20.844 -6.492 1 92.38 342 PHE B CA 1
ATOM 5812 C C . PHE B 1 342 ? -29.156 -21.484 -7.18 1 92.38 342 PHE B C 1
ATOM 5814 O O . PHE B 1 342 ? -29 -22.25 -8.141 1 92.38 342 PHE B O 1
ATOM 5821 N N . ARG B 1 343 ? -30.344 -21.109 -6.77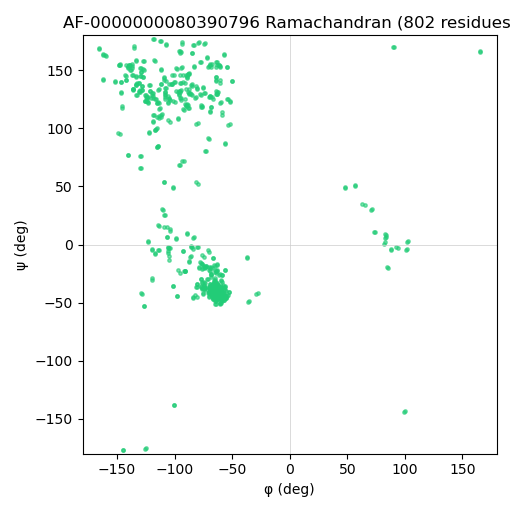3 1 93.5 343 ARG B N 1
ATOM 5822 C CA . ARG B 1 343 ? -31.562 -21.625 -7.398 1 93.5 343 ARG B CA 1
ATOM 5823 C C . ARG B 1 343 ? -31.719 -21.062 -8.812 1 93.5 343 ARG B C 1
ATOM 5825 O O . ARG B 1 343 ? -32.094 -21.797 -9.734 1 93.5 343 ARG B O 1
ATOM 5832 N N . LYS B 1 344 ? -31.391 -19.812 -8.867 1 95.25 344 LYS B N 1
ATOM 5833 C CA . LYS B 1 344 ? -31.516 -19.141 -10.164 1 95.25 344 LYS B CA 1
ATOM 5834 C C . LYS B 1 344 ? -30.656 -19.844 -11.219 1 95.25 344 LYS B C 1
ATOM 5836 O O . LYS B 1 344 ? -31.078 -20 -12.367 1 95.25 344 LYS B O 1
ATOM 5841 N N . TYR B 1 345 ? -29.531 -20.297 -10.828 1 96 345 TYR B N 1
ATOM 5842 C CA . TYR B 1 345 ? -28.609 -20.938 -11.773 1 96 345 TYR B CA 1
ATOM 5843 C C . TYR B 1 345 ? -28.719 -22.453 -11.695 1 96 345 TYR B C 1
ATOM 5845 O O . TYR B 1 345 ? -27.922 -23.172 -12.32 1 96 345 TYR B O 1
ATOM 5853 N N . ASN B 1 346 ? -29.625 -22.953 -10.93 1 95.75 346 ASN B N 1
ATOM 5854 C CA . ASN B 1 346 ? -29.891 -24.375 -10.75 1 95.75 346 ASN B CA 1
ATOM 5855 C C . ASN B 1 346 ? -28.641 -25.125 -10.273 1 95.75 346 ASN B C 1
ATOM 5857 O O . ASN B 1 346 ? -28.25 -26.125 -10.883 1 95.75 346 ASN B O 1
ATOM 5861 N N . ILE B 1 347 ? -28.047 -24.562 -9.203 1 95.25 347 ILE B N 1
ATOM 5862 C CA . ILE B 1 347 ? -26.828 -25.141 -8.633 1 95.25 347 ILE B CA 1
ATOM 5863 C C . ILE B 1 347 ? -27.188 -26.062 -7.484 1 95.25 347 ILE B C 1
ATOM 5865 O O . ILE B 1 347 ? -28.062 -25.766 -6.68 1 95.25 347 ILE B O 1
ATOM 5869 N N . ARG B 1 348 ? -26.531 -27.156 -7.406 1 93.94 348 ARG B N 1
ATOM 5870 C CA . ARG B 1 348 ? -26.609 -28.078 -6.281 1 93.94 348 ARG B CA 1
ATOM 5871 C C . ARG B 1 348 ? -25.219 -28.406 -5.742 1 93.94 348 ARG B C 1
ATOM 5873 O O . ARG B 1 348 ? -24.219 -28.25 -6.449 1 93.94 348 ARG B O 1
ATOM 5880 N N . PHE B 1 349 ? -25.234 -28.859 -4.445 1 93.5 349 PHE B N 1
ATOM 5881 C CA . PHE B 1 349 ? -23.969 -29.25 -3.811 1 93.5 349 PHE B CA 1
ATOM 5882 C C . PHE B 1 349 ? -24.047 -30.688 -3.32 1 93.5 349 PHE B C 1
ATOM 5884 O O . PHE B 1 349 ? -24.984 -31.062 -2.604 1 93.5 349 PHE B O 1
ATOM 5891 N N . LEU B 1 350 ? -23.125 -31.469 -3.816 1 92.94 350 LEU B N 1
ATOM 5892 C CA . LEU B 1 350 ? -22.906 -32.812 -3.256 1 92.94 350 LEU B CA 1
ATOM 5893 C C . LEU B 1 350 ? -21.828 -32.75 -2.176 1 92.94 350 LEU B C 1
ATOM 5895 O O . LEU B 1 350 ? -20.656 -32.5 -2.467 1 92.94 350 LEU B O 1
ATOM 5899 N N . VAL B 1 351 ? -22.203 -33.062 -0.93 1 90.06 351 VAL B N 1
ATOM 5900 C CA . VAL B 1 351 ? -21.328 -32.812 0.216 1 90.06 351 VAL B CA 1
ATOM 5901 C C . VAL B 1 351 ? -20.781 -34.125 0.758 1 90.06 351 VAL B C 1
ATOM 5903 O O . VAL B 1 351 ? -21.531 -35.062 1.037 1 90.06 351 VAL B O 1
ATOM 5906 N N . PHE B 1 352 ? -19.516 -34.125 0.855 1 88.38 352 PHE B N 1
ATOM 5907 C CA . PHE B 1 352 ? -18.844 -35.281 1.433 1 88.38 352 PHE B CA 1
ATOM 5908 C C . PHE B 1 352 ? -18.344 -34.969 2.838 1 88.38 352 PHE B C 1
ATOM 5910 O O . PHE B 1 352 ? -17.688 -33.969 3.057 1 88.38 352 PHE B O 1
ATOM 5917 N N . ARG B 1 353 ? -18.688 -35.781 3.758 1 79.19 353 ARG B N 1
ATOM 5918 C CA . ARG B 1 353 ? -18.297 -35.562 5.145 1 79.19 353 ARG B CA 1
ATOM 5919 C C . ARG B 1 353 ? -16.828 -35.969 5.363 1 79.19 353 ARG B C 1
ATOM 5921 O O . ARG B 1 353 ? -16.375 -37 4.863 1 79.19 353 ARG B O 1
ATOM 5928 N N . ARG B 1 354 ? -16.156 -35 5.973 1 70.12 354 ARG B N 1
ATOM 5929 C CA . ARG B 1 354 ? -14.781 -35.312 6.355 1 70.12 354 ARG B CA 1
ATOM 5930 C C . ARG B 1 354 ? -14.719 -35.844 7.773 1 70.12 354 ARG B C 1
ATOM 5932 O O . ARG B 1 354 ? -15.594 -35.594 8.594 1 70.12 354 ARG B O 1
ATOM 5939 N N . LYS B 1 355 ? -13.922 -36.844 8.102 1 61.59 355 LYS B N 1
ATOM 5940 C CA . LYS B 1 355 ? -13.805 -37.5 9.398 1 61.59 355 LYS B CA 1
ATOM 5941 C C . LYS B 1 355 ? -13.969 -36.5 10.539 1 61.59 355 LYS B C 1
ATOM 5943 O O . LYS B 1 355 ? -14.688 -36.781 11.508 1 61.59 355 LYS B O 1
ATOM 5948 N N . ASP B 1 356 ? -13.312 -35.406 10.57 1 59.84 356 ASP B N 1
ATOM 5949 C CA . ASP B 1 356 ? -13.273 -34.531 11.75 1 59.84 356 ASP B CA 1
ATOM 5950 C C . ASP B 1 356 ? -14.102 -33.281 11.547 1 59.84 356 ASP B C 1
ATOM 5952 O O . ASP B 1 356 ? -14.039 -32.344 12.359 1 59.84 356 ASP B O 1
ATOM 5956 N N . ALA B 1 357 ? -14.945 -33.375 10.484 1 60.88 357 ALA B N 1
ATOM 5957 C CA . ALA B 1 357 ? -15.648 -32.094 10.281 1 60.88 357 ALA B CA 1
ATOM 5958 C C . ALA B 1 357 ? -17.125 -32.25 10.609 1 60.88 357 ALA B C 1
ATOM 5960 O O . ALA B 1 357 ? -17.781 -33.188 10.18 1 60.88 357 ALA B O 1
ATOM 5961 N N . GLN B 1 358 ? -17.578 -31.594 11.719 1 58.75 358 GLN B N 1
ATOM 5962 C CA . GLN B 1 358 ? -19 -31.547 12.039 1 58.75 358 GLN B CA 1
ATOM 5963 C C . GLN B 1 358 ? -19.734 -30.547 11.133 1 58.75 358 GLN B C 1
ATOM 5965 O O . GLN B 1 358 ? -19.203 -29.484 10.82 1 58.75 358 GLN B O 1
ATOM 5970 N N . ILE B 1 359 ? -20.703 -31.031 10.359 1 58.81 359 ILE B N 1
ATOM 5971 C CA . ILE B 1 359 ? -21.531 -30.141 9.578 1 58.81 359 ILE B CA 1
ATOM 5972 C C . ILE B 1 359 ? -22.25 -29.156 10.508 1 58.81 359 ILE B C 1
ATOM 5974 O O . ILE B 1 359 ? -22.797 -29.547 11.539 1 58.81 359 ILE B O 1
ATOM 5978 N N . CYS B 1 360 ? -21.875 -27.984 10.398 1 53.62 360 CYS B N 1
ATOM 5979 C CA . CYS B 1 360 ? -22.688 -27.031 11.156 1 53.62 360 CYS B CA 1
ATOM 5980 C C . CYS B 1 360 ? -24.156 -27.203 10.836 1 53.62 360 CYS B C 1
ATOM 5982 O O . CYS B 1 360 ? -24.547 -27.312 9.672 1 53.62 360 CYS B O 1
ATOM 5984 N N . ILE B 1 361 ? -24.984 -27.828 11.703 1 50.75 361 ILE B N 1
ATOM 5985 C CA . ILE B 1 361 ? -26.359 -28.312 11.844 1 50.75 361 ILE B CA 1
ATOM 5986 C C . ILE B 1 361 ? -27.297 -27.453 11.008 1 50.75 361 ILE B C 1
ATOM 5988 O O . ILE B 1 361 ? -28.234 -27.953 10.398 1 50.75 361 ILE B O 1
ATOM 5992 N N . GLU B 1 362 ? -27.172 -26.141 10.984 1 54.34 362 GLU B N 1
ATOM 5993 C CA . GLU B 1 362 ? -28.328 -25.328 10.617 1 54.34 362 GLU B CA 1
ATOM 5994 C C . GLU B 1 362 ? -28.469 -25.219 9.102 1 54.34 362 GLU B C 1
ATOM 5996 O O . GLU B 1 362 ? -29.375 -24.547 8.609 1 54.34 362 GLU B O 1
ATOM 6001 N N . ILE B 1 363 ? -27.625 -25.969 8.398 1 57.75 363 ILE B N 1
ATOM 6002 C CA . ILE B 1 363 ? -27.781 -25.719 6.969 1 57.75 363 ILE B CA 1
ATOM 6003 C C . ILE B 1 363 ? -28.719 -26.781 6.375 1 57.75 363 ILE B C 1
ATOM 6005 O O . ILE B 1 363 ? -28.281 -27.875 6.039 1 57.75 363 ILE B O 1
ATOM 6009 N N . ASP B 1 364 ? -29.984 -26.797 6.691 1 62.03 364 ASP B N 1
ATOM 6010 C CA . ASP B 1 364 ? -30.969 -27.734 6.133 1 62.03 364 ASP B CA 1
ATOM 6011 C C . ASP B 1 364 ? -31.641 -27.141 4.902 1 62.03 364 ASP B C 1
ATOM 6013 O O . ASP B 1 364 ? -32.781 -26.656 4.984 1 62.03 364 ASP B O 1
ATOM 6017 N N . ILE B 1 365 ? -30.828 -27.078 3.83 1 73.38 365 ILE B N 1
ATOM 6018 C CA . ILE B 1 365 ? -31.406 -26.688 2.547 1 73.38 365 ILE B CA 1
ATOM 6019 C C . ILE B 1 365 ? -31.328 -27.859 1.569 1 73.38 365 ILE B C 1
ATOM 6021 O O . ILE B 1 365 ? -30.484 -27.875 0.667 1 73.38 365 ILE B O 1
ATOM 6025 N N . PRO B 1 366 ? -32.281 -28.766 1.601 1 73.12 366 PRO B N 1
ATOM 6026 C CA . PRO B 1 366 ? -32.188 -30.047 0.873 1 73.12 366 PRO B CA 1
ATOM 6027 C C . PRO B 1 366 ? -32.25 -29.859 -0.642 1 73.12 366 PRO B C 1
ATOM 6029 O O . PRO B 1 366 ? -31.75 -30.703 -1.39 1 73.12 366 PRO B O 1
ATOM 6032 N N . ASP B 1 367 ? -32.844 -28.812 -1.019 1 82.44 367 ASP B N 1
ATOM 6033 C CA . ASP B 1 367 ? -32.969 -28.625 -2.463 1 82.44 367 ASP B CA 1
ATOM 6034 C C . ASP B 1 367 ? -31.625 -28.203 -3.072 1 82.44 367 ASP B C 1
ATOM 6036 O O . ASP B 1 367 ? -31.438 -28.281 -4.289 1 82.44 367 ASP B O 1
ATOM 6040 N N . ILE B 1 368 ? -30.672 -27.875 -2.264 1 87.12 368 ILE B N 1
ATOM 6041 C CA . ILE B 1 368 ? -29.406 -27.359 -2.768 1 87.12 368 ILE B CA 1
ATOM 6042 C C . ILE B 1 368 ? -28.266 -28.297 -2.34 1 87.12 368 ILE B C 1
ATOM 6044 O O . ILE B 1 368 ? -27.297 -28.469 -3.07 1 87.12 368 ILE B O 1
ATOM 6048 N N . CYS B 1 369 ? -28.484 -28.922 -1.193 1 87.88 369 CYS B N 1
ATOM 6049 C CA . CYS B 1 369 ? -27.391 -29.719 -0.646 1 87.88 369 CYS B CA 1
ATOM 6050 C C . CYS B 1 369 ? -27.797 -31.188 -0.528 1 87.88 369 CYS B C 1
ATOM 6052 O O . CYS B 1 369 ? -28.859 -31.5 0 1 87.88 369 CYS B O 1
ATOM 6054 N N . ASP B 1 370 ? -27.031 -32.031 -1.081 1 87.31 370 ASP B N 1
ATOM 6055 C CA . ASP B 1 370 ? -27.141 -33.469 -0.934 1 87.31 370 ASP B CA 1
ATOM 6056 C C . ASP B 1 370 ? -25.938 -34.062 -0.179 1 87.31 370 ASP B C 1
ATOM 6058 O O . ASP B 1 370 ? -24.812 -34 -0.675 1 87.31 370 ASP B O 1
ATOM 6062 N N . ILE B 1 371 ? -26.172 -34.625 0.945 1 83.56 371 ILE B N 1
ATOM 6063 C CA . ILE B 1 371 ? -25.094 -35.125 1.79 1 83.56 371 ILE B CA 1
ATOM 6064 C C . ILE B 1 371 ? -24.875 -36.594 1.519 1 83.56 371 ILE B C 1
ATOM 6066 O O . ILE B 1 371 ? -25.812 -37.406 1.584 1 83.56 371 ILE B O 1
ATOM 6070 N N . VAL B 1 372 ? -23.656 -36.875 1.219 1 83.5 372 VAL B N 1
ATOM 6071 C CA . VAL B 1 372 ? -23.297 -38.281 0.963 1 83.5 372 VAL B CA 1
ATOM 6072 C C . VAL B 1 372 ? -23.094 -39 2.287 1 83.5 372 VAL B C 1
ATOM 6074 O O . VAL B 1 372 ? -22.484 -38.469 3.215 1 83.5 372 VAL B O 1
ATOM 6077 N N . SER B 1 373 ? -23.656 -40.188 2.395 1 74.69 373 SER B N 1
ATOM 6078 C CA . SER B 1 373 ? -23.609 -40.969 3.621 1 74.69 373 SER B CA 1
ATOM 6079 C C . SER B 1 373 ? -22.188 -41.438 3.924 1 74.69 373 SER B C 1
ATOM 6081 O O . SER B 1 373 ? -21.375 -41.625 3.014 1 74.69 373 SER B O 1
ATOM 6083 N N . TYR B 1 374 ? -21.938 -41.688 5.16 1 69.06 374 TYR B N 1
ATOM 6084 C CA . TYR B 1 374 ? -20.625 -42.125 5.629 1 69.06 374 TYR B CA 1
ATOM 6085 C C . TYR B 1 374 ? -20.297 -43.5 5.039 1 69.06 374 TYR B C 1
ATOM 6087 O O . TYR B 1 374 ? -19.125 -43.844 4.852 1 69.06 374 TYR B O 1
ATOM 6095 N N . ASP B 1 375 ? -21.25 -44.25 4.777 1 69.56 375 ASP B N 1
ATOM 6096 C CA . ASP B 1 375 ? -21.047 -45.594 4.281 1 69.56 375 ASP B CA 1
ATOM 6097 C C . ASP B 1 375 ? -20.484 -45.594 2.859 1 69.56 375 ASP B C 1
ATOM 6099 O O . ASP B 1 375 ? -19.844 -46.562 2.434 1 69.56 375 ASP B O 1
ATOM 6103 N N . CYS B 1 376 ? -20.656 -44.531 2.232 1 68.88 376 CYS B N 1
ATOM 6104 C CA . CYS B 1 376 ? -20.266 -44.469 0.829 1 68.88 376 CYS B CA 1
ATOM 6105 C C . CYS B 1 376 ? -18.875 -43.844 0.683 1 68.88 376 CYS B C 1
ATOM 6107 O O . CYS B 1 376 ? -18.172 -44.125 -0.296 1 68.88 376 CYS B O 1
ATOM 6109 N N . TYR B 1 377 ? -18.484 -43.125 1.612 1 76.06 377 TYR B N 1
ATOM 6110 C CA . TYR B 1 377 ? -17.219 -42.406 1.527 1 76.06 377 TYR B CA 1
ATOM 6111 C C . TYR B 1 377 ? -16.562 -42.312 2.896 1 76.06 377 TYR B C 1
ATOM 6113 O O . TYR B 1 377 ? -17.188 -41.844 3.855 1 76.06 377 TYR B O 1
ATOM 6121 N N . ASN B 1 378 ? -15.344 -42.906 2.984 1 68.44 378 ASN B N 1
ATOM 6122 C CA . ASN B 1 378 ? -14.594 -42.812 4.23 1 68.44 378 ASN B CA 1
ATOM 6123 C C . ASN B 1 378 ? -13.305 -42.031 4.035 1 68.44 378 ASN B C 1
ATOM 6125 O O . ASN B 1 378 ? -12.375 -42.5 3.373 1 68.44 378 ASN B O 1
ATOM 6129 N N . ASP B 1 379 ? -13.266 -40.906 4.574 1 73.5 379 ASP B N 1
ATOM 6130 C CA . ASP B 1 379 ? -12.102 -40.031 4.527 1 73.5 379 ASP B CA 1
ATOM 6131 C C . ASP B 1 379 ? -10.953 -40.594 5.359 1 73.5 379 ASP B C 1
ATOM 6133 O O . ASP B 1 379 ? -11.078 -40.75 6.574 1 73.5 379 ASP B O 1
ATOM 6137 N N . ASP B 1 380 ? -9.82 -41 4.781 1 73.38 380 ASP B N 1
ATOM 6138 C CA . ASP B 1 380 ? -8.711 -41.625 5.5 1 73.38 380 ASP B CA 1
ATOM 6139 C C . ASP B 1 380 ? -7.797 -40.562 6.121 1 73.38 380 ASP B C 1
ATOM 6141 O O . ASP B 1 380 ? -6.75 -40.906 6.68 1 73.38 380 ASP B O 1
ATOM 6145 N N . GLY B 1 381 ? -8.062 -39.344 5.883 1 72.69 381 GLY B N 1
ATOM 6146 C CA . GLY B 1 381 ? -7.301 -38.281 6.523 1 72.69 381 GLY B CA 1
ATOM 6147 C C . GLY B 1 381 ? -6.254 -37.656 5.609 1 72.69 381 GLY B C 1
ATOM 6148 O O . GLY B 1 381 ? -5.566 -36.719 6 1 72.69 381 GLY B O 1
ATOM 6149 N N . THR B 1 382 ? -6.113 -38.188 4.402 1 77.38 382 THR B N 1
ATOM 6150 C CA . THR B 1 382 ? -5.176 -37.625 3.445 1 77.38 382 THR B CA 1
ATOM 6151 C C . THR B 1 382 ? -5.586 -36.188 3.08 1 77.38 382 THR B C 1
ATOM 6153 O O . THR B 1 382 ? -6.77 -35.906 2.863 1 77.38 382 THR B O 1
ATOM 6156 N N . SER B 1 383 ? -4.613 -35.188 3.123 1 76.69 383 SER B N 1
ATOM 6157 C CA . SER B 1 383 ? -4.875 -33.812 2.752 1 76.69 383 SER B CA 1
ATOM 6158 C C . SER B 1 383 ? -3.699 -33.219 1.986 1 76.69 383 SER B C 1
ATOM 6160 O O . SER B 1 383 ? -2.568 -33.688 2.104 1 76.69 383 SER B O 1
ATOM 6162 N N . SER B 1 384 ? -4.051 -32.281 1.167 1 79.94 384 SER B N 1
ATOM 6163 C CA . SER B 1 384 ? -3.012 -31.562 0.422 1 79.94 384 SER B CA 1
ATOM 6164 C C . SER B 1 384 ? -1.973 -30.953 1.358 1 79.94 384 SER B C 1
ATOM 6166 O O . SER B 1 384 ? -0.778 -30.953 1.054 1 79.94 384 SER B O 1
ATOM 6168 N N . THR B 1 385 ? -2.385 -30.422 2.455 1 74.69 385 THR B N 1
ATOM 6169 C CA . THR B 1 385 ? -1.495 -29.828 3.445 1 74.69 385 THR B CA 1
ATOM 6170 C C . THR B 1 385 ? -0.492 -30.859 3.959 1 74.69 385 THR B C 1
ATOM 6172 O O . THR B 1 385 ? 0.707 -30.594 4.035 1 74.69 385 THR B O 1
ATOM 6175 N N . LYS B 1 386 ? -1.026 -32.031 4.309 1 77 386 LYS B N 1
ATOM 6176 C CA . LYS B 1 386 ? -0.159 -33.094 4.801 1 77 386 LYS B CA 1
ATOM 6177 C C . LYS B 1 386 ? 0.88 -33.469 3.754 1 77 386 LYS B C 1
ATOM 6179 O O . LYS B 1 386 ? 2.049 -33.688 4.082 1 77 386 LYS B O 1
ATOM 6184 N N . ILE B 1 387 ? 0.477 -33.531 2.559 1 77.69 387 ILE B N 1
ATOM 6185 C CA . ILE B 1 387 ? 1.358 -33.906 1.46 1 77.69 387 ILE B CA 1
ATOM 6186 C C . ILE B 1 387 ? 2.455 -32.875 1.291 1 77.69 387 ILE B C 1
ATOM 6188 O O . ILE B 1 387 ? 3.631 -33.219 1.145 1 77.69 387 ILE B O 1
ATOM 6192 N N . ARG B 1 388 ? 2.084 -31.641 1.343 1 74.25 388 ARG B N 1
ATOM 6193 C CA . ARG B 1 388 ? 3.061 -30.562 1.207 1 74.25 388 ARG B CA 1
ATOM 6194 C C . ARG B 1 388 ? 4.051 -30.562 2.365 1 74.25 388 ARG B C 1
ATOM 6196 O O . ARG B 1 388 ? 5.25 -30.359 2.166 1 74.25 388 ARG B O 1
ATOM 6203 N N . ASN B 1 389 ? 3.553 -30.797 3.541 1 76.19 389 ASN B N 1
ATOM 6204 C CA . ASN B 1 389 ? 4.41 -30.828 4.723 1 76.19 389 ASN B CA 1
ATOM 6205 C C . ASN B 1 389 ? 5.422 -31.969 4.645 1 76.19 389 ASN B C 1
ATOM 6207 O O . ASN B 1 389 ? 6.566 -31.828 5.078 1 76.19 389 ASN B O 1
ATOM 6211 N N . GLU B 1 390 ? 4.988 -33.062 4.137 1 73.88 390 GLU B N 1
ATOM 6212 C CA . GLU B 1 390 ? 5.871 -34.219 3.965 1 73.88 390 GLU B CA 1
ATOM 6213 C C . GLU B 1 390 ? 6.945 -33.938 2.918 1 73.88 390 GLU B C 1
ATOM 6215 O O . GLU B 1 390 ? 8.102 -34.312 3.09 1 73.88 390 GLU B O 1
ATOM 6220 N N . ARG B 1 391 ? 6.598 -33.219 1.925 1 71.31 391 ARG B N 1
ATOM 6221 C CA . ARG B 1 391 ? 7.547 -32.844 0.879 1 71.31 391 ARG B CA 1
ATOM 6222 C C . ARG B 1 391 ? 8.578 -31.844 1.396 1 71.31 391 ARG B C 1
ATOM 6224 O O . ARG B 1 391 ? 9.758 -31.922 1.044 1 71.31 391 ARG B O 1
ATOM 6231 N N . ASN B 1 392 ? 8.078 -30.875 2.104 1 66.12 392 ASN B N 1
ATOM 6232 C CA . ASN B 1 392 ? 8.969 -29.875 2.672 1 66.12 392 ASN B CA 1
ATOM 6233 C C . ASN B 1 392 ? 9.938 -30.484 3.68 1 66.12 392 ASN B C 1
ATOM 6235 O O . ASN B 1 392 ? 11.086 -30.047 3.787 1 66.12 392 ASN B O 1
ATOM 6239 N N . ALA B 1 393 ? 9.5 -31.438 4.461 1 59.16 393 ALA B N 1
ATOM 6240 C CA . ALA B 1 393 ? 10.344 -32.125 5.426 1 59.16 393 ALA B CA 1
ATOM 6241 C C . ALA B 1 393 ? 11.445 -32.938 4.727 1 59.16 393 ALA B C 1
ATOM 6243 O O . ALA B 1 393 ? 12.586 -32.969 5.195 1 59.16 393 ALA B O 1
ATOM 6244 N N . VAL B 1 394 ? 11.148 -33.5 3.572 1 53.28 394 VAL B N 1
ATOM 6245 C CA . VAL B 1 394 ? 12.148 -34.281 2.824 1 53.28 394 VAL B CA 1
ATOM 6246 C C . VAL B 1 394 ? 13.148 -33.312 2.176 1 53.28 394 VAL B C 1
ATOM 6248 O O . VAL B 1 394 ? 14.352 -33.594 2.146 1 53.28 394 VAL B O 1
ATOM 6251 N N . SER B 1 395 ? 12.648 -32.188 1.688 1 53.38 395 SER B N 1
ATOM 6252 C CA . SER B 1 395 ? 13.547 -31.203 1.097 1 53.38 395 SER B CA 1
ATOM 6253 C C . SER B 1 395 ? 14.477 -30.609 2.146 1 53.38 395 SER B C 1
ATOM 6255 O O . SER B 1 395 ? 15.648 -30.344 1.873 1 53.38 395 SER B O 1
ATOM 6257 N N . ASN B 1 396 ? 13.938 -30.375 3.297 1 50.03 396 ASN B N 1
ATOM 6258 C CA . ASN B 1 396 ? 14.781 -29.891 4.379 1 50.03 396 ASN B CA 1
ATOM 6259 C C . ASN B 1 396 ? 15.75 -30.969 4.867 1 50.03 396 ASN B C 1
ATOM 6261 O O . ASN B 1 396 ? 16.875 -30.656 5.27 1 50.03 396 ASN B O 1
ATOM 6265 N N . ASN B 1 397 ? 15.312 -32.25 4.906 1 43.25 397 ASN B N 1
ATOM 6266 C CA . ASN B 1 397 ? 16.188 -33.344 5.328 1 43.25 397 ASN B CA 1
ATOM 6267 C C . ASN B 1 397 ? 17.172 -33.75 4.23 1 43.25 397 ASN B C 1
ATOM 6269 O O . ASN B 1 397 ? 18.203 -34.375 4.504 1 43.25 397 ASN B O 1
ATOM 6273 N N . SER B 1 398 ? 16.844 -33.75 3.01 1 37.03 398 SER B N 1
ATOM 6274 C CA . SER B 1 398 ? 17.781 -34.156 1.959 1 37.03 398 SER B CA 1
ATOM 6275 C C . SER B 1 398 ? 18.969 -33.219 1.891 1 37.03 398 SER B C 1
ATOM 6277 O O . SER B 1 398 ? 19.938 -33.469 1.171 1 37.03 398 SER B O 1
ATOM 6279 N N . THR B 1 399 ? 18.875 -32.062 2.336 1 35.62 399 THR B N 1
ATOM 6280 C CA . THR B 1 399 ? 20.078 -31.25 2.35 1 35.62 399 THR B CA 1
ATOM 6281 C C . THR B 1 399 ? 21.062 -31.766 3.398 1 35.62 399 THR B C 1
ATOM 6283 O O . THR B 1 399 ? 22.156 -31.219 3.555 1 35.62 399 THR B O 1
ATOM 6286 N N . GLY B 1 400 ? 20.641 -32.75 4.215 1 30.27 400 GLY B N 1
ATOM 6287 C CA . GLY B 1 400 ? 21.656 -33.344 5.062 1 30.27 400 GLY B CA 1
ATOM 6288 C C . GLY B 1 400 ? 22.578 -34.281 4.316 1 30.27 400 GLY B C 1
ATOM 6289 O O . GLY B 1 400 ? 23.594 -34.719 4.859 1 30.27 400 GLY B O 1
ATOM 6290 N N . ILE B 1 401 ? 21.969 -35.156 3.354 1 27.89 401 ILE B N 1
ATOM 6291 C CA . ILE B 1 401 ? 22.875 -36.219 2.896 1 27.89 401 ILE B CA 1
ATOM 6292 C C . ILE B 1 401 ? 23.828 -35.656 1.837 1 27.89 401 ILE B C 1
ATOM 6294 O O . ILE B 1 401 ? 23.438 -35.5 0.676 1 27.89 401 ILE B O 1
ATOM 6298 N N . VAL B 1 402 ? 24.516 -34.562 2.088 1 24.72 402 VAL B N 1
ATOM 6299 C CA . VAL B 1 402 ? 25.797 -34.5 1.395 1 24.72 402 VAL B CA 1
ATOM 6300 C C . VAL B 1 402 ? 26.625 -35.75 1.743 1 24.72 402 VAL B C 1
ATOM 6302 O O . VAL B 1 402 ? 27 -35.938 2.904 1 24.72 402 VAL B O 1
ATOM 6305 N N . TYR B 1 403 ? 26.453 -36.812 1.039 1 20.11 403 TYR B N 1
ATOM 6306 C CA . TYR B 1 403 ? 27.656 -37.625 0.867 1 20.11 403 TYR B CA 1
ATOM 6307 C C . TYR B 1 403 ? 28.734 -36.812 0.131 1 20.11 403 TYR B C 1
ATOM 6309 O O . TYR B 1 403 ? 28.422 -36 -0.74 1 20.11 403 TYR B O 1
#

Solvent-accessible surface area (backbone atoms only — not comparable to full-atom values): 41861 Å² total; per-residue (Å²): 110,67,67,51,46,52,52,35,41,69,27,84,41,31,31,15,41,30,35,23,63,47,29,50,41,32,59,19,60,57,44,37,70,40,63,35,74,52,22,42,36,30,37,35,27,40,51,25,71,58,41,37,23,59,62,35,44,43,82,64,96,44,78,61,33,67,66,41,7,40,37,34,2,40,36,20,27,48,51,37,48,52,47,36,64,72,44,95,77,61,58,70,79,38,36,35,3,27,5,33,20,26,37,61,51,61,72,73,89,60,67,88,84,71,75,32,36,40,16,44,13,37,26,41,55,47,38,23,39,39,35,26,37,31,51,68,58,92,55,55,35,54,56,50,32,53,52,41,13,51,51,53,51,41,50,51,28,19,72,56,38,42,93,78,27,44,70,52,46,61,53,62,45,61,36,100,49,31,41,73,72,44,79,50,71,28,73,48,56,70,68,58,27,51,47,51,51,50,38,47,51,19,64,73,68,70,56,79,72,75,50,73,45,72,77,43,88,72,83,69,78,69,39,31,34,40,62,47,81,32,68,44,45,53,69,67,59,47,52,52,40,50,52,49,14,62,76,67,72,41,36,29,22,37,35,36,46,38,34,45,90,53,40,54,52,63,50,48,51,61,43,50,52,22,52,50,30,40,58,58,50,47,67,74,42,61,92,69,34,54,54,41,45,32,39,29,47,36,61,38,66,75,43,40,34,71,77,41,47,59,18,35,36,45,39,42,34,68,53,52,53,43,65,77,27,75,90,59,44,58,90,92,55,51,72,65,58,50,51,49,50,32,57,73,33,46,37,33,34,42,32,38,61,41,82,89,48,76,64,69,77,85,70,80,51,70,87,36,43,46,76,52,57,66,89,78,46,78,58,86,73,81,46,37,64,58,51,49,52,53,51,51,51,48,59,64,52,54,69,62,66,70,124,109,67,66,51,47,53,52,35,40,69,26,83,42,30,32,16,42,30,35,23,63,47,28,50,42,31,58,20,61,58,44,38,70,41,62,33,72,53,21,40,37,31,37,36,27,40,51,26,71,58,41,37,23,60,63,36,45,44,82,64,97,44,80,62,34,66,66,41,8,41,37,32,1,42,36,20,26,47,49,38,48,53,45,36,66,74,44,94,75,60,57,71,78,37,36,34,3,27,5,32,21,27,37,61,52,60,72,72,90,59,66,89,83,70,74,32,36,41,17,43,13,37,25,40,55,46,38,23,39,38,36,27,38,32,51,68,57,92,55,54,37,54,54,50,33,53,52,40,12,50,52,53,50,40,50,50,27,19,72,56,37,43,93,78,28,44,71,52,47,62,53,62,44,60,35,100,49,30,40,74,73,45,79,50,72,28,72,50,55,72,67,59,27,50,48,51,51,52,38,50,50,18,64,72,68,71,56,81,72,74,50,74,46,71,76,43,86,71,82,70,78,71,40,32,34,38,62,48,83,31,67,44,45,53,68,67,59,47,51,52,40,50,53,50,15,64,75,68,72,42,33,29,24,37,34,36,46,39,34,46,91,53,39,56,52,64,53,47,52,61,43,50,52,21,53,51,30,41,57,57,51,47,68,75,41,59,91,68,33,55,54,41,44,32,40,30,46,37,63,39,66,76,43,40,35,72,78,40,47,60,17,35,36,44,40,41,32,69,54,53,52,44,64,76,29,76,89,58,44,58,90,93,54,52,72,66,57,50,52,50,50,33,57,74,34,46,36,32,34,42,32,40,61,40,79,85,48,76,65,70,76,85,72,79,50,68,88,36,43,45,76,52,56,66,90,78,47,78,58,86,72,83,45,38,65,58,53,50,52,54,50,51,49,47,59,63,52,55,71,62,67,70,124

pLDDT: mean 86.64, std 13.82, range [19.95, 98.81]

Organism: NCBI:txid1090322

Secondary structure (DSSP, 8-state):
-HHHHHHHHHSS-EEEEEEESS-THHHHHHHTTS-GGGTEEEEEE--SHHHHHHHHTS--S-SSSHHHHHHHHHHHHHHHHHHHHTSSS--GGGEEEEEEEEE-PPSS-PPTTPPPEEEEEEE-SSEEEEEEEEE-S---HHHHHHHHHHHHHHHHHHHH-HHHHHHHHHHHTSSTTEEEEEEEEEE--HHHHHHHHHHHHHHHHT-----EEE-SS--PPP-EEEE---TT--HHHHHHHHHHHHHHTSPEEEEEES--SSSPPPPHHHHHHHHHHHHHHHTTSPTTTEEEEEEES--SHHHHHHHSTT-EEEEEHHHHHHHTSGGGSPTT--HHHHHHHHHHTT-EEEEE--TT----TT---TTTEEEPPTTT-------HHHHHHHHHHHHHHGGG---/-HHHHHHHHHSS-EEEEEEESS-THHHHHHHTTS-GGGTEEEEEE--SHHHHHHHHTS--S-SSSHHHHHHHHHHHHHHHHHHHHTSSS--GGGEEEEEEEEE-PPSS-PPTTPPPEEEEEEE-SSEEEEEEEEE-S---HHHHHHHHHHHHHHHHHHHH-HHHHHHHHHHHHSSTTEEEEEEEEEEPPHHHHHHHHHHHHHHHHT-----EEE-S---PPP-EEEE---TT--HHHHHHHHHHHHHHTSPEEEEEES--SSSPPPPHHHHHHHHHHHHHHHTTSPTTTEEEEEEES--SHHHHHHHSTT-EEEEEHHHHHHHTSGGGSPTT--HHHHHHHHHHTT-EEEEE--TT----TT---TTTEEEPPTTT-------HHHHHHHHHHHHHHGGG---

Radius of gyration: 30.46 Å; Cα contacts (8 Å, |Δi|>4): 1561; chains: 2; bounding box: 67×89×53 Å

Sequence (806 aa):
MKDKITDIHQSPFRMVLAITGGGTEAIGELLRHGRGSDTLLEAIVPYSKESLHELIGKKPDSYVSAETAKDMAMSAYRRALLLDSRTEKAEPLNLIGIGVTCKLAKQGDEREGRQHEVYFASQSYHKTTVSGVSFEKKGSREEQESITANFILNRIASLCKPEKYAKDANLEDNTKDRTLIIDKETEADGETSKLLLNTLESINSGKNSPQKVNLGKNSNKPCIIMSGSFNPCHKNHIEMAMIASEKYGMPVDFEISLANVDKPPIDYISLKERVDSVRVCIQDMGKGSAGNIYLSNSPLFADKAILFPDSVFIIGTDTLNRLFNVNYYREGEDMQSLIDHFRKYNIRFLVFRRKDAQICIEIDIPDICDIVSYDCYNDDGTSSTKIRNERNAVSNNSTGIVYMKDKITDIHQSPFRMVLAITGGGTEAIGELLRHGRGSDTLLEAIVPYSKESLHELIGKKPDSYVSAETAKDMAMSAYRRALLLDSRTEKAEPLNLIGIGVTCKLAKQGDEREGRQHEVYFASQSYHKTTVSGVSFEKKGSREEQESITANFILNRIASLCKPEKYAKDANLEDNTKDRTLIIDKETEADGETSKLLLNTLESINSGKNSPQKVNLGKNSNKPCIIMSGSFNPCHKNHIEMAMIASEKYGMPVDFEISLANVDKPPIDYISLKERVDSVRVCIQDMGKGSAGNIYLSNSPLFADKAILFPDSVFIIGTDTLNRLFNVNYYREGEDMQSLIDHFRKYNIRFLVFRRKDAQICIEIDIPDICDIVSYDCYNDDGTSSTKIRNERNAVSNNSTGIVY

InterPro domains:
  IPR004821 Cytidyltransferase-like domain [PF01467] (226-389)
  IPR014729 Rossmann-like alpha/beta/alpha sandwich fold [G3DSA:3.40.50.620] (216-398)
  IPR036653 CinA-like, C-terminal [G3DSA:3.90.950.20] (9-162)

Nearest PDB structures (foldseek):
  2a9s-assembly1_B  TM=7.744E-01  e=4.766E-05  Agrobacterium fabrum str. C58
  4cta-assembly1_A  TM=7.382E-01  e=7.719E-05  Thermus thermophilus HB8
  5kvk-assembly1_A-2  TM=7.238E-01  e=1.794E-04  Klebsiella pneumoniae 700603
  4uux-assembly1_B  TM=7.085E-01  e=4.706E-04  Thermus thermophilus HB8
  4uoc-assembly1_B  TM=6.602E-01  e=3.086E-04  Thermus thermophilus HB8

Foldseek 3Di:
DVVLLVLLLVFQAAEEAEEEQFLPVLVCVSPVPHSNVSHYPYYDYQYDQVSLCQLFLHRDPDQADQVSFQSQFLSRLLVQQLSQVPDPDRDQQRYKGKGKYWHADDPDDDPPPDKTKMKIWMAGLWKIKIWMKTFPDRDDRVVVRVVSNVLRSLVSSCVRPVVVRVVVNVVSQPDPTMDIQDIDMDTDDPVVSVQLSLLSVCVSVVNDDKDKDWPDDDPDQAAAEEEDQCLPPDDQSQLLLQLVCVVVVAAYEYEHEQDADRGRGDGRVSVVNRVVRVVVSCVPHPPRRHDIYMYMSDHAVLSVLVVRFNHEYEEELVVVVVNQPPSRDDVPDHNVNSVVSCVVRNYAYEYEYAPPHDRPPPPPDVSRYDYDDCVSHYHPPDDSVVVVVVVVVVSVVVVPPPD/DVVLLVLLLVFQAAEEAEEEQFLPVLVCVSPVPHSNVSHYPYYDYQYDQVSLCQLFLHRDPDQADQVSFQSQFLSRLLVQQLSQVPDPDRDQQRYKGKGKYWHADDPDDDPPPDKTKMKIWMAGLWKIKIWMKTFPDRDDRVVVRVVSNVLRSLVSSCVRPVVVRVVVNVVSQPDPTMDIQDIDMDTDDDVVSVQLSLLSVCVSVVNDDKDKDWPDDDPDAAAAEEEDQCLPPDDQSQLLLQLVCVVVVAAYEYEHEQDADRGRGDGRVSVVNRVVRVVVSCVPHDPRHHDIYMYMSDHAVLSVLVVRFNHEYEEELVVVVVNQPPSRDDVPDHNVNSVVSCVVRNYAYEYEYAPPHDRPPPPPDVSRYDYDDCVSHPHPPDDSVVVVVVVVVVSVVVVPPPD